Protein 5U0L (pdb70)

Secondary structure (DSSP, 8-state):
-----EEETTEEE--SS-EEEEE-TTT--EEEEEEPP-HHHHHHHHHHHHHHHHHHTTS-HHHHHHHHHHHHHHHHHTHHHHHHHHHHHH---HHHHHHHHHHHHHHHHHHHHHHHHHS--EEEEETTEEEEEEEEE-SEEEEE--SSSTTHHHHHHHHHHHHTT-EEEEE--TTSHHHHHHHHHHHHHTTPPTTSEEE---SHHHHHHHHT-TT-SEEEEES-HHHHHHHHHHTTT-TTSEEEEE----EEEEE-S-S-HHHHHHHHHHHHHGGGGTSTT-EEEEEEESSHHHHHHHHHHHHHHTT--B--TT-SSPPSB---S-HHHHHHHHHHHHHHHHTT-EEEE---BSSTTS--B--EEEE-TT---------SSEEEEEEESSHHHHHHHHT-SS--SEEEEE-S-HHHHHHHHHH---SEEEESS-TT---TTSEE---GGGBSS--EETTHHHHHEEEEEEEE-SS----SSPPTT---/----EEETTEEE--SS-EEEEE-TTT--EEEEEE---HHHHHHHHHHHHHHHHHHTTS-HHHHHHHHHHHHHHHHHTHHHHHHHHHHHH---HHHHHHHHHHHHHHHHHHHHHHHHHS--EEEEETTEEEEEEEEE-SEEEEE--SSSTTHHHHHHHHHHHHTT-EEEEE--TT-HHHHHHHHHHHHHTTPPTTSEEE---SHHHHHHHHT-TT-SEEEEES-HHHHHHHHHHTTT-TTSEEEEE----EEEEE-S-S-HHHHHHHHHHHHHGGGTTSTT-EEEEEEESSHHHHHHHHHHHHHHTT--B--TT-SSPPSB---S-HHHHHHHHHHHHHHHHTT-EEEE---BSSTTS--B--EEEE-TT---------SSEEEEEEESSHHHHHHHHT-SS--SEEEEE-S-HHHHHHHHHH---SEEEESS-TT---TTSEE---GGGBSS--EETTHHHHHEEEEEEEE-SS----SSPPTT---

InterPro domains:
  IPR015590 Aldehyde dehydrogenase domain [PF00171] (14-464)
  IPR016160 Aldehyde dehydrogenase, cysteine active site [PS00070] (275-286)
  IPR016161 Aldehyde/histidinol dehydrogenase [SSF53720] (4-459)
  IPR016162 Aldehyde dehydrogenase, N-terminal [G3DSA:3.40.605.10] (12-453)
  IPR016163 Aldehyde dehydrogenase, C-terminal [G3DSA:3.40.309.10] (252-441)
  IPR017649 Succinylglutamate-semialdehyde dehydrogenase [MF_01174] (6-490)
  IPR017649 Succinylglutamate-semialdehyde dehydrogenase [TIGR03240] (9-490)
  IPR017649 Succinylglutamate-semialdehyde dehydrogenase [cd07095] (43-473)
  IPR029510 Aldehyde dehydrogenase, glutamic acid active site [PS00687] (247-254)

B-factor: mean 72.78, std 18.0, range [39.31, 168.72]

Radius of gyration: 30.03 Å; Cα contacts (8 Å, |Δi|>4): 2545; chains: 2; bounding box: 88×69×64 Å

CATH classification: 3.40.605.10 (+1 more: 3.40.309.10)

Structure (mmCIF, N/CA/C/O backbone):
data_5U0L
#
_entry.id   5U0L
#
_cell.length_a   98.710
_cell.length_b   98.710
_cell.length_c   254.725
_cell.angle_alpha   90.00
_cell.angle_beta   90.00
_cell.angle_gamma   90.00
#
_symmetry.space_group_name_H-M   'P 41 21 2'
#
loop_
_entity.id
_entity.type
_entity.pdbx_description
1 polymer 'N-succinylglutamate 5-semialdehyde dehydrogenase'
2 non-polymer 1,2-ETHANEDIOL
3 non-polymer decanal
4 non-polymer (4S)-2-METHYL-2,4-PENTANEDIOL
5 non-polymer 'CHLORIDE ION'
6 non-polymer 'PHOSPHATE ION'
7 water water
#
loop_
_atom_site.group_PDB
_atom_site.id
_atom_site.type_symbol
_atom_site.label_atom_id
_atom_site.label_alt_id
_atom_site.label_comp_id
_atom_site.label_asym_id
_atom_site.label_entity_id
_atom_site.label_seq_id
_atom_site.pdbx_PDB_ins_code
_atom_site.Cartn_x
_atom_site.Cartn_y
_atom_site.Cartn_z
_atom_site.occupancy
_atom_site.B_iso_or_equiv
_atom_site.auth_seq_id
_atom_site.auth_comp_id
_atom_site.auth_asym_id
_atom_site.auth_atom_id
_atom_site.pdbx_PDB_model_num
ATOM 1 N N . ASN A 1 9 ? 25.124 12.495 63.598 1.00 100.52 3 ASN A N 1
ATOM 2 C CA . ASN A 1 9 ? 25.625 11.203 63.139 1.00 96.60 3 ASN A CA 1
ATOM 3 C C . ASN A 1 9 ? 26.890 11.330 62.288 1.00 92.11 3 ASN A C 1
ATOM 4 O O . ASN A 1 9 ? 27.535 10.332 61.985 1.00 93.35 3 ASN A O 1
ATOM 9 N N . LEU A 1 10 ? 27.248 12.551 61.902 1.00 88.72 4 LEU A N 1
ATOM 10 C CA . LEU A 1 10 ? 28.440 12.802 61.099 1.00 84.19 4 LEU A CA 1
ATOM 11 C C . LEU A 1 10 ? 29.272 13.869 61.788 1.00 82.92 4 LEU A C 1
ATOM 12 O O . LEU A 1 10 ? 28.743 14.909 62.184 1.00 88.32 4 LEU A O 1
ATOM 17 N N . THR A 1 11 ? 30.571 13.618 61.928 1.00 77.26 5 THR A N 1
ATOM 18 C CA . THR A 1 11 ? 31.425 14.459 62.758 1.00 76.14 5 THR A CA 1
ATOM 19 C C . THR A 1 11 ? 32.312 15.411 61.965 1.00 73.54 5 THR A C 1
ATOM 20 O O . THR A 1 11 ? 32.605 16.513 62.448 1.00 73.71 5 THR A O 1
ATOM 24 N N . GLY A 1 12 ? 32.725 15.030 60.757 1.00 68.86 6 GLY A N 1
ATOM 25 C CA . GLY A 1 12 ? 33.675 15.809 59.994 1.00 67.32 6 GLY A CA 1
ATOM 26 C C . GLY A 1 12 ? 35.097 15.365 60.195 1.00 67.35 6 GLY A C 1
ATOM 27 O O . GLY A 1 12 ? 36.027 16.025 59.690 1.00 65.48 6 GLY A O 1
ATOM 28 N N . ASN A 1 13 ? 35.287 14.249 60.885 1.00 64.16 7 ASN A N 1
ATOM 29 C CA . ASN A 1 13 ? 36.588 13.825 61.345 1.00 68.24 7 ASN A CA 1
ATOM 30 C C . ASN A 1 13 ? 37.251 12.930 60.321 1.00 66.15 7 ASN A C 1
ATOM 31 O O . ASN A 1 13 ? 36.636 12.004 59.796 1.00 69.47 7 ASN A O 1
ATOM 36 N N . VAL A 1 14 ? 38.517 13.188 60.078 1.00 63.27 8 VAL A N 1
ATOM 37 C CA . VAL A 1 14 ? 39.421 12.215 59.498 1.00 60.06 8 VAL A CA 1
ATOM 38 C C . VAL A 1 14 ? 39.333 10.889 60.264 1.00 63.72 8 VAL A C 1
ATOM 39 O O . VAL A 1 14 ? 39.063 10.869 61.477 1.00 63.07 8 VAL A O 1
ATOM 43 N N . TYR A 1 15 ? 39.575 9.766 59.577 1.00 61.83 9 TYR A N 1
ATOM 44 C CA . TYR A 1 15 ? 39.623 8.446 60.214 1.00 62.57 9 TYR A CA 1
ATOM 45 C C . TYR A 1 15 ? 40.977 7.797 59.946 1.00 63.96 9 TYR A C 1
ATOM 46 O O . TYR A 1 15 ? 41.259 7.388 58.817 1.00 66.04 9 TYR A O 1
ATOM 55 N N . ILE A 1 16 ? 41.805 7.659 60.978 1.00 62.81 10 ILE A N 1
ATOM 56 C CA . ILE A 1 16 ? 43.162 7.154 60.800 1.00 61.97 10 ILE A CA 1
ATOM 57 C C . ILE A 1 16 ? 43.472 6.102 61.864 1.00 63.52 10 ILE A C 1
ATOM 58 O O . ILE A 1 16 ? 43.342 6.367 63.061 1.00 63.66 10 ILE A O 1
ATOM 63 N N . ASP A 1 17 ? 43.935 4.933 61.425 1.00 62.58 11 ASP A N 1
ATOM 64 C CA . ASP A 1 17 ? 44.372 3.864 62.312 1.00 62.79 11 ASP A CA 1
ATOM 65 C C . ASP A 1 17 ? 43.337 3.560 63.392 1.00 65.80 11 ASP A C 1
ATOM 66 O O . ASP A 1 17 ? 43.673 3.287 64.536 1.00 69.49 11 ASP A O 1
ATOM 71 N N . GLY A 1 18 ? 42.062 3.584 63.012 1.00 65.69 12 GLY A N 1
ATOM 72 C CA . GLY A 1 18 ? 40.975 3.187 63.884 1.00 62.64 12 GLY A CA 1
ATOM 73 C C . GLY A 1 18 ? 40.357 4.298 64.707 1.00 64.64 12 GLY A C 1
ATOM 74 O O . GLY A 1 18 ? 39.423 4.030 65.474 1.00 65.91 12 GLY A O 1
ATOM 75 N N . LEU A 1 19 ? 40.825 5.534 64.562 1.00 65.22 13 LEU A N 1
ATOM 76 C CA . LEU A 1 19 ? 40.448 6.639 65.435 1.00 64.72 13 LEU A CA 1
ATOM 77 C C . LEU A 1 19 ? 39.898 7.778 64.596 1.00 64.24 13 LEU A C 1
ATOM 78 O O . LEU A 1 19 ? 40.575 8.253 63.682 1.00 61.68 13 LEU A O 1
ATOM 83 N N . TRP A 1 20 ? 38.706 8.243 64.938 1.00 63.81 14 TRP A N 1
ATOM 84 C CA . TRP A 1 20 ? 38.160 9.452 64.345 1.00 65.25 14 TRP A CA 1
ATOM 85 C C . TRP A 1 20 ? 38.748 10.687 65.028 1.00 66.55 14 TRP A C 1
ATOM 86 O O . TRP A 1 20 ? 38.515 10.904 66.209 1.00 70.48 14 TRP A O 1
ATOM 97 N N . LEU A 1 21 ? 39.450 11.533 64.281 1.00 68.45 15 LEU A N 1
ATOM 98 C CA . LEU A 1 21 ? 40.131 12.703 64.828 1.00 68.05 15 LEU A CA 1
ATOM 99 C C . LEU A 1 21 ? 39.889 13.909 63.935 1.00 69.60 15 LEU A C 1
ATOM 100 O O . LEU A 1 21 ? 39.748 13.761 62.714 1.00 75.99 15 LEU A O 1
ATOM 105 N N . PRO A 1 22 ? 39.840 15.108 64.507 1.00 67.91 16 PRO A N 1
ATOM 106 C CA . PRO A 1 22 ? 39.707 16.315 63.676 1.00 66.29 16 PRO A CA 1
ATOM 107 C C . PRO A 1 22 ? 40.906 16.506 62.754 1.00 66.82 16 PRO A C 1
ATOM 108 O O . PRO A 1 22 ? 42.053 16.272 63.141 1.00 65.13 16 PRO A O 1
ATOM 112 N N . GLY A 1 23 ? 40.625 16.931 61.517 1.00 70.20 17 GLY A N 1
ATOM 113 C CA . GLY A 1 23 ? 41.696 17.218 60.573 1.00 68.77 17 GLY A CA 1
ATOM 114 C C . GLY A 1 23 ? 42.484 18.455 60.969 1.00 72.80 17 GLY A C 1
ATOM 115 O O . GLY A 1 23 ? 41.973 19.366 61.627 1.00 71.10 17 GLY A O 1
ATOM 116 N N . HIS A 1 24 ? 43.764 18.481 60.573 1.00 73.38 18 HIS A N 1
ATOM 117 C CA . HIS A 1 24 ? 44.616 19.629 60.887 1.00 75.05 18 HIS A CA 1
ATOM 118 C C . HIS A 1 24 ? 44.591 20.719 59.826 1.00 77.47 18 HIS A C 1
ATOM 119 O O . HIS A 1 24 ? 45.098 21.817 60.092 1.00 78.98 18 HIS A O 1
ATOM 126 N N . GLY A 1 25 ? 44.031 20.451 58.641 1.00 70.68 19 GLY A N 1
ATOM 127 C CA . GLY A 1 25 ? 43.964 21.443 57.600 1.00 66.55 19 GLY A CA 1
ATOM 128 C C . GLY A 1 25 ? 42.777 22.364 57.787 1.00 70.83 19 GLY A C 1
ATOM 129 O O . GLY A 1 25 ? 42.049 22.299 58.777 1.00 78.62 19 GLY A O 1
ATOM 130 N N . ALA A 1 26 ? 42.562 23.220 56.787 1.00 70.28 20 ALA A N 1
ATOM 131 C CA . ALA A 1 26 ? 41.562 24.266 56.894 1.00 70.98 20 ALA A CA 1
ATOM 132 C C . ALA A 1 26 ? 40.149 23.688 56.867 1.00 68.75 20 ALA A C 1
ATOM 133 O O . ALA A 1 26 ? 39.922 22.597 56.341 1.00 59.79 20 ALA A O 1
ATOM 135 N N . PRO A 1 27 ? 39.190 24.378 57.488 1.00 74.37 21 PRO A N 1
ATOM 136 C CA . PRO A 1 27 ? 37.802 23.901 57.466 1.00 71.38 21 PRO A CA 1
ATOM 137 C C . PRO A 1 27 ? 37.151 24.150 56.116 1.00 68.87 21 PRO A C 1
ATOM 138 O O . PRO A 1 27 ? 37.405 25.160 55.454 1.00 72.63 21 PRO A O 1
ATOM 142 N N . PHE A 1 28 ? 36.291 23.227 55.719 1.00 65.46 22 PHE A N 1
ATOM 143 C CA . PHE A 1 28 ? 35.435 23.432 54.563 1.00 66.23 22 PHE A CA 1
ATOM 144 C C . PHE A 1 28 ? 34.087 22.798 54.854 1.00 68.79 22 PHE A C 1
ATOM 145 O O . PHE A 1 28 ? 33.889 22.139 55.882 1.00 67.26 22 PHE A O 1
ATOM 153 N N . GLU A 1 29 ? 33.149 23.017 53.938 1.00 68.85 23 GLU A N 1
ATOM 154 C CA . GLU A 1 29 ? 31.819 22.464 54.073 1.00 67.25 23 GLU A CA 1
ATOM 155 C C . GLU A 1 29 ? 31.384 21.859 52.753 1.00 67.79 23 GLU A C 1
ATOM 156 O O . GLU A 1 29 ? 31.927 22.155 51.684 1.00 65.94 23 GLU A O 1
ATOM 162 N N . SER A 1 30 ? 30.436 20.950 52.863 1.00 68.86 24 SER A N 1
ATOM 163 C CA . SER A 1 30 ? 29.737 20.381 51.732 1.00 67.48 24 SER A CA 1
ATOM 164 C C . SER A 1 30 ? 28.310 20.892 51.820 1.00 70.10 24 SER A C 1
ATOM 165 O O . SER A 1 30 ? 27.689 20.820 52.886 1.00 65.39 24 SER A O 1
ATOM 168 N N . VAL A 1 31 ? 27.815 21.456 50.719 1.00 72.53 25 VAL A N 1
ATOM 169 C CA . VAL A 1 31 ? 26.540 22.157 50.706 1.00 71.26 25 VAL A CA 1
ATOM 170 C C . VAL A 1 31 ? 25.579 21.462 49.750 1.00 69.58 25 VAL A C 1
ATOM 171 O O . VAL A 1 31 ? 25.981 20.867 48.738 1.00 65.07 25 VAL A O 1
ATOM 175 N N . GLN A 1 32 ? 24.291 21.545 50.090 1.00 69.63 26 GLN A N 1
ATOM 176 C CA . GLN A 1 32 ? 23.254 20.855 49.325 1.00 65.83 26 GLN A CA 1
ATOM 177 C C . GLN A 1 32 ? 23.073 21.579 47.993 1.00 66.21 26 GLN A C 1
ATOM 178 O O . GLN A 1 32 ? 22.816 22.796 47.988 1.00 66.18 26 GLN A O 1
ATOM 184 N N . PRO A 1 33 ? 23.219 20.898 46.852 1.00 62.97 27 PRO A N 1
ATOM 185 C CA . PRO A 1 33 ? 23.289 21.630 45.577 1.00 63.87 27 PRO A CA 1
ATOM 186 C C . PRO A 1 33 ? 22.037 22.419 45.245 1.00 62.76 27 PRO A C 1
ATOM 187 O O . PRO A 1 33 ? 22.150 23.418 44.531 1.00 63.60 27 PRO A O 1
ATOM 191 N N . VAL A 1 34 ? 20.876 22.077 45.798 1.00 62.50 28 VAL A N 1
ATOM 192 C CA . VAL A 1 34 ? 19.651 22.853 45.574 1.00 63.88 28 VAL A CA 1
ATOM 193 C C . VAL A 1 34 ? 19.377 23.814 46.716 1.00 67.11 28 VAL A C 1
ATOM 194 O O . VAL A 1 34 ? 19.231 25.014 46.501 1.00 67.66 28 VAL A O 1
ATOM 198 N N . THR A 1 35 ? 19.344 23.301 47.949 1.00 71.74 29 THR A N 1
ATOM 199 C CA . THR A 1 35 ? 18.955 24.077 49.129 1.00 71.98 29 THR A CA 1
ATOM 200 C C . THR A 1 35 ? 20.023 25.053 49.596 1.00 69.90 29 THR A C 1
ATOM 201 O O . THR A 1 35 ? 19.695 26.073 50.212 1.00 68.55 29 THR A O 1
ATOM 205 N N . GLY A 1 36 ? 21.290 24.780 49.299 1.00 71.19 30 GLY A N 1
ATOM 206 C CA . GLY A 1 36 ? 22.361 25.622 49.776 1.00 75.06 30 GLY A CA 1
ATOM 207 C C . GLY A 1 36 ? 22.700 25.476 51.248 1.00 81.47 30 GLY A C 1
ATOM 208 O O . GLY A 1 36 ? 23.589 26.186 51.730 1.00 84.17 30 GLY A O 1
ATOM 209 N N . GLU A 1 37 ? 22.032 24.593 51.983 1.00 83.05 31 GLU A N 1
ATOM 210 C CA . GLU A 1 37 ? 22.338 24.469 53.400 1.00 85.28 31 GLU A CA 1
ATOM 211 C C . GLU A 1 37 ? 23.564 23.586 53.611 1.00 82.60 31 GLU A C 1
ATOM 212 O O . GLU A 1 37 ? 23.898 22.728 52.792 1.00 84.61 31 GLU A O 1
ATOM 218 N N . THR A 1 38 ? 24.225 23.784 54.743 1.00 80.05 32 THR A N 1
ATOM 219 C CA . THR A 1 38 ? 25.390 22.972 55.050 1.00 77.06 32 THR A CA 1
ATOM 220 C C . THR A 1 38 ? 24.932 21.552 55.354 1.00 73.92 32 THR A C 1
ATOM 221 O O . THR A 1 38 ? 23.992 21.344 56.119 1.00 81.24 32 THR A O 1
ATOM 225 N N . VAL A 1 39 ? 25.529 20.584 54.676 1.00 67.44 33 VAL A N 1
ATOM 226 C CA . VAL A 1 39 ? 25.248 19.173 54.900 1.00 67.18 33 VAL A CA 1
ATOM 227 C C . VAL A 1 39 ? 26.408 18.455 55.559 1.00 68.98 33 VAL A C 1
ATOM 228 O O . VAL A 1 39 ? 26.237 17.308 55.999 1.00 71.77 33 VAL A O 1
ATOM 232 N N . TRP A 1 40 ? 27.590 19.066 55.603 1.00 66.57 34 TRP A N 1
ATOM 233 C CA . TRP A 1 40 ? 28.787 18.446 56.151 1.00 65.38 34 TRP A CA 1
ATOM 234 C C . TRP A 1 40 ? 29.838 19.522 56.345 1.00 68.74 34 TRP A C 1
ATOM 235 O O . TRP A 1 40 ? 30.056 20.333 55.444 1.00 71.53 34 TRP A O 1
ATOM 246 N N . ASP A 1 41 ? 30.481 19.549 57.512 1.00 68.40 35 ASP A N 1
ATOM 247 C CA . ASP A 1 41 ? 31.591 20.447 57.784 1.00 69.55 35 ASP A CA 1
ATOM 248 C C . ASP A 1 41 ? 32.666 19.660 58.522 1.00 68.53 35 ASP A C 1
ATOM 249 O O . ASP A 1 41 ? 32.369 18.678 59.202 1.00 70.81 35 ASP A O 1
ATOM 254 N N . GLY A 1 42 ? 33.919 20.052 58.324 1.00 67.72 36 GLY A N 1
ATOM 255 C CA . GLY A 1 42 ? 35.047 19.338 58.897 1.00 67.90 36 GLY A CA 1
ATOM 256 C C . GLY A 1 42 ? 36.336 19.970 58.429 1.00 71.46 36 GLY A C 1
ATOM 257 O O . GLY A 1 42 ? 36.338 20.899 57.614 1.00 76.21 36 GLY A O 1
ATOM 258 N N . ASN A 1 43 ? 37.452 19.422 58.895 1.00 67.90 37 ASN A N 1
ATOM 259 C CA . ASN A 1 43 ? 38.747 19.947 58.475 1.00 67.39 37 ASN A CA 1
ATOM 260 C C . ASN A 1 43 ? 39.419 19.058 57.437 1.00 64.63 37 ASN A C 1
ATOM 261 O O . ASN A 1 43 ? 39.427 17.827 57.542 1.00 61.06 37 ASN A O 1
ATOM 266 N N . ALA A 1 44 ? 40.002 19.693 56.437 1.00 65.99 38 ALA A N 1
ATOM 267 C CA . ALA A 1 44 ? 40.780 18.929 55.473 1.00 64.68 38 ALA A CA 1
ATOM 268 C C . ALA A 1 44 ? 41.950 18.253 56.178 1.00 62.72 38 ALA A C 1
ATOM 269 O O . ALA A 1 44 ? 42.519 18.781 57.133 1.00 63.51 38 ALA A O 1
ATOM 271 N N . ALA A 1 45 ? 42.293 17.065 55.719 1.00 61.52 39 ALA A N 1
ATOM 272 C CA . ALA A 1 45 ? 43.514 16.450 56.192 1.00 62.66 39 ALA A CA 1
ATOM 273 C C . ALA A 1 45 ? 44.684 17.307 55.741 1.00 63.70 39 ALA A C 1
ATOM 274 O O . ALA A 1 45 ? 44.693 17.834 54.630 1.00 65.66 39 ALA A O 1
ATOM 276 N N . SER A 1 46 ? 45.649 17.488 56.621 1.00 62.65 40 SER A N 1
ATOM 277 C CA . SER A 1 46 ? 46.806 18.298 56.301 1.00 64.55 40 SER A CA 1
ATOM 278 C C . SER A 1 46 ? 47.915 17.399 55.781 1.00 64.13 40 SER A C 1
ATOM 279 O O . SER A 1 46 ? 47.796 16.167 55.778 1.00 65.87 40 SER A O 1
ATOM 282 N N . LEU A 1 47 ? 49.023 18.023 55.370 1.00 60.46 41 LEU A N 1
ATOM 283 C CA . LEU A 1 47 ? 50.186 17.251 54.958 1.00 63.45 41 LEU A CA 1
ATOM 284 C C . LEU A 1 47 ? 50.476 16.142 55.955 1.00 65.59 41 LEU A C 1
ATOM 285 O O . LEU A 1 47 ? 50.530 14.962 55.596 1.00 63.41 41 LEU A O 1
ATOM 290 N N . GLU A 1 48 ? 50.613 16.492 57.237 1.00 69.55 42 GLU A N 1
ATOM 291 C CA . GLU A 1 48 ? 50.990 15.464 58.202 1.00 67.97 42 GLU A CA 1
ATOM 292 C C . GLU A 1 48 ? 49.823 14.539 58.567 1.00 62.92 42 GLU A C 1
ATOM 293 O O . GLU A 1 48 ? 50.055 13.386 58.933 1.00 63.69 42 GLU A O 1
ATOM 299 N N . ASP A 1 49 ? 48.570 14.978 58.446 1.00 59.84 43 ASP A N 1
ATOM 300 C CA . ASP A 1 49 ? 47.473 14.014 58.536 1.00 58.39 43 ASP A CA 1
ATOM 301 C C . ASP A 1 49 ? 47.608 12.950 57.457 1.00 64.56 43 ASP A C 1
ATOM 302 O O . ASP A 1 49 ? 47.525 11.746 57.748 1.00 65.28 43 ASP A O 1
ATOM 307 N N . VAL A 1 50 ? 47.829 13.381 56.193 1.00 62.81 44 VAL A N 1
ATOM 308 C CA . VAL A 1 50 ? 47.978 12.432 55.100 1.00 53.08 44 VAL A CA 1
A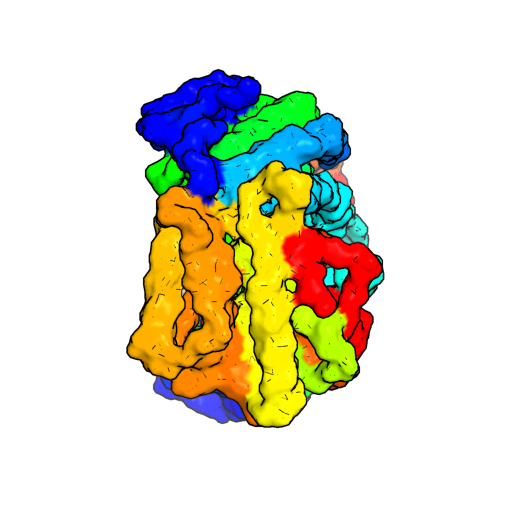TOM 309 C C . VAL A 1 50 ? 49.158 11.498 55.343 1.00 49.96 44 VAL A C 1
ATOM 310 O O . VAL A 1 50 ? 49.061 10.288 55.106 1.00 52.67 44 VAL A O 1
ATOM 314 N N . ASP A 1 51 ? 50.302 12.040 55.782 1.00 50.73 45 ASP A N 1
ATOM 315 C CA . ASP A 1 51 ? 51.485 11.206 56.038 1.00 52.22 45 ASP A CA 1
ATOM 316 C C . ASP A 1 51 ? 51.205 10.133 57.087 1.00 56.41 45 ASP A C 1
ATOM 317 O O . ASP A 1 51 ? 51.733 9.005 57.012 1.00 52.12 45 ASP A O 1
ATOM 322 N N . ALA A 1 52 ? 50.415 10.493 58.105 1.00 54.59 46 ALA A N 1
ATOM 323 C CA . ALA A 1 52 ? 50.075 9.558 59.167 1.00 55.87 46 ALA A CA 1
ATOM 324 C C . ALA A 1 52 ? 49.138 8.475 58.655 1.00 58.82 46 ALA A C 1
ATOM 325 O O . ALA A 1 52 ? 49.299 7.295 58.991 1.00 61.10 46 ALA A O 1
ATOM 327 N N . ALA A 1 53 ? 48.161 8.853 57.828 1.00 58.46 47 ALA A N 1
ATOM 328 C CA . ALA A 1 53 ? 47.300 7.845 57.218 1.00 56.40 47 ALA A CA 1
ATOM 329 C C . ALA A 1 53 ? 48.122 6.858 56.404 1.00 55.24 47 ALA A C 1
ATOM 330 O O . ALA A 1 53 ? 47.892 5.646 56.476 1.00 60.99 47 ALA A O 1
ATOM 332 N N . VAL A 1 54 ? 49.113 7.347 55.654 1.00 51.88 48 VAL A N 1
ATOM 333 C CA . VAL A 1 54 ? 49.896 6.449 54.812 1.00 53.64 48 VAL A CA 1
ATOM 334 C C . VAL A 1 54 ? 50.797 5.568 55.662 1.00 51.57 48 VAL A C 1
ATOM 335 O O . VAL A 1 54 ? 50.874 4.346 55.458 1.00 51.32 48 VAL A O 1
ATOM 339 N N . ARG A 1 55 ? 51.488 6.165 56.634 1.00 53.35 49 ARG A N 1
ATOM 340 C CA . ARG A 1 55 ? 52.383 5.368 57.459 1.00 58.84 49 ARG A CA 1
ATOM 341 C C . ARG A 1 55 ? 51.611 4.282 58.211 1.00 58.17 49 ARG A C 1
ATOM 342 O O . ARG A 1 55 ? 52.088 3.142 58.341 1.00 50.05 49 ARG A O 1
ATOM 350 N N . GLU A 1 56 ? 50.382 4.591 58.646 1.00 54.55 50 GLU A N 1
ATOM 351 C CA . GLU A 1 56 ? 49.607 3.619 59.419 1.00 57.04 50 GLU A CA 1
ATOM 352 C C . GLU A 1 56 ? 49.063 2.529 58.515 1.00 56.35 50 GLU A C 1
ATOM 353 O O . GLU A 1 56 ? 49.140 1.335 58.845 1.00 54.83 50 GLU A O 1
ATOM 359 N N . ALA A 1 57 ? 48.480 2.925 57.376 1.00 47.94 51 ALA A N 1
ATOM 360 C CA . ALA A 1 57 ? 48.070 1.943 56.377 1.00 47.04 51 ALA A CA 1
ATOM 361 C C . ALA A 1 57 ? 49.226 1.026 55.988 1.00 51.41 51 ALA A C 1
ATOM 362 O O . ALA A 1 57 ? 49.055 -0.191 55.850 1.00 54.25 51 ALA A O 1
ATOM 364 N N . ARG A 1 58 ? 50.415 1.593 55.800 1.00 51.75 52 ARG A N 1
ATOM 365 C CA . ARG A 1 58 ? 51.596 0.770 55.558 1.00 55.48 52 ARG A CA 1
ATOM 366 C C . ARG A 1 58 ? 51.823 -0.241 56.688 1.00 60.51 52 ARG A C 1
ATOM 367 O O . ARG A 1 58 ? 52.036 -1.433 56.421 1.00 61.88 52 ARG A O 1
ATOM 375 N N . LYS A 1 59 ? 51.767 0.218 57.964 1.00 56.97 53 LYS A N 1
ATOM 376 C CA . LYS A 1 59 ? 51.918 -0.681 59.127 1.00 58.55 53 LYS A CA 1
ATOM 377 C C . LYS A 1 59 ? 50.849 -1.769 59.140 1.00 57.23 53 LYS A C 1
ATOM 378 O O . LYS A 1 59 ? 51.146 -2.940 59.387 1.00 55.31 53 LYS A O 1
ATOM 384 N N . ALA A 1 60 ? 49.581 -1.389 58.943 1.00 57.35 54 ALA A N 1
ATOM 385 C CA . ALA A 1 60 ? 48.499 -2.375 58.980 1.00 55.52 54 ALA A CA 1
ATOM 386 C C . ALA A 1 60 ? 48.634 -3.415 57.866 1.00 57.65 54 ALA A C 1
ATOM 387 O O . ALA A 1 60 ? 48.322 -4.594 58.082 1.00 59.13 54 ALA A O 1
ATOM 389 N N . PHE A 1 61 ? 49.145 -3.010 56.695 1.00 53.79 55 PHE A N 1
ATOM 390 C CA . PHE A 1 61 ? 49.256 -3.918 55.555 1.00 56.68 55 PHE A CA 1
ATOM 391 C C . PHE A 1 61 ? 49.982 -5.190 55.934 1.00 58.83 55 PHE A C 1
ATOM 392 O O . PHE A 1 61 ? 49.619 -6.282 55.474 1.00 56.24 55 PHE A O 1
ATOM 400 N N . LEU A 1 62 ? 50.999 -5.065 56.794 1.00 60.09 56 LEU A N 1
ATOM 401 C CA . LEU A 1 62 ? 51.841 -6.205 57.147 1.00 63.12 56 LEU A CA 1
ATOM 402 C C . LEU A 1 62 ? 51.024 -7.353 57.723 1.00 63.42 56 LEU A C 1
ATOM 403 O O . LEU A 1 62 ? 51.318 -8.524 57.463 1.00 61.92 56 LEU A O 1
ATOM 408 N N . ALA A 1 63 ? 49.994 -7.041 58.512 1.00 63.69 57 ALA A N 1
ATOM 409 C CA . ALA A 1 63 ? 49.158 -8.086 59.099 1.00 60.83 57 ALA A CA 1
ATOM 410 C C . ALA A 1 63 ? 47.975 -8.424 58.211 1.00 62.80 57 ALA A C 1
ATOM 411 O O . ALA A 1 63 ? 47.596 -9.593 58.107 1.00 66.23 57 ALA A O 1
ATOM 413 N N . TRP A 1 64 ? 47.406 -7.416 57.541 1.00 58.67 58 TRP A N 1
ATOM 414 C CA . TRP A 1 64 ? 46.212 -7.633 56.734 1.00 58.40 58 TRP A CA 1
ATOM 415 C C . TRP A 1 64 ? 46.513 -8.540 55.539 1.00 61.91 58 TRP A C 1
ATOM 416 O O . TRP A 1 64 ? 45.704 -9.418 55.202 1.00 61.40 58 TRP A O 1
ATOM 427 N N . ARG A 1 65 ? 47.697 -8.383 54.925 1.00 58.23 59 ARG A N 1
ATOM 428 C CA . ARG A 1 65 ? 48.108 -9.302 53.871 1.00 59.11 59 ARG A CA 1
ATOM 429 C C . ARG A 1 65 ? 48.275 -10.728 54.372 1.00 65.11 59 ARG A C 1
ATOM 430 O O . ARG A 1 65 ? 48.183 -11.662 53.571 1.00 67.93 59 ARG A O 1
ATOM 438 N N . ARG A 1 66 ? 48.510 -10.919 55.676 1.00 67.71 60 ARG A N 1
ATOM 439 C CA . ARG A 1 66 ? 48.663 -12.251 56.264 1.00 69.01 60 ARG A CA 1
ATOM 440 C C . ARG A 1 66 ? 47.334 -12.941 56.550 1.00 67.20 60 ARG A C 1
ATOM 441 O O . ARG A 1 66 ? 47.308 -14.170 56.646 1.00 67.48 60 ARG A O 1
ATOM 449 N N . LYS A 1 67 ? 46.243 -12.193 56.716 1.00 66.67 61 LYS A N 1
ATOM 450 C CA . LYS A 1 67 ? 44.940 -12.822 56.869 1.00 68.87 61 LYS A CA 1
ATOM 451 C C . LYS A 1 67 ? 44.637 -13.677 55.641 1.00 67.70 61 LYS A C 1
ATOM 452 O O . LYS A 1 67 ? 45.104 -13.412 54.533 1.00 64.69 61 LYS A O 1
ATOM 458 N N . SER A 1 68 ? 43.871 -14.735 55.844 1.00 66.72 62 SER A N 1
ATOM 459 C CA . SER A 1 68 ? 43.497 -15.549 54.706 1.00 62.73 62 SER A CA 1
ATOM 460 C C . SER A 1 68 ? 42.535 -14.779 53.815 1.00 63.21 62 SER A C 1
ATOM 461 O O . SER A 1 68 ? 41.903 -13.805 54.238 1.00 66.22 62 SER A O 1
ATOM 464 N N . LEU A 1 69 ? 42.392 -15.252 52.571 1.00 62.92 63 LEU A N 1
ATOM 465 C CA . LEU A 1 69 ? 41.357 -14.709 51.693 1.00 55.52 63 LEU A CA 1
ATOM 466 C C . LEU A 1 69 ? 39.968 -14.860 52.306 1.00 59.83 63 LEU A C 1
ATOM 467 O O . LEU A 1 69 ? 39.143 -13.939 52.230 1.00 61.72 63 LEU A O 1
ATOM 472 N N . ALA A 1 70 ? 39.693 -16.019 52.922 1.00 59.61 64 ALA A N 1
ATOM 473 C CA . ALA A 1 70 ? 38.387 -16.242 53.536 1.00 60.07 64 ALA A CA 1
ATOM 474 C C . ALA A 1 70 ? 38.146 -15.300 54.712 1.00 62.60 64 ALA A C 1
ATOM 475 O O . ALA A 1 70 ? 37.004 -14.895 54.953 1.00 62.93 64 ALA A O 1
ATOM 477 N N . GLU A 1 71 ? 39.200 -14.939 55.447 1.00 61.88 65 GLU A N 1
ATOM 478 C CA . GLU A 1 71 ? 39.043 -13.957 56.512 1.00 63.44 65 GLU A CA 1
ATOM 479 C C . GLU A 1 71 ? 38.804 -12.562 55.949 1.00 62.85 65 GLU A C 1
ATOM 480 O O . GLU A 1 71 ? 37.921 -11.835 56.430 1.00 59.16 65 GLU A O 1
ATOM 486 N N . ARG A 1 72 ? 39.574 -12.161 54.925 1.00 64.86 66 ARG A N 1
ATOM 487 C CA . ARG A 1 72 ? 39.323 -10.846 54.340 1.00 59.39 66 ARG A CA 1
ATOM 488 C C . ARG A 1 72 ? 37.945 -10.797 53.725 1.00 55.29 66 ARG A C 1
ATOM 489 O O . ARG A 1 72 ? 37.208 -9.828 53.925 1.00 54.01 66 ARG A O 1
ATOM 497 N N . GLN A 1 73 ? 37.562 -11.855 53.010 1.00 59.09 67 GLN A N 1
ATOM 498 C CA . GLN A 1 73 ? 36.246 -11.893 52.379 1.00 59.62 67 GLN A CA 1
ATOM 499 C C . GLN A 1 73 ? 35.132 -11.811 53.418 1.00 60.32 67 GLN A C 1
ATOM 500 O O . GLN A 1 73 ? 34.094 -11.176 53.179 1.00 59.36 67 GLN A O 1
ATOM 506 N N . ALA A 1 74 ? 35.321 -12.463 54.577 1.00 60.16 68 ALA A N 1
ATOM 507 C CA . ALA A 1 74 ? 34.278 -12.455 55.599 1.00 56.70 68 ALA A CA 1
ATOM 508 C C . ALA A 1 74 ? 33.964 -11.034 56.062 1.00 59.81 68 ALA A C 1
ATOM 509 O O . ALA A 1 74 ? 32.788 -10.654 56.167 1.00 59.01 68 ALA A O 1
ATOM 511 N N . VAL A 1 75 ? 34.998 -10.216 56.305 1.00 61.42 69 VAL A N 1
ATOM 512 C CA . VAL A 1 75 ? 34.759 -8.827 56.699 1.00 58.85 69 VAL A CA 1
ATOM 513 C C . VAL A 1 75 ? 34.047 -8.065 55.598 1.00 59.35 69 VAL A C 1
ATOM 514 O O . VAL A 1 75 ? 33.115 -7.288 55.865 1.00 58.67 69 VAL A O 1
ATOM 518 N N . ILE A 1 76 ? 34.491 -8.246 54.345 1.00 59.20 70 ILE A N 1
ATOM 519 C CA . ILE A 1 76 ? 33.890 -7.502 53.235 1.00 54.25 70 ILE A CA 1
ATOM 520 C C . ILE A 1 76 ? 32.427 -7.888 53.093 1.00 55.93 70 ILE A C 1
ATOM 521 O O . ILE A 1 76 ? 31.572 -7.060 52.752 1.00 60.53 70 ILE A O 1
ATOM 526 N N . GLU A 1 77 ? 32.115 -9.155 53.319 1.00 53.53 71 GLU A N 1
ATOM 527 C CA . GLU A 1 77 ? 30.713 -9.523 53.266 1.00 59.91 71 GLU A CA 1
ATOM 528 C C . GLU A 1 77 ? 29.940 -8.930 54.434 1.00 62.66 71 GLU A C 1
ATOM 529 O O . GLU A 1 77 ? 28.790 -8.521 54.253 1.00 66.81 71 GLU A O 1
ATOM 535 N N . ALA A 1 78 ? 30.557 -8.831 55.619 1.00 59.12 72 ALA A N 1
ATOM 536 C CA . ALA A 1 78 ? 29.889 -8.150 56.732 1.00 58.59 72 ALA A CA 1
ATOM 537 C C . ALA A 1 78 ? 29.614 -6.698 56.383 1.00 60.67 72 ALA A C 1
ATOM 538 O O . ALA A 1 78 ? 28.576 -6.137 56.767 1.00 59.54 72 ALA A O 1
ATOM 540 N N . PHE A 1 79 ? 30.547 -6.072 55.661 1.00 58.31 73 PHE A N 1
ATOM 541 C CA . PHE A 1 79 ? 30.296 -4.742 55.125 1.00 60.84 73 PHE A CA 1
ATOM 542 C C . PHE A 1 79 ? 29.071 -4.733 54.217 1.00 63.77 73 PHE A C 1
ATOM 543 O O . PHE A 1 79 ? 28.225 -3.833 54.316 1.00 66.85 73 PHE A O 1
ATOM 551 N N . GLY A 1 80 ? 28.927 -5.756 53.367 1.00 60.30 74 GLY A N 1
ATOM 552 C CA . GLY A 1 80 ? 27.764 -5.818 52.499 1.00 59.83 74 GLY A CA 1
ATOM 553 C C . GLY A 1 80 ? 26.463 -5.946 53.264 1.00 61.49 74 GLY A C 1
ATOM 554 O O . GLY A 1 80 ? 25.493 -5.234 52.990 1.00 63.51 74 GLY A O 1
ATOM 555 N N . GLU A 1 81 ? 26.430 -6.840 54.247 1.00 63.68 75 GLU A N 1
ATOM 556 C CA . GLU A 1 81 ? 25.278 -6.936 55.146 1.00 65.53 75 GLU A CA 1
ATOM 557 C C . GLU A 1 81 ? 24.964 -5.590 55.794 1.00 61.76 75 GLU A C 1
ATOM 558 O O . GLU A 1 81 ? 23.797 -5.242 55.994 1.00 61.65 75 GLU A O 1
ATOM 564 N N . LEU A 1 82 ? 25.988 -4.811 56.120 1.00 59.37 76 LEU A N 1
ATOM 565 C CA . LEU A 1 82 ? 25.728 -3.512 56.723 1.00 60.13 76 LEU A CA 1
ATOM 566 C C . LEU A 1 82 ? 25.218 -2.516 55.675 1.00 63.52 76 LEU A C 1
ATOM 567 O O . LEU A 1 82 ? 24.334 -1.700 55.954 1.00 69.49 76 LEU A O 1
ATOM 572 N N . LEU A 1 83 ? 25.733 -2.572 54.456 1.00 60.04 77 LEU A N 1
ATOM 573 C CA . LEU A 1 83 ? 25.118 -1.779 53.390 1.00 58.71 77 LEU A CA 1
ATOM 574 C C . LEU A 1 83 ? 23.622 -2.055 53.318 1.00 60.69 77 LEU A C 1
ATOM 575 O O . LEU A 1 83 ? 22.805 -1.131 53.349 1.00 61.37 77 LEU A O 1
ATOM 580 N N . GLU A 1 84 ? 23.245 -3.327 53.231 1.00 61.49 78 GLU A N 1
ATOM 581 C CA . GLU A 1 84 ? 21.828 -3.673 53.213 1.00 64.08 78 GLU A CA 1
ATOM 582 C C . GLU A 1 84 ? 21.108 -3.109 54.448 1.00 64.36 78 GLU A C 1
ATOM 583 O O . GLU A 1 84 ? 20.075 -2.443 54.326 1.00 66.26 78 GLU A O 1
ATOM 589 N N . ALA A 1 85 ? 21.652 -3.341 55.653 1.00 61.37 79 ALA A N 1
ATOM 590 C CA . ALA A 1 85 ? 20.950 -2.887 56.859 1.00 60.63 79 ALA A CA 1
ATOM 591 C C . ALA A 1 85 ? 20.713 -1.378 56.860 1.00 61.06 79 ALA A C 1
ATOM 592 O O . ALA A 1 85 ? 19.751 -0.908 57.469 1.00 63.42 79 ALA A O 1
ATOM 594 N N . ASN A 1 86 ? 21.547 -0.610 56.156 1.00 56.59 80 ASN A N 1
ATOM 595 C CA . ASN A 1 86 ? 21.497 0.849 56.172 1.00 55.26 80 ASN A CA 1
ATOM 596 C C . ASN A 1 86 ? 21.201 1.430 54.780 1.00 61.01 80 ASN A C 1
ATOM 597 O O . ASN A 1 86 ? 21.473 2.607 54.526 1.00 62.30 80 ASN A O 1
ATOM 602 N N . LYS A 1 87 ? 20.635 0.622 53.882 1.00 65.22 81 LYS A N 1
ATOM 603 C CA . LYS A 1 87 ? 20.363 1.016 52.505 1.00 67.10 81 LYS A CA 1
ATOM 604 C C . LYS A 1 87 ? 19.814 2.433 52.395 1.00 62.72 81 LYS A C 1
ATOM 605 O O . LYS A 1 87 ? 20.385 3.288 51.708 1.00 65.57 81 LYS A O 1
ATOM 611 N N . GLU A 1 88 ? 18.714 2.695 53.096 1.00 57.80 82 GLU A N 1
ATOM 612 C CA . GLU A 1 88 ? 17.988 3.953 52.957 1.00 58.26 82 GLU A CA 1
ATOM 613 C C . GLU A 1 88 ? 18.779 5.152 53.469 1.00 67.04 82 GLU A C 1
ATOM 614 O O . GLU A 1 88 ? 18.702 6.243 52.887 1.00 72.76 82 GLU A O 1
ATOM 620 N N . GLU A 1 89 ? 19.509 4.998 54.574 1.00 68.40 83 GLU A N 1
ATOM 621 C CA . GLU A 1 89 ? 20.249 6.138 55.110 1.00 69.52 83 GLU A CA 1
ATOM 622 C C . GLU A 1 89 ? 21.430 6.490 54.214 1.00 64.22 83 GLU A C 1
ATOM 623 O O . GLU A 1 89 ? 21.776 7.668 54.057 1.00 60.63 83 GLU A O 1
ATOM 629 N N . LEU A 1 90 ? 22.056 5.482 53.607 1.00 64.48 84 LEU A N 1
ATOM 630 C CA . LEU A 1 90 ? 23.124 5.765 52.650 1.00 64.06 84 LEU A CA 1
ATOM 631 C C . LEU A 1 90 ? 22.563 6.360 51.360 1.00 64.12 84 LEU A C 1
ATOM 632 O O . LEU A 1 90 ? 23.151 7.291 50.795 1.00 61.75 84 LEU A O 1
ATOM 637 N N . ALA A 1 91 ? 21.408 5.866 50.896 1.00 63.04 85 ALA A N 1
ATOM 638 C CA . ALA A 1 91 ? 20.752 6.516 49.766 1.00 61.54 85 ALA A CA 1
ATOM 639 C C . ALA A 1 91 ? 20.425 7.966 50.088 1.00 64.78 85 ALA A C 1
ATOM 640 O O . ALA A 1 91 ? 20.678 8.859 49.272 1.00 68.80 85 ALA A O 1
ATOM 642 N N . HIS A 1 92 ? 19.940 8.232 51.308 1.00 66.26 86 HIS A N 1
ATOM 643 C CA . HIS A 1 92 ? 19.562 9.595 51.660 1.00 63.19 86 HIS A CA 1
ATOM 644 C C . HIS A 1 92 ? 20.767 10.520 51.686 1.00 62.65 86 HIS A C 1
ATOM 645 O O . HIS A 1 92 ? 20.688 11.658 51.218 1.00 64.10 86 HIS A O 1
ATOM 652 N N . GLN A 1 93 ? 21.904 10.037 52.180 1.00 62.21 87 GLN A N 1
ATOM 653 C CA . GLN A 1 93 ? 23.109 10.862 52.194 1.00 59.13 87 GLN A CA 1
ATOM 654 C C . GLN A 1 93 ? 23.636 11.085 50.767 1.00 59.69 87 GLN A C 1
ATOM 655 O O . GLN A 1 93 ? 24.056 12.199 50.422 1.00 61.16 87 GLN A O 1
ATOM 661 N N . ILE A 1 94 ? 23.605 10.057 49.912 1.00 59.38 88 ILE A N 1
ATOM 662 C CA . ILE A 1 94 ? 23.974 10.271 48.500 1.00 58.57 88 ILE A CA 1
ATOM 663 C C . ILE A 1 94 ? 23.084 11.333 47.870 1.00 59.80 88 ILE A C 1
ATOM 664 O O . ILE A 1 94 ? 23.569 12.301 47.277 1.00 60.68 88 ILE A O 1
ATOM 669 N N . GLY A 1 95 ? 21.763 11.157 47.973 1.00 62.94 89 GLY A N 1
ATOM 670 C CA . GLY A 1 95 ? 20.848 12.114 47.369 1.00 62.91 89 GLY A CA 1
ATOM 671 C C . GLY A 1 95 ? 20.967 13.505 47.962 1.00 65.71 89 GLY A C 1
ATOM 672 O O . GLY A 1 95 ? 20.972 14.502 47.238 1.00 69.52 89 GLY A O 1
ATOM 673 N N . LEU A 1 96 ? 21.073 13.595 49.283 1.00 63.00 90 LEU A N 1
ATOM 674 C CA . LEU A 1 96 ? 21.183 14.903 49.915 1.00 66.93 90 LEU A CA 1
ATOM 675 C C . LEU A 1 96 ? 22.394 15.673 49.391 1.00 68.20 90 LEU A C 1
ATOM 676 O O . LEU A 1 96 ? 22.309 16.882 49.139 1.00 71.71 90 LEU A O 1
ATOM 681 N N . GLU A 1 97 ? 23.533 15.004 49.237 1.00 64.45 91 GLU A N 1
ATOM 682 C CA . GLU A 1 97 ? 24.785 15.720 49.025 1.00 63.40 91 GLU A CA 1
ATOM 683 C C . GLU A 1 97 ? 25.138 15.901 47.547 1.00 64.54 91 GLU A C 1
ATOM 684 O O . GLU A 1 97 ? 25.917 16.811 47.229 1.00 66.08 91 GLU A O 1
ATOM 690 N N . THR A 1 98 ? 24.569 15.087 46.641 1.00 61.64 92 THR A N 1
ATOM 691 C CA . THR A 1 98 ? 24.771 15.223 45.193 1.00 63.08 92 THR A CA 1
ATOM 692 C C . THR A 1 98 ? 23.586 15.839 44.465 1.00 68.18 92 THR A C 1
ATOM 693 O O . THR A 1 98 ? 23.772 16.411 43.390 1.00 78.18 92 THR A O 1
ATOM 697 N N . GLY A 1 99 ? 22.374 15.675 44.978 1.00 64.49 93 GLY A N 1
ATOM 698 C CA . GLY A 1 99 ? 21.165 16.062 44.293 1.00 60.95 93 GLY A CA 1
ATOM 699 C C . GLY A 1 99 ? 20.468 14.923 43.581 1.00 65.22 93 GLY A C 1
ATOM 700 O O . GLY A 1 99 ? 19.314 15.087 43.172 1.00 72.52 93 GLY A O 1
ATOM 701 N N . LYS A 1 100 ? 21.120 13.773 43.441 1.00 61.17 94 LYS A N 1
ATOM 702 C CA . LYS A 1 100 ? 20.520 12.654 42.727 1.00 61.37 94 LYS A CA 1
ATOM 703 C C . LYS A 1 100 ? 19.229 12.220 43.413 1.00 61.44 94 LYS A C 1
ATOM 704 O O . LYS A 1 100 ? 19.208 12.073 44.635 1.00 63.52 94 LYS A O 1
ATOM 710 N N . PRO A 1 101 ? 18.149 11.988 42.674 1.00 61.80 95 PRO A N 1
ATOM 711 C CA . PRO A 1 101 ? 16.910 11.569 43.328 1.00 58.90 95 PRO A CA 1
ATOM 712 C C . PRO A 1 101 ? 17.108 10.294 44.124 1.00 62.59 95 PRO A C 1
ATOM 713 O O . PRO A 1 101 ? 17.913 9.429 43.772 1.00 64.21 95 PRO A O 1
ATOM 717 N N . LEU A 1 102 ? 16.346 10.195 45.218 1.00 61.76 96 LEU A N 1
ATOM 718 C CA . LEU A 1 102 ? 16.375 8.996 46.040 1.00 58.07 96 LEU A CA 1
ATOM 719 C C . LEU A 1 102 ? 16.213 7.735 45.192 1.00 59.18 96 LEU A C 1
ATOM 720 O O . LEU A 1 102 ? 16.970 6.769 45.343 1.00 60.31 96 LEU A O 1
ATOM 725 N N . TRP A 1 103 ? 15.243 7.725 44.277 1.00 58.31 97 TRP A N 1
ATOM 726 C CA . TRP A 1 103 ? 14.994 6.486 43.555 1.00 62.14 97 TRP A CA 1
ATOM 727 C C . TRP A 1 103 ? 16.249 5.961 42.880 1.00 63.93 97 TRP A C 1
ATOM 728 O O . TRP A 1 103 ? 16.405 4.742 42.746 1.00 66.99 97 TRP A O 1
ATOM 739 N N . GLU A 1 104 ? 17.155 6.846 42.441 1.00 63.21 98 GLU A N 1
ATOM 740 C CA . GLU A 1 104 ? 18.371 6.359 41.795 1.00 64.68 98 GLU A CA 1
ATOM 741 C C . GLU A 1 104 ? 19.537 6.227 42.763 1.00 65.18 98 GLU A C 1
ATOM 742 O O . GLU A 1 104 ? 20.380 5.337 42.582 1.00 66.60 98 GLU A O 1
ATOM 748 N N . SER A 1 105 ? 19.584 7.055 43.808 1.00 66.67 99 SER A N 1
ATOM 749 C CA . SER A 1 105 ? 20.558 6.839 44.879 1.00 69.52 99 SER A CA 1
ATOM 750 C C . SER A 1 105 ? 20.418 5.440 45.479 1.00 68.31 99 SER A C 1
ATOM 751 O O . SER A 1 105 ? 21.418 4.769 45.762 1.00 67.46 99 SER A O 1
ATOM 754 N N . ARG A 1 106 ? 19.187 4.982 45.701 1.00 66.55 100 ARG A N 1
ATOM 755 C CA . ARG A 1 106 ? 19.017 3.602 46.135 1.00 61.89 100 ARG A CA 1
ATOM 756 C C . ARG A 1 106 ? 19.701 2.648 45.165 1.00 63.47 100 ARG A C 1
ATOM 757 O O . ARG A 1 106 ? 20.320 1.663 45.587 1.00 63.09 100 ARG A O 1
ATOM 765 N N . THR A 1 107 ? 19.645 2.961 43.857 1.00 60.01 101 THR A N 1
ATOM 766 C CA . THR A 1 107 ? 20.301 2.134 42.848 1.00 59.34 101 THR A CA 1
ATOM 767 C C . THR A 1 107 ? 21.814 2.120 43.014 1.00 59.16 101 THR A C 1
ATOM 768 O O . THR A 1 107 ? 22.456 1.094 42.766 1.00 63.62 101 THR A O 1
ATOM 772 N N . GLU A 1 108 ? 22.418 3.251 43.378 1.00 55.64 102 GLU A N 1
ATOM 773 C CA . GLU A 1 108 ? 23.857 3.226 43.626 1.00 55.86 102 GLU A CA 1
ATOM 774 C C . GLU A 1 108 ? 24.209 2.299 44.785 1.00 57.52 102 GLU A C 1
ATOM 775 O O . GLU A 1 108 ? 25.218 1.574 44.735 1.00 54.88 102 GLU A O 1
ATOM 781 N N . VAL A 1 109 ? 23.402 2.312 45.852 1.00 60.53 103 VAL A N 1
ATOM 782 C CA . VAL A 1 109 ? 23.727 1.454 46.986 1.00 57.31 103 VAL A CA 1
ATOM 783 C C . VAL A 1 109 ? 23.614 -0.007 46.583 1.00 61.58 103 VAL A C 1
ATOM 784 O O . VAL A 1 109 ? 24.467 -0.829 46.944 1.00 64.94 103 VAL A O 1
ATOM 788 N N . ALA A 1 110 ? 22.586 -0.350 45.796 1.00 62.20 104 ALA A N 1
ATOM 789 C CA . ALA A 1 110 ? 22.475 -1.718 45.294 1.00 61.65 104 ALA A CA 1
ATOM 790 C C . ALA A 1 110 ? 23.714 -2.111 44.516 1.00 58.92 104 ALA A C 1
ATOM 791 O O . ALA A 1 110 ? 24.129 -3.267 44.549 1.00 61.93 104 ALA A O 1
ATOM 793 N N . ALA A 1 111 ? 24.338 -1.155 43.846 1.00 57.92 105 ALA A N 1
ATOM 794 C CA . ALA A 1 111 ? 25.543 -1.451 43.078 1.00 56.90 105 ALA A CA 1
ATOM 795 C C . ALA A 1 111 ? 26.734 -1.675 44.001 1.00 58.40 105 ALA A C 1
ATOM 796 O O . ALA A 1 111 ? 27.569 -2.550 43.737 1.00 62.59 105 ALA A O 1
ATOM 798 N N . MET A 1 112 ? 26.844 -0.884 45.077 1.00 55.00 106 MET A N 1
ATOM 799 C CA . MET A 1 112 ? 27.852 -1.177 46.101 1.00 49.64 106 MET A CA 1
ATOM 800 C C . MET A 1 112 ? 27.736 -2.614 46.589 1.00 47.70 106 MET A C 1
ATOM 801 O O . MET A 1 112 ? 28.742 -3.313 46.754 1.00 46.62 106 MET A O 1
ATOM 806 N N . MET A 1 113 ? 26.512 -3.097 46.771 1.00 49.70 107 MET A N 1
ATOM 807 C CA . MET A 1 113 ? 26.340 -4.455 47.281 1.00 53.50 107 MET A CA 1
ATOM 808 C C . MET A 1 113 ? 26.680 -5.488 46.223 1.00 54.98 107 MET A C 1
ATOM 809 O O . MET A 1 113 ? 27.478 -6.405 46.467 1.00 54.26 107 MET A O 1
ATOM 814 N N . GLY A 1 114 ? 26.133 -5.322 45.015 1.00 58.70 108 GLY A N 1
ATOM 815 C CA . GLY A 1 114 ? 26.504 -6.215 43.937 1.00 57.72 108 GLY A CA 1
ATOM 816 C C . GLY A 1 114 ? 28.000 -6.246 43.691 1.00 57.53 108 GLY A C 1
ATOM 817 O O . GLY A 1 114 ? 28.529 -7.250 43.212 1.00 60.06 108 GLY A O 1
ATOM 818 N N . LYS A 1 115 ? 28.713 -5.172 44.055 1.00 54.32 109 LYS A N 1
ATOM 819 C CA . LYS A 1 115 ? 30.153 -5.147 43.827 1.00 54.25 109 LYS A CA 1
ATOM 820 C C . LYS A 1 115 ? 30.885 -6.275 44.518 1.00 58.38 109 LYS A C 1
ATOM 821 O O . LYS A 1 115 ? 31.975 -6.658 44.070 1.00 59.15 109 LYS A O 1
ATOM 827 N N . ILE A 1 116 ? 30.305 -6.827 45.578 1.00 59.72 110 ILE A N 1
ATOM 828 C CA . ILE A 1 116 ? 31.034 -7.694 46.488 1.00 60.68 110 ILE A CA 1
ATOM 829 C C . ILE A 1 116 ? 31.078 -9.104 45.907 1.00 56.40 110 ILE A C 1
ATOM 830 O O . ILE A 1 116 ? 32.177 -9.636 45.699 1.00 56.49 110 ILE A O 1
ATOM 835 N N . PRO A 1 117 ? 29.939 -9.769 45.669 1.00 53.15 111 PRO A N 1
ATOM 836 C CA . PRO A 1 117 ? 30.024 -11.130 45.103 1.00 52.95 111 PRO A CA 1
ATOM 837 C C . PRO A 1 117 ? 30.770 -11.148 43.778 1.00 54.54 111 PRO A C 1
ATOM 838 O O . PRO A 1 117 ? 31.566 -12.061 43.541 1.00 56.17 111 PRO A O 1
ATOM 842 N N . ILE A 1 118 ? 30.590 -10.121 42.943 1.00 51.40 112 ILE A N 1
ATOM 843 C CA . ILE A 1 118 ? 31.282 -10.108 41.665 1.00 57.04 112 ILE A CA 1
ATOM 844 C C . ILE A 1 118 ? 32.782 -9.876 41.860 1.00 59.96 112 ILE A C 1
ATOM 845 O O . ILE A 1 118 ? 33.603 -10.468 41.145 1.00 64.32 112 ILE A O 1
ATOM 850 N N . SER A 1 119 ? 33.180 -9.057 42.844 1.00 55.17 113 SER A N 1
ATOM 851 C CA . SER A 1 119 ? 34.615 -8.929 43.099 1.00 50.36 113 SER A CA 1
ATOM 852 C C . SER A 1 119 ? 35.224 -10.246 43.567 1.00 54.81 113 SER A C 1
ATOM 853 O O . SER A 1 119 ? 36.374 -10.558 43.226 1.00 59.62 113 SER A O 1
ATOM 856 N N . VAL A 1 120 ? 34.482 -11.037 44.349 1.00 52.39 114 VAL A N 1
ATOM 857 C CA . VAL A 1 120 ? 35.038 -12.305 44.810 1.00 53.76 114 VAL A CA 1
ATOM 858 C C . VAL A 1 120 ? 35.240 -13.244 43.630 1.00 60.23 114 VAL A C 1
ATOM 859 O O . VAL A 1 120 ? 36.299 -13.868 43.491 1.00 62.49 114 VAL A O 1
ATOM 863 N N . LYS A 1 121 ? 34.265 -13.306 42.721 1.00 64.79 115 LYS A N 1
ATOM 864 C CA . LYS A 1 121 ? 34.419 -14.132 41.522 1.00 60.04 115 LYS A CA 1
ATOM 865 C C . LYS A 1 121 ? 35.615 -13.675 40.697 1.00 52.10 115 LYS A C 1
ATOM 866 O O . LYS A 1 121 ? 36.463 -14.482 40.300 1.00 50.22 115 LYS A O 1
ATOM 872 N N . ALA A 1 122 ? 35.697 -12.371 40.445 1.00 48.35 116 ALA A N 1
ATOM 873 C CA . ALA A 1 122 ? 36.801 -11.793 39.684 1.00 45.43 116 ALA A CA 1
ATOM 874 C C . ALA A 1 122 ? 38.140 -12.166 40.288 1.00 50.01 116 ALA A C 1
ATOM 875 O O . ALA A 1 122 ? 39.080 -12.516 39.567 1.00 50.92 116 ALA A O 1
ATOM 877 N N . TYR A 1 123 ? 38.253 -12.067 41.626 1.00 53.41 117 TYR A N 1
ATOM 878 C CA . TYR A 1 123 ? 39.526 -12.321 42.281 1.00 47.75 117 TYR A CA 1
ATOM 879 C C . TYR A 1 123 ? 39.981 -13.758 42.051 1.00 48.25 117 TYR A C 1
ATOM 880 O O . TYR A 1 123 ? 41.168 -14.014 41.781 1.00 51.90 117 TYR A O 1
ATOM 889 N N . ASN A 1 124 ? 39.064 -14.719 42.200 1.00 44.95 118 ASN A N 1
ATOM 890 C CA . ASN A 1 124 ? 39.449 -16.111 42.016 1.00 50.19 118 ASN A CA 1
ATOM 891 C C . ASN A 1 124 ? 39.707 -16.443 40.532 1.00 57.14 118 ASN A C 1
ATOM 892 O O . ASN A 1 124 ? 40.421 -17.411 40.226 1.00 55.78 118 ASN A O 1
ATOM 897 N N . GLU A 1 125 ? 39.137 -15.686 39.596 1.00 60.03 119 GLU A N 1
ATOM 898 C CA . GLU A 1 125 ? 39.410 -16.063 38.216 1.00 65.04 119 GLU A CA 1
ATOM 899 C C . GLU A 1 125 ? 40.648 -15.366 37.680 1.00 59.81 119 GLU A C 1
ATOM 900 O O . GLU A 1 125 ? 41.455 -16.000 36.992 1.00 62.15 119 GLU A O 1
ATOM 906 N N . ARG A 1 126 ? 40.836 -14.092 38.023 1.00 49.97 120 ARG A N 1
ATOM 907 C CA . ARG A 1 126 ? 41.881 -13.287 37.416 1.00 49.35 120 ARG A CA 1
ATOM 908 C C . ARG A 1 126 ? 43.159 -13.231 38.224 1.00 54.68 120 ARG A C 1
ATOM 909 O O . ARG A 1 126 ? 44.228 -13.028 37.642 1.00 60.43 120 ARG A O 1
ATOM 917 N N . THR A 1 127 ? 43.074 -13.365 39.547 1.00 54.18 121 THR A N 1
ATOM 918 C CA . THR A 1 127 ? 44.217 -13.270 40.452 1.00 50.02 121 THR A CA 1
ATOM 919 C C . THR A 1 127 ? 44.121 -14.305 41.587 1.00 54.78 121 THR A C 1
ATOM 920 O O . THR A 1 127 ? 44.308 -13.987 42.759 1.00 59.64 121 THR A O 1
ATOM 924 N N . GLY A 1 128 ? 43.788 -15.539 41.258 1.00 51.89 122 GLY A N 1
ATOM 925 C CA . GLY A 1 128 ? 43.631 -16.629 42.172 1.00 50.12 122 GLY A CA 1
ATOM 926 C C . GLY A 1 128 ? 44.877 -17.475 42.277 1.00 50.19 122 GLY A C 1
ATOM 927 O O . GLY A 1 128 ? 45.996 -16.991 42.067 1.00 51.72 122 GLY A O 1
ATOM 928 N N . HIS A 1 129 ? 44.672 -18.750 42.611 1.00 50.96 123 HIS A N 1
ATOM 929 C CA . HIS A 1 129 ? 45.724 -19.712 42.928 1.00 58.88 123 HIS A CA 1
ATOM 930 C C . HIS A 1 129 ? 45.508 -20.993 42.136 1.00 65.26 123 HIS A C 1
ATOM 931 O O . HIS A 1 129 ? 44.453 -21.623 42.266 1.00 68.08 123 HIS A O 1
ATOM 938 N N . THR A 1 130 ? 46.508 -21.412 41.357 1.00 66.31 124 THR A N 1
ATOM 939 C CA . THR A 1 130 ? 46.366 -22.601 40.516 1.00 63.26 124 THR A CA 1
ATOM 940 C C . THR A 1 130 ? 47.689 -23.349 40.475 1.00 65.19 124 THR A C 1
ATOM 941 O O . THR A 1 130 ? 48.748 -22.789 40.791 1.00 66.77 124 THR A O 1
ATOM 945 N N . GLU A 1 131 ? 47.623 -24.616 40.041 1.00 64.90 125 GLU A N 1
ATOM 946 C CA . GLU A 1 131 ? 48.767 -25.522 40.124 1.00 66.17 125 GLU A CA 1
ATOM 947 C C . GLU A 1 131 ? 48.792 -26.502 38.947 1.00 71.80 125 GLU A C 1
ATOM 948 O O . GLU A 1 131 ? 47.750 -26.900 38.420 1.00 72.48 125 GLU A O 1
ATOM 954 N N . SER A 1 132 ? 49.994 -26.846 38.504 1.00 74.88 126 SER A N 1
ATOM 955 C CA . SER A 1 132 ? 50.148 -27.698 37.336 1.00 80.74 126 SER A CA 1
ATOM 956 C C . SER A 1 132 ? 51.442 -28.479 37.444 1.00 84.41 126 SER A C 1
ATOM 957 O O . SER A 1 132 ? 52.384 -28.071 38.125 1.00 84.22 126 SER A O 1
ATOM 960 N N . ASP A 1 133 ? 51.483 -29.607 36.755 1.00 86.33 127 ASP A N 1
ATOM 961 C CA . ASP A 1 133 ? 52.732 -30.294 36.493 1.00 88.72 127 ASP A CA 1
ATOM 962 C C . ASP A 1 133 ? 53.162 -29.971 35.069 1.00 89.43 127 ASP A C 1
ATOM 963 O O . ASP A 1 133 ? 52.410 -30.215 34.122 1.00 90.29 127 ASP A O 1
ATOM 968 N N . VAL A 1 134 ? 54.342 -29.376 34.927 1.00 89.76 128 VAL A N 1
ATOM 969 C CA . VAL A 1 134 ? 54.872 -28.930 33.651 1.00 89.98 128 VAL A CA 1
ATOM 970 C C . VAL A 1 134 ? 56.313 -29.420 33.535 1.00 94.34 128 VAL A C 1
ATOM 971 O O . VAL A 1 134 ? 56.844 -30.069 34.438 1.00 97.67 128 VAL A O 1
ATOM 975 N N . ALA A 1 135 ? 56.947 -29.091 32.408 1.00 94.66 129 ALA A N 1
ATOM 976 C CA . ALA A 1 135 ? 58.281 -29.611 32.133 1.00 93.53 129 ALA A CA 1
ATOM 977 C C . ALA A 1 135 ? 59.246 -29.281 33.269 1.00 94.07 129 ALA A C 1
ATOM 978 O O . ALA A 1 135 ? 59.977 -30.155 33.754 1.00 95.87 129 ALA A O 1
ATOM 980 N N . GLY A 1 136 ? 59.243 -28.029 33.727 1.00 91.99 130 GLY A N 1
ATOM 981 C CA . GLY A 1 136 ? 60.206 -27.596 34.718 1.00 91.38 130 GLY A CA 1
ATOM 982 C C . GLY A 1 136 ? 59.911 -27.966 36.156 1.00 91.27 130 GLY A C 1
ATOM 983 O O . GLY A 1 136 ? 60.650 -27.547 37.052 1.00 90.87 130 GLY A O 1
ATOM 984 N N . GLY A 1 137 ? 58.846 -28.732 36.414 1.00 89.83 131 GLY A N 1
ATOM 985 C CA . GLY A 1 137 ? 58.519 -29.163 37.752 1.00 87.93 131 GLY A CA 1
ATOM 986 C C . GLY A 1 137 ? 57.064 -28.904 38.062 1.00 85.05 131 GLY A C 1
ATOM 987 O O . GLY A 1 137 ? 56.231 -28.770 37.159 1.00 85.05 131 GLY A O 1
ATOM 988 N N . HIS A 1 138 ? 56.759 -28.857 39.361 1.00 83.58 132 HIS A N 1
ATOM 989 C CA . HIS A 1 138 ? 55.411 -28.549 39.811 1.00 79.31 132 HIS A CA 1
ATOM 990 C C . HIS A 1 138 ? 55.221 -27.038 39.871 1.00 76.61 132 HIS A C 1
ATOM 991 O O . HIS A 1 138 ? 55.992 -26.326 40.527 1.00 74.06 132 HIS A O 1
ATOM 998 N N . ALA A 1 139 ? 54.178 -26.559 39.202 1.00 74.69 133 ALA A N 1
ATOM 999 C CA . ALA A 1 139 ? 53.974 -25.139 38.972 1.00 67.66 133 ALA A CA 1
ATOM 1000 C C . ALA A 1 139 ? 52.831 -24.639 39.845 1.00 65.28 133 ALA A C 1
ATOM 1001 O O . ALA A 1 139 ? 51.765 -25.265 39.909 1.00 65.80 133 ALA A O 1
ATOM 1003 N N . VAL A 1 140 ? 53.065 -23.510 40.510 1.00 61.01 134 VAL A N 1
ATOM 1004 C CA . VAL A 1 140 ? 52.098 -22.886 41.400 1.00 58.74 134 VAL A CA 1
ATOM 1005 C C . VAL A 1 140 ? 52.058 -21.397 41.077 1.00 59.24 134 VAL A C 1
ATOM 1006 O O . VAL A 1 140 ? 53.111 -20.752 40.988 1.00 63.29 134 VAL A O 1
ATOM 1010 N N . LEU A 1 141 ? 50.851 -20.844 40.941 1.00 53.80 135 LEU A N 1
ATOM 1011 C CA . LEU A 1 141 ? 50.672 -19.421 40.692 1.00 55.63 135 LEU A CA 1
ATOM 1012 C C . LEU A 1 141 ? 49.828 -18.824 41.810 1.00 61.33 135 LEU A C 1
ATOM 1013 O O . LEU A 1 141 ? 48.718 -19.313 42.073 1.00 62.18 135 LEU A O 1
ATOM 1018 N N . ARG A 1 142 ? 50.341 -17.740 42.427 1.00 63.43 136 ARG A N 1
ATOM 1019 C CA . ARG A 1 142 ? 49.645 -16.936 43.429 1.00 64.46 136 ARG A CA 1
ATOM 1020 C C . ARG A 1 142 ? 49.723 -15.467 43.053 1.00 61.73 136 ARG A C 1
ATOM 1021 O O . ARG A 1 142 ? 50.566 -15.052 42.252 1.00 66.91 136 ARG A O 1
ATOM 1029 N N . HIS A 1 143 ? 48.855 -14.675 43.691 1.00 54.52 137 HIS A N 1
ATOM 1030 C CA . HIS A 1 143 ? 48.810 -13.230 43.533 1.00 50.29 137 HIS A CA 1
ATOM 1031 C C . HIS A 1 143 ? 48.935 -12.544 44.895 1.00 58.89 137 HIS A C 1
ATOM 1032 O O . HIS A 1 143 ? 48.457 -13.043 45.915 1.00 59.78 137 HIS A O 1
ATOM 1039 N N . ARG A 1 144 ? 49.560 -11.378 44.892 1.00 60.39 138 ARG A N 1
ATOM 1040 C CA . ARG A 1 144 ? 49.937 -10.656 46.088 1.00 60.24 138 ARG A CA 1
ATOM 1041 C C . ARG A 1 144 ? 49.455 -9.218 45.983 1.00 59.58 138 ARG A C 1
ATOM 1042 O O . ARG A 1 144 ? 49.435 -8.651 44.892 1.00 59.26 138 ARG A O 1
ATOM 1050 N N . PRO A 1 145 ? 49.065 -8.604 47.096 1.00 59.09 139 PRO A N 1
ATOM 1051 C CA . PRO A 1 145 ? 48.655 -7.194 47.063 1.00 54.19 139 PRO A CA 1
ATOM 1052 C C . PRO A 1 145 ? 49.853 -6.279 46.851 1.00 52.78 139 PRO A C 1
ATOM 1053 O O . PRO A 1 145 ? 51.012 -6.665 46.945 1.00 52.05 139 PRO A O 1
ATOM 1057 N N . HIS A 1 146 ? 49.569 -5.035 46.533 1.00 56.68 140 HIS A N 1
ATOM 1058 C CA . HIS A 1 146 ? 50.681 -4.132 46.314 1.00 57.78 140 HIS A CA 1
ATOM 1059 C C . HIS A 1 146 ? 51.198 -3.503 47.592 1.00 57.08 140 HIS A C 1
ATOM 1060 O O . HIS A 1 146 ? 52.405 -3.311 47.727 1.00 62.56 140 HIS A O 1
ATOM 1067 N N . GLY A 1 147 ? 50.330 -3.223 48.550 1.00 54.99 141 GLY A N 1
ATOM 1068 C CA . GLY A 1 147 ? 50.704 -2.414 49.695 1.00 47.52 141 GLY A CA 1
ATOM 1069 C C . GLY A 1 147 ? 49.658 -1.350 49.978 1.00 46.10 141 GLY A C 1
ATOM 1070 O O . GLY A 1 147 ? 48.464 -1.652 50.137 1.00 47.53 141 GLY A O 1
ATOM 1071 N N . VAL A 1 148 ? 50.071 -0.104 50.077 1.00 43.55 142 VAL A N 1
ATOM 1072 C CA . VAL A 1 148 ? 49.130 0.966 50.378 1.00 47.42 142 VAL A CA 1
ATOM 1073 C C . VAL A 1 148 ? 48.689 1.602 49.066 1.00 52.51 142 VAL A C 1
ATOM 1074 O O . VAL A 1 148 ? 49.524 2.087 48.295 1.00 56.37 142 VAL A O 1
ATOM 1078 N N . VAL A 1 149 ? 47.386 1.634 48.822 1.00 49.94 143 VAL A N 1
ATOM 1079 C CA . VAL A 1 149 ? 46.855 2.230 47.609 1.00 54.72 143 VAL A CA 1
ATOM 1080 C C . VAL A 1 149 ? 46.027 3.446 47.981 1.00 55.08 143 VAL A C 1
ATOM 1081 O O . VAL A 1 149 ? 45.164 3.375 48.858 1.00 55.25 143 VAL A O 1
ATOM 1085 N N . ALA A 1 150 ? 46.319 4.569 47.337 1.00 51.92 144 ALA A N 1
ATOM 1086 C CA . ALA A 1 150 ? 45.493 5.754 47.460 1.00 48.91 144 ALA A CA 1
ATOM 1087 C C . ALA A 1 150 ? 44.331 5.649 46.475 1.00 53.35 144 ALA A C 1
ATOM 1088 O O . ALA A 1 150 ? 44.542 5.423 45.271 1.00 54.27 144 ALA A O 1
ATOM 1090 N N . VAL A 1 151 ? 43.114 5.827 46.987 1.00 48.75 145 VAL A N 1
ATOM 1091 C CA . VAL A 1 151 ? 41.888 5.818 46.204 1.00 46.04 145 VAL A CA 1
ATOM 1092 C C . VAL A 1 151 ? 41.349 7.236 46.181 1.00 54.21 145 VAL A C 1
ATOM 1093 O O . VAL A 1 151 ? 41.089 7.813 47.242 1.00 53.20 145 VAL A O 1
ATOM 1097 N N . PHE A 1 152 ? 41.190 7.810 44.979 1.00 56.74 146 PHE A N 1
ATOM 1098 C CA . PHE A 1 152 ? 40.570 9.120 44.816 1.00 56.57 146 PHE A CA 1
ATOM 1099 C C . PHE A 1 152 ? 39.167 8.961 44.248 1.00 60.31 146 PHE A C 1
ATOM 1100 O O . PHE A 1 152 ? 38.997 8.456 43.134 1.00 63.33 146 PHE A O 1
ATOM 1108 N N . GLY A 1 153 ? 38.175 9.452 44.988 1.00 57.80 147 GLY A N 1
ATOM 1109 C CA . GLY A 1 153 ? 36.787 9.288 44.637 1.00 53.10 147 GLY A CA 1
ATOM 1110 C C . GLY A 1 153 ? 36.211 10.452 43.856 1.00 51.68 147 GLY A C 1
ATOM 1111 O O . GLY A 1 153 ? 36.652 11.607 43.966 1.00 47.20 147 GLY A O 1
ATOM 1112 N N . PRO A 1 154 ? 35.221 10.151 43.015 1.00 52.25 148 PRO A N 1
ATOM 1113 C CA . PRO A 1 154 ? 34.548 11.209 42.257 1.00 53.32 148 PRO A CA 1
ATOM 1114 C C . PRO A 1 154 ? 33.321 11.699 42.996 1.00 59.53 148 PRO A C 1
ATOM 1115 O O . PRO A 1 154 ? 32.959 11.140 44.032 1.00 66.58 148 PRO A O 1
ATOM 1119 N N . TYR A 1 155 ? 32.644 12.710 42.471 1.00 58.81 149 TYR A N 1
ATOM 1120 C CA . TYR A 1 155 ? 31.447 13.193 43.134 1.00 58.60 149 TYR A CA 1
ATOM 1121 C C . TYR A 1 155 ? 30.162 12.633 42.542 1.00 61.26 149 TYR A C 1
ATOM 1122 O O . TYR A 1 155 ? 29.122 12.705 43.195 1.00 62.74 149 TYR A O 1
ATOM 1131 N N . ASN A 1 156 ? 30.199 12.071 41.332 1.00 64.61 150 ASN A N 1
ATOM 1132 C CA . ASN A 1 156 ? 28.951 11.683 40.683 1.00 65.43 150 ASN A CA 1
ATOM 1133 C C . ASN A 1 156 ? 28.372 10.416 41.292 1.00 64.31 150 ASN A C 1
ATOM 1134 O O . ASN A 1 156 ? 27.164 10.347 41.557 1.00 63.55 150 ASN A O 1
ATOM 1139 N N . PHE A 1 157 ? 29.210 9.414 41.544 1.00 64.20 151 PHE A N 1
ATOM 1140 C CA . PHE A 1 157 ? 28.827 8.222 42.300 1.00 63.63 151 PHE A CA 1
ATOM 1141 C C . PHE A 1 157 ? 29.761 8.099 43.498 1.00 62.53 151 PHE A C 1
ATOM 1142 O O . PHE A 1 157 ? 30.742 7.341 43.469 1.00 59.61 151 PHE A O 1
ATOM 1150 N N . PRO A 1 158 ? 29.488 8.839 44.575 1.00 61.85 152 PRO A N 1
ATOM 1151 C CA . PRO A 1 158 ? 30.448 8.894 45.690 1.00 61.98 152 PRO A CA 1
ATOM 1152 C C . PRO A 1 158 ? 30.496 7.633 46.548 1.00 64.68 152 PRO A C 1
ATOM 1153 O O . PRO A 1 158 ? 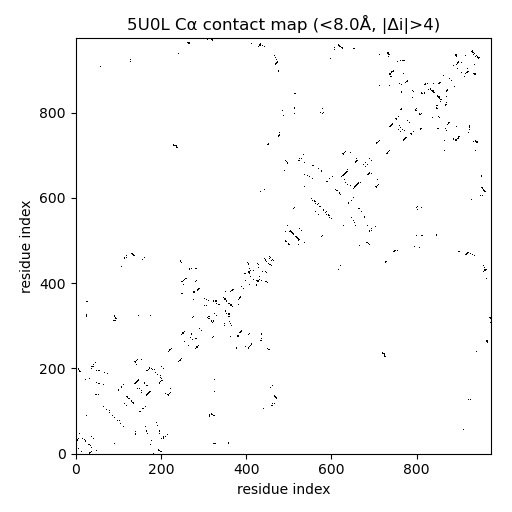31.396 7.518 47.386 1.00 67.19 152 PRO A O 1
ATOM 1157 N N . GLY A 1 159 ? 29.596 6.678 46.355 1.00 60.26 153 GLY A N 1
ATOM 1158 C CA . GLY A 1 159 ? 29.755 5.393 46.991 1.00 56.49 153 GLY A CA 1
ATOM 1159 C C . GLY A 1 159 ? 30.161 4.329 45.986 1.00 62.80 153 GLY A C 1
ATOM 1160 O O . GLY A 1 159 ? 31.162 3.626 46.183 1.00 67.20 153 GLY A O 1
ATOM 1161 N N . HIS A 1 160 ? 29.424 4.225 44.869 1.00 60.65 154 HIS A N 1
ATOM 1162 C CA . HIS A 1 160 ? 29.620 3.089 43.969 1.00 55.95 154 HIS A CA 1
ATOM 1163 C C . HIS A 1 160 ? 31.002 3.097 43.324 1.00 55.82 154 HIS A C 1
ATOM 1164 O O . HIS A 1 160 ? 31.678 2.059 43.272 1.00 57.76 154 HIS A O 1
ATOM 1171 N N . LEU A 1 161 ? 31.442 4.256 42.813 1.00 52.23 155 LEU A N 1
ATOM 1172 C CA . LEU A 1 161 ? 32.738 4.289 42.131 1.00 49.87 155 LEU A CA 1
ATOM 1173 C C . LEU A 1 161 ? 33.889 4.081 43.100 1.00 54.31 155 LEU A C 1
ATOM 1174 O O . LEU A 1 161 ? 34.660 3.128 42.903 1.00 58.12 155 LEU A O 1
ATOM 1179 N N . PRO A 1 162 ? 34.030 4.856 44.187 1.00 54.90 156 PRO A N 1
ATOM 1180 C CA . PRO A 1 162 ? 35.070 4.517 45.177 1.00 53.70 156 PRO A CA 1
ATOM 1181 C C . PRO A 1 162 ? 35.009 3.064 45.619 1.00 51.11 156 PRO A C 1
ATOM 1182 O O . PRO A 1 162 ? 36.056 2.410 45.749 1.00 52.26 156 PRO A O 1
ATOM 1186 N N . ASN A 1 163 ? 33.797 2.541 45.861 1.00 48.53 157 ASN A N 1
ATOM 1187 C CA . ASN A 1 163 ? 33.640 1.148 46.268 1.00 47.69 157 ASN A CA 1
ATOM 1188 C C . ASN A 1 163 ? 34.189 0.205 45.207 1.00 54.06 157 ASN A C 1
ATOM 1189 O O . ASN A 1 163 ? 34.587 -0.916 45.528 1.00 57.87 157 ASN A O 1
ATOM 1194 N N . GLY A 1 164 ? 34.165 0.613 43.926 1.00 53.32 158 GLY A N 1
ATOM 1195 C CA . GLY A 1 164 ? 34.677 -0.265 42.889 1.00 48.72 158 GLY A CA 1
ATOM 1196 C C . GLY A 1 164 ? 36.176 -0.453 42.932 1.00 47.72 158 GLY A C 1
ATOM 1197 O O . GLY A 1 164 ? 36.691 -1.433 42.367 1.00 46.05 158 GLY A O 1
ATOM 1198 N N . HIS A 1 165 ? 36.891 0.474 43.568 1.00 45.81 159 HIS A N 1
ATOM 1199 C CA . HIS A 1 165 ? 38.312 0.272 43.826 1.00 52.52 159 HIS A CA 1
ATOM 1200 C C . HIS A 1 165 ? 38.561 -0.411 45.167 1.00 54.40 159 HIS A C 1
ATOM 1201 O O . HIS A 1 165 ? 39.425 -1.293 45.268 1.00 53.88 159 HIS A O 1
ATOM 1208 N N . ILE A 1 166 ? 37.806 -0.006 46.199 1.00 55.61 160 ILE A N 1
ATOM 1209 C CA . ILE A 1 166 ? 38.126 -0.365 47.578 1.00 48.84 160 ILE A CA 1
ATOM 1210 C C . ILE A 1 166 ? 37.815 -1.838 47.851 1.00 49.64 160 ILE A C 1
ATOM 1211 O O . ILE A 1 166 ? 38.628 -2.565 48.444 1.00 52.82 160 ILE A O 1
ATOM 1216 N N . VAL A 1 167 ? 36.653 -2.322 47.420 1.00 46.07 161 VAL A N 1
ATOM 1217 C CA . VAL A 1 167 ? 36.352 -3.743 47.626 1.00 48.28 161 VAL A CA 1
ATOM 1218 C C . VAL A 1 167 ? 37.398 -4.631 46.971 1.00 55.88 161 VAL A C 1
ATOM 1219 O O . VAL A 1 167 ? 37.944 -5.518 47.658 1.00 61.04 161 VAL A O 1
ATOM 1223 N N . PRO A 1 168 ? 37.732 -4.488 45.672 1.00 55.08 162 PRO A N 1
ATOM 1224 C CA . PRO A 1 168 ? 38.764 -5.364 45.091 1.00 52.43 162 PRO A CA 1
ATOM 1225 C C . PRO A 1 168 ? 40.133 -5.178 45.722 1.00 47.34 162 PRO A C 1
ATOM 1226 O O . PRO A 1 168 ? 40.885 -6.146 45.863 1.00 50.05 162 PRO A O 1
ATOM 1230 N N . ALA A 1 169 ? 40.504 -3.954 46.071 1.00 43.89 163 ALA A N 1
ATOM 1231 C CA . ALA A 1 169 ? 41.808 -3.761 46.685 1.00 46.20 163 ALA A CA 1
ATOM 1232 C C . ALA A 1 169 ? 41.853 -4.382 48.088 1.00 48.98 163 ALA A C 1
ATOM 1233 O O . ALA A 1 169 ? 42.821 -5.079 48.430 1.00 49.52 163 ALA A O 1
ATOM 1235 N N . LEU A 1 170 ? 40.812 -4.151 48.914 1.00 47.09 164 LEU A N 1
ATOM 1236 C CA . LEU A 1 170 ? 40.827 -4.742 50.262 1.00 51.12 164 LEU A CA 1
ATOM 1237 C C . LEU A 1 170 ? 40.817 -6.250 50.192 1.00 55.70 164 LEU A C 1
ATOM 1238 O O . LEU A 1 170 ? 41.590 -6.916 50.889 1.00 52.48 164 LEU A O 1
ATOM 1243 N N . LEU A 1 171 ? 39.968 -6.803 49.321 1.00 59.76 165 LEU A N 1
ATOM 1244 C CA . LEU A 1 171 ? 39.872 -8.250 49.176 1.00 58.45 165 LEU A CA 1
ATOM 1245 C C . LEU A 1 171 ? 41.221 -8.861 48.822 1.00 57.92 165 LEU A C 1
ATOM 1246 O O . LEU A 1 171 ? 41.557 -9.951 49.295 1.00 58.84 165 LEU A O 1
ATOM 1251 N N . ALA A 1 172 ? 42.039 -8.147 48.055 1.00 56.97 166 ALA A N 1
ATOM 1252 C CA . ALA A 1 172 ? 43.288 -8.743 47.609 1.00 58.04 166 ALA A CA 1
ATOM 1253 C C . ALA A 1 172 ? 44.401 -8.628 48.642 1.00 58.82 166 ALA A C 1
ATOM 1254 O O . ALA A 1 172 ? 45.491 -9.172 48.408 1.00 62.14 166 ALA A O 1
ATOM 1256 N N . GLY A 1 173 ? 44.179 -7.920 49.750 1.00 54.32 167 GLY A N 1
ATOM 1257 C CA . GLY A 1 173 ? 45.182 -7.767 50.781 1.00 51.92 167 GLY A CA 1
ATOM 1258 C C . GLY A 1 173 ? 45.852 -6.418 50.871 1.00 54.94 167 GLY A C 1
ATOM 1259 O O . GLY A 1 173 ? 46.731 -6.234 51.731 1.00 56.38 167 GLY A O 1
ATOM 1260 N N . ASN A 1 174 ? 45.416 -5.449 50.078 1.00 54.53 168 ASN A N 1
ATOM 1261 C CA . ASN A 1 174 ? 45.904 -4.081 50.167 1.00 53.18 168 ASN A CA 1
ATOM 1262 C C . ASN A 1 174 ? 45.238 -3.356 51.341 1.00 52.12 168 ASN A C 1
ATOM 1263 O O . ASN A 1 174 ? 44.196 -3.786 51.871 1.00 45.61 168 ASN A O 1
ATOM 1268 N N . THR A 1 175 ? 45.847 -2.236 51.732 1.00 49.89 169 THR A N 1
ATOM 1269 C CA . THR A 1 175 ? 45.185 -1.254 52.576 1.00 51.90 169 THR A CA 1
ATOM 1270 C C . THR A 1 175 ? 45.011 0.041 51.792 1.00 58.28 169 THR A C 1
ATOM 1271 O O . THR A 1 175 ? 45.718 0.300 50.815 1.00 61.77 169 THR A O 1
ATOM 1275 N N . VAL A 1 176 ? 44.073 0.868 52.253 1.00 59.32 170 VAL A N 1
ATOM 1276 C CA . VAL A 1 176 ? 43.552 1.997 51.495 1.00 52.71 170 VAL A CA 1
ATOM 1277 C C . VAL A 1 176 ? 43.651 3.283 52.312 1.00 57.00 170 VAL A C 1
ATOM 1278 O O . VAL A 1 176 ? 43.323 3.305 53.507 1.00 54.67 170 VAL A O 1
ATOM 1282 N N . VAL A 1 177 ? 44.093 4.354 51.659 1.00 54.75 171 VAL A N 1
ATOM 1283 C CA . VAL A 1 177 ? 43.921 5.725 52.123 1.00 51.70 171 VAL A CA 1
ATOM 1284 C C . VAL A 1 177 ? 42.952 6.394 51.156 1.00 55.55 171 VAL A C 1
ATOM 1285 O O . VAL A 1 177 ? 43.311 6.701 50.011 1.00 57.06 171 VAL A O 1
ATOM 1289 N N . PHE A 1 178 ? 41.741 6.649 51.611 1.00 55.82 172 PHE A N 1
ATOM 1290 C CA . PHE A 1 178 ? 40.648 7.087 50.758 1.00 56.87 172 PHE A CA 1
ATOM 1291 C C . PHE A 1 178 ? 40.549 8.604 50.808 1.00 58.05 172 PHE A C 1
ATOM 1292 O O . PHE A 1 178 ? 40.337 9.185 51.873 1.00 60.43 172 PHE A O 1
ATOM 1300 N N . LYS A 1 179 ? 40.756 9.251 49.671 1.00 58.91 173 LYS A N 1
ATOM 1301 C CA . LYS A 1 179 ? 40.622 10.700 49.608 1.00 57.32 173 LYS A CA 1
ATOM 1302 C C . LYS A 1 179 ? 39.385 11.008 48.771 1.00 57.98 173 LYS A C 1
ATOM 1303 O O . LYS A 1 179 ? 39.436 10.946 47.535 1.00 64.48 173 LYS A O 1
ATOM 1309 N N . PRO A 1 180 ? 38.239 11.263 49.381 1.00 58.66 174 PRO A N 1
ATOM 1310 C CA . PRO A 1 180 ? 37.021 11.512 48.605 1.00 56.06 174 PRO A CA 1
ATOM 1311 C C . PRO A 1 180 ? 36.978 12.896 47.970 1.00 58.20 174 PRO A C 1
ATOM 1312 O O . PRO A 1 180 ? 37.824 13.766 48.179 1.00 58.99 174 PRO A O 1
ATOM 1316 N N . SER A 1 181 ? 36.010 13.053 47.091 1.00 59.98 175 SER A N 1
ATOM 1317 C CA . SER A 1 181 ? 35.799 14.355 46.499 1.00 62.55 175 SER A CA 1
ATOM 1318 C C . SER A 1 181 ? 35.348 15.331 47.569 1.00 58.23 175 SER A C 1
ATOM 1319 O O . SER A 1 181 ? 34.454 15.030 48.359 1.00 53.42 175 SER A O 1
ATOM 1322 N N . GLU A 1 182 ? 35.922 16.532 47.549 1.00 61.60 176 GLU A N 1
ATOM 1323 C CA . GLU A 1 182 ? 35.508 17.545 48.504 1.00 64.53 176 GLU A CA 1
ATOM 1324 C C . GLU A 1 182 ? 34.051 17.944 48.349 1.00 65.09 176 GLU A C 1
ATOM 1325 O O . GLU A 1 182 ? 33.521 18.663 49.210 1.00 66.56 176 GLU A O 1
ATOM 1331 N N . LEU A 1 183 ? 33.389 17.488 47.299 1.00 60.84 177 LEU A N 1
ATOM 1332 C CA . LEU A 1 183 ? 31.973 17.752 47.136 1.00 59.21 177 LEU A CA 1
ATOM 1333 C C . LEU A 1 183 ? 31.111 16.654 47.735 1.00 59.73 177 LEU A C 1
ATOM 1334 O O . LEU A 1 183 ? 29.913 16.878 47.948 1.00 62.88 177 LEU A O 1
ATOM 1339 N N . THR A 1 184 ? 31.690 15.486 48.040 1.00 56.33 178 THR A N 1
ATOM 1340 C CA . THR A 1 184 ? 30.896 14.411 48.625 1.00 57.41 178 THR A CA 1
ATOM 1341 C C . THR A 1 184 ? 31.585 13.810 49.854 1.00 53.79 178 THR A C 1
ATOM 1342 O O . THR A 1 184 ? 31.664 12.580 49.972 1.00 53.82 178 THR A O 1
ATOM 1346 N N . PRO A 1 185 ? 32.106 14.638 50.779 1.00 51.88 179 PRO A N 1
ATOM 1347 C CA . PRO A 1 185 ? 32.743 14.081 52.009 1.00 53.67 179 PRO A CA 1
ATOM 1348 C C . PRO A 1 185 ? 31.799 13.305 52.916 1.00 54.05 179 PRO A C 1
ATOM 1349 O O . PRO A 1 185 ? 32.192 12.277 53.480 1.00 58.24 179 PRO A O 1
ATOM 1353 N N . GLY A 1 186 ? 30.566 13.773 53.098 1.00 53.36 180 GLY A N 1
ATOM 1354 C CA . GLY A 1 186 ? 29.634 13.051 53.962 1.00 56.33 180 GLY A CA 1
ATOM 1355 C C . GLY A 1 186 ? 29.454 11.597 53.572 1.00 59.22 180 GLY A C 1
ATOM 1356 O O . GLY A 1 186 ? 29.545 10.695 54.407 1.00 62.27 180 GLY A O 1
ATOM 1357 N N . VAL A 1 187 ? 29.158 11.348 52.295 1.00 60.30 181 VAL A N 1
ATOM 1358 C CA . VAL A 1 187 ? 28.956 9.983 51.818 1.00 54.43 181 VAL A CA 1
ATOM 1359 C C . VAL A 1 187 ? 30.140 9.110 52.195 1.00 54.29 181 VAL A C 1
ATOM 1360 O O . VAL A 1 187 ? 29.972 7.969 52.659 1.00 57.08 181 VAL A O 1
ATOM 1364 N N . ALA A 1 188 ? 31.358 9.639 52.033 1.00 52.51 182 ALA A N 1
ATOM 1365 C CA . ALA A 1 188 ? 32.543 8.849 52.352 1.00 50.69 182 ALA A CA 1
ATOM 1366 C C . ALA A 1 188 ? 32.632 8.566 53.854 1.00 55.54 182 ALA A C 1
ATOM 1367 O O . ALA A 1 188 ? 32.911 7.434 54.267 1.00 58.72 182 ALA A O 1
ATOM 1369 N N . GLU A 1 189 ? 32.411 9.579 54.689 1.00 58.90 183 GLU A N 1
ATOM 1370 C CA . GLU A 1 189 ? 32.444 9.354 56.137 1.00 59.40 183 GLU A CA 1
ATOM 1371 C C . GLU A 1 189 ? 31.455 8.272 56.552 1.00 59.21 183 GLU A C 1
ATOM 1372 O O . GLU A 1 189 ? 31.800 7.345 57.299 1.00 63.34 183 GLU A O 1
ATOM 1378 N N . LEU A 1 190 ? 30.226 8.348 56.042 1.00 57.71 184 LEU A N 1
ATOM 1379 C CA . LEU A 1 190 ? 29.226 7.333 56.378 1.00 56.92 184 LEU A CA 1
ATOM 1380 C C . LEU A 1 190 ? 29.641 5.955 55.877 1.00 62.19 184 LEU A C 1
ATOM 1381 O O . LEU A 1 190 ? 29.408 4.948 56.554 1.00 66.24 184 LEU A O 1
ATOM 1386 N N . THR A 1 191 ? 30.251 5.886 54.677 1.00 62.75 185 THR A N 1
ATOM 1387 C CA . THR A 1 191 ? 30.711 4.606 54.141 1.00 58.99 185 THR A CA 1
ATOM 1388 C C . THR A 1 191 ? 31.826 4.031 55.001 1.00 52.41 185 THR A C 1
ATOM 1389 O O . THR A 1 191 ? 31.817 2.843 55.349 1.00 52.76 185 THR A O 1
ATOM 1393 N N . VAL A 1 192 ? 32.813 4.861 55.331 1.00 49.98 186 VAL A N 1
ATOM 1394 C CA . VAL A 1 192 ? 33.917 4.411 56.169 1.00 54.21 186 VAL A CA 1
ATOM 1395 C C . VAL A 1 192 ? 33.420 3.960 57.543 1.00 55.76 186 VAL A C 1
ATOM 1396 O O . VAL A 1 192 ? 33.978 3.021 58.133 1.00 52.41 186 VAL A O 1
ATOM 1400 N N . ARG A 1 193 ? 32.372 4.609 58.079 1.00 57.48 187 ARG A N 1
ATOM 1401 C CA . ARG A 1 193 ? 31.792 4.139 59.349 1.00 58.29 187 ARG A CA 1
ATOM 1402 C C . ARG A 1 193 ? 31.235 2.732 59.212 1.00 61.38 187 ARG A C 1
ATOM 1403 O O . ARG A 1 193 ? 31.361 1.907 60.131 1.00 63.37 187 ARG A O 1
ATOM 1411 N N . LEU A 1 194 ? 30.635 2.428 58.056 1.00 61.98 188 LEU A N 1
ATOM 1412 C CA . LEU A 1 194 ? 30.122 1.083 57.853 1.00 59.75 188 LEU A CA 1
ATOM 1413 C C . LEU A 1 194 ? 31.269 0.088 57.770 1.00 58.16 188 LEU A C 1
ATOM 1414 O O . LEU A 1 194 ? 31.155 -1.035 58.276 1.00 58.90 188 LEU A O 1
ATOM 1419 N N . TRP A 1 195 ? 32.390 0.482 57.147 1.00 59.40 189 TRP A N 1
ATOM 1420 C CA . TRP A 1 195 ? 33.573 -0.383 57.135 1.00 60.09 189 TRP A CA 1
ATOM 1421 C C . TRP A 1 195 ? 34.046 -0.676 58.554 1.00 59.38 189 TRP A C 1
ATOM 1422 O O . TRP A 1 195 ? 34.446 -1.803 58.871 1.00 59.72 189 TRP A O 1
ATOM 1433 N N . GLU A 1 196 ? 34.000 0.328 59.424 1.00 62.95 190 GLU A N 1
ATOM 1434 C CA . GLU A 1 196 ? 34.377 0.129 60.822 1.00 63.00 190 GLU A CA 1
ATOM 1435 C C . GLU A 1 196 ? 33.428 -0.840 61.521 1.00 61.78 190 GLU A C 1
ATOM 1436 O O . GLU A 1 196 ? 33.857 -1.855 62.080 1.00 62.01 190 GLU A O 1
ATOM 1442 N N . LYS A 1 197 ? 32.124 -0.546 61.505 1.00 61.12 191 LYS A N 1
ATOM 1443 C CA . LYS A 1 197 ? 31.199 -1.485 62.129 1.00 64.25 191 LYS A CA 1
ATOM 1444 C C . LYS A 1 197 ? 31.370 -2.870 61.551 1.00 63.49 191 LYS A C 1
ATOM 1445 O O . LYS A 1 197 ? 31.014 -3.854 62.193 1.00 65.16 191 LYS A O 1
ATOM 1451 N N . ALA A 1 198 ? 31.895 -2.970 60.337 1.00 66.62 192 ALA A N 1
ATOM 1452 C CA . ALA A 1 198 ? 32.112 -4.269 59.722 1.00 66.98 192 ALA A CA 1
ATOM 1453 C C . ALA A 1 198 ? 33.276 -5.022 60.351 1.00 65.50 192 ALA A C 1
ATOM 1454 O O . ALA A 1 198 ? 33.403 -6.230 60.126 1.00 62.08 192 ALA A O 1
ATOM 1456 N N . GLY A 1 199 ? 34.113 -4.344 61.134 1.00 66.14 193 GLY A N 1
ATOM 1457 C CA . GLY A 1 199 ? 35.254 -4.975 61.753 1.00 62.39 193 GLY A CA 1
ATOM 1458 C C . GLY A 1 199 ? 36.561 -4.894 60.997 1.00 60.76 193 GLY A C 1
ATOM 1459 O O . GLY A 1 199 ? 37.442 -5.728 61.225 1.00 62.56 193 GLY A O 1
ATOM 1460 N N . LEU A 1 200 ? 36.734 -3.925 60.122 1.00 59.45 194 LEU A N 1
ATOM 1461 C CA . LEU A 1 200 ? 38.003 -3.809 59.411 1.00 58.89 194 LEU A CA 1
ATOM 1462 C C . LEU A 1 200 ? 39.079 -3.400 60.419 1.00 63.48 194 LEU A C 1
ATOM 1463 O O . LEU A 1 200 ? 38.805 -2.567 61.286 1.00 63.89 194 LEU A O 1
ATOM 1468 N N . PRO A 1 201 ? 40.244 -4.058 60.449 1.00 61.99 195 PRO A N 1
ATOM 1469 C CA . PRO A 1 201 ? 41.254 -3.694 61.457 1.00 58.06 195 PRO A CA 1
ATOM 1470 C C . PRO A 1 201 ? 41.749 -2.263 61.297 1.00 60.14 195 PRO A C 1
ATOM 1471 O O . PRO A 1 201 ? 41.725 -1.680 60.208 1.00 64.72 195 PRO A O 1
ATOM 1475 N N . ASP A 1 202 ? 42.237 -1.717 62.411 1.00 59.98 196 ASP A N 1
ATOM 1476 C CA . ASP A 1 202 ? 42.763 -0.363 62.455 1.00 59.05 196 ASP A CA 1
ATOM 1477 C C . ASP A 1 202 ? 43.785 -0.161 61.346 1.00 58.85 196 ASP A C 1
ATOM 1478 O O . ASP A 1 202 ? 44.719 -0.954 61.199 1.00 60.15 196 ASP A O 1
ATOM 1483 N N . GLY A 1 203 ? 43.620 0.922 60.584 1.00 59.02 197 GLY A N 1
ATOM 1484 C CA . GLY A 1 203 ? 44.572 1.289 59.563 1.00 60.26 197 GLY A CA 1
ATOM 1485 C C . GLY A 1 203 ? 44.366 0.619 58.216 1.00 59.17 197 GLY A C 1
ATOM 1486 O O . GLY A 1 203 ? 44.971 1.054 57.230 1.00 57.87 197 GLY A O 1
ATOM 1487 N N . VAL A 1 204 ? 43.570 -0.454 58.152 1.00 57.99 198 VAL A N 1
ATOM 1488 C CA . VAL A 1 204 ? 43.337 -1.113 56.870 1.00 58.29 198 VAL A CA 1
ATOM 1489 C C . VAL A 1 204 ? 42.601 -0.190 55.925 1.00 60.05 198 VAL A C 1
ATOM 1490 O O . VAL A 1 204 ? 42.794 -0.269 54.709 1.00 63.95 198 VAL A O 1
ATOM 1494 N N . ILE A 1 205 ? 41.779 0.718 56.450 1.00 58.66 199 ILE A N 1
ATOM 1495 C CA . ILE A 1 205 ? 41.202 1.780 55.638 1.00 60.37 199 ILE A CA 1
ATOM 1496 C C . ILE A 1 205 ? 41.334 3.083 56.407 1.00 62.12 199 ILE A C 1
ATOM 1497 O O . ILE A 1 205 ? 41.244 3.102 57.631 1.00 64.07 199 ILE A O 1
ATOM 1502 N N . ASN A 1 206 ? 41.559 4.171 55.693 1.00 62.33 200 ASN A N 1
ATOM 1503 C CA . ASN A 1 206 ? 41.857 5.458 56.297 1.00 54.30 200 ASN A CA 1
ATOM 1504 C C . ASN A 1 206 ? 41.142 6.494 55.448 1.00 53.41 200 ASN A C 1
ATOM 1505 O O . ASN A 1 206 ? 41.185 6.411 54.223 1.00 47.95 200 ASN A O 1
ATOM 1510 N N . LEU A 1 207 ? 40.399 7.385 56.089 1.00 55.88 201 LEU A N 1
ATOM 1511 C CA . LEU A 1 207 ? 39.656 8.444 55.420 1.00 54.53 201 LEU A CA 1
ATOM 1512 C C . LEU A 1 207 ? 40.403 9.754 55.597 1.00 58.62 201 LEU A C 1
ATOM 1513 O O . LEU A 1 207 ? 40.711 10.156 56.719 1.00 61.89 201 LEU A O 1
ATOM 1518 N N . VAL A 1 208 ? 40.691 10.424 54.500 1.00 59.93 202 VAL A N 1
ATOM 1519 C CA . VAL A 1 208 ? 41.403 11.690 54.536 1.00 61.34 202 VAL A CA 1
ATOM 1520 C C . VAL A 1 208 ? 40.614 12.652 53.649 1.00 61.57 202 VAL A C 1
ATOM 1521 O O . VAL A 1 208 ? 40.710 12.595 52.422 1.00 65.75 202 VAL A O 1
ATOM 1525 N N . GLN A 1 209 ? 39.755 13.459 54.263 1.00 59.57 203 GLN A N 1
ATOM 1526 C CA . GLN A 1 209 ? 38.958 14.445 53.561 1.00 55.63 203 GLN A CA 1
ATOM 1527 C C . GLN A 1 209 ? 39.840 15.611 53.172 1.00 62.19 203 GLN A C 1
ATOM 1528 O O . GLN A 1 209 ? 40.842 15.898 53.833 1.00 63.95 203 GLN A O 1
ATOM 1534 N N . GLY A 1 210 ? 39.409 16.328 52.139 1.00 61.49 204 GLY A N 1
ATOM 1535 C CA . GLY A 1 210 ? 40.075 17.537 51.705 1.00 60.12 204 GLY A CA 1
ATOM 1536 C C . GLY A 1 210 ? 39.824 17.791 50.232 1.00 64.96 204 GLY A C 1
ATOM 1537 O O . GLY A 1 210 ? 39.136 17.042 49.545 1.00 65.85 204 GLY A O 1
ATOM 1538 N N . GLY A 1 211 ? 40.380 18.901 49.771 1.00 65.36 205 GLY A N 1
ATOM 1539 C CA . GLY A 1 211 ? 40.307 19.229 48.371 1.00 65.94 205 GLY A CA 1
ATOM 1540 C C . GLY A 1 211 ? 41.623 18.928 47.696 1.00 64.75 205 GLY A C 1
ATOM 1541 O O . GLY A 1 211 ? 42.183 17.842 47.868 1.00 66.77 205 GLY A O 1
ATOM 1542 N N . SER A 1 212 ? 42.154 19.902 46.983 1.00 66.06 206 SER A N 1
ATOM 1543 C CA . SER A 1 212 ? 43.272 19.647 46.082 1.00 69.61 206 SER A CA 1
ATOM 1544 C C . SER A 1 212 ? 44.595 19.580 46.834 1.00 68.66 206 SER A C 1
ATOM 1545 O O . SER A 1 212 ? 45.495 18.818 46.454 1.00 67.98 206 SER A O 1
ATOM 1548 N N . ASP A 1 213 ? 44.734 20.394 47.879 1.00 72.26 207 ASP A N 1
ATOM 1549 C CA . ASP A 1 213 ? 45.915 20.335 48.733 1.00 76.37 207 ASP A CA 1
ATOM 1550 C C . ASP A 1 213 ? 46.071 18.952 49.346 1.00 69.87 207 ASP A C 1
ATOM 1551 O O . ASP A 1 213 ? 47.166 18.375 49.352 1.00 70.62 207 ASP A O 1
ATOM 1556 N N . THR A 1 214 ? 44.985 18.419 49.900 1.00 66.03 208 THR A N 1
ATOM 1557 C CA . THR A 1 214 ? 45.020 17.082 50.493 1.00 63.67 208 THR A CA 1
ATOM 1558 C C . THR A 1 214 ? 45.362 16.037 49.443 1.00 65.01 208 THR A C 1
ATOM 1559 O O . THR A 1 214 ? 46.188 15.140 49.676 1.00 66.32 208 THR A O 1
ATOM 1563 N N . GLY A 1 215 ? 44.703 16.126 48.280 1.00 62.93 209 GLY A N 1
ATOM 1564 C CA . GLY A 1 215 ? 44.934 15.160 47.224 1.00 58.52 209 GLY A CA 1
ATOM 1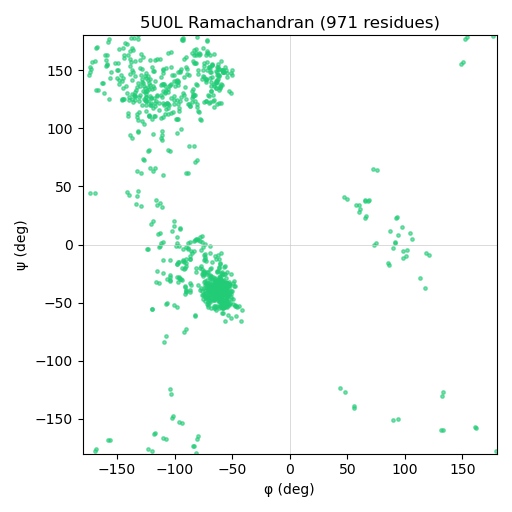565 C C . GLY A 1 215 ? 46.362 15.159 46.725 1.00 58.77 209 GLY A C 1
ATOM 1566 O O . GLY A 1 215 ? 46.914 14.105 46.394 1.00 61.85 209 GLY A O 1
ATOM 1567 N N . LYS A 1 216 ? 46.953 16.343 46.580 1.00 58.04 210 LYS A N 1
ATOM 1568 C CA . LYS A 1 216 ? 48.344 16.403 46.140 1.00 60.43 210 LYS A CA 1
ATOM 1569 C C . LYS A 1 216 ? 49.274 15.729 47.148 1.00 61.81 210 LYS A C 1
ATOM 1570 O O . LYS A 1 216 ? 50.183 14.985 46.763 1.00 64.14 210 LYS A O 1
ATOM 1576 N N . CYS A 1 217 ? 49.070 15.981 48.447 1.00 59.24 211 CYS A N 1
ATOM 1577 C CA . CYS A 1 217 ? 49.932 15.364 49.450 1.00 59.00 211 CYS A CA 1
ATOM 1578 C C . CYS A 1 217 ? 49.866 13.858 49.379 1.00 54.99 211 CYS A C 1
ATOM 1579 O O . CYS A 1 217 ? 50.878 13.177 49.582 1.00 58.05 211 CYS A O 1
ATOM 1582 N N . LEU A 1 218 ? 48.669 13.318 49.175 1.00 50.22 212 LEU A N 1
ATOM 1583 C CA . LEU A 1 218 ? 48.529 11.872 49.084 1.00 50.10 212 LEU A CA 1
ATOM 1584 C C . LEU A 1 218 ? 49.122 11.339 47.773 1.00 53.23 212 LEU A C 1
ATOM 1585 O O . LEU A 1 218 ? 49.967 10.427 47.790 1.00 49.97 212 LEU A O 1
ATOM 1590 N N . ALA A 1 219 ? 48.720 11.933 46.628 1.00 52.96 213 ALA A N 1
ATOM 1591 C CA . ALA A 1 219 ? 49.196 11.479 45.320 1.00 52.44 213 ALA A CA 1
ATOM 1592 C C . ALA A 1 219 ? 50.711 11.494 45.249 1.00 56.85 213 ALA A C 1
ATOM 1593 O O . ALA A 1 219 ? 51.314 10.584 44.670 1.00 56.24 213 ALA A O 1
ATOM 1595 N N . ARG A 1 220 ? 51.341 12.519 45.851 1.00 59.15 214 ARG A N 1
ATOM 1596 C CA . ARG A 1 220 ? 52.786 12.728 45.825 1.00 61.35 214 ARG A CA 1
ATOM 1597 C C . ARG A 1 220 ? 53.525 12.030 46.956 1.00 62.47 214 ARG A C 1
ATOM 1598 O O . ARG A 1 220 ? 54.757 12.069 46.988 1.00 64.03 214 ARG A O 1
ATOM 1606 N N . HIS A 1 221 ? 52.827 11.381 47.866 1.00 59.73 215 HIS A N 1
ATOM 1607 C CA . HIS A 1 221 ? 53.513 10.773 48.997 1.00 64.62 215 HIS A CA 1
ATOM 1608 C C . HIS A 1 221 ? 54.369 9.603 48.522 1.00 63.86 215 HIS A C 1
ATOM 1609 O O . HIS A 1 221 ? 53.899 8.751 47.765 1.00 61.64 215 HIS A O 1
ATOM 1616 N N . SER A 1 222 ? 55.625 9.549 48.965 1.00 63.42 216 SER A N 1
ATOM 1617 C CA . SER A 1 222 ? 56.517 8.524 48.430 1.00 61.74 216 SER A CA 1
ATOM 1618 C C . SER A 1 222 ? 56.263 7.128 48.995 1.00 63.34 216 SER A C 1
ATOM 1619 O O . SER A 1 222 ? 57.032 6.221 48.689 1.00 64.01 216 SER A O 1
ATOM 1622 N N . LEU A 1 223 ? 55.270 6.922 49.855 1.00 62.78 217 LEU A N 1
ATOM 1623 C CA . LEU A 1 223 ? 55.095 5.614 50.471 1.00 63.45 217 LEU A CA 1
ATOM 1624 C C . LEU A 1 223 ? 53.829 4.891 50.039 1.00 63.08 217 LEU A C 1
ATOM 1625 O O . LEU A 1 223 ? 53.581 3.768 50.515 1.00 68.96 217 LEU A O 1
ATOM 1630 N N . ILE A 1 224 ? 53.005 5.491 49.188 1.00 55.68 218 ILE A N 1
ATOM 1631 C CA . ILE A 1 224 ? 51.919 4.721 48.606 1.00 56.29 218 ILE A CA 1
ATOM 1632 C C . ILE A 1 224 ? 52.491 3.751 47.580 1.00 57.33 218 ILE A C 1
ATOM 1633 O O . ILE A 1 224 ? 53.476 4.054 46.889 1.00 56.81 218 ILE A O 1
ATOM 1638 N N . ASP A 1 225 ? 51.916 2.551 47.515 1.00 56.59 219 ASP A N 1
ATOM 1639 C CA . ASP A 1 225 ? 52.333 1.552 46.542 1.00 55.28 219 ASP A CA 1
ATOM 1640 C C . ASP A 1 225 ? 51.462 1.566 45.295 1.00 56.37 219 ASP A C 1
ATOM 1641 O O . ASP A 1 225 ? 51.851 0.978 44.278 1.00 54.28 219 ASP A O 1
ATOM 1646 N N . GLY A 1 226 ? 50.305 2.216 45.359 1.00 55.77 220 GLY A N 1
ATOM 1647 C CA . GLY A 1 226 ? 49.419 2.303 44.221 1.00 57.53 220 GLY A CA 1
ATOM 1648 C C . GLY A 1 226 ? 48.479 3.473 44.370 1.00 59.41 220 GLY A C 1
ATOM 1649 O O . GLY A 1 226 ? 48.182 3.911 45.485 1.00 62.24 220 GLY A O 1
ATOM 1650 N N . LEU A 1 227 ? 47.987 3.961 43.224 1.00 58.37 221 LEU A N 1
ATOM 1651 C CA . LEU A 1 227 ? 47.023 5.054 43.193 1.00 56.00 221 LEU A CA 1
ATOM 1652 C C . LEU A 1 227 ? 45.923 4.679 42.215 1.00 56.19 221 LEU A C 1
ATOM 1653 O O . LEU A 1 227 ? 46.208 4.338 41.073 1.00 57.97 221 LEU A O 1
ATOM 1658 N N . PHE A 1 228 ? 44.681 4.695 42.681 1.00 58.34 222 PHE A N 1
ATOM 1659 C CA . PHE A 1 228 ? 43.518 4.346 41.882 1.00 55.96 222 PHE A CA 1
ATOM 1660 C C . PHE A 1 228 ? 42.644 5.582 41.784 1.00 58.69 222 PHE A C 1
ATOM 1661 O O . PHE A 1 228 ? 42.142 6.059 42.812 1.00 51.92 222 PHE A O 1
ATOM 1669 N N . PHE A 1 229 ? 42.426 6.064 40.539 1.00 57.09 223 PHE A N 1
ATOM 1670 C CA . PHE A 1 229 ? 41.808 7.359 40.320 1.00 52.82 223 PHE A CA 1
ATOM 1671 C C . PHE A 1 229 ? 40.592 7.245 39.410 1.00 57.70 223 PHE A C 1
ATOM 1672 O O . PHE A 1 229 ? 40.672 6.654 38.334 1.00 62.42 223 PHE A O 1
ATOM 1680 N N . THR A 1 230 ? 39.482 7.849 39.824 1.00 57.55 224 THR A N 1
ATOM 1681 C CA . THR A 1 230 ? 38.314 8.062 38.978 1.00 56.36 224 THR A CA 1
ATOM 1682 C C . THR A 1 230 ? 37.999 9.547 38.988 1.00 60.78 224 THR A C 1
ATOM 1683 O O . THR A 1 230 ? 37.809 10.132 40.062 1.00 65.84 224 THR A O 1
ATOM 1687 N N . GLY A 1 231 ? 37.959 10.154 37.806 1.00 56.37 225 GLY A N 1
ATOM 1688 C CA . GLY A 1 231 ? 37.742 11.585 37.706 1.00 55.43 225 GLY A CA 1
ATOM 1689 C C . GLY A 1 231 ? 38.177 12.118 36.343 1.00 57.35 225 GLY A C 1
ATOM 1690 O O . GLY A 1 231 ? 38.290 11.372 35.371 1.00 57.95 225 GLY A O 1
ATOM 1691 N N . SER A 1 232 ? 38.445 13.420 36.318 1.00 58.55 226 SER A N 1
ATOM 1692 C CA . SER A 1 232 ? 38.601 14.118 35.057 1.00 62.56 226 SER A CA 1
ATOM 1693 C C . SER A 1 232 ? 39.854 13.653 34.347 1.00 61.46 226 SER A C 1
ATOM 1694 O O . SER A 1 232 ? 40.880 13.368 34.973 1.00 60.49 226 SER A O 1
ATOM 1697 N N . SER A 1 233 ? 39.760 13.598 33.020 1.00 56.45 227 SER A N 1
ATOM 1698 C CA . SER A 1 233 ? 40.884 13.186 32.192 1.00 54.93 227 SER A CA 1
ATOM 1699 C C . SER A 1 233 ? 42.064 14.145 32.349 1.00 53.54 227 SER A C 1
ATOM 1700 O O . SER A 1 233 ? 43.227 13.727 32.267 1.00 54.57 227 SER A O 1
ATOM 1703 N N . THR A 1 234 ? 41.792 15.433 32.547 1.00 51.75 228 THR A N 1
ATOM 1704 C CA . THR A 1 234 ? 42.867 16.390 32.783 1.00 56.84 228 THR A CA 1
ATOM 1705 C C . THR A 1 234 ? 43.677 15.994 34.032 1.00 62.27 228 THR A C 1
ATOM 1706 O O . THR A 1 234 ? 44.904 15.865 33.990 1.00 65.26 228 THR A O 1
ATOM 1710 N N . VAL A 1 235 ? 43.009 15.823 35.170 1.00 57.11 229 VAL A N 1
ATOM 1711 C CA . VAL A 1 235 ? 43.764 15.466 36.366 1.00 62.18 229 VAL A CA 1
ATOM 1712 C C . VAL A 1 235 ? 44.382 14.072 36.224 1.00 55.91 229 VAL A C 1
ATOM 1713 O O . VAL A 1 235 ? 45.539 13.849 36.609 1.00 56.17 229 VAL A O 1
ATOM 1717 N N . GLY A 1 236 ? 43.668 13.134 35.605 1.00 51.92 230 GLY A N 1
ATOM 1718 C CA . GLY A 1 236 ? 44.241 11.803 35.410 1.00 52.79 230 GLY A CA 1
ATOM 1719 C C . GLY A 1 236 ? 45.526 11.826 34.594 1.00 58.24 230 GLY A C 1
ATOM 1720 O O . GLY A 1 236 ? 46.442 11.032 34.837 1.00 60.86 230 GLY A O 1
ATOM 1721 N N . HIS A 1 237 ? 45.606 12.728 33.601 1.00 53.36 231 HIS A N 1
ATOM 1722 C CA . HIS A 1 237 ? 46.839 12.881 32.837 1.00 56.15 231 HIS A CA 1
ATOM 1723 C C . HIS A 1 237 ? 47.944 13.535 33.657 1.00 59.91 231 HIS A C 1
ATOM 1724 O O . HIS A 1 237 ? 49.122 13.182 33.502 1.00 58.23 231 HIS A O 1
ATOM 1731 N N . LEU A 1 238 ? 47.600 14.522 34.505 1.00 63.53 232 LEU A N 1
ATOM 1732 C CA . LEU A 1 238 ? 48.613 15.090 35.395 1.00 57.33 232 LEU A CA 1
ATOM 1733 C C . LEU A 1 238 ? 49.200 14.017 36.286 1.00 53.36 232 LEU A C 1
ATOM 1734 O O . LEU A 1 238 ? 50.417 13.978 36.512 1.00 49.96 232 LEU A O 1
ATOM 1739 N N . LEU A 1 239 ? 48.339 13.149 36.822 1.00 54.26 233 LEU A N 1
ATOM 1740 C CA . LEU A 1 239 ? 48.803 12.041 37.658 1.00 49.84 233 LEU A CA 1
ATOM 1741 C C . LEU A 1 239 ? 49.738 11.134 36.882 1.00 55.16 233 LEU A C 1
ATOM 1742 O O . LEU A 1 239 ? 50.761 10.682 37.407 1.00 53.40 233 LEU A O 1
ATOM 1747 N N . HIS A 1 240 ? 49.359 10.798 35.637 1.00 54.72 234 HIS A N 1
ATOM 1748 C CA . HIS A 1 240 ? 50.183 9.887 34.864 1.00 53.39 234 HIS A CA 1
ATOM 1749 C C . HIS A 1 240 ? 51.569 10.474 34.639 1.00 56.33 234 HIS A C 1
ATOM 1750 O O . HIS A 1 240 ? 52.580 9.759 34.710 1.00 57.26 234 HIS A O 1
ATOM 1757 N N . GLU A 1 241 ? 51.627 11.780 34.372 1.00 57.91 235 GLU A N 1
ATOM 1758 C CA . GLU A 1 241 ? 52.897 12.468 34.196 1.00 61.31 235 GLU A CA 1
ATOM 1759 C C . GLU A 1 241 ? 53.661 12.524 35.515 1.00 61.59 235 GLU A C 1
ATOM 1760 O O . GLU A 1 241 ? 54.895 12.427 35.547 1.00 58.61 235 GLU A O 1
ATOM 1766 N N . GLN A 1 242 ? 52.930 12.664 36.622 1.00 63.96 236 GLN A N 1
ATOM 1767 C CA . GLN A 1 242 ? 53.554 12.637 37.940 1.00 62.79 236 GLN A CA 1
ATOM 1768 C C . GLN A 1 242 ? 54.270 11.319 38.159 1.00 56.67 236 GLN A C 1
ATOM 1769 O O . GLN A 1 242 ? 55.407 11.294 38.651 1.00 57.12 236 GLN A O 1
ATOM 1775 N N . PHE A 1 243 ? 53.611 10.212 37.796 1.00 51.90 237 PHE A N 1
ATOM 1776 C CA . PHE A 1 243 ? 54.182 8.892 37.965 1.00 50.58 237 PHE A CA 1
ATOM 1777 C C . PHE A 1 243 ? 55.222 8.548 36.924 1.00 57.34 237 PHE A C 1
ATOM 1778 O O . PHE A 1 243 ? 55.852 7.495 37.055 1.00 58.94 237 PHE A O 1
ATOM 1786 N N . GLY A 1 244 ? 55.453 9.413 35.924 1.00 60.21 238 GLY A N 1
ATOM 1787 C CA . GLY A 1 244 ? 56.405 9.099 34.877 1.00 58.61 238 GLY A CA 1
ATOM 1788 C C . GLY A 1 244 ? 57.774 8.886 35.479 1.00 61.29 238 GLY A C 1
ATOM 1789 O O . GLY A 1 244 ? 58.286 9.771 36.173 1.00 59.87 238 GLY A O 1
ATOM 1790 N N . GLY A 1 245 ? 58.353 7.704 35.261 1.00 62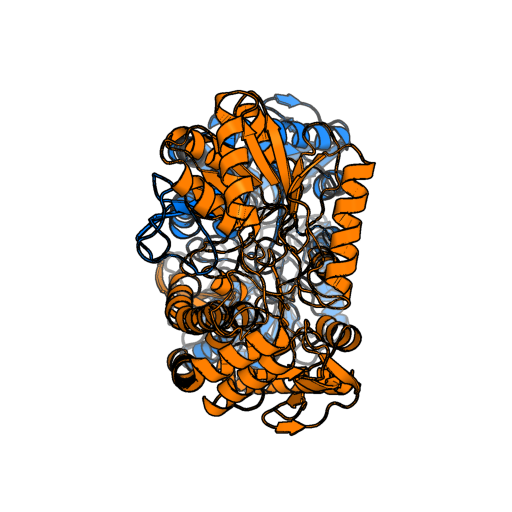.33 239 GLY A N 1
ATOM 1791 C CA . GLY A 1 245 ? 59.621 7.342 35.845 1.00 59.76 239 GLY A CA 1
ATOM 1792 C C . GLY A 1 245 ? 59.506 6.492 37.100 1.00 62.16 239 GLY A C 1
ATOM 1793 O O . GLY A 1 245 ? 60.533 6.039 37.615 1.00 60.91 239 GLY A O 1
ATOM 1794 N N . GLN A 1 246 ? 58.289 6.261 37.592 1.00 62.43 240 GLN A N 1
ATOM 1795 C CA . GLN A 1 246 ? 58.034 5.474 38.793 1.00 61.32 240 GLN A CA 1
ATOM 1796 C C . GLN A 1 246 ? 57.183 4.270 38.435 1.00 60.32 240 GLN A C 1
ATOM 1797 O O . GLN A 1 246 ? 56.044 4.146 38.889 1.00 59.02 240 GLN A O 1
ATOM 1803 N N . PRO A 1 247 ? 57.693 3.363 37.597 1.00 60.41 241 PRO A N 1
ATOM 1804 C CA . PRO A 1 247 ? 56.900 2.177 37.241 1.00 55.10 241 PRO A CA 1
ATOM 1805 C C . PRO A 1 247 ? 56.606 1.268 38.420 1.00 58.79 241 PRO A C 1
ATOM 1806 O O . PRO A 1 247 ? 55.766 0.363 38.256 1.00 61.52 241 PRO A O 1
ATOM 1810 N N . GLU A 1 248 ? 57.283 1.473 39.576 1.00 53.65 242 GLU A N 1
ATOM 1811 C CA . GLU A 1 248 ? 57.120 0.601 40.748 1.00 58.27 242 GLU A CA 1
ATOM 1812 C C . GLU A 1 248 ? 55.733 0.723 41.358 1.00 59.03 242 GLU A C 1
ATOM 1813 O O . GLU A 1 248 ? 55.251 -0.231 41.974 1.00 58.01 242 GLU A O 1
ATOM 1819 N N . LYS A 1 249 ? 55.110 1.892 41.231 1.00 59.68 243 LYS A N 1
ATOM 1820 C CA . LYS A 1 249 ? 53.774 2.155 41.736 1.00 61.16 243 LYS A CA 1
ATOM 1821 C C . LYS A 1 249 ? 52.759 1.883 40.637 1.00 62.09 243 LYS A C 1
ATOM 1822 O O . LYS A 1 249 ? 52.923 2.359 39.520 1.00 64.25 243 LYS A O 1
ATOM 1828 N N . ILE A 1 250 ? 51.722 1.117 40.945 1.00 60.04 244 ILE A N 1
ATOM 1829 C CA . ILE A 1 250 ? 50.684 0.859 39.964 1.00 58.14 244 ILE A CA 1
ATOM 1830 C C . ILE A 1 250 ? 49.670 1.987 39.994 1.00 59.93 244 ILE A C 1
ATOM 1831 O O . ILE A 1 250 ? 49.141 2.343 41.056 1.00 62.78 244 ILE A O 1
ATOM 1836 N N . LEU A 1 251 ? 49.341 2.492 38.810 1.00 55.60 245 LEU A N 1
ATOM 1837 C CA . LEU A 1 251 ? 48.456 3.621 38.622 1.00 49.64 245 LEU A CA 1
ATOM 1838 C C . LEU A 1 251 ? 47.296 3.116 37.775 1.00 53.28 245 LEU A C 1
ATOM 1839 O O . LEU A 1 251 ? 47.503 2.430 36.759 1.00 55.37 245 LEU A O 1
ATOM 1844 N N . ALA A 1 252 ? 46.086 3.319 38.275 1.00 53.19 246 ALA A N 1
ATOM 1845 C CA . ALA A 1 252 ? 44.868 2.939 37.582 1.00 51.27 246 ALA A CA 1
ATOM 1846 C C . ALA A 1 252 ? 44.016 4.188 37.445 1.00 57.43 246 ALA A C 1
ATOM 1847 O O . ALA A 1 252 ? 43.709 4.834 38.453 1.00 57.97 246 ALA A O 1
ATOM 1849 N N . LEU A 1 253 ? 43.658 4.523 36.199 1.00 56.09 247 LEU A N 1
ATOM 1850 C CA . LEU A 1 253 ? 42.935 5.730 35.830 1.00 58.22 247 LEU A CA 1
ATOM 1851 C C . LEU A 1 253 ? 41.619 5.375 35.140 1.00 60.36 247 LEU A C 1
ATOM 1852 O O . LEU A 1 253 ? 41.610 4.712 34.095 1.00 58.49 247 LEU A O 1
ATOM 1857 N N . GLU A 1 254 ? 40.514 5.840 35.701 1.00 60.35 248 GLU A N 1
ATOM 1858 C CA . GLU A 1 254 ? 39.197 5.706 35.086 1.00 57.83 248 GLU A CA 1
ATOM 1859 C C . GLU A 1 254 ? 38.700 7.127 34.844 1.00 59.50 248 GLU A C 1
ATOM 1860 O O . GLU A 1 254 ? 38.443 7.878 35.794 1.00 60.19 248 GLU A O 1
ATOM 1866 N N . MET A 1 255 ? 38.631 7.527 33.586 1.00 57.15 249 MET A N 1
ATOM 1867 C CA . MET A 1 255 ? 38.433 8.927 33.247 1.00 51.11 249 MET A CA 1
ATOM 1868 C C . MET A 1 255 ? 37.186 9.075 32.383 1.00 47.75 249 MET A C 1
ATOM 1869 O O . MET A 1 255 ? 36.436 8.119 32.158 1.00 48.07 249 MET A O 1
ATOM 1874 N N . GLY A 1 256 ? 36.933 10.296 31.938 1.00 46.93 250 GLY A N 1
ATOM 1875 C CA . GLY A 1 256 ? 35.716 10.590 31.217 1.00 53.40 250 GLY A CA 1
ATOM 1876 C C . GLY A 1 256 ? 35.784 10.191 29.750 1.00 55.78 250 GLY A C 1
ATOM 1877 O O . GLY A 1 256 ? 36.684 9.483 29.300 1.00 58.58 250 GLY A O 1
ATOM 1878 N N . GLY A 1 257 ? 34.802 10.668 28.997 1.00 56.52 251 GLY A N 1
ATOM 1879 C CA . GLY A 1 257 ? 34.721 10.371 27.575 1.00 57.82 251 GLY A CA 1
ATOM 1880 C C . GLY A 1 257 ? 33.885 11.390 26.824 1.00 58.58 251 GLY A C 1
ATOM 1881 O O . GLY A 1 257 ? 33.265 12.277 27.409 1.00 57.88 251 GLY A O 1
ATOM 1882 N N . ASN A 1 258 ? 33.863 11.240 25.492 1.00 63.25 252 ASN A N 1
ATOM 1883 C CA . ASN A 1 258 ? 33.042 12.071 24.604 1.00 62.63 252 ASN A CA 1
ATOM 1884 C C . ASN A 1 258 ? 32.193 11.135 23.733 1.00 62.54 252 ASN A C 1
ATOM 1885 O O . ASN A 1 258 ? 32.408 11.006 22.524 1.00 63.32 252 ASN A O 1
ATOM 1890 N N . ASN A 1 259 ? 31.188 10.521 24.363 1.00 58.03 253 ASN A N 1
ATOM 1891 C CA . ASN A 1 259 ? 30.586 9.276 23.899 1.00 59.61 253 ASN A CA 1
ATOM 1892 C C . ASN A 1 259 ? 29.509 9.522 22.846 1.00 61.79 253 ASN A C 1
ATOM 1893 O O . ASN A 1 259 ? 28.591 10.320 23.080 1.00 64.12 253 ASN A O 1
ATOM 1898 N N . PRO A 1 260 ? 29.561 8.822 21.703 1.00 57.61 254 PRO A N 1
ATOM 1899 C CA . PRO A 1 260 ? 28.530 8.996 20.672 1.00 57.92 254 PRO A CA 1
ATOM 1900 C C . PRO A 1 260 ? 27.471 7.920 20.749 1.00 56.59 254 PRO A C 1
ATOM 1901 O O . PRO A 1 260 ? 27.767 6.753 21.008 1.00 58.33 254 PRO A O 1
ATOM 1905 N N . LEU A 1 261 ? 26.230 8.309 20.524 1.00 56.41 255 LEU A N 1
ATOM 1906 C CA . LEU A 1 261 ? 25.118 7.383 20.349 1.00 57.09 255 LEU A CA 1
ATOM 1907 C C . LEU A 1 261 ? 24.587 7.547 18.932 1.00 56.61 255 LEU A C 1
ATOM 1908 O O . LEU A 1 261 ? 24.264 8.667 18.510 1.00 55.14 255 LEU A O 1
ATOM 1913 N N . ILE A 1 262 ? 24.553 6.454 18.185 1.00 59.18 256 ILE A N 1
ATOM 1914 C CA . ILE A 1 262 ? 23.988 6.452 16.832 1.00 61.68 256 ILE A CA 1
ATOM 1915 C C . ILE A 1 262 ? 22.581 5.881 16.899 1.00 63.28 256 ILE A C 1
ATOM 1916 O O . ILE A 1 262 ? 22.341 4.854 17.552 1.00 65.46 256 ILE A O 1
ATOM 1921 N N . VAL A 1 263 ? 21.656 6.515 16.195 1.00 61.60 257 VAL A N 1
ATOM 1922 C CA . VAL A 1 263 ? 20.304 5.998 16.069 1.00 62.81 257 VAL A CA 1
ATOM 1923 C C . VAL A 1 263 ? 19.913 6.049 14.591 1.00 69.73 257 VAL A C 1
ATOM 1924 O O . VAL A 1 263 ? 19.768 7.131 14.011 1.00 71.24 257 VAL A O 1
ATOM 1928 N N . GLN A 1 264 ? 19.820 4.878 13.967 1.00 69.91 258 GLN A N 1
ATOM 1929 C CA . GLN A 1 264 ? 19.454 4.756 12.565 1.00 68.03 258 GLN A CA 1
ATOM 1930 C C . GLN A 1 264 ? 18.644 3.493 12.348 1.00 67.56 258 GLN A C 1
ATOM 1931 O O . GLN A 1 264 ? 19.125 2.394 12.632 1.00 64.81 258 GLN A O 1
ATOM 1937 N N . ASN A 1 265 ? 17.449 3.652 11.779 1.00 70.25 259 ASN A N 1
ATOM 1938 C CA . ASN A 1 265 ? 16.650 2.505 11.374 1.00 72.61 259 ASN A CA 1
ATOM 1939 C C . ASN A 1 265 ? 15.997 1.842 12.580 1.00 73.04 259 ASN A C 1
ATOM 1940 O O . ASN A 1 265 ? 16.292 0.689 12.898 1.00 76.03 259 ASN A O 1
ATOM 1945 N N . VAL A 1 266 ? 15.107 2.545 13.263 1.00 73.43 260 VAL A N 1
ATOM 1946 C CA . VAL A 1 266 ? 14.377 1.963 14.377 1.00 73.33 260 VAL A CA 1
ATOM 1947 C C . VAL A 1 266 ? 12.895 2.005 14.050 1.00 75.51 260 VAL A C 1
ATOM 1948 O O . VAL A 1 266 ? 12.374 3.038 13.612 1.00 79.10 260 VAL A O 1
ATOM 1952 N N . SER A 1 267 ? 12.223 0.885 14.277 1.00 72.56 261 SER A N 1
ATOM 1953 C CA . SER A 1 267 ? 10.802 0.776 14.025 1.00 74.71 261 SER A CA 1
ATOM 1954 C C . SER A 1 267 ? 9.959 1.148 15.229 1.00 81.64 261 SER A C 1
ATOM 1955 O O . SER A 1 267 ? 8.761 1.394 15.067 1.00 85.32 261 SER A O 1
ATOM 1958 N N . ASP A 1 268 ? 10.554 1.204 16.425 1.00 82.00 262 ASP A N 1
ATOM 1959 C CA . ASP A 1 268 ? 9.856 1.555 17.660 1.00 79.81 262 ASP A CA 1
ATOM 1960 C C . ASP A 1 268 ? 10.375 2.915 18.108 1.00 79.50 262 ASP A C 1
ATOM 1961 O O . ASP A 1 268 ? 11.339 3.011 18.870 1.00 75.35 262 ASP A O 1
ATOM 1966 N N . LEU A 1 269 ? 9.708 3.967 17.634 1.00 84.99 263 LEU A N 1
ATOM 1967 C CA . LEU A 1 269 ? 10.162 5.330 17.871 1.00 86.16 263 LEU A CA 1
ATOM 1968 C C . LEU A 1 269 ? 10.363 5.601 19.357 1.00 87.65 263 LEU A C 1
ATOM 1969 O O . LEU A 1 269 ? 11.461 5.961 19.794 1.00 88.22 263 LEU A O 1
ATOM 1974 N N . ASP A 1 270 ? 9.297 5.472 20.147 1.00 84.58 264 ASP A N 1
ATOM 1975 C CA . ASP A 1 270 ? 9.406 5.799 21.562 1.00 83.20 264 ASP A CA 1
ATOM 1976 C C . ASP A 1 270 ? 10.448 4.930 22.261 1.00 85.82 264 ASP A C 1
ATOM 1977 O O . ASP A 1 270 ? 11.223 5.421 23.093 1.00 84.64 264 ASP A O 1
ATOM 1982 N N . GLY A 1 271 ? 10.455 3.629 21.976 1.00 87.45 265 GLY A N 1
ATOM 1983 C CA . GLY A 1 271 ? 11.488 2.778 22.536 1.00 83.99 265 GLY A CA 1
ATOM 1984 C C . GLY A 1 271 ? 12.881 3.320 22.277 1.00 80.95 265 GLY A C 1
ATOM 1985 O O . GLY A 1 271 ? 13.748 3.280 23.156 1.00 81.05 265 GLY A O 1
ATOM 1986 N N . ALA A 1 272 ? 13.110 3.842 21.065 1.00 73.50 266 ALA A N 1
ATOM 1987 C CA . ALA A 1 272 ? 14.401 4.429 20.728 1.00 70.45 266 ALA A CA 1
ATOM 1988 C C . ALA A 1 272 ? 14.592 5.791 21.375 1.00 71.17 266 ALA A C 1
ATOM 1989 O O . ALA A 1 272 ? 15.727 6.188 21.654 1.00 72.29 266 ALA A O 1
ATOM 1991 N N . VAL A 1 273 ? 13.512 6.550 21.552 1.00 70.02 267 VAL A N 1
ATOM 1992 C CA . VAL A 1 273 ? 13.632 7.836 22.226 1.00 68.67 267 VAL A CA 1
ATOM 1993 C C . VAL A 1 273 ? 13.875 7.645 23.712 1.00 69.34 267 VAL A C 1
ATOM 1994 O O . VAL A 1 273 ? 14.538 8.467 24.348 1.00 71.21 267 VAL A O 1
ATOM 1998 N N . HIS A 1 274 ? 13.359 6.558 24.283 1.00 68.06 268 HIS A N 1
ATOM 1999 C CA . HIS A 1 274 ? 13.592 6.263 25.688 1.00 67.58 268 HIS A CA 1
ATOM 2000 C C . HIS A 1 274 ? 15.062 5.972 25.947 1.00 66.34 268 HIS A C 1
ATOM 2001 O O . HIS A 1 274 ? 15.689 6.607 26.811 1.00 61.66 268 HIS A O 1
ATOM 2008 N N . HIS A 1 275 ? 15.641 5.034 25.187 1.00 65.05 269 HIS A N 1
ATOM 2009 C CA . HIS A 1 275 ? 17.047 4.710 25.391 1.00 60.60 269 HIS A CA 1
ATOM 2010 C C . HIS A 1 275 ? 17.933 5.919 25.129 1.00 62.60 269 HIS A C 1
ATOM 2011 O O . HIS A 1 275 ? 18.975 6.080 25.779 1.00 65.42 269 HIS A O 1
ATOM 2018 N N . ALA A 1 276 ? 17.530 6.785 24.191 1.00 59.31 270 ALA A N 1
ATOM 2019 C CA . ALA A 1 276 ? 18.317 7.980 23.900 1.00 60.92 270 ALA A CA 1
ATOM 2020 C C . ALA A 1 276 ? 18.248 8.982 25.051 1.00 64.02 270 ALA A C 1
ATOM 2021 O O . ALA A 1 276 ? 19.236 9.670 25.338 1.00 64.96 270 ALA A O 1
ATOM 2023 N N . LEU A 1 277 ? 17.094 9.077 25.729 1.00 67.04 271 LEU A N 1
ATOM 2024 C CA . LEU A 1 277 ? 16.974 9.986 26.871 1.00 65.46 271 LEU A CA 1
ATOM 2025 C C . LEU A 1 277 ? 17.784 9.488 28.058 1.00 65.85 271 LEU A C 1
ATOM 2026 O O . LEU A 1 277 ? 18.579 10.236 28.646 1.00 67.08 271 LEU A O 1
ATOM 2031 N N . GLN A 1 278 ? 17.600 8.218 28.421 1.00 69.31 272 GLN A N 1
ATOM 2032 C CA . GLN A 1 278 ? 18.448 7.595 29.433 1.00 67.16 272 GLN A CA 1
ATOM 2033 C C . GLN A 1 278 ? 19.917 7.903 29.150 1.00 66.74 272 GLN A C 1
ATOM 2034 O O . GLN A 1 278 ? 20.627 8.445 29.998 1.00 65.64 272 GLN A O 1
ATOM 2040 N N . SER A 1 279 ? 20.369 7.623 27.920 1.00 66.17 273 SER A N 1
ATOM 2041 C CA . SER A 1 279 ? 21.787 7.742 27.583 1.00 61.43 273 SER A CA 1
ATOM 2042 C C . SER A 1 279 ? 22.332 9.130 27.891 1.00 59.45 273 SER A C 1
ATOM 2043 O O . SER A 1 279 ? 23.481 9.270 28.319 1.00 58.12 273 SER A O 1
ATOM 2046 N N . ALA A 1 280 ? 21.553 10.169 27.625 1.00 61.58 274 ALA A N 1
ATOM 2047 C CA . ALA A 1 280 ? 22.065 11.531 27.702 1.00 60.87 274 ALA A CA 1
ATOM 2048 C C . ALA A 1 280 ? 21.743 12.255 29.007 1.00 62.31 274 ALA A C 1
ATOM 2049 O O . ALA A 1 280 ? 22.471 13.181 29.372 1.00 63.09 274 ALA A O 1
ATOM 2051 N N . PHE A 1 281 ? 20.648 11.931 29.687 1.00 60.99 275 PHE A N 1
ATOM 2052 C CA . PHE A 1 281 ? 20.206 12.793 30.779 1.00 64.12 275 PHE A CA 1
ATOM 2053 C C . PHE A 1 281 ? 20.037 12.095 32.130 1.00 64.12 275 PHE A C 1
ATOM 2054 O O . PHE A 1 281 ? 19.756 12.761 33.136 1.00 63.18 275 PHE A O 1
ATOM 2062 N N . LEU A 1 282 ? 20.222 10.791 32.189 1.00 62.68 276 LEU A N 1
ATOM 2063 C CA . LEU A 1 282 ? 20.143 10.101 33.455 1.00 64.90 276 LEU A CA 1
ATOM 2064 C C . LEU A 1 282 ? 21.199 10.676 34.402 1.00 62.09 276 LEU A C 1
ATOM 2065 O O . LEU A 1 282 ? 22.307 11.023 33.989 1.00 60.37 276 LEU A O 1
ATOM 2070 N N . SER A 1 283 ? 20.829 10.867 35.665 1.00 62.26 277 SER A N 1
ATOM 2071 C CA . SER A 1 283 ? 21.720 11.524 36.624 1.00 58.65 277 SER A CA 1
ATOM 2072 C C . SER A 1 283 ? 22.077 12.940 36.183 1.00 58.60 277 SER A C 1
ATOM 2073 O O . SER A 1 283 ? 23.151 13.436 36.511 1.00 59.66 277 SER A O 1
ATOM 2076 N N . ALA A 1 284 ? 21.196 13.598 35.427 1.00 61.19 278 ALA A N 1
ATOM 2077 C CA . ALA A 1 284 ? 21.463 14.927 34.862 1.00 59.64 278 ALA A CA 1
ATOM 2078 C C . ALA A 1 284 ? 22.717 14.919 33.983 1.00 58.58 278 ALA A C 1
ATOM 2079 O O . ALA A 1 284 ? 23.465 15.906 33.925 1.00 56.43 278 ALA A O 1
ATOM 2081 N N . GLY A 1 285 ? 22.954 13.801 33.305 1.00 59.33 279 GLY A N 1
ATOM 2082 C CA . GLY A 1 285 ? 24.119 13.655 32.445 1.00 58.01 279 GLY A CA 1
ATOM 2083 C C . GLY A 1 285 ? 25.436 13.681 33.188 1.00 63.00 279 GLY A C 1
ATOM 2084 O O . GLY A 1 285 ? 26.412 14.243 32.677 1.00 68.56 279 GLY A O 1
ATOM 2085 N N . GLN A 1 286 ? 25.495 13.082 34.386 1.00 63.80 280 GLN A N 1
ATOM 2086 C CA . GLN A 1 286 ? 26.738 13.024 35.144 1.00 62.02 280 GLN A CA 1
ATOM 2087 C C . GLN A 1 286 ? 27.266 11.596 35.259 1.00 59.75 280 GLN A C 1
ATOM 2088 O O . GLN A 1 286 ? 28.162 11.337 36.065 1.00 58.64 280 GLN A O 1
ATOM 2094 N N . ARG A 1 287 ? 26.700 10.647 34.523 1.00 58.87 281 ARG A N 1
ATOM 2095 C CA . ARG A 1 287 ? 27.312 9.321 34.443 1.00 60.16 281 ARG A CA 1
ATOM 2096 C C . ARG A 1 287 ? 28.446 9.311 33.421 1.00 57.93 281 ARG A C 1
ATOM 2097 O O . ARG A 1 287 ? 28.334 9.888 32.325 1.00 55.10 281 ARG A O 1
ATOM 2105 N N . CYS A 1 288 ? 29.541 8.649 33.798 1.00 59.46 282 CYS A N 1
ATOM 2106 C CA . CYS A 1 288 ? 30.742 8.637 32.979 1.00 63.96 282 CYS A CA 1
ATOM 2107 C C . CYS A 1 288 ? 30.437 8.216 31.539 1.00 68.48 282 CYS A C 1
ATOM 2108 O O . CYS A 1 288 ? 31.054 8.719 30.591 1.00 71.40 282 CYS A O 1
ATOM 2111 N N . THR A 1 289 ? 29.478 7.311 31.358 1.00 66.55 283 THR A N 1
ATOM 2112 C CA . THR A 1 289 ? 29.174 6.747 30.061 1.00 68.75 283 THR A CA 1
ATOM 2113 C C . THR A 1 289 ? 28.030 7.469 29.347 1.00 65.80 283 THR A C 1
ATOM 2114 O O . THR A 1 289 ? 27.539 6.968 28.343 1.00 62.05 283 THR A O 1
ATOM 2118 N N . CYS A 1 290 ? 27.623 8.644 29.813 1.00 64.95 284 CYS A N 1
ATOM 2119 C CA . CYS A 1 290 ? 26.504 9.338 29.191 1.00 65.10 284 CYS A CA 1
ATOM 2120 C C . CYS A 1 290 ? 26.816 9.701 27.738 1.00 66.10 284 CYS A C 1
ATOM 2121 O O . CYS A 1 290 ? 27.951 10.040 27.387 1.00 66.71 284 CYS A O 1
ATOM 2124 N N . ALA A 1 291 ? 25.797 9.599 26.888 1.00 64.05 285 ALA A N 1
ATOM 2125 C CA . ALA A 1 291 ? 25.900 10.067 25.513 1.00 63.26 285 ALA A CA 1
ATOM 2126 C C . ALA A 1 291 ? 26.074 11.578 25.498 1.00 62.62 285 ALA A C 1
ATOM 2127 O O . ALA A 1 291 ? 25.246 12.312 26.046 1.00 59.39 285 ALA A O 1
ATOM 2129 N N . ARG A 1 292 ? 27.138 12.047 24.847 1.00 61.98 286 ARG A N 1
ATOM 2130 C CA . ARG A 1 292 ? 27.373 13.479 24.693 1.00 61.24 286 ARG A CA 1
ATOM 2131 C C . ARG A 1 292 ? 27.055 13.975 23.297 1.00 57.24 286 ARG A C 1
ATOM 2132 O O . ARG A 1 292 ? 26.662 15.136 23.126 1.00 52.81 286 ARG A O 1
ATOM 2140 N N . ARG A 1 293 ? 27.148 13.079 22.324 1.00 56.27 287 ARG A N 1
ATOM 2141 C CA . ARG A 1 293 ? 26.954 13.363 20.915 1.00 56.69 287 ARG A CA 1
ATOM 2142 C C . ARG A 1 293 ? 25.951 12.370 20.369 1.00 57.23 287 ARG A C 1
ATOM 2143 O O . ARG A 1 293 ? 26.168 11.158 20.468 1.00 62.25 287 ARG A O 1
ATOM 2151 N N . LEU A 1 294 ? 24.842 12.876 19.846 1.00 55.05 288 LEU A N 1
ATOM 2152 C CA . LEU A 1 294 ? 23.815 12.054 19.219 1.00 57.54 288 LEU A CA 1
ATOM 2153 C C . LEU A 1 294 ? 23.912 12.212 17.697 1.00 59.67 288 LEU A C 1
ATOM 2154 O O . LEU A 1 294 ? 23.778 13.326 17.176 1.00 59.48 288 LEU A O 1
ATOM 2159 N N . LEU A 1 295 ? 24.149 11.101 16.994 1.00 58.07 289 LEU A N 1
ATOM 2160 C CA . LEU A 1 295 ? 24.415 11.085 15.558 1.00 56.25 289 LEU A CA 1
ATOM 2161 C C . LEU A 1 295 ? 23.210 10.495 14.851 1.00 59.27 289 LEU A C 1
ATOM 2162 O O . LEU A 1 295 ? 22.969 9.290 14.962 1.00 62.16 289 LEU A O 1
ATOM 2167 N N . VAL A 1 296 ? 22.498 11.316 14.079 1.00 59.49 290 VAL A N 1
ATOM 2168 C CA . VAL A 1 296 ? 21.232 10.906 13.467 1.00 61.20 290 VAL A CA 1
ATOM 2169 C C . VAL A 1 296 ? 21.283 11.011 11.944 1.00 66.96 290 VAL A C 1
ATOM 2170 O O . VAL A 1 296 ? 21.786 12.015 11.413 1.00 66.12 290 VAL A O 1
ATOM 2174 N N . PRO A 1 297 ? 20.748 10.026 11.204 1.00 69.38 291 PRO A N 1
ATOM 2175 C CA . PRO A 1 297 ? 20.732 10.133 9.737 1.00 72.39 291 PRO A CA 1
ATOM 2176 C C . PRO A 1 297 ? 19.946 11.352 9.289 1.00 74.82 291 PRO A C 1
ATOM 2177 O O . PRO A 1 297 ? 18.869 11.660 9.816 1.00 75.10 291 PRO A O 1
ATOM 2181 N N . LYS A 1 298 ? 20.514 12.057 8.314 1.00 74.84 292 LYS A N 1
ATOM 2182 C CA . LYS A 1 298 ? 19.861 13.237 7.771 1.00 79.07 292 LYS A CA 1
ATOM 2183 C C . LYS A 1 298 ? 18.525 12.859 7.126 1.00 76.41 292 LYS A C 1
ATOM 2184 O O . LYS A 1 298 ? 18.310 11.717 6.701 1.00 71.78 292 LYS A O 1
ATOM 2190 N N . GLY A 1 299 ? 17.589 13.809 7.147 1.00 76.57 293 GLY A N 1
ATOM 2191 C CA . GLY A 1 299 ? 16.347 13.659 6.418 1.00 80.35 293 GLY A CA 1
ATOM 2192 C C . GLY A 1 299 ? 15.151 13.088 7.151 1.00 82.69 293 GLY A C 1
ATOM 2193 O O . GLY A 1 299 ? 15.023 13.208 8.370 1.00 83.74 293 GLY A O 1
ATOM 2194 N N . LYS A 1 300 ? 14.291 12.408 6.403 1.00 84.88 294 LYS A N 1
ATOM 2195 C CA . LYS A 1 300 ? 12.936 12.067 6.814 1.00 87.96 294 LYS A CA 1
ATOM 2196 C C . LYS A 1 300 ? 12.820 11.288 8.124 1.00 82.87 294 LYS A C 1
ATOM 2197 O O . LYS A 1 300 ? 12.249 11.796 9.095 1.00 69.27 294 LYS A O 1
ATOM 2203 N N . LYS A 1 301 ? 13.326 10.050 8.163 1.00 91.02 295 LYS A N 1
ATOM 2204 C CA . LYS A 1 301 ? 13.111 9.199 9.331 1.00 94.03 295 LYS A CA 1
ATOM 2205 C C . LYS A 1 301 ? 13.834 9.698 10.581 1.00 93.44 295 LYS A C 1
ATOM 2206 O O . LYS A 1 301 ? 13.474 9.289 11.691 1.00 92.20 295 LYS A O 1
ATOM 2212 N N . GLY A 1 302 ? 14.781 10.616 10.443 1.00 91.35 296 GLY A N 1
ATOM 2213 C CA . GLY A 1 302 ? 15.542 11.054 11.587 1.00 89.02 296 GLY A CA 1
ATOM 2214 C C . GLY A 1 302 ? 14.946 12.333 12.108 1.00 89.23 296 GLY A C 1
ATOM 2215 O O . GLY A 1 302 ? 14.976 12.601 13.312 1.00 91.17 296 GLY A O 1
ATOM 2216 N N . ASP A 1 303 ? 14.393 13.131 11.206 1.00 88.92 297 ASP A N 1
ATOM 2217 C CA . ASP A 1 303 ? 13.736 14.353 11.634 1.00 89.05 297 ASP A CA 1
ATOM 2218 C C . ASP A 1 303 ? 12.573 14.030 12.559 1.00 88.26 297 ASP A C 1
ATOM 2219 O O . ASP A 1 303 ? 12.292 14.780 13.500 1.00 88.54 297 ASP A O 1
ATOM 2224 N N . GLU A 1 304 ? 11.856 12.937 12.282 1.00 88.17 298 GLU A N 1
ATOM 2225 C CA . GLU A 1 304 ? 10.780 12.527 13.175 1.00 87.82 298 GLU A CA 1
ATOM 2226 C C . GLU A 1 304 ? 11.341 12.132 14.531 1.00 83.93 298 GLU A C 1
ATOM 2227 O O . GLU A 1 304 ? 10.805 12.523 15.572 1.00 83.18 298 GLU A O 1
ATOM 2233 N N . PHE A 1 305 ? 12.441 11.377 14.529 1.00 81.32 299 PHE A N 1
ATOM 2234 C CA . PHE A 1 305 ? 13.085 10.959 15.765 1.00 77.59 299 PHE A CA 1
ATOM 2235 C C . PHE A 1 305 ? 13.518 12.160 16.596 1.00 76.24 299 PHE A C 1
ATOM 2236 O O . PHE A 1 305 ? 13.185 12.260 17.777 1.00 72.01 299 PHE A O 1
ATOM 2244 N N . LEU A 1 306 ? 14.276 13.082 15.999 1.00 77.80 300 LEU A N 1
ATOM 2245 C CA . LEU A 1 306 ? 14.687 14.274 16.734 1.00 74.87 300 LEU A CA 1
ATOM 2246 C C . LEU A 1 306 ? 13.492 15.074 17.221 1.00 74.67 300 LEU A C 1
ATOM 2247 O O . LEU A 1 306 ? 13.565 15.718 18.264 1.00 75.14 300 LEU A O 1
ATOM 2252 N N . ALA A 1 307 ? 12.391 15.053 16.483 1.00 75.17 301 ALA A N 1
ATOM 2253 C CA . ALA A 1 307 ? 11.198 15.787 16.890 1.00 73.82 301 ALA A CA 1
ATOM 2254 C C . ALA A 1 307 ? 10.552 15.130 18.100 1.00 76.54 301 ALA A C 1
ATOM 2255 O O . ALA A 1 307 ? 10.214 15.796 19.082 1.00 80.28 301 ALA A O 1
ATOM 2257 N N . ARG A 1 308 ? 10.350 13.818 18.036 1.00 77.17 302 ARG A N 1
ATOM 2258 C CA . ARG A 1 308 ? 9.816 13.099 19.180 1.00 77.50 302 ARG A CA 1
ATOM 2259 C C . ARG A 1 308 ? 10.778 13.175 20.364 1.00 80.63 302 ARG A C 1
ATOM 2260 O O . ARG A 1 308 ? 10.356 13.370 21.507 1.00 82.39 302 ARG A O 1
ATOM 2268 N N . LEU A 1 309 ? 12.081 13.089 20.092 1.00 79.32 303 LEU A N 1
ATOM 2269 C CA . LEU A 1 309 ? 13.095 13.149 21.142 1.00 76.09 303 LEU A CA 1
ATOM 2270 C C . LEU A 1 309 ? 13.078 14.497 21.851 1.00 76.48 303 LEU A C 1
ATOM 2271 O O . LEU A 1 309 ? 13.279 14.566 23.070 1.00 78.07 303 LEU A O 1
ATOM 2276 N N . VAL A 1 310 ? 12.901 15.589 21.099 1.00 74.80 304 VAL A N 1
ATOM 2277 C CA . VAL A 1 310 ? 12.814 16.904 21.728 1.00 72.21 304 VAL A CA 1
ATOM 2278 C C . VAL A 1 310 ? 11.530 17.035 22.536 1.00 78.10 304 VAL A C 1
ATOM 2279 O O . VAL A 1 310 ? 11.528 17.607 23.629 1.00 79.49 304 VAL A O 1
ATOM 2283 N N . GLU A 1 311 ? 10.417 16.515 22.017 1.00 80.31 305 GLU A N 1
ATOM 2284 C CA . GLU A 1 311 ? 9.147 16.615 22.731 1.00 79.50 305 GLU A CA 1
ATOM 2285 C C . GLU A 1 311 ? 9.235 15.974 24.108 1.00 76.83 305 GLU A C 1
ATOM 2286 O O . GLU A 1 311 ? 8.930 16.606 25.132 1.00 75.11 305 GLU A O 1
ATOM 2292 N N . VAL A 1 312 ? 9.656 14.710 24.149 1.00 74.47 306 VAL A N 1
ATOM 2293 C CA . VAL A 1 312 ? 9.653 13.979 25.400 1.00 74.31 306 VAL A CA 1
ATOM 2294 C C . VAL A 1 312 ? 10.722 14.523 26.340 1.00 76.24 306 VAL A C 1
ATOM 2295 O O . VAL A 1 312 ? 10.526 14.551 27.561 1.00 72.38 306 VAL A O 1
ATOM 2299 N N . ALA A 1 313 ? 11.847 14.999 25.796 1.00 77.30 307 ALA A N 1
ATOM 2300 C CA . ALA A 1 313 ? 12.884 15.567 26.654 1.00 75.52 307 ALA A CA 1
ATOM 2301 C C . ALA A 1 313 ? 12.386 16.810 27.372 1.00 74.59 307 ALA A C 1
ATOM 2302 O O . ALA A 1 313 ? 12.836 17.108 28.485 1.00 70.79 307 ALA A O 1
ATOM 2304 N N . ALA A 1 314 ? 11.478 17.559 26.745 1.00 75.27 308 ALA A N 1
ATOM 2305 C CA . ALA A 1 314 ? 10.933 18.754 27.368 1.00 75.26 308 ALA A CA 1
ATOM 2306 C C . ALA A 1 314 ? 9.924 18.456 28.474 1.00 78.30 308 ALA A C 1
ATOM 2307 O O . ALA A 1 314 ? 9.561 19.376 29.212 1.00 80.53 308 ALA A O 1
ATOM 2309 N N . ARG A 1 315 ? 9.436 17.222 28.602 1.00 78.88 309 ARG A N 1
ATOM 2310 C CA . ARG A 1 315 ? 8.582 16.885 29.733 1.00 81.50 309 ARG A CA 1
ATOM 2311 C C . ARG A 1 315 ? 9.331 16.103 30.809 1.00 79.85 309 ARG A C 1
ATOM 2312 O O . ARG A 1 315 ? 8.709 15.571 31.734 1.00 79.81 309 ARG A O 1
ATOM 2320 N N . ILE A 1 316 ? 10.658 16.032 30.710 1.00 76.81 310 ILE A N 1
ATOM 2321 C CA . ILE A 1 316 ? 11.449 15.464 31.789 1.00 75.69 310 ILE A CA 1
ATOM 2322 C C . ILE A 1 316 ? 11.303 16.330 33.034 1.00 71.63 310 ILE A C 1
ATOM 2323 O O . ILE A 1 316 ? 11.363 17.560 32.973 1.00 69.42 310 ILE A O 1
ATOM 2328 N N . THR A 1 317 ? 11.098 15.694 34.176 1.00 73.35 311 THR A N 1
ATOM 2329 C CA . THR A 1 317 ? 10.986 16.414 35.442 1.00 69.74 311 THR A CA 1
ATOM 2330 C C . THR A 1 317 ? 12.320 16.422 36.176 1.00 67.03 311 THR A C 1
ATOM 2331 O O . THR A 1 317 ? 13.026 15.405 36.225 1.00 62.40 311 THR A O 1
ATOM 2335 N N . VAL A 1 318 ? 12.629 17.574 36.777 1.00 69.91 312 VAL A N 1
ATOM 2336 C CA . VAL A 1 318 ? 13.890 17.861 37.456 1.00 69.00 312 VAL A CA 1
ATOM 2337 C C . VAL A 1 318 ? 13.530 18.567 38.753 1.00 71.08 312 VAL A C 1
ATOM 2338 O O . VAL A 1 318 ? 12.875 19.614 38.714 1.00 70.99 312 VAL A O 1
ATOM 2342 N N . ALA A 1 319 ? 13.954 18.017 39.898 1.00 72.45 313 ALA A N 1
ATOM 2343 C CA . ALA A 1 319 ? 13.545 18.572 41.189 1.00 70.09 313 ALA A CA 1
ATOM 2344 C C . ALA A 1 319 ? 14.542 18.156 42.272 1.00 70.94 313 ALA A C 1
ATOM 2345 O O . ALA A 1 319 ? 15.629 17.648 41.983 1.00 71.39 313 ALA A O 1
ATOM 2347 N N . GLU A 1 320 ? 14.168 18.383 43.534 1.00 71.39 314 GLU A N 1
ATOM 2348 C CA . GLU A 1 320 ? 15.001 18.020 44.678 1.00 70.27 314 GLU A CA 1
ATOM 2349 C C . GLU A 1 320 ? 15.120 16.500 44.806 1.00 65.55 314 GLU A C 1
ATOM 2350 O O . GLU A 1 320 ? 14.263 15.736 44.360 1.00 63.75 314 GLU A O 1
ATOM 2356 N N . PHE A 1 321 ? 16.210 16.056 45.423 1.00 63.09 315 PHE A N 1
ATOM 2357 C CA . PHE A 1 321 ? 16.438 14.620 45.508 1.00 69.74 315 PHE A CA 1
ATOM 2358 C C . PHE A 1 321 ? 15.280 13.895 46.191 1.00 74.78 315 PHE A C 1
ATOM 2359 O O . PHE A 1 321 ? 15.073 12.697 45.948 1.00 76.62 315 PHE A O 1
ATOM 2367 N N . ASP A 1 322 ? 14.524 14.591 47.050 1.00 74.27 316 ASP A N 1
ATOM 2368 C CA . ASP A 1 322 ? 13.457 14.005 47.863 1.00 72.12 316 ASP A CA 1
ATOM 2369 C C . ASP A 1 322 ? 12.069 14.549 47.507 1.00 73.04 316 ASP A C 1
ATOM 2370 O O . ASP A 1 322 ? 11.193 14.642 48.375 1.00 71.74 316 ASP A O 1
ATOM 2375 N N . ALA A 1 323 ? 11.830 14.866 46.229 1.00 72.20 317 ALA A N 1
ATOM 2376 C CA . ALA A 1 323 ? 10.566 15.478 45.820 1.00 76.18 317 ALA A CA 1
ATOM 2377 C C . ALA A 1 323 ? 9.382 14.538 46.053 1.00 78.41 317 ALA A C 1
ATOM 2378 O O . ALA A 1 323 ? 9.499 13.320 45.921 1.00 75.71 317 ALA A O 1
ATOM 2380 N N . ASP A 1 324 ? 8.208 15.130 46.331 1.00 85.95 318 ASP A N 1
ATOM 2381 C CA . ASP A 1 324 ? 7.044 14.348 46.759 1.00 93.56 318 ASP A CA 1
ATOM 2382 C C . ASP A 1 324 ? 6.688 13.255 45.781 1.00 90.41 318 ASP A C 1
ATOM 2383 O O . ASP A 1 324 ? 6.412 12.125 46.232 1.00 89.97 318 ASP A O 1
ATOM 2388 N N . PRO A 1 325 ? 6.547 13.545 44.450 1.00 87.48 319 PRO A N 1
ATOM 2389 C CA . PRO A 1 325 ? 6.767 12.520 43.423 1.00 82.27 319 PRO A CA 1
ATOM 2390 C C . PRO A 1 325 ? 8.187 12.682 42.910 1.00 79.99 319 PRO A C 1
ATOM 2391 O O . PRO A 1 325 ? 8.643 13.811 42.714 1.00 80.51 319 PRO A O 1
ATOM 2395 N N . GLN A 1 326 ? 8.905 11.589 42.713 1.00 78.53 320 GLN A N 1
ATOM 2396 C CA . GLN A 1 326 ? 10.314 11.694 42.368 1.00 76.25 320 GLN A CA 1
ATOM 2397 C C . GLN A 1 326 ? 10.471 12.279 40.969 1.00 78.01 320 GLN A C 1
ATOM 2398 O O . GLN A 1 326 ? 9.751 11.885 40.044 1.00 80.63 320 GLN A O 1
ATOM 2404 N N . PRO A 1 327 ? 11.404 13.204 40.773 1.00 76.67 321 PRO A N 1
ATOM 2405 C CA . PRO A 1 327 ? 11.712 13.658 39.412 1.00 74.81 321 PRO A CA 1
ATOM 2406 C C . PRO A 1 327 ? 12.583 12.636 38.702 1.00 72.94 321 PRO A C 1
ATOM 2407 O O . PRO A 1 327 ? 13.191 11.754 39.321 1.00 71.26 321 PRO A O 1
ATOM 2411 N N . PHE A 1 328 ? 12.648 12.773 37.379 1.00 71.27 322 PHE A N 1
ATOM 2412 C CA . PHE A 1 328 ? 13.523 11.892 36.617 1.00 67.35 322 PHE A CA 1
ATOM 2413 C C . PHE A 1 328 ? 14.983 12.115 36.991 1.00 64.84 322 PHE A C 1
ATOM 2414 O O . PHE A 1 328 ? 15.752 11.162 37.144 1.00 59.82 322 PHE A O 1
ATOM 2422 N N . MET A 1 329 ? 15.398 13.374 37.099 1.00 69.82 323 MET A N 1
ATOM 2423 C CA . MET A 1 329 ? 16.781 13.702 37.414 1.00 71.12 323 MET A CA 1
ATOM 2424 C C . MET A 1 329 ? 16.802 14.865 38.397 1.00 71.27 323 MET A C 1
ATOM 2425 O O . MET A 1 329 ? 15.805 15.557 38.603 1.00 70.94 323 MET A O 1
ATOM 2430 N N . GLY A 1 330 ? 17.959 15.095 38.994 1.00 73.08 324 GLY A N 1
ATOM 2431 C CA . GLY A 1 330 ? 18.066 16.175 39.941 1.00 70.24 324 GLY A CA 1
ATOM 2432 C C . GLY A 1 330 ? 19.038 17.238 39.495 1.00 71.24 324 GLY A C 1
ATOM 2433 O O . GLY A 1 330 ? 19.426 17.310 38.331 1.00 74.92 324 GLY A O 1
ATOM 2434 N N . SER A 1 331 ? 19.456 18.047 40.450 1.00 72.84 325 SER A N 1
ATOM 2435 C CA . SER A 1 331 ? 20.428 19.099 40.236 1.00 72.15 325 SER A CA 1
ATOM 2436 C C . SER A 1 331 ? 21.765 18.510 39.809 1.00 71.51 325 SER A C 1
ATOM 2437 O O . SER A 1 331 ? 22.095 17.367 40.129 1.00 75.40 325 SER A O 1
ATOM 2440 N N . VAL A 1 332 ? 22.538 19.302 39.065 1.00 68.62 326 VAL A N 1
ATOM 2441 C CA . VAL A 1 332 ? 23.946 18.984 38.869 1.00 64.69 326 VAL A CA 1
ATOM 2442 C C . VAL A 1 332 ? 24.608 19.269 40.206 1.00 65.13 326 VAL A C 1
ATOM 2443 O O . VAL A 1 332 ? 23.957 19.737 41.138 1.00 66.10 326 VAL A O 1
ATOM 2447 N N . ILE A 1 333 ? 25.901 18.977 40.316 1.00 66.59 327 ILE A N 1
ATOM 2448 C CA . ILE A 1 333 ? 26.527 18.888 41.615 1.00 65.93 327 ILE A CA 1
ATOM 2449 C C . ILE A 1 333 ? 26.609 20.255 42.295 1.00 74.08 327 ILE A C 1
ATOM 2450 O O . ILE A 1 333 ? 26.648 20.330 43.524 1.00 79.95 327 ILE A O 1
ATOM 2455 N N . SER A 1 334 ? 26.652 21.350 41.541 1.00 74.77 328 SER A N 1
ATOM 2456 C CA . SER A 1 334 ? 26.804 22.643 42.199 1.00 72.52 328 SER A CA 1
ATOM 2457 C C . SER A 1 334 ? 26.354 23.758 41.265 1.00 69.20 328 SER A C 1
ATOM 2458 O O . SER A 1 334 ? 26.224 23.564 40.057 1.00 68.18 328 SER A O 1
ATOM 2461 N N . ALA A 1 335 ? 26.109 24.934 41.848 1.00 69.64 329 ALA A N 1
ATOM 2462 C CA . ALA A 1 335 ? 25.761 26.095 41.036 1.00 67.55 329 ALA A CA 1
ATOM 2463 C C . ALA A 1 335 ? 26.913 26.510 40.132 1.00 70.52 329 ALA A C 1
ATOM 2464 O O . ALA A 1 335 ? 26.682 27.037 39.038 1.00 71.59 329 ALA A O 1
ATOM 2466 N N . GLU A 1 336 ? 28.154 26.292 40.568 1.00 70.70 330 GLU A N 1
ATOM 2467 C CA . GLU A 1 336 ? 29.287 26.610 39.714 1.00 73.67 330 GLU A CA 1
ATOM 2468 C C . GLU A 1 336 ? 29.259 25.747 38.455 1.00 70.54 330 GLU A C 1
ATOM 2469 O O . GLU A 1 336 ? 29.348 26.258 37.338 1.00 71.02 330 GLU A O 1
ATOM 2475 N N . ALA A 1 337 ? 29.160 24.429 38.629 1.00 66.14 331 ALA A N 1
ATOM 2476 C CA . ALA A 1 337 ? 29.024 23.527 37.506 1.00 64.40 331 ALA A CA 1
ATOM 2477 C C . ALA A 1 337 ? 27.886 23.969 36.588 1.00 70.37 331 ALA A C 1
ATOM 2478 O O . ALA A 1 337 ? 28.066 24.085 35.370 1.00 68.45 331 ALA A O 1
ATOM 2480 N N . ALA A 1 338 ? 26.698 24.228 37.151 1.00 72.40 332 ALA A N 1
ATOM 2481 C CA . ALA A 1 338 ? 25.603 24.717 36.313 1.00 71.03 332 ALA A CA 1
ATOM 2482 C C . ALA A 1 338 ? 26.012 25.979 35.564 1.00 73.29 332 ALA A C 1
ATOM 2483 O O . ALA A 1 338 ? 25.627 26.180 34.412 1.00 69.97 332 ALA A O 1
ATOM 2485 N N . ASN A 1 339 ? 26.809 26.832 36.205 1.00 77.95 333 ASN A N 1
ATOM 2486 C CA . ASN A 1 339 ? 27.257 28.058 35.562 1.00 78.80 333 ASN A CA 1
ATOM 2487 C C . ASN A 1 339 ? 28.100 27.730 34.342 1.00 77.88 333 ASN A C 1
ATOM 2488 O O . ASN A 1 339 ? 27.956 28.350 33.279 1.00 78.36 333 ASN A O 1
ATOM 2493 N N . GLN A 1 340 ? 29.007 26.771 34.489 1.00 76.96 334 GLN A N 1
ATOM 2494 C CA . GLN A 1 340 ? 29.896 26.430 33.392 1.00 82.95 334 GLN A CA 1
ATOM 2495 C C . GLN A 1 340 ? 29.160 25.665 32.299 1.00 81.96 334 GLN A C 1
ATOM 2496 O O . GLN A 1 340 ? 29.495 25.804 31.119 1.00 86.86 334 GLN A O 1
ATOM 2502 N N . LEU A 1 341 ? 28.138 24.882 32.660 1.00 75.63 335 LEU A N 1
ATOM 2503 C CA . LEU A 1 341 ? 27.315 24.247 31.640 1.00 71.63 335 LEU A CA 1
ATOM 2504 C C . LEU A 1 341 ? 26.543 25.273 30.808 1.00 73.22 335 LEU A C 1
ATOM 2505 O O . LEU A 1 341 ? 26.492 25.155 29.574 1.00 73.55 335 LEU A O 1
ATOM 2510 N N . LEU A 1 342 ? 25.964 26.299 31.451 1.00 70.98 336 LEU A N 1
ATOM 2511 C CA . LEU A 1 342 ? 25.279 27.341 30.692 1.00 70.16 336 LEU A CA 1
ATOM 2512 C C . LEU A 1 342 ? 26.241 28.092 29.781 1.00 70.20 336 LEU A C 1
ATOM 2513 O O . LEU A 1 342 ? 25.866 28.506 28.679 1.00 68.83 336 LEU A O 1
ATOM 2518 N N . LYS A 1 343 ? 27.466 28.329 30.247 1.00 70.19 337 LYS A N 1
ATOM 2519 C CA . LYS A 1 343 ? 28.444 28.978 29.390 1.00 70.01 337 LYS A CA 1
ATOM 2520 C C . LYS A 1 343 ? 28.830 28.084 28.219 1.00 70.76 337 LYS A C 1
ATOM 2521 O O . LYS A 1 343 ? 29.108 28.587 27.127 1.00 71.62 337 LYS A O 1
ATOM 2527 N N . ALA A 1 344 ? 28.868 26.769 28.427 1.00 71.26 338 ALA A N 1
ATOM 2528 C CA . ALA A 1 344 ? 29.177 25.854 27.336 1.00 72.46 338 ALA A CA 1
ATOM 2529 C C . ALA A 1 344 ? 28.147 25.959 26.210 1.00 73.55 338 ALA A C 1
ATOM 2530 O O . ALA A 1 344 ? 28.508 26.156 25.043 1.00 72.13 338 ALA A O 1
ATOM 2532 N N . GLN A 1 345 ? 26.849 25.836 26.529 1.00 73.76 339 GLN A N 1
ATOM 2533 C CA . GLN A 1 345 ? 25.881 25.891 25.434 1.00 74.08 339 GLN A CA 1
ATOM 2534 C C . GLN A 1 345 ? 25.812 27.285 24.813 1.00 73.38 339 GLN A C 1
ATOM 2535 O O . GLN A 1 345 ? 25.516 27.408 23.619 1.00 75.42 339 GLN A O 1
ATOM 2541 N N . ALA A 1 346 ? 26.091 28.344 25.583 1.00 69.51 340 ALA A N 1
ATOM 2542 C CA . ALA A 1 346 ? 26.186 29.662 24.966 1.00 67.40 340 ALA A CA 1
ATOM 2543 C C . ALA A 1 346 ? 27.276 29.675 23.901 1.00 70.27 340 ALA A C 1
ATOM 2544 O O . ALA A 1 346 ? 27.045 30.096 22.758 1.00 69.21 340 ALA A O 1
ATOM 2546 N N . ALA A 1 347 ? 28.471 29.191 24.255 1.00 71.49 341 ALA A N 1
ATOM 2547 C CA . ALA A 1 347 ? 29.553 29.131 23.279 1.00 72.60 341 ALA A CA 1
ATOM 2548 C C . ALA A 1 347 ? 29.125 28.356 22.039 1.00 74.62 341 ALA A C 1
ATOM 2549 O O . ALA A 1 347 ? 29.379 28.787 20.911 1.00 77.03 341 ALA A O 1
ATOM 2551 N N . MET A 1 348 ? 28.434 27.232 22.225 1.00 74.32 342 MET A N 1
ATOM 2552 C CA . MET A 1 348 ? 27.997 26.447 21.079 1.00 72.68 342 MET A CA 1
ATOM 2553 C C . MET A 1 348 ? 27.159 27.305 20.150 1.00 75.91 342 MET A C 1
ATOM 2554 O O . MET A 1 348 ? 27.406 27.357 18.939 1.00 77.57 342 MET A O 1
ATOM 2559 N N . LEU A 1 349 ? 26.149 27.982 20.699 1.00 76.23 343 LEU A N 1
ATOM 2560 C CA . LEU A 1 349 ? 25.281 28.789 19.852 1.00 77.62 343 LEU A CA 1
ATOM 2561 C C . LEU A 1 349 ? 26.070 29.921 19.200 1.00 78.56 343 LEU A C 1
ATOM 2562 O O . LEU A 1 349 ? 25.976 30.145 17.989 1.00 83.15 343 LEU A O 1
ATOM 2567 N N . GLU A 1 350 ? 26.889 30.618 19.988 1.00 78.12 344 GLU A N 1
ATOM 2568 C CA . GLU A 1 350 ? 27.778 31.645 19.458 1.00 82.81 344 GLU A CA 1
ATOM 2569 C C . GLU A 1 350 ? 28.723 31.105 18.383 1.00 80.90 344 GLU A C 1
ATOM 2570 O O . GLU A 1 350 ? 29.253 31.883 17.580 1.00 80.43 344 GLU A O 1
ATOM 2576 N N . LYS A 1 351 ? 28.919 29.796 18.326 1.00 77.10 345 LYS A N 1
ATOM 2577 C CA . LYS A 1 351 ? 29.791 29.171 17.348 1.00 74.28 345 LYS A CA 1
ATOM 2578 C C . LYS A 1 351 ? 29.079 28.876 16.041 1.00 75.24 345 LYS A C 1
ATOM 2579 O O . LYS A 1 351 ? 29.738 28.530 15.051 1.00 77.52 345 LYS A O 1
ATOM 2585 N N . GLY A 1 352 ? 27.757 28.960 16.019 1.00 71.77 346 GLY A N 1
ATOM 2586 C CA . GLY A 1 352 ? 27.000 28.638 14.833 1.00 71.00 346 GLY A CA 1
ATOM 2587 C C . GLY A 1 352 ? 26.033 27.492 14.998 1.00 69.70 346 GLY A C 1
ATOM 2588 O O . GLY A 1 352 ? 25.260 27.211 14.066 1.00 69.99 346 GLY A O 1
ATOM 2589 N N . ALA A 1 353 ? 26.059 26.788 16.123 1.00 67.51 347 ALA A N 1
ATOM 2590 C CA . ALA A 1 353 ? 25.093 25.728 16.315 1.00 67.90 347 ALA A CA 1
ATOM 2591 C C . ALA A 1 353 ? 23.716 26.334 16.538 1.00 70.75 347 ALA A C 1
ATOM 2592 O O . ALA A 1 353 ? 23.568 27.534 16.779 1.00 75.37 347 ALA A O 1
ATOM 2594 N N . THR A 1 354 ? 22.695 25.498 16.415 1.00 69.68 348 THR A N 1
ATOM 2595 C CA . THR A 1 354 ? 21.327 25.936 16.626 1.00 71.65 348 THR A CA 1
ATOM 2596 C C . THR A 1 354 ? 20.725 25.100 17.745 1.00 73.35 348 THR A C 1
ATOM 2597 O O . THR A 1 354 ? 21.011 23.903 17.881 1.00 70.83 348 THR A O 1
ATOM 2601 N N . SER A 1 355 ? 19.914 25.763 18.557 1.00 75.36 349 SER A N 1
ATOM 2602 C CA . SER A 1 355 ? 19.347 25.212 19.778 1.00 69.29 349 SER A CA 1
ATOM 2603 C C . SER A 1 355 ? 18.062 24.458 19.465 1.00 67.87 349 SER A C 1
ATOM 2604 O O . SER A 1 355 ? 17.103 25.045 18.960 1.00 69.44 349 SER A O 1
ATOM 2607 N N . LEU A 1 356 ? 18.034 23.164 19.761 1.00 67.60 350 LEU A N 1
ATOM 2608 C CA . LEU A 1 356 ? 16.785 22.418 19.656 1.00 71.33 350 LEU A CA 1
ATOM 2609 C C . LEU A 1 356 ? 15.960 22.509 20.940 1.00 74.23 350 LEU A C 1
ATOM 2610 O O . LEU A 1 356 ? 14.731 22.630 20.887 1.00 76.89 350 LEU A O 1
ATOM 2615 N N . LEU A 1 357 ? 16.613 22.457 22.096 1.00 73.14 351 LEU A N 1
ATOM 2616 C CA . LEU A 1 357 ? 15.953 22.572 23.390 1.00 74.09 351 LEU A CA 1
ATOM 2617 C C . LEU A 1 357 ? 16.897 23.331 24.304 1.00 70.29 351 LEU A C 1
ATOM 2618 O O . LEU A 1 357 ? 18.048 22.923 24.469 1.00 70.71 351 LEU A O 1
ATOM 2623 N N . GLU A 1 358 ? 16.424 24.415 24.906 1.00 67.60 352 GLU A N 1
ATOM 2624 C CA . GLU A 1 358 ? 17.302 25.246 25.713 1.00 67.98 352 GLU A CA 1
ATOM 2625 C C . GLU A 1 358 ? 17.435 24.640 27.119 1.00 70.64 352 GLU A C 1
ATOM 2626 O O . GLU A 1 358 ? 16.432 24.377 27.798 1.00 69.85 352 GLU A O 1
ATOM 2632 N N . MET A 1 359 ? 18.673 24.367 27.530 1.00 69.12 353 MET A N 1
ATOM 2633 C CA . MET A 1 359 ? 18.973 24.071 28.925 1.00 67.84 353 MET A CA 1
ATOM 2634 C C . MET A 1 359 ? 18.801 25.332 29.769 1.00 69.76 353 MET A C 1
ATOM 2635 O O . MET A 1 359 ? 19.456 26.352 29.525 1.00 70.88 353 MET A O 1
ATOM 2640 N N . LYS A 1 360 ? 17.942 25.257 30.778 1.00 66.97 354 LYS A N 1
ATOM 2641 C CA . LYS A 1 360 ? 17.607 26.408 31.600 1.00 67.44 354 LYS A CA 1
ATOM 2642 C C . LYS A 1 360 ? 17.898 26.129 33.073 1.00 65.85 354 LYS A C 1
ATOM 2643 O O . LYS A 1 360 ? 17.796 24.980 33.545 1.00 60.85 354 LYS A O 1
ATOM 2649 N N . GLN A 1 361 ? 18.335 27.180 33.771 1.00 65.13 355 GLN A N 1
ATOM 2650 C CA . GLN A 1 361 ? 18.551 27.101 35.200 1.00 64.48 355 GLN A CA 1
ATOM 2651 C C . GLN A 1 361 ? 17.200 27.236 35.887 1.00 64.89 355 GLN A C 1
ATOM 2652 O O . GLN A 1 361 ? 16.552 28.276 35.775 1.00 65.92 355 GLN A O 1
ATOM 2658 N N . LEU A 1 362 ? 16.756 26.182 36.573 1.00 64.13 356 LEU A N 1
ATOM 2659 C CA . LEU A 1 362 ? 15.398 26.202 37.103 1.00 63.50 356 LEU A CA 1
ATOM 2660 C C . LEU A 1 362 ? 15.266 27.085 38.335 1.00 64.56 356 LEU A C 1
ATOM 2661 O O . LEU A 1 362 ? 14.151 27.522 38.647 1.00 67.19 356 LEU A O 1
ATOM 2666 N N . LYS A 1 363 ? 16.361 27.328 39.069 1.00 64.36 357 LYS A N 1
ATOM 2667 C CA . LYS A 1 363 ? 16.311 28.197 40.237 1.00 65.42 357 LYS A CA 1
ATOM 2668 C C . LYS A 1 363 ? 17.655 28.901 40.384 1.00 61.60 357 LYS A C 1
ATOM 2669 O O . LYS A 1 363 ? 18.706 28.273 40.192 1.00 57.55 357 LYS A O 1
ATOM 2675 N N . PRO A 1 364 ? 17.648 30.182 40.702 1.00 59.25 358 PRO A N 1
ATOM 2676 C CA . PRO A 1 364 ? 18.834 31.030 40.503 1.00 62.95 358 PRO A CA 1
ATOM 2677 C C . PRO A 1 364 ? 20.180 30.490 40.974 1.00 70.85 358 PRO A C 1
ATOM 2678 O O . PRO A 1 364 ? 21.075 30.349 40.126 1.00 77.63 358 PRO A O 1
ATOM 2682 N N . ASP A 1 365 ? 20.384 30.210 42.269 1.00 65.24 359 ASP A N 1
ATOM 2683 C CA . ASP A 1 365 ? 21.730 29.804 42.680 1.00 69.57 359 ASP A CA 1
ATOM 2684 C C . ASP A 1 365 ? 21.770 28.333 43.063 1.00 71.14 359 ASP A C 1
ATOM 2685 O O . ASP A 1 365 ? 22.142 27.986 44.187 1.00 72.11 359 ASP A O 1
ATOM 2690 N N . THR A 1 366 ? 21.430 27.470 42.117 1.00 69.54 360 THR A N 1
ATOM 2691 C CA . THR A 1 366 ? 21.385 26.034 42.314 1.00 68.96 360 THR A CA 1
ATOM 2692 C C . THR A 1 366 ? 21.985 25.355 41.090 1.00 71.97 360 THR A C 1
ATOM 2693 O O . THR A 1 366 ? 22.325 26.004 40.092 1.00 74.38 360 THR A O 1
ATOM 2697 N N . GLY A 1 367 ? 22.060 24.029 41.135 1.00 70.79 361 GLY A N 1
ATOM 2698 C CA . GLY A 1 367 ? 22.505 23.272 39.971 1.00 67.56 361 GLY A CA 1
ATOM 2699 C C . GLY A 1 367 ? 21.361 22.664 39.186 1.00 62.97 361 GLY A C 1
ATOM 2700 O O . GLY A 1 367 ? 21.554 21.690 38.460 1.00 63.09 361 GLY A O 1
ATOM 2701 N N . LEU A 1 368 ? 20.156 23.190 39.364 1.00 61.59 362 LEU A N 1
ATOM 2702 C CA . LEU A 1 368 ? 18.972 22.653 38.702 1.00 63.28 362 LEU A CA 1
ATOM 2703 C C . LEU A 1 368 ? 18.951 23.099 37.248 1.00 67.75 362 LEU A C 1
ATOM 2704 O O . LEU A 1 368 ? 18.647 24.264 36.948 1.00 68.79 362 LEU A O 1
ATOM 2709 N N . LEU A 1 369 ? 19.225 22.170 36.340 1.00 66.56 363 LEU A N 1
ATOM 2710 C CA . LEU A 1 369 ? 19.257 22.453 34.917 1.00 60.98 363 LEU A CA 1
ATOM 2711 C C . LEU A 1 369 ? 18.199 21.622 34.209 1.00 60.44 363 LEU A C 1
ATOM 2712 O O . LEU A 1 369 ? 18.042 20.420 34.482 1.00 59.42 363 LEU A O 1
ATOM 2717 N N . SER A 1 370 ? 17.480 22.261 33.293 1.00 60.91 364 SER A N 1
ATOM 2718 C CA . SER A 1 370 ? 16.613 21.499 32.417 1.00 66.07 364 SER A CA 1
ATOM 2719 C C . SER A 1 370 ? 17.437 20.932 31.263 1.00 66.11 364 SER A C 1
ATOM 2720 O O . SER A 1 370 ? 18.495 21.469 30.921 1.00 66.27 364 SER A O 1
ATOM 2723 N N . PRO A 1 371 ? 16.971 19.848 30.642 1.00 65.36 365 PRO A N 1
ATOM 2724 C CA . PRO A 1 371 ? 17.753 19.221 29.572 1.00 65.14 365 PRO A CA 1
ATOM 2725 C C . PRO A 1 371 ? 17.963 20.159 28.387 1.00 66.88 365 PRO A C 1
ATOM 2726 O O . PRO A 1 371 ? 17.090 20.951 28.021 1.00 69.06 365 PRO A O 1
ATOM 2730 N N . GLY A 1 372 ? 19.122 20.030 27.766 1.00 67.24 366 GLY A N 1
ATOM 2731 C CA . GLY A 1 372 ? 19.475 20.864 26.628 1.00 68.01 366 GLY A CA 1
ATOM 2732 C C . GLY A 1 372 ? 19.971 20.029 25.470 1.00 66.42 366 GLY A C 1
ATOM 2733 O O . GLY A 1 372 ? 20.751 19.097 25.649 1.00 64.49 366 GLY A O 1
ATOM 2734 N N . ILE A 1 373 ? 19.495 20.368 24.277 1.00 65.85 367 ILE A N 1
ATOM 2735 C CA . ILE A 1 373 ? 19.871 19.689 23.042 1.00 66.28 367 ILE A CA 1
ATOM 2736 C C . ILE A 1 373 ? 20.267 20.745 22.016 1.00 69.84 367 ILE A C 1
ATOM 2737 O O . ILE A 1 373 ? 19.497 21.672 21.736 1.00 65.95 367 ILE A O 1
ATOM 2742 N N . VAL A 1 374 ? 21.444 20.567 21.422 1.00 72.36 368 VAL A N 1
ATOM 2743 C CA . VAL A 1 374 ? 22.018 21.482 20.449 1.00 67.45 368 VAL A CA 1
ATOM 2744 C C . VAL A 1 374 ? 22.392 20.692 19.209 1.00 67.82 368 VAL A C 1
ATOM 2745 O O . VAL A 1 374 ? 22.931 19.586 19.315 1.00 68.99 368 VAL A O 1
ATOM 2749 N N . ASP A 1 375 ? 22.123 21.266 18.028 1.00 68.81 369 ASP A N 1
ATOM 2750 C CA . ASP A 1 375 ? 22.517 20.676 16.744 1.00 64.73 369 ASP A CA 1
ATOM 2751 C C . ASP A 1 375 ? 23.739 21.434 16.234 1.00 63.96 369 ASP A C 1
ATOM 2752 O O . ASP A 1 375 ? 23.653 22.622 15.909 1.00 64.08 369 ASP A O 1
ATOM 2757 N N . ALA A 1 376 ? 24.879 20.753 16.174 1.00 66.08 370 ALA A N 1
ATOM 2758 C CA . ALA A 1 376 ? 26.107 21.326 15.634 1.00 69.05 370 ALA A CA 1
ATOM 2759 C C . ALA A 1 376 ? 26.502 20.675 14.311 1.00 71.20 370 ALA A C 1
ATOM 2760 O O . ALA A 1 376 ? 27.690 20.573 13.987 1.00 69.35 370 ALA A O 1
ATOM 2762 N N . THR A 1 377 ? 25.508 20.262 13.522 1.00 77.35 371 THR A N 1
ATOM 2763 C CA . THR A 1 377 ? 25.766 19.393 12.372 1.00 80.34 371 THR A CA 1
ATOM 2764 C C . THR A 1 377 ? 26.851 19.931 11.435 1.00 79.98 371 THR A C 1
ATOM 2765 O O . THR A 1 377 ? 27.626 19.144 10.875 1.00 83.97 371 THR A O 1
ATOM 2769 N N . GLY A 1 378 ? 26.959 21.241 11.277 1.00 68.95 372 GLY A N 1
ATOM 2770 C CA . GLY A 1 378 ? 28.034 21.734 10.435 1.00 69.66 372 GLY A CA 1
ATOM 2771 C C . GLY A 1 378 ? 29.138 22.459 11.182 1.00 74.25 372 GLY A C 1
ATOM 2772 O O . GLY A 1 378 ? 30.080 22.973 10.567 1.00 70.15 372 GLY A O 1
ATOM 2773 N N . ILE A 1 379 ? 29.028 22.517 12.528 1.00 76.01 373 ILE A N 1
ATOM 2774 C CA . ILE A 1 379 ? 29.887 23.356 13.352 1.00 76.21 373 ILE A CA 1
ATOM 2775 C C . ILE A 1 379 ? 30.966 22.508 14.015 1.00 76.37 373 ILE A C 1
ATOM 2776 O O . ILE A 1 379 ? 30.760 21.333 14.340 1.00 76.86 373 ILE A O 1
ATOM 2781 N N . GLU A 1 380 ? 32.145 23.097 14.186 1.00 75.81 374 GLU A N 1
ATOM 2782 C CA . GLU A 1 380 ? 33.270 22.415 14.812 1.00 76.77 374 GLU A CA 1
ATOM 2783 C C . GLU A 1 380 ? 33.358 22.842 16.280 1.00 75.77 374 GLU A C 1
ATOM 2784 O O . GLU A 1 380 ? 33.744 23.978 16.587 1.00 74.28 374 GLU A O 1
ATOM 2790 N N . LEU A 1 381 ? 33.004 21.933 17.182 1.00 73.86 375 LEU A N 1
ATOM 2791 C CA . LEU A 1 381 ? 33.100 22.178 18.615 1.00 71.20 375 LEU A CA 1
ATOM 2792 C C . LEU A 1 381 ? 34.314 21.452 19.159 1.00 70.11 375 LEU A C 1
ATOM 2793 O O . LEU A 1 381 ? 34.909 20.599 18.497 1.00 73.94 375 LEU A O 1
ATOM 2798 N N . GLU A 1 382 ? 34.689 21.810 20.371 1.00 68.94 376 GLU A N 1
ATOM 2799 C CA . GLU A 1 382 ? 35.880 21.239 20.983 1.00 72.12 376 GLU A CA 1
ATOM 2800 C C . GLU A 1 382 ? 35.633 19.804 21.427 1.00 63.23 376 GLU A C 1
ATOM 2801 O O . GLU A 1 382 ? 34.500 19.398 21.709 1.00 59.72 376 GLU A O 1
ATOM 2807 N N . ASP A 1 383 ? 36.714 19.034 21.473 1.00 61.15 377 ASP A N 1
ATOM 2808 C CA . ASP A 1 383 ? 36.676 17.638 21.914 1.00 63.28 377 ASP A CA 1
ATOM 2809 C C . ASP A 1 383 ? 36.746 17.618 23.444 1.00 61.42 377 ASP A C 1
ATOM 2810 O O . ASP A 1 383 ? 37.818 17.443 24.022 1.00 61.26 377 ASP A O 1
ATOM 2815 N N . GLN A 1 384 ? 35.607 17.768 24.125 1.00 61.40 378 GLN A N 1
ATOM 2816 C CA . GLN A 1 384 ? 35.690 17.964 25.577 1.00 70.71 378 GLN A CA 1
ATOM 2817 C C . GLN A 1 384 ? 34.694 17.112 26.367 1.00 69.07 378 GLN A C 1
ATOM 2818 O O . GLN A 1 384 ? 33.491 17.140 26.103 1.00 66.82 378 GLN A O 1
ATOM 2824 N N . GLU A 1 385 ? 35.211 16.376 27.351 1.00 73.38 379 GLU A N 1
ATOM 2825 C CA . GLU A 1 385 ? 34.383 15.694 28.350 1.00 77.24 379 GLU A CA 1
ATOM 2826 C C . GLU A 1 385 ? 33.695 16.687 29.277 1.00 79.28 379 GLU A C 1
ATOM 2827 O O . GLU A 1 385 ? 34.238 17.740 29.616 1.00 77.28 379 GLU A O 1
ATOM 2833 N N . PHE A 1 386 ? 32.514 16.316 29.747 1.00 84.86 380 PHE A N 1
ATOM 2834 C CA . PHE A 1 386 ? 31.869 17.144 30.762 1.00 90.16 380 PHE A CA 1
ATOM 2835 C C . PHE A 1 386 ? 30.669 16.405 31.337 1.00 89.93 380 PHE A C 1
ATOM 2836 O O . PHE A 1 386 ? 30.139 15.474 30.715 1.00 95.67 380 PHE A O 1
ATOM 2844 N N . PHE A 1 387 ? 30.277 16.805 32.552 1.00 79.48 381 PHE A N 1
ATOM 2845 C CA . PHE A 1 387 ? 29.102 16.270 33.231 1.00 70.23 381 PHE A CA 1
ATOM 2846 C C . PHE A 1 387 ? 28.026 17.334 33.230 1.00 64.63 381 PHE A C 1
ATOM 2847 O O . PHE A 1 387 ? 28.296 18.475 33.598 1.00 71.28 381 PHE A O 1
ATOM 2855 N N . GLY A 1 388 ? 26.815 16.966 32.821 1.00 60.58 382 GLY A N 1
ATOM 2856 C CA . GLY A 1 388 ? 25.724 17.908 32.665 1.00 61.93 382 GLY A CA 1
ATOM 2857 C C . GLY A 1 388 ? 24.760 17.493 31.550 1.00 66.13 382 GLY A C 1
ATOM 2858 O O . GLY A 1 388 ? 25.131 16.793 30.598 1.00 61.44 382 GLY A O 1
ATOM 2859 N N . PRO A 1 389 ? 23.499 17.955 31.633 1.00 64.77 383 PRO A N 1
ATOM 2860 C CA . PRO A 1 389 ? 22.457 17.468 30.722 1.00 61.70 383 PRO A CA 1
ATOM 2861 C C . PRO A 1 389 ? 22.376 18.285 29.430 1.00 64.77 383 PRO A C 1
ATOM 2862 O O . PRO A 1 389 ? 21.347 18.884 29.099 1.00 62.77 383 PRO A O 1
ATOM 2866 N N . LEU A 1 390 ? 23.471 18.287 28.673 1.00 67.31 384 LEU A N 1
ATOM 2867 C CA . LEU A 1 390 ? 23.605 19.071 27.450 1.00 65.52 384 LEU A CA 1
ATOM 2868 C C . LEU A 1 390 ? 24.060 18.146 26.324 1.00 69.39 384 LEU A C 1
ATOM 2869 O O . LEU A 1 390 ? 25.223 17.723 26.299 1.00 72.37 384 LEU A O 1
ATOM 2874 N N . LEU A 1 391 ? 23.149 17.821 25.403 1.00 66.15 385 LEU A N 1
ATOM 2875 C CA . LEU A 1 391 ? 23.416 16.875 24.334 1.00 62.78 385 LEU A CA 1
ATOM 2876 C C . LEU A 1 391 ? 23.540 17.603 23.001 1.00 65.59 385 LEU A C 1
ATOM 2877 O O . LEU A 1 391 ? 22.665 18.397 22.637 1.00 66.77 385 LEU A O 1
ATOM 2882 N N . THR A 1 392 ? 24.598 17.296 22.257 1.00 66.44 386 THR A N 1
ATOM 2883 C CA . THR A 1 392 ? 24.824 17.854 20.931 1.00 67.50 386 THR A CA 1
ATOM 2884 C C . THR A 1 392 ? 24.498 16.793 19.892 1.00 69.31 386 THR A C 1
ATOM 2885 O O . THR A 1 392 ? 24.855 15.614 20.056 1.00 64.76 386 THR A O 1
ATOM 2889 N N . VAL A 1 393 ? 23.809 17.230 18.827 1.00 70.42 387 VAL A N 1
ATOM 2890 C CA . VAL A 1 393 ? 23.324 16.367 17.755 1.00 69.07 387 VAL A CA 1
ATOM 2891 C C . VAL A 1 393 ? 24.081 16.678 16.475 1.00 71.54 387 VAL A C 1
ATOM 2892 O O . VAL A 1 393 ? 24.294 17.845 16.127 1.00 73.34 387 VAL A O 1
ATOM 2896 N N . TYR A 1 394 ? 24.455 15.633 15.757 1.00 69.08 388 TYR A N 1
ATOM 2897 C CA . TYR A 1 394 ? 25.078 15.775 14.457 1.00 67.04 388 TYR A CA 1
ATOM 2898 C C . TYR A 1 394 ? 24.248 14.964 13.479 1.00 69.28 388 TYR A C 1
ATOM 2899 O O . TYR A 1 394 ? 23.878 13.825 13.783 1.00 71.44 388 TYR A O 1
ATOM 2908 N N . ARG A 1 395 ? 23.910 15.563 12.340 1.00 68.63 389 ARG A N 1
ATOM 2909 C CA . ARG A 1 395 ? 23.217 14.857 11.268 1.00 69.15 389 ARG A CA 1
ATOM 2910 C C . ARG A 1 395 ? 24.254 14.355 10.269 1.00 72.08 389 ARG A C 1
ATOM 2911 O O . ARG A 1 395 ? 25.297 14.987 10.065 1.00 70.89 389 ARG A O 1
ATOM 2919 N N . TYR A 1 396 ? 23.955 13.222 9.634 1.00 75.27 390 TYR A N 1
ATOM 2920 C CA . TYR A 1 396 ? 24.933 12.531 8.803 1.00 75.14 390 TYR A CA 1
ATOM 2921 C C . TYR A 1 396 ? 24.229 11.889 7.608 1.00 72.83 390 TYR A C 1
ATOM 2922 O O . TYR A 1 396 ? 22.999 11.780 7.569 1.00 71.37 390 TYR A O 1
ATOM 2931 N N . LYS A 1 397 ? 25.038 11.417 6.652 1.00 72.28 391 LYS A N 1
ATOM 2932 C CA . LYS A 1 397 ? 24.545 10.839 5.409 1.00 75.08 391 LYS A CA 1
ATOM 2933 C C . LYS A 1 397 ? 24.744 9.322 5.335 1.00 74.25 391 LYS A C 1
ATOM 2934 O O . LYS A 1 397 ? 23.825 8.552 5.664 1.00 75.02 391 LYS A O 1
ATOM 2940 N N . GLY A 1 398 ? 25.934 8.875 4.927 1.00 71.24 392 GLY A N 1
ATOM 2941 C CA . GLY A 1 398 ? 26.223 7.446 4.929 1.00 71.17 392 GLY A CA 1
ATOM 2942 C C . GLY A 1 398 ? 26.590 6.927 6.318 1.00 71.74 392 GLY A C 1
ATOM 2943 O O . GLY A 1 398 ? 27.143 7.639 7.158 1.00 64.52 392 GLY A O 1
ATOM 2944 N N . PHE A 1 399 ? 26.280 5.653 6.575 1.00 75.74 393 PHE A N 1
ATOM 2945 C CA . PHE A 1 399 ? 26.652 5.097 7.874 1.00 73.26 393 PHE A CA 1
ATOM 2946 C C . PHE A 1 399 ? 28.157 5.135 8.086 1.00 72.41 393 PHE A C 1
ATOM 2947 O O . PHE A 1 399 ? 28.610 5.229 9.230 1.00 73.06 393 PHE A O 1
ATOM 2955 N N . ASP A 1 400 ? 28.947 5.065 7.010 1.00 68.84 394 ASP A N 1
ATOM 2956 C CA . ASP A 1 400 ? 30.380 5.302 7.148 1.00 71.54 394 ASP A CA 1
ATOM 2957 C C . ASP A 1 400 ? 30.662 6.699 7.686 1.00 71.34 394 ASP A C 1
ATOM 2958 O O . ASP A 1 400 ? 31.650 6.905 8.402 1.00 68.12 394 ASP A O 1
ATOM 2963 N N . GLU A 1 401 ? 29.790 7.659 7.380 1.00 71.59 395 GLU A N 1
ATOM 2964 C CA . GLU A 1 401 ? 29.945 9.005 7.914 1.00 73.07 395 GLU A CA 1
ATOM 2965 C C . GLU A 1 401 ? 29.625 9.054 9.407 1.00 71.23 395 GLU A C 1
ATOM 2966 O O . GLU A 1 401 ? 30.235 9.834 10.142 1.00 73.43 395 GLU A O 1
ATOM 2972 N N . ALA A 1 402 ? 28.664 8.243 9.863 1.00 67.75 396 ALA A N 1
ATOM 2973 C CA . ALA A 1 402 ? 28.451 8.061 11.294 1.00 58.82 396 ALA A CA 1
ATOM 2974 C C . ALA A 1 402 ? 29.706 7.520 11.953 1.00 65.74 396 ALA A C 1
ATOM 2975 O O . ALA A 1 402 ? 30.191 8.080 12.936 1.00 70.96 396 ALA A O 1
ATOM 2977 N N . LEU A 1 403 ? 30.261 6.436 11.413 1.00 64.65 397 LEU A N 1
ATOM 2978 C CA . LEU A 1 403 ? 31.472 5.860 11.987 1.00 68.07 397 LEU A CA 1
ATOM 2979 C C . LEU A 1 403 ? 32.574 6.901 12.129 1.00 71.30 397 LEU A C 1
ATOM 2980 O O . LEU A 1 403 ? 33.176 7.024 13.198 1.00 72.74 397 LEU A O 1
ATOM 2985 N N . GLU A 1 404 ? 32.839 7.676 11.074 1.00 71.11 398 GLU A N 1
ATOM 2986 C CA . GLU A 1 404 ? 33.893 8.689 11.154 1.00 67.98 398 GLU A CA 1
ATOM 2987 C C . GLU A 1 404 ? 33.596 9.738 12.217 1.00 62.10 398 GLU A C 1
ATOM 2988 O O . GLU A 1 404 ? 34.526 10.300 12.802 1.00 61.30 398 GLU A O 1
ATOM 2994 N N . LEU A 1 405 ? 32.323 10.067 12.432 1.00 59.32 399 LEU A N 1
ATOM 2995 C CA . LEU A 1 405 ? 31.987 11.051 13.450 1.00 61.45 399 LEU A CA 1
ATOM 2996 C C . LEU A 1 405 ? 32.157 10.463 14.855 1.00 64.98 399 LEU A C 1
ATOM 2997 O O . LEU A 1 405 ? 32.762 11.088 15.739 1.00 67.94 399 LEU A O 1
ATOM 3002 N N . ALA A 1 406 ? 31.659 9.241 15.063 1.00 63.73 400 ALA A N 1
ATOM 3003 C CA . ALA A 1 406 ? 31.793 8.574 16.351 1.00 65.16 400 ALA A CA 1
ATOM 3004 C C . ALA A 1 406 ? 33.247 8.491 16.803 1.00 69.25 400 ALA A C 1
ATOM 3005 O O . ALA A 1 406 ? 33.552 8.728 17.972 1.00 70.51 400 ALA A O 1
ATOM 3007 N N . ASN A 1 407 ? 34.151 8.128 15.904 1.00 63.32 401 ASN A N 1
ATOM 3008 C CA . ASN A 1 407 ? 35.566 8.033 16.238 1.00 62.96 401 ASN A CA 1
ATOM 3009 C C . ASN A 1 407 ? 36.275 9.374 16.191 1.00 61.10 401 ASN A C 1
ATOM 3010 O O . ASN A 1 407 ? 37.502 9.408 16.356 1.00 56.95 401 ASN A O 1
ATOM 3015 N N . ASN A 1 408 ? 35.550 10.465 15.940 1.00 62.25 402 ASN A N 1
ATOM 3016 C CA . ASN A 1 408 ? 36.157 11.792 15.865 1.00 63.91 402 ASN A CA 1
ATOM 3017 C C . ASN A 1 408 ? 36.323 12.371 17.271 1.00 63.87 402 ASN A C 1
ATOM 3018 O O . ASN A 1 408 ? 35.657 13.329 17.678 1.00 69.23 402 ASN A O 1
ATOM 3023 N N . THR A 1 409 ? 37.264 11.789 18.007 1.00 61.80 403 THR A N 1
ATOM 3024 C CA . THR A 1 409 ? 37.484 12.177 19.405 1.00 62.27 403 THR A CA 1
ATOM 3025 C C . THR A 1 409 ? 38.701 11.450 19.938 1.00 57.54 403 THR A C 1
ATOM 3026 O O . THR A 1 409 ? 38.966 10.299 19.563 1.00 53.88 403 THR A O 1
ATOM 3030 N N . ARG A 1 410 ? 39.430 12.121 20.821 1.00 60.47 404 ARG A N 1
ATOM 3031 C CA . ARG A 1 410 ? 40.566 11.460 21.452 1.00 66.38 404 ARG A CA 1
ATOM 3032 C C . ARG A 1 410 ? 40.169 10.645 22.684 1.00 63.04 404 ARG A C 1
ATOM 3033 O O . ARG A 1 410 ? 41.015 9.922 23.225 1.00 61.60 404 ARG A O 1
ATOM 3041 N N . TYR A 1 411 ? 38.906 10.715 23.114 1.00 59.84 405 TYR A N 1
ATOM 3042 C CA . TYR A 1 411 ? 38.386 9.853 24.165 1.00 56.90 405 TYR A CA 1
ATOM 3043 C C . TYR A 1 411 ? 38.008 8.488 23.587 1.00 54.86 405 TYR A C 1
ATOM 3044 O O . TYR A 1 411 ? 38.165 8.224 22.393 1.00 63.33 405 TYR A O 1
ATOM 3053 N N . GLY A 1 412 ? 37.505 7.602 24.439 1.00 53.37 406 GLY A N 1
ATOM 3054 C CA . GLY A 1 412 ? 37.165 6.252 24.037 1.00 49.90 406 GLY A CA 1
ATOM 3055 C C . GLY A 1 412 ? 36.465 5.423 25.102 1.00 51.27 406 GLY A C 1
ATOM 3056 O O . GLY A 1 412 ? 36.812 4.253 25.296 1.00 53.51 406 GLY A O 1
ATOM 3057 N N . LEU A 1 413 ? 35.486 5.993 25.803 1.00 47.51 407 LEU A N 1
ATOM 3058 C CA . LEU A 1 413 ? 34.841 5.266 26.901 1.00 51.56 407 LEU A CA 1
ATOM 3059 C C . LEU A 1 413 ? 33.654 4.497 26.344 1.00 53.19 407 LEU A C 1
ATOM 3060 O O . LEU A 1 413 ? 33.693 3.266 26.258 1.00 56.40 407 LEU A O 1
ATOM 3065 N N . SER A 1 414 ? 32.578 5.200 26.002 1.00 51.19 408 SER A N 1
ATOM 3066 C CA . SER A 1 414 ? 31.403 4.498 25.516 1.00 55.89 408 SER A CA 1
ATOM 3067 C C . SER A 1 414 ? 30.991 4.936 24.105 1.00 60.09 408 SER A C 1
ATOM 3068 O O . SER A 1 414 ? 31.342 6.017 23.614 1.00 62.94 408 SER A O 1
ATOM 3071 N N . ALA A 1 415 ? 30.236 4.051 23.464 1.00 54.84 409 ALA A N 1
ATOM 3072 C CA . ALA A 1 415 ? 29.657 4.247 22.143 1.00 58.98 409 ALA A CA 1
ATOM 3073 C C . ALA A 1 415 ? 28.498 3.276 22.021 1.00 62.11 409 ALA A C 1
ATOM 3074 O O . ALA A 1 415 ? 28.472 2.233 22.690 1.00 63.36 409 ALA A O 1
ATOM 3076 N N . GLY A 1 416 ? 27.534 3.620 21.184 1.00 61.82 410 GLY A N 1
ATOM 3077 C CA . GLY A 1 416 ? 26.396 2.726 21.071 1.00 61.71 410 GLY A CA 1
ATOM 3078 C C . GLY A 1 416 ? 25.547 3.070 19.878 1.00 60.02 410 GLY A C 1
ATOM 3079 O O . GLY A 1 416 ? 25.735 4.096 19.218 1.00 61.69 410 GLY A O 1
ATOM 3080 N N . ILE A 1 417 ? 24.613 2.177 19.597 1.00 58.83 411 ILE A N 1
ATOM 3081 C CA . ILE A 1 417 ? 23.716 2.357 18.467 1.00 62.92 411 ILE A CA 1
ATOM 3082 C C . ILE A 1 417 ? 22.349 1.810 18.835 1.00 64.23 411 ILE A C 1
ATOM 3083 O O . ILE A 1 417 ? 22.241 0.712 19.392 1.00 62.32 411 ILE A O 1
ATOM 3088 N N . LEU A 1 418 ? 21.309 2.573 18.519 1.00 64.87 412 LEU A N 1
ATOM 3089 C CA . LEU A 1 418 ? 19.946 2.075 18.528 1.00 62.75 412 LEU A CA 1
ATOM 3090 C C . LEU A 1 418 ? 19.609 1.718 17.086 1.00 66.30 412 LEU A C 1
ATOM 3091 O O . LEU A 1 418 ? 19.773 2.544 16.183 1.00 67.68 412 LEU A O 1
ATOM 3096 N N . SER A 1 419 ? 19.192 0.481 16.860 1.00 69.17 413 SER A N 1
ATOM 3097 C CA . SER A 1 419 ? 18.856 0.128 15.498 1.00 73.88 413 SER A CA 1
ATOM 3098 C C . SER A 1 419 ? 18.251 -1.260 15.466 1.00 74.53 413 SER A C 1
ATOM 3099 O O . SER A 1 419 ? 18.533 -2.099 16.326 1.00 70.97 413 SER A O 1
ATOM 3102 N N . ASP A 1 420 ? 17.411 -1.481 14.453 1.00 74.60 414 ASP A N 1
ATOM 3103 C CA . ASP A 1 420 ? 16.875 -2.802 14.174 1.00 76.39 414 ASP A CA 1
ATOM 3104 C C . ASP A 1 420 ? 17.891 -3.681 13.465 1.00 78.01 414 ASP A C 1
ATOM 3105 O O . ASP A 1 420 ? 17.803 -4.910 13.543 1.00 81.63 414 ASP A O 1
ATOM 3110 N N . ASP A 1 421 ? 18.892 -3.076 12.850 1.00 77.13 415 ASP A N 1
ATOM 3111 C CA . ASP A 1 421 ? 19.770 -3.744 11.900 1.00 77.31 415 ASP A CA 1
ATOM 3112 C C . ASP A 1 421 ? 21.053 -4.183 12.591 1.00 73.59 415 ASP A C 1
ATOM 3113 O O . ASP A 1 421 ? 22.022 -3.424 12.656 1.00 71.12 415 ASP A O 1
ATOM 3118 N N . ARG A 1 422 ? 21.086 -5.448 13.021 1.00 73.60 416 ARG A N 1
ATOM 3119 C CA . ARG A 1 422 ? 22.264 -5.980 13.705 1.00 70.77 416 ARG A CA 1
ATOM 3120 C C . ARG A 1 422 ? 23.559 -5.667 12.972 1.00 70.52 416 ARG A C 1
ATOM 3121 O O . ARG A 1 422 ? 24.617 -5.543 13.607 1.00 68.60 416 ARG A O 1
ATOM 3129 N N . LYS A 1 423 ? 23.518 -5.580 11.641 1.00 70.53 417 LYS A N 1
ATOM 3130 C CA . LYS A 1 423 ? 24.775 -5.405 10.928 1.00 73.08 417 LYS A CA 1
ATOM 3131 C C . LYS A 1 423 ? 25.301 -3.990 11.079 1.00 72.57 417 LYS A C 1
ATOM 3132 O O . LYS A 1 423 ? 26.500 -3.753 10.876 1.00 74.60 417 LYS A O 1
ATOM 3138 N N . LEU A 1 424 ? 24.423 -3.037 11.386 1.00 67.03 418 LEU A N 1
ATOM 3139 C CA . LEU A 1 424 ? 24.921 -1.726 11.763 1.00 65.51 418 LEU A CA 1
ATOM 3140 C C . LEU A 1 424 ? 25.666 -1.807 13.096 1.00 64.89 418 LEU A C 1
ATOM 3141 O O . LEU A 1 424 ? 26.717 -1.181 13.268 1.00 64.84 418 LEU A O 1
ATOM 3146 N N . TYR A 1 425 ? 25.177 -2.627 14.029 1.00 62.83 419 TYR A N 1
ATOM 3147 C CA . TYR A 1 425 ? 25.919 -2.813 15.268 1.00 63.84 419 TYR A CA 1
ATOM 3148 C C . TYR A 1 425 ? 27.239 -3.523 15.007 1.00 65.35 419 TYR A C 1
ATOM 3149 O O . TYR A 1 425 ? 28.273 -3.137 15.565 1.00 64.88 419 TYR A O 1
ATOM 3158 N N . ASN A 1 426 ? 27.243 -4.517 14.111 1.00 65.81 420 ASN A N 1
ATOM 3159 C CA . ASN A 1 426 ? 28.486 -5.243 13.856 1.00 66.51 420 ASN A CA 1
ATOM 3160 C C . ASN A 1 426 ? 29.550 -4.335 13.260 1.00 68.79 420 ASN A C 1
ATOM 3161 O O . ASN A 1 426 ? 30.731 -4.439 13.614 1.00 70.42 420 ASN A O 1
ATOM 3166 N N . ARG A 1 427 ? 29.157 -3.418 12.376 1.00 68.85 421 ARG A N 1
ATOM 3167 C CA . ARG A 1 427 ? 30.151 -2.501 11.838 1.00 65.49 421 ARG A CA 1
ATOM 3168 C C . ARG A 1 427 ? 30.685 -1.573 12.912 1.00 62.06 421 ARG A C 1
ATOM 3169 O O . ARG A 1 427 ? 31.896 -1.340 12.987 1.00 63.89 421 ARG A O 1
ATOM 3177 N N . LEU A 1 428 ? 29.806 -1.045 13.761 1.00 60.43 422 LEU A N 1
ATOM 3178 C CA . LEU A 1 428 ? 30.282 -0.246 14.888 1.00 60.99 422 LEU A CA 1
ATOM 3179 C C . LEU A 1 428 ? 31.294 -1.027 15.724 1.00 58.98 422 LEU A C 1
ATOM 3180 O O . LEU A 1 428 ? 32.383 -0.529 16.022 1.00 61.23 422 LEU A O 1
ATOM 3185 N N . VAL A 1 429 ? 30.969 -2.268 16.085 1.00 58.55 423 VAL A N 1
ATOM 3186 C CA . VAL A 1 429 ? 31.873 -3.022 16.961 1.00 63.23 423 VAL A CA 1
ATOM 3187 C C . VAL A 1 429 ? 33.231 -3.221 16.309 1.00 63.28 423 VAL A C 1
ATOM 3188 O O . VAL A 1 429 ? 34.271 -3.204 16.999 1.00 56.69 423 VAL A O 1
ATOM 3192 N N . GLU A 1 430 ? 33.238 -3.447 14.969 1.00 62.11 424 GLU A N 1
ATOM 3193 C CA . GLU A 1 430 ? 34.475 -3.692 14.238 1.00 62.96 424 GLU A CA 1
ATOM 3194 C C . GLU A 1 430 ? 35.346 -2.447 14.169 1.00 61.94 424 GLU A C 1
ATOM 3195 O O . GLU A 1 430 ? 36.574 -2.556 14.096 1.00 61.22 424 GLU A O 1
ATOM 3201 N N . GLU A 1 431 ? 34.750 -1.267 14.243 1.00 64.01 425 GLU A N 1
ATOM 3202 C CA . GLU A 1 431 ? 35.468 -0.039 13.947 1.00 68.64 425 GLU A CA 1
ATOM 3203 C C . GLU A 1 431 ? 35.663 0.897 15.129 1.00 64.45 425 GLU A C 1
ATOM 3204 O O . GLU A 1 431 ? 36.694 1.564 15.184 1.00 65.70 425 GLU A O 1
ATOM 3210 N N . VAL A 1 432 ? 34.720 0.959 16.070 1.00 60.43 426 VAL A N 1
ATOM 3211 C CA . VAL A 1 432 ? 34.740 1.987 17.112 1.00 58.08 426 VAL A CA 1
ATOM 3212 C C . VAL A 1 432 ? 35.853 1.688 18.122 1.00 58.94 426 VAL A C 1
ATOM 3213 O O . VAL A 1 432 ? 36.130 0.528 18.470 1.00 56.50 426 VAL A O 1
ATOM 3217 N N . ARG A 1 433 ? 36.521 2.736 18.591 1.00 59.56 427 ARG A N 1
ATOM 3218 C CA . ARG A 1 433 ? 37.600 2.584 19.563 1.00 60.60 427 ARG A CA 1
ATOM 3219 C C . ARG A 1 433 ? 37.047 3.019 20.937 1.00 60.61 427 ARG A C 1
ATOM 3220 O O . ARG A 1 433 ? 37.263 4.135 21.416 1.00 61.38 427 ARG A O 1
ATOM 3228 N N . ALA A 1 434 ? 36.312 2.107 21.570 1.00 57.07 428 ALA A N 1
ATOM 3229 C CA . ALA A 1 434 ? 35.628 2.416 22.813 1.00 57.83 428 ALA A CA 1
ATOM 3230 C C . ALA A 1 434 ? 35.509 1.168 23.687 1.00 57.76 428 ALA A C 1
ATOM 3231 O O . ALA A 1 434 ? 35.414 0.032 23.201 1.00 58.07 428 ALA A O 1
ATOM 3233 N N . GLY A 1 435 ? 35.500 1.411 24.996 1.00 56.03 429 GLY A N 1
ATOM 3234 C CA . GLY A 1 435 ? 35.520 0.371 25.997 1.00 53.97 429 GLY A CA 1
ATOM 3235 C C . GLY A 1 435 ? 34.194 -0.316 26.221 1.00 54.63 429 GLY A C 1
ATOM 3236 O O . GLY A 1 435 ? 34.165 -1.529 26.484 1.00 54.01 429 GLY A O 1
ATOM 3237 N N . ILE A 1 436 ? 33.093 0.435 26.196 1.00 51.45 430 ILE A N 1
ATOM 3238 C CA . ILE A 1 436 ? 31.778 -0.186 26.264 1.00 53.53 430 ILE A CA 1
ATOM 3239 C C . ILE A 1 436 ? 30.976 0.248 25.035 1.00 58.31 430 ILE A C 1
ATOM 3240 O O . ILE A 1 436 ? 30.972 1.427 24.652 1.00 57.63 430 ILE A O 1
ATOM 3245 N N . VAL A 1 437 ? 30.304 -0.716 24.411 1.00 57.22 431 VAL A N 1
ATOM 3246 C CA . VAL A 1 437 ? 29.618 -0.490 23.136 1.00 59.55 431 VAL A CA 1
ATOM 3247 C C . VAL A 1 437 ? 28.303 -1.252 23.190 1.00 61.49 431 VAL A C 1
ATOM 3248 O O . VAL A 1 437 ? 28.305 -2.493 23.204 1.00 60.90 431 VAL A O 1
ATOM 3252 N N . ASN A 1 438 ? 27.186 -0.521 23.247 1.00 59.45 432 ASN A N 1
ATOM 3253 C CA . ASN A 1 438 ? 25.879 -1.130 23.460 1.00 58.35 432 ASN A CA 1
ATOM 3254 C C . ASN A 1 438 ? 25.017 -1.064 22.199 1.00 61.77 432 ASN A C 1
ATOM 3255 O O . ASN A 1 438 ? 25.100 -0.120 21.405 1.00 58.67 432 ASN A O 1
ATOM 3260 N N . TRP A 1 439 ? 24.146 -2.058 22.066 1.00 61.62 433 TRP A N 1
ATOM 3261 C CA . TRP A 1 439 ? 23.200 -2.149 20.967 1.00 62.94 433 TRP A CA 1
ATOM 3262 C C . TRP A 1 439 ? 21.803 -2.198 21.560 1.00 65.27 433 TRP A C 1
ATOM 3263 O O . TRP A 1 439 ? 21.437 -3.181 22.211 1.00 69.61 433 TRP A O 1
ATOM 3274 N N . ASN A 1 440 ? 21.028 -1.139 21.350 1.00 62.86 434 ASN A N 1
ATOM 3275 C CA . ASN A 1 440 ? 19.634 -1.093 21.769 1.00 61.77 434 ASN A CA 1
ATOM 3276 C C . ASN A 1 440 ? 19.473 -1.135 23.280 1.00 63.88 434 ASN A C 1
ATOM 3277 O O . ASN A 1 440 ? 18.417 -1.532 23.788 1.00 64.60 434 ASN A O 1
ATOM 3282 N N . ARG A 1 441 ? 20.502 -0.738 24.007 1.00 65.01 435 ARG A N 1
ATOM 3283 C CA . ARG A 1 441 ? 20.420 -0.481 25.434 1.00 64.58 435 ARG A CA 1
ATOM 3284 C C . ARG A 1 441 ? 21.004 0.903 25.669 1.00 63.37 435 ARG A C 1
ATOM 3285 O O . ARG A 1 441 ? 21.865 1.341 24.908 1.00 63.30 435 ARG A O 1
ATOM 3293 N N . PRO A 1 442 ? 20.568 1.616 26.698 1.00 66.34 436 PRO A N 1
ATOM 3294 C CA . PRO A 1 442 ? 21.133 2.949 26.940 1.00 62.95 436 PRO A CA 1
ATOM 3295 C C . PRO A 1 442 ? 22.643 2.874 27.105 1.00 64.61 436 PRO A C 1
ATOM 3296 O O . PRO A 1 442 ? 23.189 1.875 27.582 1.00 66.47 436 PRO A O 1
ATOM 3300 N N . LEU A 1 443 ? 23.329 3.944 26.691 1.00 65.31 437 LEU A N 1
ATOM 3301 C CA . LEU A 1 443 ? 24.769 4.005 26.936 1.00 64.65 437 LEU A CA 1
ATOM 3302 C C . LEU A 1 443 ? 25.114 3.908 28.421 1.00 65.33 437 LEU A C 1
ATOM 3303 O O . LEU A 1 443 ? 26.196 3.427 28.773 1.00 69.16 437 LEU A O 1
ATOM 3308 N N . THR A 1 444 ? 24.246 4.404 29.292 1.00 62.47 438 THR A N 1
ATOM 3309 C CA . THR A 1 444 ? 24.495 4.362 30.727 1.00 65.72 438 THR A CA 1
ATOM 3310 C C . THR A 1 444 ? 24.432 2.957 31.305 1.00 70.94 438 THR A C 1
ATOM 3311 O O . THR A 1 444 ? 24.614 2.795 32.524 1.00 77.06 438 THR A O 1
ATOM 3315 N N . GLY A 1 445 ? 24.149 1.952 30.476 1.00 69.28 439 GLY A N 1
ATOM 3316 C CA . GLY A 1 445 ? 24.098 0.572 30.921 1.00 69.07 439 GLY A CA 1
ATOM 3317 C C . GLY A 1 445 ? 25.443 -0.132 30.865 1.00 70.66 439 GLY A C 1
ATOM 3318 O O . GLY A 1 445 ? 26.077 -0.232 29.794 1.00 66.12 439 GLY A O 1
ATOM 3319 N N . ALA A 1 446 ? 25.889 -0.618 32.031 1.00 68.46 440 ALA A N 1
ATOM 3320 C CA . ALA A 1 446 ? 27.140 -1.348 32.148 1.00 69.29 440 ALA A CA 1
ATOM 3321 C C . ALA A 1 446 ? 26.934 -2.526 33.075 1.00 73.19 440 ALA A C 1
ATOM 3322 O O . ALA A 1 446 ? 25.980 -2.565 33.856 1.00 80.72 440 ALA A O 1
ATOM 3324 N N . SER A 1 447 ? 27.825 -3.507 32.966 1.00 69.92 441 SER A N 1
ATOM 3325 C CA . SER A 1 447 ? 27.762 -4.715 33.787 1.00 65.29 441 SER A CA 1
ATOM 3326 C C . SER A 1 447 ? 29.025 -4.835 34.631 1.00 65.65 441 SER A C 1
ATOM 3327 O O . SER A 1 447 ? 30.135 -4.972 34.093 1.00 66.44 441 SER A O 1
ATOM 3330 N N . SER A 1 448 ? 28.856 -4.803 35.952 1.00 61.70 442 SER A N 1
ATOM 3331 C CA . SER A 1 448 ? 29.987 -5.061 36.832 1.00 59.53 442 SER A CA 1
ATOM 3332 C C . SER A 1 448 ? 30.565 -6.450 36.613 1.00 54.49 442 SER A C 1
ATOM 3333 O O . SER A 1 448 ? 31.668 -6.730 37.092 1.00 51.62 442 SER A O 1
ATOM 3336 N N . ALA A 1 449 ? 29.831 -7.347 35.945 1.00 51.68 443 ALA A N 1
ATOM 3337 C CA . ALA A 1 449 ? 30.397 -8.655 35.647 1.00 51.40 443 ALA A CA 1
ATOM 3338 C C . ALA A 1 449 ? 31.317 -8.635 34.430 1.00 51.66 443 ALA A C 1
ATOM 3339 O O . ALA A 1 449 ? 31.781 -9.694 34.004 1.00 50.44 443 ALA A O 1
ATOM 3341 N N . ALA A 1 450 ? 31.574 -7.472 33.852 1.00 49.50 444 ALA A N 1
ATOM 3342 C CA . ALA A 1 450 ? 32.507 -7.323 32.752 1.00 50.74 444 ALA A CA 1
ATOM 3343 C C . ALA A 1 450 ? 33.466 -6.192 33.054 1.00 53.55 444 ALA A C 1
ATOM 3344 O O . ALA A 1 450 ? 33.138 -5.273 33.816 1.00 53.52 444 ALA A O 1
ATOM 3346 N N . PRO A 1 451 ? 34.624 -6.183 32.393 1.00 57.52 445 PRO A N 1
ATOM 3347 C CA . PRO A 1 451 ? 35.556 -5.059 32.522 1.00 57.59 445 PRO A CA 1
ATOM 3348 C C . PRO A 1 451 ? 34.866 -3.756 32.175 1.00 55.22 445 PRO A C 1
ATOM 3349 O O . PRO A 1 451 ? 33.927 -3.721 31.382 1.00 53.83 445 PRO A O 1
ATOM 3353 N N . PHE A 1 452 ? 35.335 -2.683 32.807 1.00 55.95 446 PHE A N 1
ATOM 3354 C CA . PHE A 1 452 ? 34.769 -1.347 32.665 1.00 55.57 446 PHE A CA 1
ATOM 3355 C C . PHE A 1 452 ? 35.932 -0.360 32.572 1.00 58.13 446 PHE A C 1
ATOM 3356 O O . PHE A 1 452 ? 36.463 0.080 33.597 1.00 59.57 446 PHE A O 1
ATOM 3364 N N . GLY A 1 453 ? 36.335 -0.043 31.335 1.00 54.52 447 GLY A N 1
ATOM 3365 C CA . GLY A 1 453 ? 37.405 0.897 31.058 1.00 52.85 447 GLY A CA 1
ATOM 3366 C C . GLY A 1 453 ? 37.406 1.424 29.626 1.00 54.41 447 GLY A C 1
ATOM 3367 O O . GLY A 1 453 ? 37.153 0.695 28.661 1.00 54.87 447 GLY A O 1
ATOM 3368 N N . GLY A 1 454 ? 37.667 2.698 29.500 1.00 52.27 448 GLY A N 1
ATOM 3369 C CA . GLY A 1 454 ? 37.806 3.329 28.225 1.00 50.87 448 GLY A CA 1
ATOM 3370 C C . GLY A 1 454 ? 39.226 3.293 27.742 1.00 51.34 448 GLY A C 1
ATOM 3371 O O . GLY A 1 454 ? 40.151 3.039 28.506 1.00 50.84 448 GLY A O 1
ATOM 3372 N N . VAL A 1 455 ? 39.377 3.489 26.431 1.00 48.46 449 VAL A N 1
ATOM 3373 C CA . VAL A 1 455 ? 40.691 3.617 25.827 1.00 47.67 449 VAL A CA 1
ATOM 3374 C C . VAL A 1 455 ? 40.888 5.057 25.378 1.00 51.14 449 VAL A C 1
ATOM 3375 O O . VAL A 1 455 ? 40.115 5.939 25.755 1.00 56.63 449 VAL A O 1
ATOM 3379 N N . GLY A 1 456 ? 41.910 5.316 24.569 1.00 54.82 450 GLY A N 1
ATOM 3380 C CA . GLY A 1 456 ? 42.240 6.703 24.288 1.00 53.42 450 GLY A CA 1
ATOM 3381 C C . GLY A 1 456 ? 42.482 7.464 25.576 1.00 58.56 450 GLY A C 1
ATOM 3382 O O . GLY A 1 456 ? 43.027 6.929 26.549 1.00 59.78 450 GLY A O 1
ATOM 3383 N N . ALA A 1 457 ? 42.009 8.709 25.615 1.00 58.89 451 ALA A N 1
ATOM 3384 C CA . ALA A 1 457 ? 42.205 9.578 26.771 1.00 58.43 451 ALA A CA 1
ATOM 3385 C C . ALA A 1 457 ? 41.293 9.230 27.960 1.00 56.93 451 ALA A C 1
ATOM 3386 O O . ALA A 1 457 ? 41.294 9.975 28.961 1.00 54.56 451 ALA A O 1
ATOM 3388 N N . SER A 1 458 ? 40.557 8.115 27.888 1.00 55.55 452 SER A N 1
ATOM 3389 C CA . SER A 1 458 ? 39.623 7.711 28.932 1.00 56.33 452 SER A CA 1
ATOM 3390 C C . SER A 1 458 ? 40.189 6.672 29.922 1.00 52.92 452 SER A C 1
ATOM 3391 O O . SER A 1 458 ? 39.462 6.249 30.818 1.00 53.62 452 SER A O 1
ATOM 3394 N N . GLY A 1 459 ? 41.446 6.254 29.784 1.00 48.20 453 GLY A N 1
ATOM 3395 C CA . GLY A 1 459 ? 42.004 5.232 30.644 1.00 45.92 453 GLY A CA 1
ATOM 3396 C C . GLY A 1 459 ? 43.503 5.144 30.446 1.00 47.49 453 GLY A C 1
ATOM 3397 O O . GLY A 1 459 ? 44.107 5.952 29.732 1.00 45.33 453 GLY A O 1
ATOM 3398 N N . ASN A 1 460 ? 44.115 4.190 31.168 1.00 48.46 454 ASN A N 1
ATOM 3399 C CA . ASN A 1 460 ? 45.493 3.795 30.938 1.00 45.59 454 ASN A CA 1
ATOM 3400 C C . ASN A 1 460 ? 45.592 2.289 30.916 1.00 52.35 454 ASN A C 1
ATOM 3401 O O . ASN A 1 460 ? 46.562 1.725 31.406 1.00 55.64 454 ASN A O 1
ATOM 3406 N N . HIS A 1 461 ? 44.573 1.620 30.398 1.00 55.35 455 HIS A N 1
ATOM 3407 C CA . HIS A 1 461 ? 44.620 0.179 30.154 1.00 54.32 455 HIS A CA 1
ATOM 3408 C C . HIS A 1 461 ? 44.654 -0.582 31.473 1.00 52.77 455 HIS A C 1
ATOM 3409 O O . HIS A 1 461 ? 45.343 -1.599 31.633 1.00 47.38 455 HIS A O 1
ATOM 3416 N N . ARG A 1 462 ? 43.916 -0.048 32.433 1.00 55.01 456 ARG A N 1
ATOM 3417 C CA . ARG A 1 462 ? 43.663 -0.714 33.700 1.00 50.65 456 ARG A CA 1
ATOM 3418 C C . ARG A 1 462 ? 42.169 -0.598 33.961 1.00 52.08 456 ARG A C 1
ATOM 3419 O O . ARG A 1 462 ? 41.716 0.099 34.876 1.00 61.61 456 ARG A O 1
ATOM 3427 N N . PRO A 1 463 ? 41.368 -1.204 33.097 1.00 50.48 457 PRO A N 1
ATOM 3428 C CA . PRO A 1 463 ? 39.924 -1.169 33.290 1.00 53.48 457 PRO A CA 1
ATOM 3429 C C . PRO A 1 463 ? 39.547 -1.762 34.643 1.00 56.14 457 PRO A C 1
ATOM 3430 O O . PRO A 1 463 ? 40.214 -2.666 35.174 1.00 54.01 457 PRO A O 1
ATOM 3434 N N . SER A 1 464 ? 38.460 -1.222 35.195 1.00 57.78 458 SER A N 1
ATOM 3435 C CA . SER A 1 464 ? 37.970 -1.597 36.502 1.00 54.79 458 SER A CA 1
ATOM 3436 C C . SER A 1 464 ? 36.790 -2.549 36.333 1.00 57.00 458 SER A C 1
ATOM 3437 O O . SER A 1 464 ? 36.746 -3.330 35.369 1.00 57.20 458 SER A O 1
ATOM 3440 N N . ALA A 1 465 ? 35.832 -2.492 37.259 1.00 56.10 459 ALA A N 1
ATOM 3441 C CA . ALA A 1 465 ? 34.758 -3.485 37.403 1.00 52.08 459 ALA A CA 1
ATOM 3442 C C . ALA A 1 465 ? 35.405 -4.868 37.369 1.00 50.59 459 ALA A C 1
ATOM 3443 O O . ALA A 1 465 ? 36.388 -5.097 38.080 1.00 46.71 459 ALA A O 1
ATOM 3445 N N . TYR A 1 466 ? 34.961 -5.789 36.513 1.00 51.48 460 TYR A N 1
ATOM 3446 C CA . TYR A 1 466 ? 35.410 -7.168 36.647 1.00 52.24 460 TYR A CA 1
ATOM 3447 C C . TYR A 1 466 ? 36.928 -7.275 36.653 1.00 54.82 460 TYR A C 1
ATOM 3448 O O . TYR A 1 466 ? 37.479 -8.112 37.366 1.00 56.56 460 TYR A O 1
ATOM 3457 N N . TYR A 1 467 ? 37.624 -6.454 35.870 1.00 55.28 461 TYR A N 1
ATOM 3458 C CA . TYR A 1 467 ? 39.084 -6.520 35.757 1.00 56.32 461 TYR A CA 1
ATOM 3459 C C . TYR A 1 467 ? 39.834 -5.697 36.823 1.00 56.27 461 TYR A C 1
ATOM 3460 O O . TYR A 1 467 ? 41.074 -5.623 36.767 1.00 58.36 461 TYR A O 1
ATOM 3469 N N . ALA A 1 468 ? 39.131 -5.053 37.763 1.00 50.79 462 ALA A N 1
ATOM 3470 C CA . ALA A 1 468 ? 39.820 -4.329 38.837 1.00 54.76 462 ALA A CA 1
ATOM 3471 C C . ALA A 1 468 ? 40.800 -5.226 39.579 1.00 53.90 462 ALA A C 1
ATOM 3472 O O . ALA A 1 468 ? 41.859 -4.772 40.020 1.00 55.21 462 ALA A O 1
ATOM 3474 N N . ALA A 1 469 ? 40.455 -6.507 39.728 1.00 53.50 463 ALA A N 1
ATOM 3475 C CA . ALA A 1 469 ? 41.375 -7.455 40.339 1.00 55.27 463 ALA A CA 1
ATOM 3476 C C . ALA A 1 469 ? 42.769 -7.358 39.733 1.00 57.49 463 ALA A C 1
ATOM 3477 O O . ALA A 1 469 ? 43.776 -7.452 40.455 1.00 56.71 463 ALA A O 1
ATOM 3479 N N . ASP A 1 470 ? 42.843 -7.098 38.416 1.00 52.26 464 ASP A N 1
ATOM 3480 C CA . ASP A 1 470 ? 44.115 -7.157 37.703 1.00 49.95 464 ASP A CA 1
ATOM 3481 C C . ASP A 1 470 ? 45.108 -6.153 38.248 1.00 50.27 464 ASP A C 1
ATOM 3482 O O . ASP A 1 470 ? 46.308 -6.431 38.280 1.00 54.81 464 ASP A O 1
ATOM 3487 N N . TYR A 1 471 ? 44.643 -4.966 38.648 1.00 50.99 465 TYR A N 1
ATOM 3488 C CA . TYR A 1 471 ? 45.535 -3.977 39.230 1.00 54.60 465 TYR A CA 1
ATOM 3489 C C . TYR A 1 471 ? 45.537 -4.012 40.756 1.00 58.12 465 TYR A C 1
ATOM 3490 O O . TYR A 1 471 ? 46.284 -3.246 41.390 1.00 56.10 465 TYR A O 1
ATOM 3499 N N . CYS A 1 472 ? 44.734 -4.884 41.365 1.00 58.29 466 CYS A N 1
ATOM 3500 C CA . CYS A 1 472 ? 44.716 -4.965 42.824 1.00 55.37 466 CYS A CA 1
ATOM 3501 C C . CYS A 1 472 ? 45.704 -5.985 43.386 1.00 55.78 466 CYS A C 1
ATOM 3502 O O . CYS A 1 472 ? 46.141 -5.829 44.521 1.00 54.52 466 CYS A O 1
ATOM 3505 N N . ALA A 1 473 ? 46.162 -6.946 42.587 1.00 56.64 467 ALA A N 1
ATOM 3506 C CA . ALA A 1 473 ? 47.089 -7.987 43.018 1.00 50.89 467 ALA A CA 1
ATOM 3507 C C . ALA A 1 473 ? 48.033 -8.309 41.859 1.00 51.27 467 ALA A C 1
ATOM 3508 O O . ALA A 1 473 ? 47.624 -8.210 40.705 1.00 52.55 467 ALA A O 1
ATOM 3510 N N . TRP A 1 474 ? 49.333 -8.603 42.163 1.00 51.38 468 TRP A N 1
ATOM 3511 C CA . TRP A 1 474 ? 50.359 -8.964 41.176 1.00 52.66 468 TRP A CA 1
ATOM 3512 C C . TRP A 1 474 ? 50.707 -10.449 41.268 1.00 55.81 468 TRP A C 1
ATOM 3513 O O . TRP A 1 474 ? 50.617 -11.052 42.345 1.00 57.32 468 TRP A O 1
ATOM 3524 N N . PRO A 1 475 ? 51.141 -11.057 40.161 1.00 51.91 469 PRO A N 1
ATOM 3525 C CA . PRO A 1 475 ? 51.366 -12.504 40.144 1.00 50.04 469 PRO A CA 1
ATOM 3526 C C . PRO A 1 475 ? 52.749 -12.929 40.603 1.00 54.13 469 PRO A C 1
ATOM 3527 O O . PRO A 1 475 ? 53.762 -12.268 40.371 1.00 58.17 469 PRO A O 1
ATOM 3531 N N . MET A 1 476 ? 52.776 -14.082 41.262 1.00 54.64 470 MET A N 1
ATOM 3532 C CA . MET A 1 476 ? 54.016 -14.676 41.738 1.00 55.24 470 MET A CA 1
ATOM 3533 C C . MET A 1 476 ? 53.936 -16.130 41.307 1.00 58.04 470 MET A C 1
ATOM 3534 O O . MET A 1 476 ? 53.056 -16.867 41.769 1.00 57.87 470 MET A O 1
ATOM 3539 N N . ALA A 1 477 ? 54.802 -16.518 40.366 1.00 57.48 471 ALA A N 1
ATOM 3540 C CA . ALA A 1 477 ? 54.756 -17.835 39.753 1.00 60.68 471 ALA A CA 1
ATOM 3541 C C . ALA A 1 477 ? 55.946 -18.614 40.247 1.00 64.96 471 ALA A C 1
ATOM 3542 O O . ALA A 1 477 ? 57.042 -18.064 40.346 1.00 66.87 471 ALA A O 1
ATOM 3544 N N . SER A 1 478 ? 55.707 -19.890 40.554 1.00 67.90 472 SER A N 1
ATOM 3545 C CA . SER A 1 478 ? 56.675 -20.766 41.192 1.00 65.01 472 SER A CA 1
ATOM 3546 C C . SER A 1 478 ? 56.773 -22.090 40.464 1.00 64.82 472 SER A C 1
ATOM 3547 O O . SER A 1 478 ? 55.753 -22.687 40.108 1.00 61.26 472 SER A O 1
ATOM 3550 N N . LEU A 1 479 ? 57.999 -22.578 40.321 1.00 68.79 473 LEU A N 1
ATOM 3551 C CA . LEU A 1 479 ? 58.267 -23.967 39.967 1.00 72.14 473 LEU A CA 1
ATOM 3552 C C . LEU A 1 479 ? 58.845 -24.691 41.183 1.00 77.19 473 LEU A C 1
ATOM 3553 O O . LEU A 1 479 ? 59.900 -24.307 41.703 1.00 78.21 473 LEU A O 1
ATOM 3558 N N . GLU A 1 480 ? 58.151 -25.732 41.636 1.00 80.12 474 GLU A N 1
ATOM 3559 C CA . GLU A 1 480 ? 58.499 -26.451 42.855 1.00 79.63 474 GLU A CA 1
ATOM 3560 C C . GLU A 1 480 ? 58.984 -27.859 42.537 1.00 82.99 474 GLU A C 1
ATOM 3561 O O . GLU A 1 480 ? 58.455 -28.529 41.651 1.00 85.36 474 GLU A O 1
ATOM 3567 N N . ALA A 1 481 ? 59.949 -28.333 43.313 1.00 86.94 475 ALA A N 1
ATOM 3568 C CA . ALA A 1 481 ? 60.396 -29.716 43.192 1.00 87.81 475 ALA A CA 1
ATOM 3569 C C . ALA A 1 481 ? 60.191 -30.491 44.492 1.00 93.44 475 ALA A C 1
ATOM 3570 O O . ALA A 1 481 ? 59.530 -31.536 44.484 1.00 95.96 475 ALA A O 1
ATOM 3572 N N . GLY A 1 482 ? 60.718 -30.030 45.625 1.00 94.39 476 GLY A N 1
ATOM 3573 C CA . GLY A 1 482 ? 60.629 -30.781 46.857 1.00 98.26 476 GLY A CA 1
ATOM 3574 C C . GLY A 1 482 ? 61.970 -31.280 47.340 1.00 98.50 476 GLY A C 1
ATOM 3575 O O . GLY A 1 482 ? 62.166 -31.454 48.550 1.00 101.10 476 GLY A O 1
ATOM 3576 N N . LYS A 1 483 ? 62.889 -31.526 46.418 1.00 96.50 477 LYS A N 1
ATOM 3577 C CA . LYS A 1 483 ? 64.262 -31.783 46.802 1.00 97.04 477 LYS A CA 1
ATOM 3578 C C . LYS A 1 483 ? 65.166 -31.471 45.619 1.00 97.15 477 LYS A C 1
ATOM 3579 O O . LYS A 1 483 ? 64.952 -31.980 44.510 1.00 97.77 477 LYS A O 1
ATOM 3585 N N . SER A 1 484 ? 66.151 -30.609 45.855 1.00 94.11 478 SER A N 1
ATOM 3586 C CA . SER A 1 484 ? 67.160 -30.320 44.854 1.00 95.74 478 SER A CA 1
ATOM 3587 C C . SER A 1 484 ? 67.995 -31.568 44.609 1.00 101.51 478 SER A C 1
ATOM 3588 O O . SER A 1 484 ? 68.666 -32.058 45.522 1.00 104.51 478 SER A O 1
ATOM 3591 N N . GLU A 1 485 ? 67.965 -32.077 43.384 1.00 101.84 479 GLU A N 1
ATOM 3592 C CA . GLU A 1 485 ? 68.737 -33.266 43.063 1.00 103.62 479 GLU A CA 1
ATOM 3593 C C . GLU A 1 485 ? 69.010 -33.296 41.565 1.00 105.61 479 GLU A C 1
ATOM 3594 O O . GLU A 1 485 ? 68.160 -32.900 40.764 1.00 106.02 479 GLU A O 1
ATOM 3600 N N . LEU A 1 486 ? 70.201 -33.769 41.201 1.00 107.02 480 LEU A N 1
ATOM 3601 C CA . LEU A 1 486 ? 70.653 -33.787 39.818 1.00 105.85 480 LEU A CA 1
ATOM 3602 C C . LEU A 1 486 ? 69.630 -34.430 38.888 1.00 108.37 480 LEU A C 1
ATOM 3603 O O . LEU A 1 486 ? 68.900 -35.347 39.289 1.00 107.94 480 LEU A O 1
ATOM 3608 N N . PRO A 1 487 ? 69.550 -33.965 37.645 1.00 109.58 481 PRO A N 1
ATOM 3609 C CA . PRO A 1 487 ? 68.638 -34.568 36.672 1.00 112.78 481 PRO A CA 1
ATOM 3610 C C . PRO A 1 487 ? 69.230 -35.829 36.053 1.00 115.38 481 PRO A C 1
ATOM 3611 O O . PRO A 1 487 ? 70.409 -36.149 36.208 1.00 115.29 481 PRO A O 1
ATOM 3615 N N . ASP A 1 488 ? 68.364 -36.558 35.346 1.00 115.38 482 ASP A N 1
ATOM 3616 C CA . ASP A 1 488 ? 68.797 -37.776 34.668 1.00 113.64 482 ASP A CA 1
ATOM 3617 C C . ASP A 1 488 ? 69.793 -37.470 33.555 1.00 114.05 482 ASP A C 1
ATOM 3618 O O . ASP A 1 488 ? 70.825 -38.141 33.436 1.00 115.39 482 ASP A O 1
ATOM 3623 N N . SER A 1 489 ? 69.510 -36.455 32.738 1.00 112.81 483 SER A N 1
ATOM 3624 C CA . SER A 1 489 ? 70.418 -35.990 31.692 1.00 110.66 483 SER A CA 1
ATOM 3625 C C . SER A 1 489 ? 71.039 -34.680 32.153 1.00 108.52 483 SER A C 1
ATOM 3626 O O . SER A 1 489 ? 70.326 -33.693 32.373 1.00 107.08 483 SER A O 1
ATOM 3629 N N . LEU A 1 490 ? 72.357 -34.682 32.320 1.00 108.09 484 LEU A N 1
ATOM 3630 C CA . LEU A 1 490 ? 73.079 -33.501 32.764 1.00 106.73 484 LEU A CA 1
ATOM 3631 C C . LEU A 1 490 ? 73.409 -32.584 31.597 1.00 106.04 484 LEU A C 1
ATOM 3632 O O . LEU A 1 490 ? 73.311 -32.956 30.430 1.00 106.60 484 LEU A O 1
ATOM 3637 N N . ALA A 1 491 ? 73.768 -31.404 31.922 1.00 105.66 485 ALA A N 1
ATOM 3638 C CA . ALA A 1 491 ? 74.306 -30.484 30.939 1.00 104.80 485 ALA A CA 1
ATOM 3639 C C . ALA A 1 491 ? 75.824 -30.631 30.865 1.00 104.61 485 ALA A C 1
ATOM 3640 O O . ALA A 1 491 ? 76.466 -31.029 31.849 1.00 102.65 485 ALA A O 1
ATOM 3642 N N . PRO A 1 492 ? 76.420 -30.320 29.710 1.00 105.55 486 PRO A N 1
ATOM 3643 C CA . PRO A 1 492 ? 77.871 -30.499 29.561 1.00 107.02 486 PRO A CA 1
ATOM 3644 C C . PRO A 1 492 ? 78.654 -29.451 30.339 1.00 111.05 486 PRO A C 1
ATOM 3645 O O . PRO A 1 492 ? 78.282 -28.277 30.378 1.00 113.89 486 PRO A O 1
ATOM 3649 N N . GLY A 1 493 ? 79.747 -29.886 30.958 1.00 112.04 487 GLY A N 1
ATOM 3650 C CA . GLY A 1 493 ? 80.654 -28.987 31.640 1.00 109.08 487 GLY A CA 1
ATOM 3651 C C . GLY A 1 493 ? 80.478 -28.863 33.138 1.00 110.33 487 GLY A C 1
ATOM 3652 O O . GLY A 1 493 ? 81.013 -27.916 33.725 1.00 112.60 487 GLY A O 1
ATOM 3653 N N . LEU A 1 494 ? 79.748 -29.774 33.774 1.00 107.51 488 LEU A N 1
ATOM 3654 C CA . LEU A 1 494 ? 79.525 -29.747 35.221 1.00 109.21 488 LEU A CA 1
ATOM 3655 C C . LEU A 1 494 ? 80.110 -31.031 35.795 1.00 110.40 488 LEU A C 1
ATOM 3656 O O . LEU A 1 494 ? 79.443 -32.068 35.807 1.00 111.28 488 LEU A O 1
ATOM 3661 N N . ASN A 1 495 ? 81.352 -30.972 36.261 1.00 111.09 489 ASN A N 1
ATOM 3662 C CA . ASN A 1 495 ? 82.080 -32.179 36.633 1.00 113.47 489 ASN A CA 1
ATOM 3663 C C . ASN A 1 495 ? 81.930 -32.464 38.124 1.00 113.12 489 ASN A C 1
ATOM 3664 O O . ASN A 1 495 ? 82.196 -31.589 38.951 1.00 108.62 489 ASN A O 1
ATOM 3669 N N . PHE A 1 496 ? 81.509 -33.688 38.455 1.00 119.10 490 PHE A N 1
ATOM 3670 C CA . PHE A 1 496 ? 81.269 -34.106 39.843 1.00 121.20 490 PHE A CA 1
ATOM 3671 C C . PHE A 1 496 ? 82.240 -35.208 40.291 1.00 118.96 490 PHE A C 1
ATOM 3672 O O . PHE A 1 496 ? 82.789 -35.164 41.396 1.00 114.59 490 PHE A O 1
ATOM 3680 N N . LEU B 1 10 ? 70.308 -12.955 5.126 1.00 97.62 4 LEU B N 1
ATOM 3681 C CA . LEU B 1 10 ? 71.641 -12.509 5.505 1.00 92.91 4 LEU B CA 1
ATOM 3682 C C . LEU B 1 10 ? 72.121 -11.372 4.605 1.00 87.98 4 LEU B C 1
ATOM 3683 O O . LEU B 1 10 ? 73.171 -11.480 3.996 1.00 91.82 4 LEU B O 1
ATOM 3688 N N . THR B 1 11 ? 71.346 -10.279 4.537 1.00 77.19 5 THR B N 1
ATOM 3689 C CA . THR B 1 11 ? 71.651 -9.136 3.682 1.00 74.91 5 THR B CA 1
ATOM 3690 C C . THR B 1 11 ? 71.945 -7.828 4.412 1.00 74.33 5 THR B C 1
ATOM 3691 O O . THR B 1 11 ? 72.547 -6.938 3.804 1.00 74.12 5 THR B O 1
ATOM 3695 N N . GLY B 1 12 ? 71.487 -7.650 5.654 1.00 72.83 6 GLY B N 1
ATOM 3696 C CA . GLY B 1 12 ? 71.693 -6.385 6.339 1.00 70.26 6 GLY B CA 1
ATOM 3697 C C . GLY B 1 12 ? 70.632 -5.344 6.073 1.00 69.37 6 GLY B C 1
ATOM 3698 O O . GLY B 1 12 ? 70.809 -4.178 6.454 1.00 68.29 6 GLY B O 1
ATOM 3699 N N . ASN B 1 13 ? 69.519 -5.741 5.459 1.00 69.24 7 ASN B N 1
ATOM 3700 C CA . ASN B 1 13 ? 68.486 -4.819 5.022 1.00 70.43 7 ASN B CA 1
ATOM 3701 C C . ASN B 1 13 ? 67.400 -4.611 6.074 1.00 71.34 7 ASN B C 1
ATOM 3702 O O . ASN B 1 13 ? 67.026 -5.519 6.818 1.00 75.76 7 ASN B O 1
ATOM 3707 N N . VAL B 1 14 ? 66.910 -3.379 6.132 1.00 68.75 8 VAL B N 1
ATOM 3708 C CA . VAL B 1 14 ? 65.639 -3.094 6.767 1.00 65.35 8 VAL B CA 1
ATOM 3709 C C . VAL B 1 14 ? 64.513 -3.829 6.037 1.00 64.44 8 VAL B C 1
ATOM 3710 O O . VAL B 1 14 ? 64.600 -4.102 4.835 1.00 64.66 8 VAL B O 1
ATOM 3714 N N . TYR B 1 15 ? 63.434 -4.135 6.756 1.00 61.51 9 TYR B N 1
ATOM 3715 C CA . TYR B 1 15 ? 62.279 -4.784 6.143 1.00 60.31 9 TYR B CA 1
ATOM 3716 C C . TYR B 1 15 ? 61.036 -3.946 6.410 1.00 59.92 9 TYR B C 1
ATOM 3717 O O . TYR B 1 15 ? 60.606 -3.802 7.552 1.00 57.14 9 TYR B O 1
ATOM 3726 N N . ILE B 1 16 ? 60.444 -3.395 5.359 1.00 60.65 10 ILE B N 1
ATOM 3727 C CA . ILE B 1 16 ? 59.301 -2.507 5.520 1.00 56.75 10 ILE B CA 1
ATOM 3728 C C . ILE B 1 16 ? 58.249 -2.839 4.478 1.00 62.13 10 ILE B C 1
ATOM 3729 O O . ILE B 1 16 ? 58.560 -2.987 3.287 1.00 67.14 10 ILE B O 1
ATOM 3734 N N . ASP B 1 17 ? 57.019 -3.016 4.940 1.00 58.49 11 ASP B N 1
ATOM 3735 C CA . ASP B 1 17 ? 55.866 -3.245 4.082 1.00 59.67 11 ASP B CA 1
ATOM 3736 C C . ASP B 1 17 ? 56.168 -4.305 3.025 1.00 61.10 11 ASP B C 1
ATOM 3737 O O . ASP B 1 17 ? 55.794 -4.174 1.859 1.00 58.99 11 ASP B O 1
ATOM 3742 N N . GLY B 1 18 ? 56.870 -5.368 3.439 1.00 61.21 12 GLY B N 1
ATOM 3743 C CA . GLY B 1 18 ? 57.086 -6.534 2.599 1.00 64.23 12 GLY B CA 1
ATOM 3744 C C . GLY B 1 18 ? 58.337 -6.514 1.747 1.00 65.46 12 GLY B C 1
ATOM 3745 O O . GLY B 1 18 ? 58.581 -7.480 1.015 1.00 61.22 12 GLY B O 1
ATOM 3746 N N . LEU B 1 19 ? 59.154 -5.472 1.860 1.00 67.96 13 LEU B N 1
ATOM 3747 C CA . LEU B 1 19 ? 60.265 -5.201 0.965 1.00 67.53 13 LEU B CA 1
ATOM 3748 C C . LEU B 1 19 ? 61.546 -5.067 1.768 1.00 64.70 13 LEU B C 1
ATOM 3749 O O . LEU B 1 19 ? 61.619 -4.246 2.676 1.00 68.47 13 LEU B O 1
ATOM 3754 N N . TRP B 1 20 ? 62.560 -5.824 1.391 1.00 63.41 14 TRP B N 1
ATOM 3755 C CA . TRP B 1 20 ? 63.905 -5.661 1.916 1.00 62.23 14 TRP B CA 1
ATOM 3756 C C . TRP B 1 20 ? 64.602 -4.510 1.198 1.00 65.70 14 TRP B C 1
ATOM 3757 O O . TRP B 1 20 ? 64.723 -4.516 -0.029 1.00 71.59 14 TRP B O 1
ATOM 3768 N N . LEU B 1 21 ? 65.017 -3.503 1.951 1.00 65.80 15 LEU B N 1
ATOM 3769 C CA . LEU B 1 21 ? 65.673 -2.313 1.440 1.00 68.21 15 LEU B CA 1
ATOM 3770 C C . LEU B 1 21 ? 66.821 -1.920 2.362 1.00 70.47 15 LEU B C 1
ATOM 3771 O O . LEU B 1 21 ? 66.726 -2.085 3.587 1.00 71.47 15 LEU B O 1
ATOM 3776 N N . PRO B 1 22 ? 67.895 -1.355 1.813 1.00 70.76 16 PRO B N 1
ATOM 3777 C CA . PRO B 1 22 ? 68.957 -0.829 2.685 1.00 67.35 16 PRO B CA 1
ATOM 3778 C C . PRO B 1 22 ? 68.431 0.305 3.556 1.00 64.84 16 PRO B C 1
ATOM 3779 O O . PRO B 1 22 ? 67.596 1.107 3.136 1.00 65.50 16 PRO B O 1
ATOM 3783 N N . GLY B 1 23 ? 68.887 0.339 4.796 1.00 69.10 17 GLY B N 1
ATOM 3784 C CA . GLY B 1 23 ? 68.549 1.451 5.656 1.00 69.85 17 GLY B CA 1
ATOM 3785 C C . GLY B 1 23 ? 69.243 2.720 5.203 1.00 72.80 17 GLY B C 1
ATOM 3786 O O . GLY B 1 23 ? 70.301 2.690 4.574 1.00 76.50 17 GLY B O 1
ATOM 3787 N N . HIS B 1 24 ? 68.630 3.857 5.514 1.00 71.73 18 HIS B N 1
ATOM 3788 C CA . HIS B 1 24 ? 69.223 5.132 5.151 1.00 73.62 18 HIS B CA 1
ATOM 3789 C C . HIS B 1 24 ? 70.208 5.638 6.196 1.00 75.37 18 HIS B C 1
ATOM 3790 O O . HIS B 1 24 ? 70.914 6.614 5.935 1.00 74.15 18 HIS B O 1
ATOM 3797 N N . GLY B 1 25 ? 70.274 5.004 7.368 1.00 77.70 19 GLY B N 1
ATOM 3798 C CA . GLY B 1 25 ? 71.165 5.429 8.424 1.00 76.77 19 GLY B CA 1
ATOM 3799 C C . GLY B 1 25 ? 72.571 4.881 8.256 1.00 78.55 19 GLY B C 1
ATOM 3800 O O . GLY B 1 25 ? 72.909 4.228 7.269 1.00 77.14 19 GLY B O 1
ATOM 3801 N N . ALA B 1 26 ? 73.395 5.130 9.281 1.00 82.54 20 ALA B N 1
ATOM 3802 C CA . ALA B 1 26 ? 74.813 4.809 9.220 1.00 81.37 20 ALA B CA 1
ATOM 3803 C C . ALA B 1 26 ? 75.041 3.302 9.288 1.00 78.98 20 ALA B C 1
ATOM 3804 O O . ALA B 1 26 ? 74.254 2.572 9.898 1.00 75.21 20 ALA B O 1
ATOM 3806 N N . PRO B 1 27 ? 76.117 2.813 8.665 1.00 79.24 21 PRO B N 1
ATOM 3807 C CA . PRO B 1 27 ? 76.411 1.377 8.725 1.00 79.56 21 PRO B CA 1
ATOM 3808 C C . PRO B 1 27 ? 76.960 0.985 10.089 1.00 80.57 21 PRO B C 1
ATOM 3809 O O . PRO B 1 27 ? 77.710 1.736 10.718 1.00 81.14 21 PRO B O 1
ATOM 3813 N N . PHE B 1 28 ? 76.592 -0.211 10.533 1.00 80.82 22 PHE B N 1
ATOM 3814 C CA . PHE B 1 28 ? 77.186 -0.802 11.720 1.00 80.63 22 PHE B CA 1
ATOM 3815 C C . PHE B 1 28 ? 77.376 -2.290 11.475 1.00 82.07 22 PHE B C 1
ATOM 3816 O O . PHE B 1 28 ? 76.962 -2.831 10.444 1.00 83.73 22 PHE B O 1
ATOM 3824 N N . GLU B 1 29 ? 78.047 -2.946 12.413 1.00 80.71 23 GLU B N 1
ATOM 3825 C CA . GLU B 1 29 ? 78.324 -4.361 12.270 1.00 83.65 23 GLU B CA 1
ATOM 3826 C C . GLU B 1 29 ? 78.098 -5.083 13.597 1.00 85.19 23 GLU B C 1
ATOM 3827 O O . GLU B 1 29 ? 78.129 -4.495 14.683 1.00 83.02 23 GLU B O 1
ATOM 3833 N N . SER B 1 30 ? 77.854 -6.381 13.476 1.00 84.64 24 SER B N 1
ATOM 3834 C CA . SER B 1 30 ? 77.767 -7.312 14.586 1.00 79.07 24 SER B CA 1
ATOM 3835 C C . SER B 1 30 ? 78.971 -8.238 14.531 1.00 84.48 24 SER B C 1
ATOM 3836 O O . SER B 1 30 ? 79.244 -8.843 13.487 1.00 85.88 24 SER B O 1
ATOM 3839 N N . VAL B 1 31 ? 79.698 -8.344 15.642 1.00 87.10 25 VAL B N 1
ATOM 3840 C CA . VAL B 1 31 ? 80.957 -9.077 15.658 1.00 88.70 25 VAL B CA 1
ATOM 3841 C C . VAL B 1 31 ? 80.835 -10.241 16.623 1.00 90.77 25 VAL B C 1
ATOM 3842 O O . VAL B 1 31 ? 80.090 -10.187 17.606 1.00 93.78 25 VAL B O 1
ATOM 3846 N N . GLN B 1 32 ? 81.550 -11.309 16.314 1.00 92.19 26 GLN B N 1
ATOM 3847 C CA . GLN B 1 32 ? 81.487 -12.522 17.112 1.00 93.68 26 GLN B CA 1
ATOM 3848 C C . GLN B 1 32 ? 82.245 -12.312 18.426 1.00 98.67 26 GLN B C 1
ATOM 3849 O O . GLN B 1 32 ? 83.444 -11.998 18.391 1.00 101.32 26 GLN B O 1
ATOM 3855 N N . PRO B 1 33 ? 81.612 -12.485 19.596 1.00 98.84 27 PRO B N 1
ATOM 3856 C CA . PRO B 1 33 ? 82.241 -12.015 20.849 1.00 101.24 27 PRO B CA 1
ATOM 3857 C C . PRO B 1 33 ? 83.581 -12.660 21.192 1.00 102.92 27 PRO B C 1
ATOM 3858 O O . PRO B 1 33 ? 84.320 -12.087 22.004 1.00 102.16 27 PRO B O 1
ATOM 3862 N N . VAL B 1 34 ? 83.921 -13.817 20.635 1.00 104.37 28 VAL B N 1
ATOM 3863 C CA . VAL B 1 34 ? 85.239 -14.416 20.848 1.00 105.18 28 VAL B CA 1
ATOM 3864 C C . VAL B 1 34 ? 86.175 -14.163 19.660 1.00 106.71 28 VAL B C 1
ATOM 3865 O O . VAL B 1 34 ? 87.284 -13.662 19.837 1.00 109.79 28 VAL B O 1
ATOM 3869 N N . THR B 1 35 ? 85.758 -14.478 18.429 1.00 105.61 29 THR B N 1
ATOM 3870 C CA . THR B 1 35 ? 86.680 -14.280 17.309 1.00 105.93 29 THR B CA 1
ATOM 3871 C C . THR B 1 35 ? 86.813 -12.817 16.906 1.00 107.04 29 THR B C 1
ATOM 3872 O O . THR B 1 35 ? 87.776 -12.473 16.219 1.00 108.73 29 THR B O 1
ATOM 3876 N N . GLY B 1 36 ? 85.851 -11.966 17.254 1.00 105.48 30 GLY B N 1
ATOM 3877 C CA . GLY B 1 36 ? 85.917 -10.566 16.883 1.00 106.60 30 GLY B CA 1
ATOM 3878 C C . GLY B 1 36 ? 85.651 -10.254 15.423 1.00 108.25 30 GLY B C 1
ATOM 3879 O O . GLY B 1 36 ? 85.676 -9.077 15.049 1.00 109.82 30 GLY B O 1
ATOM 3880 N N . GLU B 1 37 ? 85.393 -11.259 14.590 1.00 106.45 31 GLU B N 1
ATOM 3881 C CA . GLU B 1 37 ? 85.121 -11.062 13.176 1.00 107.56 31 GLU B CA 1
ATOM 3882 C C . GLU B 1 37 ? 83.657 -10.695 12.929 1.00 99.77 31 GLU B C 1
ATOM 3883 O O . GLU B 1 37 ? 82.768 -10.995 13.727 1.00 99.15 31 GLU B O 1
ATOM 3889 N N . THR B 1 38 ? 83.423 -10.031 11.798 1.00 94.88 32 THR B N 1
ATOM 3890 C CA . THR B 1 38 ? 82.094 -9.539 11.448 1.00 89.79 32 THR B CA 1
ATOM 3891 C C . THR B 1 38 ? 81.131 -10.644 11.033 1.00 84.72 32 THR B C 1
ATOM 3892 O O . THR B 1 38 ? 81.324 -11.304 10.011 1.00 81.23 32 THR B O 1
ATOM 3896 N N . VAL B 1 39 ? 80.008 -10.713 11.744 1.00 85.02 33 VAL B N 1
ATOM 3897 C CA . VAL B 1 39 ? 78.953 -11.689 11.493 1.00 81.98 33 VAL B CA 1
ATOM 3898 C C . VAL B 1 39 ? 77.758 -11.067 10.783 1.00 80.61 33 VAL B C 1
ATOM 3899 O O . VAL B 1 39 ? 76.895 -11.808 10.276 1.00 78.44 33 VAL B O 1
ATOM 3903 N N . TRP B 1 40 ? 77.679 -9.737 10.731 1.00 79.19 34 TRP B N 1
ATOM 3904 C CA . TRP B 1 40 ? 76.545 -9.034 10.155 1.00 77.42 34 TRP B CA 1
ATOM 3905 C C . TRP B 1 40 ? 76.894 -7.563 9.995 1.00 79.06 34 TRP B C 1
ATOM 3906 O O . TRP B 1 40 ? 77.440 -6.942 10.915 1.00 80.91 34 TRP B O 1
ATOM 3917 N N . ASP B 1 41 ? 76.598 -6.997 8.830 1.00 78.25 35 ASP B N 1
ATOM 3918 C CA . ASP B 1 41 ? 76.770 -5.572 8.635 1.00 78.28 35 ASP B CA 1
ATOM 3919 C C . ASP B 1 41 ? 75.580 -5.051 7.848 1.00 73.55 35 ASP B C 1
ATOM 3920 O O . ASP B 1 41 ? 74.910 -5.799 7.135 1.00 74.67 35 ASP B O 1
ATOM 3925 N N . GLY B 1 42 ? 75.279 -3.778 8.042 1.00 70.88 36 GLY B N 1
ATOM 3926 C CA . GLY B 1 42 ? 74.089 -3.195 7.456 1.00 69.77 36 GLY B CA 1
ATOM 3927 C C . GLY B 1 42 ? 74.020 -1.745 7.866 1.00 73.37 36 GLY B C 1
ATOM 3928 O O . GLY B 1 42 ? 74.932 -1.210 8.509 1.00 73.43 36 GLY B O 1
ATOM 3929 N N . ASN B 1 43 ? 72.948 -1.098 7.436 1.00 74.92 37 ASN B N 1
ATOM 3930 C CA . ASN B 1 43 ? 72.710 0.301 7.754 1.00 75.49 37 ASN B CA 1
ATOM 3931 C C . ASN B 1 43 ? 71.620 0.390 8.807 1.00 75.14 37 ASN B C 1
ATOM 3932 O O . ASN B 1 43 ? 70.602 -0.306 8.719 1.00 75.55 37 ASN B O 1
ATOM 3937 N N . ALA B 1 44 ? 71.831 1.249 9.800 1.00 75.22 38 ALA B N 1
ATOM 3938 C CA . ALA B 1 44 ? 70.758 1.529 10.748 1.00 74.35 38 ALA B CA 1
ATOM 3939 C C . ALA B 1 44 ? 69.586 2.186 10.024 1.00 75.43 38 ALA B C 1
ATOM 3940 O O . ALA B 1 44 ? 69.759 2.937 9.057 1.00 76.81 38 ALA B O 1
ATOM 3942 N N . ALA B 1 45 ? 68.378 1.876 10.472 1.00 75.20 39 ALA B N 1
ATOM 3943 C CA . ALA B 1 45 ? 67.228 2.616 9.978 1.00 72.64 39 ALA B CA 1
ATOM 3944 C C . ALA B 1 45 ? 67.336 4.065 10.455 1.00 71.43 39 ALA B C 1
ATOM 3945 O O . ALA B 1 45 ? 67.765 4.339 11.584 1.00 68.55 39 ALA B O 1
ATOM 3947 N N . SER B 1 46 ? 67.011 4.997 9.564 1.00 70.04 40 SER B N 1
ATOM 3948 C CA . SER B 1 46 ? 67.072 6.412 9.880 1.00 67.61 40 SER B CA 1
ATOM 3949 C C . SER B 1 46 ? 65.713 6.887 10.365 1.00 64.60 40 SER B C 1
ATOM 3950 O O . SER B 1 46 ? 64.725 6.144 10.362 1.00 66.58 40 SER B O 1
ATOM 3953 N N . LEU B 1 47 ? 65.648 8.157 10.754 1.00 61.20 41 LEU B N 1
ATOM 3954 C CA . LEU B 1 47 ? 64.372 8.730 11.168 1.00 63.09 41 LEU B CA 1
ATOM 3955 C C . LEU B 1 47 ? 63.259 8.397 10.167 1.00 66.91 41 LEU B C 1
ATOM 3956 O O . LEU B 1 47 ? 62.202 7.879 10.546 1.00 67.48 41 LEU B O 1
ATOM 3961 N N . GLU B 1 48 ? 63.477 8.667 8.873 1.00 69.91 42 GLU B N 1
ATOM 3962 C CA . GLU B 1 48 ? 62.367 8.469 7.935 1.00 69.47 42 GLU B CA 1
ATOM 3963 C C . GLU B 1 48 ? 62.107 6.999 7.622 1.00 61.83 42 GLU B C 1
ATOM 3964 O O . GLU B 1 48 ? 60.954 6.640 7.355 1.00 61.38 42 GLU B O 1
ATOM 3970 N N . ASP B 1 49 ? 63.115 6.123 7.716 1.00 56.69 43 ASP B N 1
ATOM 3971 C CA . ASP B 1 49 ? 62.830 4.688 7.652 1.00 58.31 43 ASP B CA 1
ATOM 3972 C C . ASP B 1 49 ? 61.885 4.281 8.781 1.00 59.95 43 ASP B C 1
ATOM 3973 O O . ASP B 1 49 ? 60.873 3.583 8.566 1.00 53.37 43 ASP B O 1
ATOM 3978 N N . VAL B 1 50 ? 62.206 4.711 10.010 1.00 60.31 44 VAL B N 1
ATOM 3979 C CA . VAL B 1 50 ? 61.357 4.380 11.149 1.00 53.54 44 VAL B CA 1
ATOM 3980 C C . VAL B 1 50 ? 59.951 4.906 10.917 1.00 52.00 44 VAL B C 1
ATOM 3981 O O . VAL B 1 50 ? 58.958 4.194 11.130 1.00 52.52 44 VAL B O 1
ATOM 3985 N N . ASP B 1 51 ? 59.845 6.162 10.474 1.00 52.58 45 ASP B N 1
ATOM 3986 C CA . ASP B 1 51 ? 58.534 6.744 10.192 1.00 55.59 45 ASP B CA 1
ATOM 3987 C C . ASP B 1 51 ? 57.792 5.922 9.143 1.00 59.29 45 ASP B C 1
ATOM 3988 O O . ASP B 1 51 ? 56.567 5.739 9.222 1.00 56.86 45 ASP B O 1
ATOM 3993 N N . ALA B 1 52 ? 58.531 5.403 8.162 1.00 59.72 46 ALA B N 1
ATOM 3994 C CA . ALA B 1 52 ? 57.921 4.592 7.118 1.00 55.83 46 ALA B CA 1
ATOM 3995 C C . ALA B 1 52 ? 57.438 3.262 7.670 1.00 56.17 46 ALA B C 1
ATOM 3996 O O . ALA B 1 52 ? 56.341 2.810 7.323 1.00 57.31 46 ALA B O 1
ATOM 3998 N N . ALA B 1 53 ? 58.238 2.617 8.535 1.00 53.91 47 ALA B N 1
ATOM 3999 C CA . ALA B 1 53 ? 57.774 1.368 9.151 1.00 54.88 47 ALA B CA 1
ATOM 4000 C C . ALA B 1 53 ? 56.511 1.588 9.972 1.00 53.79 47 ALA B C 1
ATOM 4001 O O . ALA B 1 53 ? 55.592 0.758 9.947 1.00 55.40 47 ALA B O 1
ATOM 4003 N N . VAL B 1 54 ? 56.444 2.687 10.724 1.00 53.94 48 VAL B N 1
ATOM 4004 C CA . VAL B 1 54 ? 55.266 2.901 11.560 1.00 55.15 48 VAL B CA 1
ATOM 4005 C C . VAL B 1 54 ? 54.063 3.227 10.694 1.00 53.31 48 VAL B C 1
ATOM 4006 O O . VAL B 1 54 ? 52.973 2.654 10.869 1.00 49.55 48 VAL B O 1
ATOM 4010 N N . ARG B 1 55 ? 54.251 4.137 9.726 1.00 57.72 49 ARG B N 1
ATOM 4011 C CA . ARG B 1 55 ? 53.153 4.525 8.842 1.00 56.94 49 ARG B CA 1
ATOM 4012 C C . ARG B 1 55 ? 52.609 3.331 8.054 1.00 56.15 49 ARG B C 1
ATOM 4013 O O . ARG B 1 55 ? 51.396 3.226 7.836 1.00 60.23 49 ARG B O 1
ATOM 4021 N N . GLU B 1 56 ? 53.484 2.415 7.632 1.00 52.65 50 GLU B N 1
ATOM 4022 C CA . GLU B 1 56 ? 53.044 1.238 6.892 1.00 52.69 50 GLU B CA 1
ATOM 4023 C C . GLU B 1 56 ? 52.408 0.206 7.814 1.00 55.27 50 GLU B C 1
ATOM 4024 O O . GLU B 1 56 ? 51.397 -0.422 7.455 1.00 56.74 50 GLU B O 1
ATOM 4030 N N . ALA B 1 57 ? 53.022 -0.026 8.977 1.00 49.87 51 ALA B N 1
ATOM 4031 C CA . ALA B 1 57 ? 52.395 -0.861 10.001 1.00 46.97 51 ALA B CA 1
ATOM 4032 C C . ALA B 1 57 ? 50.989 -0.370 10.340 1.00 47.09 51 ALA B C 1
ATOM 4033 O O . ALA B 1 57 ? 50.038 -1.160 10.436 1.00 47.29 51 ALA B O 1
ATOM 4035 N N . ARG B 1 58 ? 50.833 0.942 10.504 1.00 48.81 52 ARG B N 1
ATOM 4036 C CA . ARG B 1 58 ? 49.512 1.514 10.727 1.00 52.51 52 ARG B CA 1
ATOM 4037 C C . ARG B 1 58 ? 48.542 1.142 9.606 1.00 58.95 52 ARG B C 1
ATOM 4038 O O . ARG B 1 58 ? 47.398 0.744 9.865 1.00 60.96 52 ARG B O 1
ATOM 4046 N N . LYS B 1 59 ? 48.970 1.310 8.343 1.00 56.37 53 LYS B N 1
ATOM 4047 C CA . LYS B 1 59 ? 48.125 0.943 7.196 1.00 57.65 53 LYS B CA 1
ATOM 4048 C C . LYS B 1 59 ? 47.770 -0.534 7.230 1.00 52.51 53 LYS B C 1
ATOM 4049 O O . LYS B 1 59 ? 46.596 -0.903 7.101 1.00 52.83 53 LYS B O 1
ATOM 4055 N N . ALA B 1 60 ? 48.773 -1.401 7.418 1.00 47.38 54 ALA B N 1
ATOM 4056 C CA . ALA B 1 60 ? 48.481 -2.833 7.442 1.00 51.27 54 ALA B CA 1
ATOM 4057 C C . ALA B 1 60 ? 47.532 -3.189 8.579 1.00 56.07 54 ALA B C 1
ATOM 4058 O O . ALA B 1 60 ? 46.781 -4.167 8.483 1.00 57.38 54 ALA B O 1
ATOM 4060 N N . PHE B 1 61 ? 47.580 -2.435 9.678 1.00 56.36 55 PHE B N 1
ATOM 4061 C CA . PHE B 1 61 ? 46.745 -2.761 10.819 1.00 55.14 55 PHE B CA 1
ATOM 4062 C C . PHE B 1 61 ? 45.265 -2.815 10.445 1.00 54.93 55 PHE B C 1
ATOM 4063 O O . PHE B 1 61 ? 44.556 -3.749 10.835 1.00 54.72 55 PHE B O 1
ATOM 4071 N N . LEU B 1 62 ? 44.794 -1.878 9.626 1.00 57.67 56 LEU B N 1
ATOM 4072 C CA . LEU B 1 62 ? 43.363 -1.833 9.281 1.00 60.29 56 LEU B CA 1
ATOM 4073 C C . LEU B 1 62 ? 42.869 -3.152 8.706 1.00 65.12 56 LEU B C 1
ATOM 4074 O O . LEU B 1 62 ? 41.740 -3.562 8.980 1.00 70.80 56 LEU B O 1
ATOM 4079 N N . ALA B 1 63 ? 43.690 -3.831 7.908 1.00 62.86 57 ALA B N 1
ATOM 4080 C CA . ALA B 1 63 ? 43.275 -5.109 7.344 1.00 59.66 57 ALA B CA 1
ATOM 4081 C C . ALA B 1 63 ? 43.663 -6.292 8.223 1.00 58.34 57 ALA B C 1
ATOM 4082 O O . ALA B 1 63 ? 42.921 -7.273 8.302 1.00 59.32 57 ALA B O 1
ATOM 4084 N N . TRP B 1 64 ? 44.819 -6.228 8.882 1.00 57.45 58 TRP B N 1
ATOM 4085 C CA . TRP B 1 64 ? 45.290 -7.368 9.670 1.00 55.39 58 TRP B CA 1
ATOM 4086 C C . TRP B 1 64 ? 44.394 -7.626 10.886 1.00 56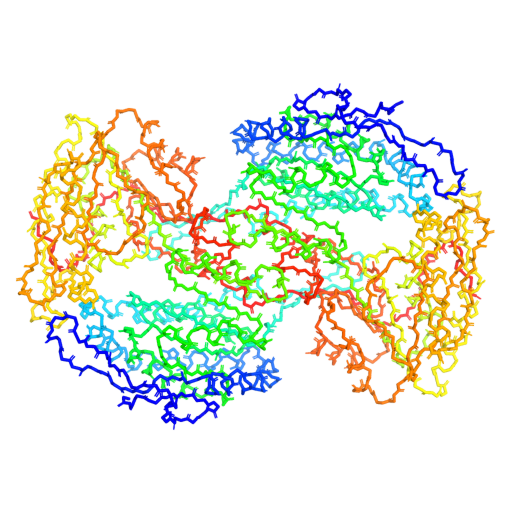.88 58 TRP B C 1
ATOM 4087 O O . TRP B 1 64 ? 44.122 -8.785 11.230 1.00 54.03 58 TRP B O 1
ATOM 4098 N N . ARG B 1 65 ? 43.894 -6.566 11.523 1.00 58.01 59 ARG B N 1
ATOM 4099 C CA . ARG B 1 65 ? 42.905 -6.723 12.589 1.00 57.73 59 ARG B CA 1
ATOM 4100 C C . ARG B 1 65 ? 41.606 -7.337 12.089 1.00 57.07 59 ARG B C 1
ATOM 4101 O O . ARG B 1 65 ? 40.861 -7.918 12.878 1.00 58.04 59 ARG B O 1
ATOM 4109 N N . ARG B 1 66 ? 41.320 -7.231 10.797 1.00 58.12 60 ARG B N 1
ATOM 4110 C CA . ARG B 1 66 ? 40.058 -7.740 10.267 1.00 59.30 60 ARG B CA 1
ATOM 4111 C C . ARG B 1 66 ? 40.110 -9.234 10.022 1.00 57.26 60 ARG B C 1
ATOM 4112 O O . ARG B 1 66 ? 39.053 -9.854 9.869 1.00 56.45 60 ARG B O 1
ATOM 4120 N N . LYS B 1 67 ? 41.307 -9.809 9.896 1.00 54.36 61 LYS B N 1
ATOM 4121 C CA . LYS B 1 67 ? 41.394 -11.250 9.784 1.00 57.75 61 LYS B CA 1
ATOM 4122 C C . LYS B 1 67 ? 40.771 -11.884 11.014 1.00 61.46 61 LYS B C 1
ATOM 4123 O O . LYS B 1 67 ? 40.777 -11.317 12.112 1.00 59.45 61 LYS B O 1
ATOM 4129 N N . SER B 1 68 ? 40.224 -13.069 10.822 1.00 62.43 62 SER B N 1
ATOM 4130 C CA . SER B 1 68 ? 39.717 -13.807 11.954 1.00 60.13 62 SER B CA 1
ATOM 4131 C C . SER B 1 68 ? 40.886 -14.186 12.858 1.00 60.15 62 SER B C 1
ATOM 4132 O O . SER B 1 68 ? 42.058 -14.096 12.470 1.00 59.62 62 SER B O 1
ATOM 4135 N N . LEU B 1 69 ? 40.567 -14.566 14.096 1.00 60.41 63 LEU B N 1
ATOM 4136 C CA . LEU B 1 69 ? 41.601 -15.125 14.950 1.00 57.71 63 LEU B CA 1
ATOM 4137 C C . LEU B 1 69 ? 42.213 -16.372 14.310 1.00 61.24 63 LEU B C 1
ATOM 4138 O O . LEU B 1 69 ? 43.437 -16.560 14.334 1.00 65.14 63 LEU B O 1
ATOM 4143 N N . ALA B 1 70 ? 41.379 -17.213 13.686 1.00 61.47 64 ALA B N 1
ATOM 4144 C CA . ALA B 1 70 ? 41.866 -18.432 13.031 1.00 60.77 64 ALA B CA 1
ATOM 4145 C C . ALA B 1 70 ? 42.785 -18.132 11.845 1.00 65.14 64 ALA B C 1
ATOM 4146 O O . ALA B 1 70 ? 43.677 -18.933 11.538 1.00 69.02 64 ALA B O 1
ATOM 4148 N N . GLU B 1 71 ? 42.581 -17.019 11.141 1.00 63.20 65 GLU B N 1
ATOM 4149 C CA . GLU B 1 71 ? 43.496 -16.709 10.043 1.00 65.44 65 GLU B CA 1
ATOM 4150 C C . GLU B 1 71 ? 44.848 -16.268 10.575 1.00 65.51 65 GLU B C 1
ATOM 4151 O O . GLU B 1 71 ? 45.893 -16.782 10.152 1.00 64.31 65 GLU B O 1
ATOM 4157 N N . ARG B 1 72 ? 44.844 -15.374 11.571 1.00 62.87 66 ARG B N 1
ATOM 4158 C CA . ARG B 1 72 ? 46.105 -14.897 12.121 1.00 52.60 66 ARG B CA 1
ATOM 4159 C C . ARG B 1 72 ? 46.868 -16.041 12.775 1.00 55.56 66 ARG B C 1
ATOM 4160 O O . ARG B 1 72 ? 48.086 -16.158 12.602 1.00 58.62 66 ARG B O 1
ATOM 4168 N N . GLN B 1 73 ? 46.166 -16.903 13.529 1.00 56.74 67 GLN B N 1
ATOM 4169 C CA . GLN B 1 73 ? 46.813 -18.060 14.141 1.00 55.13 67 GLN B CA 1
ATOM 4170 C C . GLN B 1 73 ? 47.406 -18.997 13.093 1.00 59.43 67 GLN B C 1
ATOM 4171 O O . GLN B 1 73 ? 48.492 -19.561 13.299 1.00 62.11 67 GLN B O 1
ATOM 4177 N N . ALA B 1 74 ? 46.702 -19.193 11.965 1.00 62.31 68 ALA B N 1
ATOM 4178 C CA . ALA B 1 74 ? 47.213 -20.090 10.933 1.00 59.78 68 ALA B CA 1
ATOM 4179 C C . ALA B 1 74 ? 48.573 -19.622 10.437 1.00 60.58 68 ALA B C 1
ATOM 4180 O O . ALA B 1 74 ? 49.492 -20.434 10.268 1.00 62.15 68 ALA B O 1
ATOM 4182 N N . VAL B 1 75 ? 48.733 -18.317 10.214 1.00 57.66 69 VAL B N 1
ATOM 4183 C CA . VAL B 1 75 ? 50.054 -17.827 9.838 1.00 63.92 69 VAL B CA 1
ATOM 4184 C C . VAL B 1 75 ? 51.054 -18.064 10.967 1.00 65.75 69 VAL B C 1
ATOM 4185 O O . VAL B 1 75 ? 52.202 -18.450 10.721 1.00 68.38 69 VAL B O 1
ATOM 4189 N N . ILE B 1 76 ? 50.650 -17.821 12.222 1.00 63.81 70 ILE B N 1
ATOM 4190 C CA . ILE B 1 76 ? 51.606 -17.950 13.319 1.00 60.34 70 ILE B CA 1
ATOM 4191 C C . ILE B 1 76 ? 52.094 -19.391 13.454 1.00 58.84 70 ILE B C 1
ATOM 4192 O O . ILE B 1 76 ? 53.303 -19.637 13.580 1.00 56.39 70 ILE B O 1
ATOM 4197 N N . GLU B 1 77 ? 51.197 -20.376 13.353 1.00 58.42 71 GLU B N 1
ATOM 4198 C CA . GLU B 1 77 ? 51.717 -21.744 13.436 1.00 64.02 71 GLU B CA 1
ATOM 4199 C C . GLU B 1 77 ? 52.552 -22.117 12.213 1.00 67.24 71 GLU B C 1
ATOM 4200 O O . GLU B 1 77 ? 53.525 -22.863 12.341 1.00 73.64 71 GLU B O 1
ATOM 4206 N N . ALA B 1 78 ? 52.229 -21.592 11.031 1.00 64.57 72 ALA B N 1
ATOM 4207 C CA . ALA B 1 78 ? 53.093 -21.822 9.866 1.00 64.96 72 ALA B CA 1
ATOM 4208 C C . ALA B 1 78 ? 54.497 -21.282 10.117 1.00 68.92 72 ALA B C 1
ATOM 4209 O O . ALA B 1 78 ? 55.494 -21.864 9.663 1.00 70.40 72 ALA B O 1
ATOM 4211 N N . PHE B 1 79 ? 54.580 -20.137 10.803 1.00 67.36 73 PHE B N 1
ATOM 4212 C CA . PHE B 1 79 ? 55.848 -19.631 11.320 1.00 68.25 73 PHE B CA 1
ATOM 4213 C C . PHE B 1 79 ? 56.481 -20.638 12.273 1.00 74.04 73 PHE B C 1
ATOM 4214 O O . PHE B 1 79 ? 57.700 -20.848 12.255 1.00 77.97 73 PHE B O 1
ATOM 4222 N N . GLY B 1 80 ? 55.669 -21.266 13.123 1.00 72.65 74 GLY B N 1
ATOM 4223 C CA . GLY B 1 80 ? 56.212 -22.264 14.025 1.00 74.10 74 GLY B CA 1
ATOM 4224 C C . GLY B 1 80 ? 56.778 -23.453 13.282 1.00 76.28 74 GLY B C 1
ATOM 4225 O O . GLY B 1 80 ? 57.880 -23.919 13.579 1.00 80.35 74 GLY B O 1
ATOM 4226 N N . GLU B 1 81 ? 56.033 -23.959 12.300 1.00 74.81 75 GLU B N 1
ATOM 4227 C CA . GLU B 1 81 ? 56.565 -25.018 11.445 1.00 74.79 75 GLU B CA 1
ATOM 4228 C C . GLU B 1 81 ? 57.867 -24.594 10.781 1.00 70.39 75 GLU B C 1
ATOM 4229 O O . GLU B 1 81 ? 58.767 -25.415 10.589 1.00 69.19 75 GLU B O 1
ATOM 4235 N N . LEU B 1 82 ? 57.998 -23.317 10.425 1.00 71.07 76 LEU B N 1
ATOM 4236 C CA . LEU B 1 82 ? 59.242 -22.879 9.792 1.00 72.46 76 LEU B CA 1
ATOM 4237 C C . LEU B 1 82 ? 60.381 -22.823 10.803 1.00 75.59 76 LEU B C 1
ATOM 4238 O O . LEU B 1 82 ? 61.521 -23.182 10.478 1.00 76.77 76 LEU B O 1
ATOM 4243 N N . LEU B 1 83 ? 60.091 -22.396 12.040 1.00 74.99 77 LEU B N 1
ATOM 4244 C CA . LEU B 1 83 ? 61.069 -22.522 13.120 1.00 71.79 77 LEU B CA 1
ATOM 4245 C C . LEU B 1 83 ? 61.571 -23.957 13.239 1.00 71.31 77 LEU B C 1
ATOM 4246 O O . LEU B 1 83 ? 62.778 -24.210 13.274 1.00 71.53 77 LEU B O 1
ATOM 4251 N N . GLU B 1 84 ? 60.649 -24.913 13.308 1.00 72.26 78 GLU B N 1
ATOM 4252 C CA . GLU B 1 84 ? 61.035 -26.317 13.350 1.00 74.72 78 GLU B CA 1
ATOM 4253 C C . GLU B 1 84 ? 61.932 -26.684 12.169 1.00 79.56 78 GLU B C 1
ATOM 4254 O O . GLU B 1 84 ? 63.037 -27.205 12.356 1.00 81.69 78 GLU B O 1
ATOM 4260 N N . ALA B 1 85 ? 61.486 -26.381 10.939 1.00 78.26 79 ALA B N 1
ATOM 4261 C CA . ALA B 1 85 ? 62.243 -26.757 9.742 1.00 80.21 79 ALA B CA 1
ATOM 4262 C C . ALA B 1 85 ? 63.641 -26.150 9.732 1.00 83.85 79 ALA B C 1
ATOM 4263 O O . ALA B 1 85 ? 64.541 -26.669 9.058 1.00 82.86 79 ALA B O 1
ATOM 4265 N N . ASN B 1 86 ? 63.840 -25.033 10.437 1.00 85.15 80 ASN B N 1
ATOM 4266 C CA . ASN B 1 86 ? 65.104 -24.309 10.398 1.00 82.57 80 ASN B CA 1
ATOM 4267 C C . ASN B 1 86 ? 65.735 -24.211 11.773 1.00 84.27 80 ASN B C 1
ATOM 4268 O O . ASN B 1 86 ? 66.610 -23.364 11.987 1.00 86.00 80 ASN B O 1
ATOM 4273 N N . LYS B 1 87 ? 65.290 -25.056 12.708 1.00 84.85 81 LYS B N 1
ATOM 4274 C CA . LYS B 1 87 ? 65.759 -25.004 14.091 1.00 82.80 81 LYS B CA 1
ATOM 4275 C C . LYS B 1 87 ? 67.271 -24.822 14.184 1.00 81.79 81 LYS B C 1
ATOM 4276 O O . LYS B 1 87 ? 67.764 -23.909 14.861 1.00 76.28 81 LYS B O 1
ATOM 4282 N N . GLU B 1 88 ? 68.021 -25.695 13.502 1.00 85.16 82 GLU B N 1
ATOM 4283 C CA . GLU B 1 88 ? 69.471 -25.708 13.657 1.00 87.06 82 GLU B CA 1
ATOM 4284 C C . GLU B 1 88 ? 70.111 -24.448 13.085 1.00 88.00 82 GLU B C 1
ATOM 4285 O O . GLU B 1 88 ? 71.080 -23.928 13.656 1.00 91.99 82 GLU B O 1
ATOM 4291 N N . GLU B 1 89 ? 69.588 -23.940 11.963 1.00 81.37 83 GLU B N 1
ATOM 4292 C CA . GLU B 1 89 ? 70.194 -22.769 11.339 1.00 80.39 83 GLU B CA 1
ATOM 4293 C C . GLU B 1 89 ? 69.980 -21.517 12.177 1.00 76.21 83 GLU B C 1
ATOM 4294 O O . GLU B 1 89 ? 70.898 -20.696 12.322 1.00 71.81 83 GLU B O 1
ATOM 4300 N N . LEU B 1 90 ? 68.795 -21.374 12.782 1.00 75.73 84 LEU B N 1
ATOM 4301 C CA . LEU B 1 90 ? 68.571 -20.252 13.689 1.00 75.19 84 LEU B CA 1
ATOM 4302 C C . LEU B 1 90 ? 69.374 -20.424 14.980 1.00 73.97 84 LEU B C 1
ATOM 4303 O O . LEU B 1 90 ? 69.950 -19.455 15.496 1.00 65.70 84 LEU B O 1
ATOM 4308 N N . ALA B 1 91 ? 69.449 -21.657 15.496 1.00 78.28 85 ALA B N 1
ATOM 4309 C CA . ALA B 1 91 ? 70.305 -21.899 16.650 1.00 84.92 85 ALA B CA 1
ATOM 4310 C C . ALA B 1 91 ? 71.747 -21.540 16.325 1.00 87.74 85 ALA B C 1
ATOM 4311 O O . ALA B 1 91 ? 72.480 -21.027 17.181 1.00 87.90 85 ALA B O 1
ATOM 4313 N N . HIS B 1 92 ? 72.179 -21.816 15.094 1.00 83.54 86 HIS B N 1
ATOM 4314 C CA . HIS B 1 92 ? 73.556 -21.508 14.731 1.00 83.53 86 HIS B CA 1
ATOM 4315 C C . HIS B 1 92 ? 73.785 -19.999 14.671 1.00 81.65 86 HIS B C 1
ATOM 4316 O O . HIS B 1 92 ? 74.885 -19.525 14.969 1.00 83.85 86 HIS B O 1
ATOM 4323 N N . GLN B 1 93 ? 72.774 -19.233 14.262 1.00 78.99 87 GLN B N 1
ATOM 4324 C CA . GLN B 1 93 ? 72.916 -17.781 14.207 1.00 76.67 87 GLN B CA 1
ATOM 4325 C C . GLN B 1 93 ? 72.954 -17.171 15.605 1.00 74.84 87 GLN B C 1
ATOM 4326 O O . GLN B 1 93 ? 73.767 -16.280 15.886 1.00 74.69 87 GLN B O 1
ATOM 4332 N N . ILE B 1 94 ? 72.090 -17.656 16.495 1.00 72.87 88 ILE B N 1
ATOM 4333 C CA . ILE B 1 94 ? 72.120 -17.237 17.894 1.00 67.48 88 ILE B CA 1
ATOM 4334 C C . ILE B 1 94 ? 73.503 -17.482 18.482 1.00 75.70 88 ILE B C 1
ATOM 4335 O O . ILE B 1 94 ? 74.107 -16.595 19.103 1.00 78.08 88 ILE B O 1
ATOM 4340 N N . GLY B 1 95 ? 74.023 -18.698 18.297 1.00 78.64 89 GLY B N 1
ATOM 4341 C CA . GLY B 1 95 ? 75.322 -19.027 18.853 1.00 80.11 89 GLY B CA 1
ATOM 4342 C C . GLY B 1 95 ? 76.416 -18.135 18.312 1.00 84.85 89 GLY B C 1
ATOM 4343 O O . GLY B 1 95 ? 77.293 -17.692 19.057 1.00 89.59 89 GLY B O 1
ATOM 4344 N N . LEU B 1 96 ? 76.385 -17.867 17.004 1.00 87.26 90 LEU B N 1
ATOM 4345 C CA . LEU B 1 96 ? 77.400 -17.021 16.391 1.00 86.80 90 LEU B CA 1
ATOM 4346 C C . LEU B 1 96 ? 77.404 -15.632 17.007 1.00 85.47 90 LEU B C 1
ATOM 4347 O O . LEU B 1 96 ? 78.457 -15.104 17.377 1.00 88.67 90 LEU B O 1
ATOM 4352 N N . GLU B 1 97 ? 76.230 -15.044 17.168 1.00 82.11 91 GLU B N 1
ATOM 4353 C CA . GLU B 1 97 ? 76.168 -13.612 17.385 1.00 81.73 91 GLU B CA 1
ATOM 4354 C C . GLU B 1 97 ? 76.177 -13.220 18.857 1.00 84.64 91 GLU B C 1
ATOM 4355 O O . GLU B 1 97 ? 76.573 -12.091 19.176 1.00 86.42 91 GLU B O 1
ATOM 4361 N N . THR B 1 98 ? 75.805 -14.134 19.758 1.00 82.62 92 THR B N 1
ATOM 4362 C CA . THR B 1 98 ? 75.865 -13.880 21.190 1.00 80.07 92 THR B CA 1
ATOM 4363 C C . THR B 1 98 ? 77.035 -14.568 21.885 1.00 81.57 92 THR B C 1
ATOM 4364 O O . THR B 1 98 ? 77.595 -14.001 22.818 1.00 76.24 92 THR B O 1
ATOM 4368 N N . GLY B 1 99 ? 77.473 -15.730 21.404 1.00 85.08 93 GLY B N 1
ATOM 4369 C CA . GLY B 1 99 ? 78.413 -16.561 22.126 1.00 83.62 93 GLY B CA 1
ATOM 4370 C C . GLY B 1 99 ? 77.783 -17.738 22.840 1.00 79.71 93 GLY B C 1
ATOM 4371 O O . GLY B 1 99 ? 78.513 -18.616 23.312 1.00 78.52 93 GLY B O 1
ATOM 4372 N N . LYS B 1 100 ? 76.457 -17.786 22.920 1.00 80.74 94 LYS B N 1
ATOM 4373 C CA . LYS B 1 100 ? 75.791 -18.899 23.582 1.00 82.54 94 LYS B CA 1
ATOM 4374 C C . LYS B 1 100 ? 76.121 -20.207 22.870 1.00 83.44 94 LYS B C 1
ATOM 4375 O O . LYS B 1 100 ? 76.009 -20.280 21.640 1.00 83.49 94 LYS B O 1
ATOM 4381 N N . PRO B 1 101 ? 76.493 -21.260 23.595 1.00 82.67 95 PRO B N 1
ATOM 4382 C CA . PRO B 1 101 ? 76.790 -22.547 22.945 1.00 82.72 95 PRO B CA 1
ATOM 4383 C C . PRO B 1 101 ? 75.610 -23.082 22.141 1.00 81.74 95 PRO B C 1
ATOM 4384 O O . PRO B 1 101 ? 74.447 -22.830 22.465 1.00 79.77 95 PRO B O 1
ATOM 4388 N N . LEU B 1 102 ? 75.926 -23.835 21.076 1.00 84.44 96 LEU B N 1
ATOM 4389 C CA . LEU B 1 102 ? 74.874 -24.470 20.279 1.00 85.52 96 LEU B CA 1
ATOM 4390 C C . LEU B 1 102 ? 73.886 -25.259 21.144 1.00 86.91 96 LEU B C 1
ATOM 4391 O O . LEU B 1 102 ? 72.667 -25.140 20.967 1.00 87.95 96 LEU B O 1
ATOM 4396 N N . TRP B 1 103 ? 74.382 -26.076 22.081 1.00 87.68 97 TRP B N 1
ATOM 4397 C CA . TRP B 1 103 ? 73.459 -26.908 22.850 1.00 87.75 97 TRP B CA 1
ATOM 4398 C C . TRP B 1 103 ? 72.380 -26.066 23.504 1.00 86.91 97 TRP B C 1
ATOM 4399 O O . TRP B 1 103 ? 71.233 -26.510 23.645 1.00 86.94 97 TRP B O 1
ATOM 4410 N N . GLU B 1 104 ? 72.726 -24.843 23.888 1.00 86.66 98 GLU B N 1
ATOM 4411 C CA . GLU B 1 104 ? 71.793 -23.955 24.555 1.00 84.50 98 GLU B CA 1
ATOM 4412 C C . GLU B 1 104 ? 71.067 -23.034 23.586 1.00 81.67 98 GLU B C 1
ATOM 4413 O O . GLU B 1 104 ? 69.923 -22.652 23.848 1.00 80.30 98 GLU B O 1
ATOM 4419 N N . SER B 1 105 ? 71.702 -22.655 22.479 1.00 78.38 99 SER B N 1
ATOM 4420 C CA . SER B 1 105 ? 70.982 -21.887 21.466 1.00 80.23 99 SER B CA 1
ATOM 4421 C C . SER B 1 105 ? 69.769 -22.655 20.953 1.00 81.29 99 SER B C 1
ATOM 4422 O O . SER B 1 105 ? 68.678 -22.083 20.811 1.00 82.39 99 SER B O 1
ATOM 4425 N N . ARG B 1 106 ? 69.940 -23.960 20.685 1.00 80.44 100 ARG B N 1
ATOM 4426 C CA . ARG B 1 106 ? 68.822 -24.811 20.282 1.00 79.15 100 ARG B CA 1
ATOM 4427 C C . ARG B 1 106 ? 67.682 -24.743 21.281 1.00 78.29 100 ARG B C 1
ATOM 4428 O O . ARG B 1 106 ? 66.507 -24.877 20.906 1.00 78.06 100 ARG B O 1
ATOM 4436 N N . THR B 1 107 ? 68.022 -24.562 22.559 1.00 73.60 101 THR B N 1
ATOM 4437 C CA . THR B 1 107 ? 67.022 -24.422 23.603 1.00 70.72 101 THR B CA 1
ATOM 4438 C C . THR B 1 107 ? 66.178 -23.181 23.389 1.00 71.96 101 THR B C 1
ATOM 4439 O O . THR B 1 107 ? 64.965 -23.193 23.634 1.00 76.39 101 THR B O 1
ATOM 4443 N N . GLU B 1 108 ? 66.805 -22.081 22.975 1.00 70.80 102 GLU B N 1
ATOM 4444 C CA . GLU B 1 108 ? 66.022 -20.876 22.728 1.00 73.51 102 GLU B CA 1
ATOM 4445 C C . GLU B 1 108 ? 65.021 -21.103 21.604 1.00 71.12 102 GLU B C 1
ATOM 4446 O O . GLU B 1 108 ? 63.859 -20.695 21.698 1.00 72.85 102 GLU B O 1
ATOM 4452 N N . VAL B 1 109 ? 65.436 -21.807 20.559 1.00 71.64 103 VAL B N 1
ATOM 4453 C CA . VAL B 1 109 ? 64.550 -22.008 19.415 1.00 69.21 103 VAL B CA 1
ATOM 4454 C C . VAL B 1 109 ? 63.365 -22.888 19.795 1.00 70.41 103 VAL B C 1
ATOM 4455 O O . VAL B 1 109 ? 62.227 -22.646 19.357 1.00 70.97 103 VAL B O 1
ATOM 4459 N N . ALA B 1 110 ? 63.615 -23.934 20.599 1.00 67.87 104 ALA B N 1
ATOM 4460 C CA . ALA B 1 110 ? 62.527 -24.773 21.087 1.00 66.02 104 ALA B CA 1
ATOM 4461 C C . ALA B 1 110 ? 61.530 -23.965 21.904 1.00 72.31 104 ALA B C 1
ATOM 4462 O O . ALA B 1 110 ? 60.322 -24.232 21.859 1.00 74.73 104 ALA B O 1
ATOM 4464 N N . ALA B 1 111 ? 62.014 -22.963 22.639 1.00 71.92 105 ALA B N 1
ATOM 4465 C CA . ALA B 1 111 ? 61.114 -22.117 23.405 1.00 69.91 105 ALA B CA 1
ATOM 4466 C C . ALA B 1 111 ? 60.334 -21.176 22.488 1.00 67.64 105 ALA B C 1
ATOM 4467 O O . ALA B 1 111 ? 59.127 -20.988 22.670 1.00 71.48 105 ALA B O 1
ATOM 4469 N N . MET B 1 112 ? 60.990 -20.593 21.483 1.00 65.18 106 MET B N 1
ATOM 4470 C CA . MET B 1 112 ? 60.239 -19.819 20.480 1.00 65.88 106 MET B CA 1
ATOM 4471 C C . MET B 1 112 ? 59.072 -20.611 19.909 1.00 58.62 106 MET B C 1
ATOM 4472 O O . MET B 1 112 ? 57.987 -20.066 19.699 1.00 56.35 106 MET B O 1
ATOM 4477 N N . MET B 1 113 ? 59.272 -21.901 19.669 1.00 60.40 107 MET B N 1
ATOM 4478 C CA . MET B 1 113 ? 58.190 -22.729 19.150 1.00 65.45 107 MET B CA 1
ATOM 4479 C C . MET B 1 113 ? 57.127 -22.966 20.211 1.00 64.91 107 MET B C 1
ATOM 4480 O O . MET B 1 113 ? 55.927 -22.852 19.932 1.00 67.31 107 MET B O 1
ATOM 4485 N N . GLY B 1 114 ? 57.555 -23.312 21.434 1.00 65.12 108 GLY B N 1
ATOM 4486 C CA . GLY B 1 114 ? 56.623 -23.474 22.545 1.00 60.92 108 GLY B CA 1
ATOM 4487 C C . GLY B 1 114 ? 55.809 -22.233 22.860 1.00 59.62 108 GLY B C 1
ATOM 4488 O O . GLY B 1 114 ? 54.718 -22.329 23.426 1.00 62.01 108 GLY B O 1
ATOM 4489 N N . LYS B 1 115 ? 56.324 -21.054 22.513 1.00 59.34 109 LYS B N 1
ATOM 4490 C CA . LYS B 1 115 ? 55.597 -19.820 22.781 1.00 60.32 109 LYS B CA 1
ATOM 4491 C C . LYS B 1 115 ? 54.260 -19.766 22.065 1.00 63.02 109 LYS B C 1
ATOM 4492 O O . LYS B 1 115 ? 53.381 -18.984 22.453 1.00 65.77 109 LYS B O 1
ATOM 4498 N N . ILE B 1 116 ? 54.088 -20.564 21.021 1.00 62.28 110 ILE B N 1
ATOM 4499 C CA . ILE B 1 116 ? 52.989 -20.365 20.083 1.00 59.78 110 ILE B CA 1
ATOM 4500 C C . ILE B 1 116 ? 51.719 -20.998 20.628 1.00 59.51 110 ILE B C 1
ATOM 4501 O O . ILE B 1 116 ? 50.725 -20.294 20.844 1.00 65.21 110 ILE B O 1
ATOM 4506 N N . PRO B 1 117 ? 51.688 -22.306 20.847 1.00 56.11 111 PRO B N 1
ATOM 4507 C CA . PRO B 1 117 ? 50.463 -22.902 21.404 1.00 60.85 111 PRO B CA 1
ATOM 4508 C C . PRO B 1 117 ? 50.054 -22.285 22.744 1.00 65.27 111 PRO B C 1
ATOM 4509 O O . PRO B 1 117 ? 48.855 -22.084 22.994 1.00 65.18 111 PRO B O 1
ATOM 4513 N N . ILE B 1 118 ? 51.019 -21.932 23.597 1.00 65.79 112 ILE B N 1
ATOM 4514 C CA . ILE B 1 118 ? 50.660 -21.378 24.903 1.00 65.51 112 ILE B CA 1
ATOM 4515 C C . ILE B 1 118 ? 50.089 -19.969 24.763 1.00 64.76 112 ILE B C 1
ATOM 4516 O O . ILE B 1 118 ? 49.161 -19.607 25.501 1.00 61.75 112 ILE B O 1
ATOM 4521 N N . SER B 1 119 ? 50.613 -19.155 23.809 1.00 62.70 113 SER B N 1
ATOM 4522 C CA . SER B 1 119 ? 50.016 -17.836 23.559 1.00 56.19 113 SER B CA 1
ATOM 4523 C C . SER B 1 119 ? 48.593 -17.981 23.052 1.00 59.80 113 SER B C 1
ATOM 4524 O O . SER B 1 119 ? 47.726 -17.147 23.342 1.00 64.38 113 SER B O 1
ATOM 4527 N N . VAL B 1 120 ? 48.341 -19.015 22.258 1.00 57.21 114 VAL B N 1
ATOM 4528 C CA . VAL B 1 120 ? 46.994 -19.202 21.760 1.00 58.04 114 VAL B CA 1
ATOM 4529 C C . VAL B 1 120 ? 46.072 -19.493 22.922 1.00 59.11 114 VAL B C 1
ATOM 4530 O O . VAL B 1 120 ? 44.997 -18.889 23.052 1.00 57.36 114 VAL B O 1
ATOM 4534 N N . LYS B 1 121 ? 46.520 -20.358 23.835 1.00 62.68 115 LYS B N 1
ATOM 4535 C CA . LYS B 1 121 ? 45.744 -20.647 25.035 1.00 59.90 115 LYS B CA 1
ATOM 4536 C C . LYS B 1 121 ? 45.532 -19.392 25.859 1.00 55.50 115 LYS B C 1
ATOM 4537 O O . LYS B 1 121 ? 44.398 -19.053 26.217 1.00 55.04 115 LYS B O 1
ATOM 4543 N N . ALA B 1 122 ? 46.613 -18.654 26.125 1.00 54.86 116 ALA B N 1
ATOM 4544 C CA . ALA B 1 122 ? 46.498 -17.427 26.906 1.00 51.67 116 ALA B CA 1
ATOM 4545 C C . ALA B 1 122 ? 45.473 -16.482 26.308 1.00 57.00 116 ALA B C 1
ATOM 4546 O O . ALA B 1 122 ? 44.672 -15.889 27.038 1.00 58.50 116 ALA B O 1
ATOM 4548 N N . TYR B 1 123 ? 45.496 -16.315 24.971 1.00 57.70 117 TYR B N 1
ATOM 4549 C CA . TYR B 1 123 ? 44.605 -15.355 24.326 1.00 52.30 117 TYR B CA 1
ATOM 4550 C C . TYR B 1 123 ? 43.147 -15.694 24.597 1.00 51.83 117 TYR B C 1
ATOM 4551 O O . TYR B 1 123 ? 42.341 -14.811 24.909 1.00 53.66 117 TYR B O 1
ATOM 4560 N N . ASN B 1 124 ? 42.782 -16.968 24.458 1.00 54.97 118 ASN B N 1
ATOM 4561 C CA . ASN B 1 124 ? 41.388 -17.340 24.623 1.00 56.42 118 ASN B CA 1
ATOM 4562 C C . ASN B 1 124 ? 40.973 -17.278 26.077 1.00 57.68 118 ASN B C 1
ATOM 4563 O O . ASN B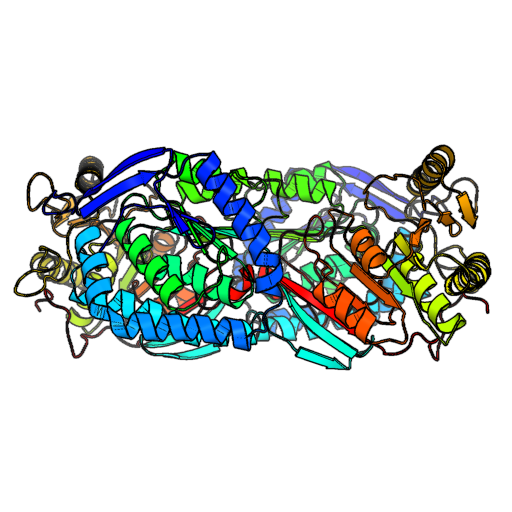 1 124 ? 39.794 -17.063 26.373 1.00 56.43 118 ASN B O 1
ATOM 4568 N N . GLU B 1 125 ? 41.916 -17.417 26.995 1.00 59.85 119 GLU B N 1
ATOM 4569 C CA . GLU B 1 125 ? 41.501 -17.429 28.393 1.00 59.09 119 GLU B CA 1
ATOM 4570 C C . GLU B 1 125 ? 41.498 -16.035 29.016 1.00 55.80 119 GLU B C 1
ATOM 4571 O O . GLU B 1 125 ? 40.548 -15.697 29.723 1.00 58.45 119 GLU B O 1
ATOM 4577 N N . ARG B 1 126 ? 42.494 -15.199 28.702 1.00 49.62 120 ARG B N 1
ATOM 4578 C CA . ARG B 1 126 ? 42.678 -13.880 29.301 1.00 46.75 120 ARG B CA 1
ATOM 4579 C C . ARG B 1 126 ? 42.107 -12.733 28.489 1.00 56.36 120 ARG B C 1
ATOM 4580 O O . ARG B 1 126 ? 41.806 -11.677 29.068 1.00 60.32 120 ARG B O 1
ATOM 4588 N N . THR B 1 127 ? 42.031 -12.882 27.153 1.00 58.06 121 THR B N 1
ATOM 4589 C CA . THR B 1 127 ? 41.526 -11.840 26.279 1.00 58.54 121 THR B CA 1
ATOM 4590 C C . THR B 1 127 ? 40.653 -12.436 25.184 1.00 60.52 121 THR B C 1
ATOM 4591 O O . THR B 1 127 ? 40.713 -12.012 24.035 1.00 59.28 121 THR B O 1
ATOM 4595 N N . GLY B 1 128 ? 39.797 -13.374 25.532 1.00 60.97 122 GLY B N 1
ATOM 4596 C CA . GLY B 1 128 ? 38.979 -14.084 24.589 1.00 48.60 122 GLY B CA 1
ATOM 4597 C C . GLY B 1 128 ? 37.629 -13.460 24.413 1.00 49.02 122 GLY B C 1
ATOM 4598 O O . GLY B 1 128 ? 37.448 -12.272 24.663 1.00 52.60 122 GLY B O 1
ATOM 4599 N N . HIS B 1 129 ? 36.665 -14.295 24.021 1.00 51.12 123 HIS B N 1
ATOM 4600 C CA . HIS B 1 129 ? 35.305 -13.917 23.644 1.00 53.56 123 HIS B CA 1
ATOM 4601 C C . HIS B 1 129 ? 34.356 -14.736 24.508 1.00 56.48 123 HIS B C 1
ATOM 4602 O O . HIS B 1 129 ? 34.462 -15.968 24.547 1.00 62.41 123 HIS B O 1
ATOM 4609 N N . THR B 1 130 ? 33.462 -14.058 25.224 1.00 52.34 124 THR B N 1
ATOM 4610 C CA . THR B 1 130 ? 32.543 -14.711 26.155 1.00 53.88 124 THR B CA 1
ATOM 4611 C C . THR B 1 130 ? 31.215 -13.994 26.108 1.00 56.23 124 THR B C 1
ATOM 4612 O O . THR B 1 130 ? 31.135 -12.832 25.711 1.00 57.72 124 THR B O 1
ATOM 4616 N N . GLU B 1 131 ? 30.178 -14.675 26.575 1.00 62.01 125 GLU B N 1
ATOM 4617 C CA . GLU B 1 131 ? 28.831 -14.154 26.412 1.00 64.38 125 GLU B CA 1
ATOM 4618 C C . GLU B 1 131 ? 27.961 -14.631 27.567 1.00 67.30 125 GLU B C 1
ATOM 4619 O O . GLU B 1 131 ? 28.105 -15.769 28.017 1.00 69.80 125 GLU B O 1
ATOM 4625 N N . SER B 1 132 ? 27.053 -13.766 28.029 1.00 65.17 126 SER B N 1
ATOM 4626 C CA . SER B 1 132 ? 26.195 -14.050 29.183 1.00 66.14 126 SER B CA 1
ATOM 4627 C C . SER B 1 132 ? 24.867 -13.334 29.021 1.00 69.55 126 SER B C 1
ATOM 4628 O O . SER B 1 132 ? 24.769 -12.319 28.326 1.00 72.76 126 SER B O 1
ATOM 4631 N N . ASP B 1 133 ? 23.851 -13.876 29.696 1.00 66.87 127 ASP B N 1
ATOM 4632 C CA . ASP B 1 133 ? 22.604 -13.173 29.946 1.00 69.65 127 ASP B CA 1
ATOM 4633 C C . ASP B 1 133 ? 22.710 -12.591 31.347 1.00 73.04 127 ASP B C 1
ATOM 4634 O O . ASP B 1 133 ? 22.910 -13.322 32.323 1.00 69.37 127 ASP B O 1
ATOM 4639 N N . VAL B 1 134 ? 22.593 -11.282 31.431 1.00 74.00 128 VAL B N 1
ATOM 4640 C CA . VAL B 1 134 ? 22.873 -10.533 32.626 1.00 65.25 128 VAL B CA 1
ATOM 4641 C C . VAL B 1 134 ? 21.705 -9.576 32.865 1.00 70.57 128 VAL B C 1
ATOM 4642 O O . VAL B 1 134 ? 20.771 -9.488 32.069 1.00 70.74 128 VAL B O 1
ATOM 4646 N N . ALA B 1 135 ? 21.769 -8.849 33.977 1.00 78.29 129 ALA B N 1
ATOM 4647 C CA . ALA B 1 135 ? 20.638 -8.021 34.396 1.00 78.60 129 ALA B CA 1
ATOM 4648 C C . ALA B 1 135 ? 20.273 -6.984 33.340 1.00 75.77 129 ALA B C 1
ATOM 4649 O O . ALA B 1 135 ? 19.094 -6.803 33.012 1.00 73.36 129 ALA B O 1
ATOM 4651 N N . GLY B 1 136 ? 21.268 -6.270 32.819 1.00 73.20 130 GLY B N 1
ATOM 4652 C CA . GLY B 1 136 ? 21.002 -5.200 31.875 1.00 74.04 130 GLY B CA 1
ATOM 4653 C C . GLY B 1 136 ? 20.767 -5.601 30.432 1.00 76.32 130 GLY B C 1
ATOM 4654 O O . GLY B 1 136 ? 20.618 -4.718 29.581 1.00 80.07 130 GLY B O 1
ATOM 4655 N N . GLY B 1 137 ? 20.726 -6.901 30.124 1.00 74.44 131 GLY B N 1
ATOM 4656 C CA . GLY B 1 137 ? 20.506 -7.430 28.793 1.00 71.08 131 GLY B CA 1
ATOM 4657 C C . GLY B 1 137 ? 21.500 -8.529 28.464 1.00 68.99 131 GLY B C 1
ATOM 4658 O O . GLY B 1 137 ? 22.105 -9.146 29.350 1.00 70.36 131 GLY B O 1
ATOM 4659 N N . HIS B 1 138 ? 21.664 -8.789 27.176 1.00 69.91 132 HIS B N 1
ATOM 4660 C CA . HIS B 1 138 ? 22.630 -9.786 26.743 1.00 64.49 132 HIS B CA 1
ATOM 4661 C C . HIS B 1 138 ? 24.012 -9.148 26.669 1.00 61.93 132 HIS B C 1
ATOM 4662 O O . HIS B 1 138 ? 24.187 -8.092 26.053 1.00 63.16 132 HIS B O 1
ATOM 4669 N N . ALA B 1 139 ? 24.981 -9.781 27.324 1.00 52.62 133 ALA B N 1
ATOM 4670 C CA . ALA B 1 139 ? 26.302 -9.220 27.587 1.00 51.26 133 ALA B CA 1
ATOM 4671 C C . ALA B 1 139 ? 27.343 -9.941 26.758 1.00 54.82 133 ALA B C 1
ATOM 4672 O O . ALA B 1 139 ? 27.408 -11.180 26.780 1.00 57.90 133 ALA B O 1
ATOM 4674 N N . VAL B 1 140 ? 28.204 -9.173 26.091 1.00 53.06 134 VAL B N 1
ATOM 4675 C CA . VAL B 1 140 ? 29.183 -9.740 25.174 1.00 55.16 134 VAL B CA 1
ATOM 4676 C C . VAL B 1 140 ? 30.526 -9.094 25.443 1.00 55.79 134 VAL B C 1
ATOM 4677 O O . VAL B 1 140 ? 30.626 -7.864 25.500 1.00 58.33 134 VAL B O 1
ATOM 4681 N N . LEU B 1 141 ? 31.554 -9.917 25.580 1.00 53.79 135 LEU B N 1
ATOM 4682 C CA . LEU B 1 141 ? 32.908 -9.435 25.795 1.00 52.68 135 LEU B CA 1
ATOM 4683 C C . LEU B 1 141 ? 33.835 -10.037 24.755 1.00 54.86 135 LEU B C 1
ATOM 4684 O O . LEU B 1 141 ? 33.897 -11.269 24.602 1.00 55.80 135 LEU B O 1
ATOM 4689 N N . ARG B 1 142 ? 34.543 -9.166 24.048 1.00 48.54 136 ARG B N 1
ATOM 4690 C CA . ARG B 1 142 ? 35.659 -9.557 23.208 1.00 52.06 136 ARG B CA 1
ATOM 4691 C C . ARG B 1 142 ? 36.765 -8.539 23.454 1.00 56.16 136 ARG B C 1
ATOM 4692 O O . ARG B 1 142 ? 36.540 -7.494 24.064 1.00 58.24 136 ARG B O 1
ATOM 4700 N N . HIS B 1 143 ? 37.960 -8.836 22.956 1.00 57.94 137 HIS B N 1
ATOM 4701 C CA . HIS B 1 143 ? 39.122 -7.978 23.122 1.00 53.78 137 HIS B CA 1
ATOM 4702 C C . HIS B 1 143 ? 39.638 -7.546 21.750 1.00 56.57 137 HIS B C 1
ATOM 4703 O O . HIS B 1 143 ? 39.430 -8.229 20.745 1.00 57.98 137 HIS B O 1
ATOM 4710 N N . ARG B 1 144 ? 40.290 -6.381 21.724 1.00 54.52 138 ARG B N 1
ATOM 4711 C CA . ARG B 1 144 ? 40.714 -5.653 20.555 1.00 53.82 138 ARG B CA 1
ATOM 4712 C C . ARG B 1 144 ? 42.211 -5.363 20.587 1.00 55.88 138 ARG B C 1
ATOM 4713 O O . ARG B 1 144 ? 42.767 -5.065 21.653 1.00 56.03 138 ARG B O 1
ATOM 4721 N N . PRO B 1 145 ? 42.883 -5.418 19.435 1.00 52.84 139 PRO B N 1
ATOM 4722 C CA . PRO B 1 145 ? 44.307 -5.059 19.385 1.00 52.99 139 PRO B CA 1
ATOM 4723 C C . PRO B 1 145 ? 44.508 -3.559 19.551 1.00 52.50 139 PRO B C 1
ATOM 4724 O O . PRO B 1 145 ? 43.578 -2.762 19.436 1.00 45.21 139 PRO B O 1
ATOM 4728 N N . HIS B 1 146 ? 45.748 -3.161 19.829 1.00 51.96 140 HIS B N 1
ATOM 4729 C CA . HIS B 1 146 ? 45.970 -1.733 20.059 1.00 51.67 140 HIS B CA 1
ATOM 4730 C C . HIS B 1 146 ? 46.225 -0.941 18.783 1.00 50.23 140 HIS B C 1
ATOM 4731 O O . HIS B 1 146 ? 45.853 0.242 18.717 1.00 48.91 140 HIS B O 1
ATOM 4738 N N . GLY B 1 147 ? 46.873 -1.560 17.792 1.00 48.24 141 GLY B N 1
ATOM 4739 C CA . GLY B 1 147 ? 47.377 -0.881 16.620 1.00 45.97 141 GLY B CA 1
ATOM 4740 C C . GLY B 1 147 ? 48.812 -1.297 16.367 1.00 48.48 141 GLY B C 1
ATOM 4741 O O . GLY B 1 147 ? 49.125 -2.492 16.378 1.00 52.94 141 GLY B O 1
ATOM 4742 N N . VAL B 1 148 ? 49.697 -0.330 16.168 1.00 46.40 142 VAL B N 1
ATOM 4743 C CA . VAL B 1 148 ? 51.108 -0.593 15.918 1.00 46.92 142 VAL B CA 1
ATOM 4744 C C . VAL B 1 148 ? 51.838 -0.615 17.258 1.00 57.07 142 VAL B C 1
ATOM 4745 O O . VAL B 1 148 ? 51.736 0.339 18.043 1.00 60.89 142 VAL B O 1
ATOM 4749 N N . VAL B 1 149 ? 52.554 -1.704 17.537 1.00 54.40 143 VAL B N 1
ATOM 4750 C CA . VAL B 1 149 ? 53.331 -1.816 18.757 1.00 54.15 143 VAL B CA 1
ATOM 4751 C C . VAL B 1 149 ? 54.804 -1.898 18.376 1.00 54.13 143 VAL B C 1
ATOM 4752 O O . VAL B 1 149 ? 55.193 -2.704 17.528 1.00 53.22 143 VAL B O 1
ATOM 4756 N N . ALA B 1 150 ? 55.614 -1.042 18.982 1.00 54.37 144 ALA B N 1
ATOM 4757 C CA . ALA B 1 150 ? 57.056 -1.146 18.848 1.00 54.92 144 ALA B CA 1
ATOM 4758 C C . ALA B 1 150 ? 57.587 -2.182 19.838 1.00 55.10 144 ALA B C 1
ATOM 4759 O O . ALA B 1 150 ? 57.261 -2.151 21.032 1.00 56.55 144 ALA B O 1
ATOM 4761 N N . VAL B 1 151 ? 58.378 -3.112 19.325 1.00 52.05 145 VAL B N 1
ATOM 4762 C CA . VAL B 1 151 ? 58.986 -4.178 20.090 1.00 52.23 145 VAL B CA 1
ATOM 4763 C C . VAL B 1 151 ? 60.489 -3.956 20.080 1.00 58.00 145 VAL B C 1
ATOM 4764 O O . VAL B 1 151 ? 61.100 -3.893 19.004 1.00 62.83 145 VAL B O 1
ATOM 4768 N N . PHE B 1 152 ? 61.087 -3.816 21.273 1.00 56.33 146 PHE B N 1
ATOM 4769 C CA . PHE B 1 152 ? 62.532 -3.685 21.433 1.00 57.55 146 PHE B CA 1
ATOM 4770 C C . PHE B 1 152 ? 63.096 -4.981 22.004 1.00 62.03 146 PHE B C 1
ATOM 4771 O O . PHE B 1 152 ? 62.713 -5.400 23.108 1.00 69.37 146 PHE B O 1
ATOM 4779 N N . GLY B 1 153 ? 64.031 -5.586 21.282 1.00 58.39 147 GLY B N 1
ATOM 4780 C CA . GLY B 1 153 ? 64.607 -6.842 21.675 1.00 60.11 147 GLY B CA 1
ATOM 4781 C C . GLY B 1 153 ? 65.908 -6.664 22.436 1.00 63.21 147 GLY B C 1
ATOM 4782 O O . GLY B 1 153 ? 66.667 -5.709 22.216 1.00 64.98 147 GLY B O 1
ATOM 4783 N N . PRO B 1 154 ? 66.187 -7.596 23.357 1.00 60.76 148 PRO B N 1
ATOM 4784 C CA . PRO B 1 154 ? 67.456 -7.574 24.095 1.00 60.77 148 PRO B CA 1
ATOM 4785 C C . PRO B 1 154 ? 68.486 -8.435 23.390 1.00 65.78 148 PRO B C 1
ATOM 4786 O O . PRO B 1 154 ? 68.152 -9.112 22.414 1.00 64.03 148 PRO B O 1
ATOM 4790 N N . TYR B 1 155 ? 69.712 -8.494 23.904 1.00 69.88 149 TYR B N 1
ATOM 4791 C CA . TYR B 1 155 ? 70.720 -9.297 23.232 1.00 72.16 149 TYR B CA 1
ATOM 4792 C C . TYR B 1 155 ? 70.899 -10.681 23.835 1.00 77.41 149 TYR B C 1
ATOM 4793 O O . TYR B 1 155 ? 71.436 -11.560 23.153 1.00 83.71 149 TYR B O 1
ATOM 4802 N N . ASN B 1 156 ? 70.425 -10.919 25.061 1.00 76.52 150 ASN B N 1
ATOM 4803 C CA . ASN B 1 156 ? 70.708 -12.188 25.724 1.00 77.41 150 ASN B CA 1
ATOM 4804 C C . ASN B 1 156 ? 69.884 -13.337 25.141 1.00 79.60 150 ASN B C 1
ATOM 4805 O O . ASN B 1 156 ? 70.406 -14.445 24.962 1.00 79.94 150 ASN B O 1
ATOM 4810 N N . PHE B 1 157 ? 68.594 -13.110 24.869 1.00 81.70 151 PHE B N 1
ATOM 4811 C CA . PHE B 1 157 ? 67.739 -14.080 24.191 1.00 82.05 151 PHE B CA 1
ATOM 4812 C C . PHE B 1 157 ? 67.162 -13.397 22.953 1.00 81.66 151 PHE B C 1
ATOM 4813 O O . PHE B 1 157 ? 66.000 -12.962 22.956 1.00 82.96 151 PHE B O 1
ATOM 4821 N N . PRO B 1 158 ? 67.940 -13.312 21.863 1.00 76.76 152 PRO B N 1
ATOM 4822 C CA . PRO B 1 158 ? 67.526 -12.488 20.717 1.00 73.43 152 PRO B CA 1
ATOM 4823 C C . PRO B 1 158 ? 66.418 -13.094 19.885 1.00 69.31 152 PRO B C 1
ATOM 4824 O O . PRO B 1 158 ? 65.885 -12.398 19.014 1.00 68.63 152 PRO B O 1
ATOM 4828 N N . GLY B 1 159 ? 66.048 -14.345 20.126 1.00 65.98 153 GLY B N 1
ATOM 4829 C CA . GLY B 1 159 ? 64.887 -14.927 19.489 1.00 63.05 153 GLY B CA 1
ATOM 4830 C C . GLY B 1 159 ? 63.708 -15.093 20.427 1.00 65.40 153 GLY B C 1
ATOM 4831 O O . GLY B 1 159 ? 62.595 -14.667 20.100 1.00 65.51 153 GLY B O 1
ATOM 4832 N N . HIS B 1 160 ? 63.939 -15.705 21.604 1.00 61.68 154 HIS B N 1
ATOM 4833 C CA . HIS B 1 160 ? 62.835 -16.089 22.467 1.00 60.60 154 HIS B CA 1
ATOM 4834 C C . HIS B 1 160 ? 62.122 -14.869 23.027 1.00 62.94 154 HIS B C 1
ATOM 4835 O O . HIS B 1 160 ? 60.883 -14.796 23.004 1.00 63.27 154 HIS B O 1
ATOM 4842 N N . LEU B 1 161 ? 62.899 -13.893 23.529 1.00 62.56 155 LEU B N 1
ATOM 4843 C CA . LEU B 1 161 ? 62.304 -12.745 24.212 1.00 60.68 155 LEU B CA 1
ATOM 4844 C C . LEU B 1 161 ? 61.585 -11.826 23.244 1.00 63.69 155 LEU B C 1
ATOM 4845 O O . LEU B 1 161 ? 60.403 -11.533 23.476 1.00 66.49 155 LEU B O 1
ATOM 4850 N N . PRO B 1 162 ? 62.202 -11.336 22.158 1.00 66.37 156 PRO B N 1
ATOM 4851 C CA . PRO B 1 162 ? 61.402 -10.610 21.163 1.00 62.93 156 PRO B CA 1
ATOM 4852 C C . PRO B 1 162 ? 60.201 -11.417 20.716 1.00 62.21 156 PRO B C 1
ATOM 4853 O O . PRO B 1 162 ? 59.100 -10.873 20.603 1.00 64.10 156 PRO B O 1
ATOM 4857 N N . ASN B 1 163 ? 60.382 -12.719 20.476 1.00 62.36 157 ASN B N 1
ATOM 4858 C CA . ASN B 1 163 ? 59.256 -13.566 20.093 1.00 60.94 157 ASN B CA 1
ATOM 4859 C C . ASN B 1 163 ? 58.170 -13.558 21.164 1.00 62.20 157 ASN B C 1
ATOM 4860 O O . ASN B 1 163 ? 56.981 -13.693 20.848 1.00 67.36 157 ASN B O 1
ATOM 4865 N N . GLY B 1 164 ? 58.554 -13.402 22.433 1.00 58.02 158 GLY B N 1
ATOM 4866 C CA . GLY B 1 164 ? 57.581 -13.427 23.518 1.00 53.89 158 GLY B CA 1
ATOM 4867 C C . GLY B 1 164 ? 56.653 -12.239 23.516 1.00 55.18 158 GLY B C 1
ATOM 4868 O O . GLY B 1 164 ? 55.589 -12.295 24.149 1.00 51.47 158 GLY B O 1
ATOM 4869 N N . HIS B 1 165 ? 57.050 -11.148 22.843 1.00 56.20 159 HIS B N 1
ATOM 4870 C CA . HIS B 1 165 ? 56.139 -10.041 22.579 1.00 56.67 159 HIS B CA 1
ATOM 4871 C C . HIS B 1 165 ? 55.413 -10.202 21.248 1.00 56.61 159 HIS B C 1
ATOM 4872 O O . HIS B 1 165 ? 54.199 -9.969 21.151 1.00 55.32 159 HIS B O 1
ATOM 4879 N N . ILE B 1 166 ? 56.144 -10.629 20.223 1.00 57.18 160 ILE B N 1
ATOM 4880 C CA . ILE B 1 166 ? 55.638 -10.532 18.865 1.00 57.02 160 ILE B CA 1
ATOM 4881 C C . ILE B 1 166 ? 54.489 -11.500 18.650 1.00 58.89 160 ILE B C 1
ATOM 4882 O O . ILE B 1 166 ? 53.484 -11.151 18.022 1.00 62.08 160 ILE B O 1
ATOM 4887 N N . VAL B 1 167 ? 54.623 -12.738 19.133 1.00 57.63 161 VAL B N 1
ATOM 4888 C CA . VAL B 1 167 ? 53.559 -13.725 18.932 1.00 57.99 161 VAL B CA 1
ATOM 4889 C C . VAL B 1 167 ? 52.255 -13.281 19.577 1.00 61.78 161 VAL B C 1
ATOM 4890 O O . VAL B 1 167 ? 51.233 -13.215 18.873 1.00 64.13 161 VAL B O 1
ATOM 4894 N N . PRO B 1 168 ? 52.203 -12.953 20.868 1.00 65.12 162 PRO B N 1
ATOM 4895 C CA . PRO B 1 168 ? 50.926 -12.494 21.435 1.00 61.07 162 PRO B CA 1
ATOM 4896 C C . PRO B 1 168 ? 50.418 -11.214 20.784 1.00 57.22 162 PRO B C 1
ATOM 4897 O O . PRO B 1 168 ? 49.200 -10.981 20.721 1.00 58.24 162 PRO B O 1
ATOM 4901 N N . ALA B 1 169 ? 51.324 -10.328 20.373 1.00 50.84 163 ALA B N 1
ATOM 4902 C CA . ALA B 1 169 ? 50.879 -9.072 19.796 1.00 53.06 163 ALA B CA 1
ATOM 4903 C C . ALA B 1 169 ? 50.233 -9.307 18.425 1.00 58.27 163 ALA B C 1
ATOM 4904 O O . ALA B 1 169 ? 49.124 -8.821 18.157 1.00 55.41 163 ALA B O 1
ATOM 4906 N N . LEU B 1 170 ? 50.904 -10.088 17.559 1.00 61.19 164 LEU B N 1
ATOM 4907 C CA . LEU B 1 170 ? 50.364 -10.411 16.231 1.00 59.51 164 LEU B CA 1
ATOM 4908 C C . LEU B 1 170 ? 49.103 -11.247 16.344 1.00 59.77 164 LEU B C 1
ATOM 4909 O O . LEU B 1 170 ? 48.126 -11.009 15.629 1.00 56.69 164 LEU B O 1
ATOM 4914 N N . LEU B 1 171 ? 49.110 -12.228 17.245 1.00 58.64 165 LEU B N 1
ATOM 4915 C CA . LEU B 1 171 ? 47.935 -13.066 17.412 1.00 57.51 165 LEU B CA 1
ATOM 4916 C C . LEU B 1 171 ? 46.710 -12.223 17.712 1.00 55.03 165 LEU B C 1
ATOM 4917 O O . LEU B 1 171 ? 45.608 -12.553 17.267 1.00 54.40 165 LEU B O 1
ATOM 4922 N N . ALA B 1 172 ? 46.880 -11.110 18.425 1.00 57.23 166 ALA B N 1
ATOM 4923 C CA . ALA B 1 172 ? 45.716 -10.321 18.803 1.00 56.81 166 ALA B CA 1
ATOM 4924 C C . ALA B 1 172 ? 45.279 -9.351 17.726 1.00 57.66 166 ALA B C 1
ATOM 4925 O O . ALA B 1 172 ? 44.256 -8.682 17.902 1.00 58.40 166 ALA B O 1
ATOM 4927 N N . GLY B 1 173 ? 46.038 -9.204 16.644 1.00 58.35 167 GLY B N 1
ATOM 4928 C CA . GLY B 1 173 ? 45.650 -8.248 15.635 1.00 57.74 167 GLY B CA 1
ATOM 4929 C C . GLY B 1 173 ? 46.443 -6.970 15.611 1.00 57.69 167 GLY B C 1
ATOM 4930 O O . GLY B 1 173 ? 45.989 -5.995 14.999 1.00 59.43 167 GLY B O 1
ATOM 4931 N N . ASN B 1 174 ? 47.539 -6.895 16.350 1.00 56.55 168 ASN B N 1
ATOM 4932 C CA . ASN B 1 174 ? 48.433 -5.750 16.243 1.00 53.98 168 ASN B CA 1
ATOM 4933 C C . ASN B 1 174 ? 49.394 -5.923 15.061 1.00 49.94 168 ASN B C 1
ATOM 4934 O O . ASN B 1 174 ? 49.643 -7.032 14.572 1.00 44.74 168 ASN B O 1
ATOM 4939 N N . THR B 1 175 ? 49.994 -4.817 14.653 1.00 45.87 169 THR B N 1
ATOM 4940 C CA . THR B 1 175 ? 51.167 -4.931 13.811 1.00 51.69 169 THR B CA 1
ATOM 4941 C C . THR B 1 175 ? 52.382 -4.441 14.580 1.00 58.89 169 THR B C 1
ATOM 4942 O O . THR B 1 175 ? 52.266 -3.713 15.575 1.00 62.68 169 THR B O 1
ATOM 4946 N N . VAL B 1 176 ? 53.555 -4.864 14.118 1.00 56.36 170 VAL B N 1
ATOM 4947 C CA . VAL B 1 176 ? 54.774 -4.777 14.914 1.00 56.69 170 VAL B CA 1
ATOM 4948 C C . VAL B 1 176 ? 55.844 -4.037 14.125 1.00 58.46 170 VAL B C 1
ATOM 4949 O O . VAL B 1 176 ? 56.079 -4.343 12.951 1.00 57.81 170 VAL B O 1
ATOM 4953 N N . VAL B 1 177 ? 56.521 -3.107 14.780 1.00 56.11 171 VAL B N 1
ATOM 4954 C CA . VAL B 1 177 ? 57.787 -2.563 14.299 1.00 53.21 171 VAL B CA 1
ATOM 4955 C C . VAL B 1 177 ? 58.863 -3.091 15.241 1.00 61.35 171 VAL B C 1
ATOM 4956 O O . VAL B 1 177 ? 58.923 -2.714 16.432 1.00 63.90 171 VAL B O 1
ATOM 4960 N N . PHE B 1 178 ? 59.685 -3.995 14.728 1.00 57.47 172 PHE B N 1
ATOM 4961 C CA . PHE B 1 178 ? 60.631 -4.731 15.549 1.00 55.23 172 PHE B CA 1
ATOM 4962 C C . PHE B 1 178 ? 61.990 -4.043 15.476 1.00 59.62 172 PHE B C 1
ATOM 4963 O O . PHE B 1 178 ? 62.603 -3.973 14.406 1.00 60.43 172 PHE B O 1
ATOM 4971 N N . LYS B 1 179 ? 62.446 -3.510 16.613 1.00 59.73 173 LYS B N 1
ATOM 4972 C CA . LYS B 1 179 ? 63.761 -2.886 16.731 1.00 57.83 173 LYS B CA 1
ATOM 4973 C C . LYS B 1 179 ? 64.682 -3.738 17.601 1.00 64.22 173 LYS B C 1
ATOM 4974 O O . LYS B 1 179 ? 64.639 -3.645 18.834 1.00 64.33 173 LYS B O 1
ATOM 4980 N N . PRO B 1 180 ? 65.498 -4.617 17.019 1.00 67.43 174 PRO B N 1
ATOM 4981 C CA . PRO B 1 180 ? 66.356 -5.486 17.835 1.00 68.11 174 PRO B CA 1
ATOM 4982 C C . PRO B 1 180 ? 67.584 -4.749 18.347 1.00 70.03 174 PRO B C 1
ATOM 4983 O O . PRO B 1 180 ? 67.949 -3.679 17.859 1.00 70.67 174 PRO B O 1
ATOM 4987 N N . SER B 1 181 ? 68.242 -5.357 19.337 1.00 69.95 175 SER B N 1
ATOM 4988 C CA . SER B 1 181 ? 69.479 -4.763 19.824 1.00 68.86 175 SER B CA 1
ATOM 4989 C C . SER B 1 181 ? 70.529 -4.765 18.718 1.00 69.35 175 SER B C 1
ATOM 4990 O O . SER B 1 181 ? 70.638 -5.716 17.939 1.00 64.28 175 SER B O 1
ATOM 4993 N N . GLU B 1 182 ? 71.290 -3.668 18.649 1.00 69.48 176 GLU B N 1
ATOM 4994 C CA . GLU B 1 182 ? 72.398 -3.547 17.720 1.00 70.70 176 GLU B CA 1
ATOM 4995 C C . GLU B 1 182 ? 73.467 -4.614 17.919 1.00 69.50 176 GLU B C 1
ATOM 4996 O O . GLU B 1 182 ? 74.391 -4.692 17.099 1.00 71.48 176 GLU B O 1
ATOM 5002 N N . LEU B 1 183 ? 73.382 -5.428 18.978 1.00 65.58 177 LEU B N 1
ATOM 5003 C CA . LEU B 1 183 ? 74.291 -6.555 19.155 1.00 64.43 177 LEU B CA 1
ATOM 5004 C C . LEU B 1 183 ? 73.748 -7.859 18.581 1.00 70.05 177 LEU B C 1
ATOM 5005 O O . LEU B 1 183 ? 74.515 -8.824 18.446 1.00 72.88 177 LEU B O 1
ATOM 5010 N N . THR B 1 184 ? 72.450 -7.932 18.238 1.00 70.00 178 THR B N 1
ATOM 5011 C CA . THR B 1 184 ? 71.987 -9.185 17.644 1.00 69.25 178 THR B CA 1
ATOM 5012 C C . THR B 1 184 ? 71.144 -8.972 16.374 1.00 68.02 178 THR B C 1
ATOM 5013 O O . THR B 1 184 ? 70.178 -9.708 16.141 1.00 69.58 178 THR B O 1
ATOM 5017 N N . PRO B 1 185 ? 71.521 -8.057 15.476 1.00 66.91 179 PRO B N 1
ATOM 5018 C CA . PRO B 1 185 ? 70.673 -7.839 14.281 1.00 66.18 179 PRO B CA 1
ATOM 5019 C C . PRO B 1 185 ? 70.516 -9.075 13.413 1.00 65.17 179 PRO B C 1
ATOM 5020 O O . PRO B 1 185 ? 69.409 -9.341 12.935 1.00 67.05 179 PRO B O 1
ATOM 5024 N N . GLY B 1 186 ? 71.580 -9.858 13.230 1.00 63.74 180 GLY B N 1
ATOM 5025 C CA . GLY B 1 186 ? 71.493 -11.048 12.390 1.00 64.60 180 GLY B CA 1
ATOM 5026 C C . GLY B 1 186 ? 70.390 -12.005 12.798 1.00 68.67 180 GLY B C 1
ATOM 5027 O O . GLY B 1 186 ? 69.542 -12.374 11.984 1.00 74.06 180 GLY B O 1
ATOM 5028 N N . VAL B 1 187 ? 70.373 -12.412 14.069 1.00 69.93 181 VAL B N 1
ATOM 5029 C CA . VAL B 1 187 ? 69.343 -13.341 14.536 1.00 68.50 181 VAL B CA 1
ATOM 5030 C C . VAL B 1 187 ? 67.951 -12.796 14.231 1.00 66.17 181 VAL B C 1
ATOM 5031 O O . VAL B 1 187 ? 67.045 -13.554 13.852 1.00 67.96 181 VAL B O 1
ATOM 5035 N N . ALA B 1 188 ? 67.759 -11.474 14.411 1.00 60.17 182 ALA B N 1
ATOM 5036 C CA . ALA B 1 188 ? 66.465 -10.839 14.155 1.00 55.66 182 ALA B CA 1
ATOM 5037 C C . ALA B 1 188 ? 66.091 -10.882 12.674 1.00 64.05 182 ALA B C 1
ATOM 5038 O O . ALA B 1 188 ? 64.939 -11.173 12.315 1.00 63.07 182 ALA B O 1
ATOM 5040 N N . GLU B 1 189 ? 67.038 -10.511 11.810 1.00 66.95 183 GLU B N 1
ATOM 5041 C CA . GLU B 1 189 ? 66.808 -10.544 10.369 1.00 71.97 183 GLU B CA 1
ATOM 5042 C C . GLU B 1 189 ? 66.448 -11.949 9.895 1.00 72.86 183 GLU B C 1
ATOM 5043 O O . GLU B 1 189 ? 65.560 -12.124 9.045 1.00 70.70 183 GLU B O 1
ATOM 5049 N N . LEU B 1 190 ? 67.144 -12.964 10.419 1.00 72.58 184 LEU B N 1
ATOM 5050 C CA . LEU B 1 190 ? 66.773 -14.338 10.096 1.00 67.86 184 LEU B CA 1
ATOM 5051 C C . LEU B 1 190 ? 65.374 -14.671 10.611 1.00 69.18 184 LEU B C 1
ATOM 5052 O O . LEU B 1 190 ? 64.601 -15.357 9.928 1.00 71.03 184 LEU B O 1
ATOM 5057 N N . THR B 1 191 ? 65.011 -14.174 11.804 1.00 63.62 185 THR B N 1
ATOM 5058 C CA . THR B 1 191 ? 63.671 -14.450 12.317 1.00 58.89 185 THR B CA 1
ATOM 5059 C C . THR B 1 191 ? 62.599 -13.805 11.453 1.00 58.76 185 THR B C 1
ATOM 5060 O O . THR B 1 191 ? 61.598 -14.448 11.116 1.00 58.94 185 THR B O 1
ATOM 5064 N N . VAL B 1 192 ? 62.776 -12.527 11.097 1.00 60.92 186 VAL B N 1
ATOM 5065 C CA . VAL B 1 192 ? 61.797 -11.851 10.246 1.00 59.26 186 VAL B CA 1
ATOM 5066 C C . VAL B 1 192 ? 61.712 -12.525 8.867 1.00 61.75 186 VAL B C 1
ATOM 5067 O O . VAL B 1 192 ? 60.636 -12.580 8.268 1.00 56.89 186 VAL B O 1
ATOM 5071 N N . ARG B 1 193 ? 62.828 -13.052 8.343 1.00 61.65 187 ARG B N 1
ATOM 5072 C CA . ARG B 1 193 ? 62.727 -13.794 7.086 1.00 62.97 187 ARG B CA 1
ATOM 5073 C C . ARG B 1 193 ? 61.798 -14.987 7.233 1.00 67.96 187 ARG B C 1
ATOM 5074 O O . ARG B 1 193 ? 61.042 -15.309 6.305 1.00 72.01 187 ARG B O 1
ATOM 5082 N N . LEU B 1 194 ? 61.822 -15.642 8.402 1.00 68.49 188 LEU B N 1
ATOM 5083 C CA . LEU B 1 194 ? 60.932 -16.774 8.639 1.00 69.30 188 LEU B CA 1
ATOM 5084 C C . LEU B 1 194 ? 59.482 -16.325 8.744 1.00 71.47 188 LEU B C 1
ATOM 5085 O O . LEU B 1 194 ? 58.582 -17.010 8.247 1.00 75.58 188 LEU B O 1
ATOM 5090 N N . TRP B 1 195 ? 59.228 -15.179 9.385 1.00 70.48 189 TRP B N 1
ATOM 5091 C CA . TRP B 1 195 ? 57.866 -14.649 9.384 1.00 70.35 189 TRP B CA 1
ATOM 5092 C C . TRP B 1 195 ? 57.377 -14.429 7.956 1.00 68.29 189 TRP B C 1
ATOM 5093 O O . TRP B 1 195 ? 56.203 -14.672 7.638 1.00 67.43 189 TRP B O 1
ATOM 5104 N N . GLU B 1 196 ? 58.267 -13.961 7.083 1.00 67.85 190 GLU B N 1
ATOM 5105 C CA . GLU B 1 196 ? 57.894 -13.756 5.695 1.00 67.96 190 GLU B CA 1
ATOM 5106 C C . GLU B 1 196 ? 57.565 -15.080 5.017 1.00 67.32 190 GLU B C 1
ATOM 5107 O O . GLU B 1 196 ? 56.475 -15.248 4.454 1.00 65.45 190 GLU B O 1
ATOM 5113 N N . LYS B 1 197 ? 58.487 -16.041 5.073 1.00 66.49 191 LYS B N 1
ATOM 5114 C CA . LYS B 1 197 ? 58.171 -17.346 4.524 1.00 69.79 191 LYS B CA 1
ATOM 5115 C C . LYS B 1 197 ? 56.852 -17.888 5.062 1.00 70.72 191 LYS B C 1
ATOM 5116 O O . LYS B 1 197 ? 56.197 -18.687 4.387 1.00 72.58 191 LYS B O 1
ATOM 5122 N N . ALA B 1 198 ? 56.430 -17.458 6.251 1.00 69.46 192 ALA B N 1
ATOM 5123 C CA . ALA B 1 198 ? 55.176 -17.935 6.817 1.00 66.74 192 ALA B CA 1
ATOM 5124 C C . ALA B 1 198 ? 53.947 -17.341 6.139 1.00 67.97 192 ALA B C 1
ATOM 5125 O O . ALA B 1 198 ? 52.842 -17.840 6.368 1.00 70.85 192 ALA B O 1
ATOM 5127 N N . GLY B 1 199 ? 54.100 -16.302 5.324 1.00 68.99 193 GLY B N 1
ATOM 5128 C CA . GLY B 1 199 ? 52.971 -15.688 4.653 1.00 66.63 193 GLY B CA 1
ATOM 5129 C C . GLY B 1 199 ? 52.334 -14.521 5.369 1.00 67.35 193 GLY B C 1
ATOM 5130 O O . GLY B 1 199 ? 51.158 -14.235 5.126 1.00 69.31 193 GLY B O 1
ATOM 5131 N N . LEU B 1 200 ? 53.064 -13.847 6.255 1.00 67.67 194 LEU B N 1
ATOM 5132 C CA . LEU B 1 200 ? 52.522 -12.701 6.984 1.00 66.81 194 LEU B CA 1
ATOM 5133 C C . LEU B 1 200 ? 52.353 -11.524 6.029 1.00 64.86 194 LEU B C 1
ATOM 5134 O O . LEU B 1 200 ? 53.316 -11.140 5.372 1.00 65.69 194 LEU B O 1
ATOM 5139 N N . PRO B 1 201 ? 51.181 -10.887 5.974 1.00 60.76 195 PRO B N 1
ATOM 5140 C CA . PRO B 1 201 ? 50.965 -9.807 4.997 1.00 56.30 195 PRO B CA 1
ATOM 5141 C C . PRO B 1 201 ? 51.937 -8.640 5.146 1.00 61.15 195 PRO B C 1
ATOM 5142 O O . PRO B 1 201 ? 52.542 -8.411 6.200 1.00 61.83 195 PRO B O 1
ATOM 5146 N N . ASP B 1 202 ? 52.088 -7.899 4.043 1.00 59.20 196 ASP B N 1
ATOM 5147 C CA . ASP B 1 202 ? 52.924 -6.698 4.006 1.00 57.45 196 ASP B CA 1
ATOM 5148 C C . ASP B 1 202 ? 52.555 -5.729 5.126 1.00 57.08 196 ASP B C 1
ATOM 5149 O O . ASP B 1 202 ? 51.387 -5.344 5.266 1.00 57.84 196 ASP B O 1
ATOM 5154 N N . GLY B 1 203 ? 53.574 -5.248 5.842 1.00 51.75 197 GLY B N 1
ATOM 5155 C CA . GLY B 1 203 ? 53.418 -4.225 6.846 1.00 55.76 197 GLY B CA 1
ATOM 5156 C C . GLY B 1 203 ? 53.042 -4.742 8.231 1.00 61.23 197 GLY B C 1
ATOM 5157 O O . GLY B 1 203 ? 53.218 -4.016 9.219 1.00 58.42 197 GLY B O 1
ATOM 5158 N N . VAL B 1 204 ? 52.544 -5.980 8.320 1.00 62.08 198 VAL B N 1
ATOM 5159 C CA . VAL B 1 204 ? 52.164 -6.566 9.588 1.00 61.55 198 VAL B CA 1
ATOM 5160 C C . VAL B 1 204 ? 53.380 -6.734 10.475 1.00 64.47 198 VAL B C 1
ATOM 5161 O O . VAL B 1 204 ? 53.265 -6.701 11.707 1.00 65.50 198 VAL B O 1
ATOM 5165 N N . ILE B 1 205 ? 54.557 -6.925 9.885 1.00 62.76 199 ILE B N 1
ATOM 5166 C CA . ILE B 1 205 ? 55.780 -6.884 10.674 1.00 63.11 199 ILE B CA 1
ATOM 5167 C C . ILE B 1 205 ? 56.848 -6.092 9.933 1.00 61.11 199 ILE B C 1
ATOM 5168 O O . ILE B 1 205 ? 57.026 -6.241 8.725 1.00 61.79 199 ILE B O 1
ATOM 5173 N N . ASN B 1 206 ? 57.624 -5.323 10.679 1.00 59.31 200 ASN B N 1
ATOM 5174 C CA . ASN B 1 206 ? 58.575 -4.412 10.080 1.00 56.56 200 ASN B CA 1
ATOM 5175 C C . ASN B 1 206 ? 59.852 -4.453 10.885 1.00 58.01 200 ASN B C 1
ATOM 5176 O O . ASN B 1 206 ? 59.828 -4.299 12.106 1.00 55.66 200 ASN B O 1
ATOM 5181 N N . LEU B 1 207 ? 60.960 -4.689 10.209 1.00 58.45 201 LEU B N 1
ATOM 5182 C CA . LEU B 1 207 ? 62.256 -4.772 10.864 1.00 58.50 201 LEU B CA 1
ATOM 5183 C C . LEU B 1 207 ? 62.999 -3.453 10.658 1.00 60.91 201 LEU B C 1
ATOM 5184 O O . LEU B 1 207 ? 63.051 -2.932 9.543 1.00 61.65 201 LEU B O 1
ATOM 5189 N N . VAL B 1 208 ? 63.478 -2.858 11.742 1.00 57.72 202 VAL B N 1
ATOM 5190 C CA . VAL B 1 208 ? 64.236 -1.604 11.690 1.00 57.02 202 VAL B CA 1
ATOM 5191 C C . VAL B 1 208 ? 65.477 -1.818 12.541 1.00 65.47 202 VAL B C 1
ATOM 5192 O O . VAL B 1 208 ? 65.415 -1.731 13.778 1.00 63.55 202 VAL B O 1
ATOM 5196 N N . GLN B 1 209 ? 66.592 -2.146 11.889 1.00 69.37 203 GLN B N 1
ATOM 5197 C CA . GLN B 1 209 ? 67.860 -2.316 12.582 1.00 67.16 203 GLN B CA 1
ATOM 5198 C C . GLN B 1 209 ? 68.402 -0.962 13.025 1.00 68.94 203 GLN B C 1
ATOM 5199 O O . GLN B 1 209 ? 68.090 0.087 12.450 1.00 69.45 203 GLN B O 1
ATOM 5205 N N . GLY B 1 210 ? 69.248 -0.992 14.033 1.00 71.50 204 GLY B N 1
ATOM 5206 C CA . GLY B 1 210 ? 69.929 0.212 14.458 1.00 73.01 204 GLY B CA 1
ATOM 5207 C C . GLY B 1 210 ? 70.279 0.138 15.927 1.00 77.17 204 GLY B C 1
ATOM 5208 O O . GLY B 1 210 ? 69.943 -0.808 16.634 1.00 76.79 204 GLY B O 1
ATOM 5209 N N . GLY B 1 211 ? 70.958 1.182 16.370 1.00 79.75 205 GLY B N 1
ATOM 5210 C CA . GLY B 1 211 ? 71.317 1.334 17.757 1.00 77.08 205 GLY B CA 1
ATOM 5211 C C . GLY B 1 211 ? 70.448 2.350 18.456 1.00 77.85 205 GLY B C 1
ATOM 5212 O O . GLY B 1 211 ? 69.220 2.250 18.441 1.00 77.89 205 GLY B O 1
ATOM 5213 N N . SER B 1 212 ? 71.087 3.344 19.059 1.00 75.48 206 SER B N 1
ATOM 5214 C CA . SER B 1 212 ? 70.387 4.240 19.969 1.00 76.47 206 SER B CA 1
ATOM 5215 C C . SER B 1 212 ? 69.543 5.267 19.235 1.00 78.42 206 SER B C 1
ATOM 5216 O O . SER B 1 212 ? 68.460 5.631 19.714 1.00 78.06 206 SER B O 1
ATOM 5219 N N . ASP B 1 213 ? 70.034 5.770 18.100 1.00 81.63 207 ASP B N 1
ATOM 5220 C CA . ASP B 1 213 ? 69.245 6.697 17.299 1.00 81.79 207 ASP B CA 1
ATOM 5221 C C . ASP B 1 213 ? 67.961 6.042 16.821 1.00 77.75 207 ASP B C 1
ATOM 5222 O O . ASP B 1 213 ? 66.867 6.599 16.965 1.00 78.14 207 ASP B O 1
ATOM 5227 N N . THR B 1 214 ? 68.069 4.844 16.260 1.00 73.83 208 THR B N 1
ATOM 5228 C CA . THR B 1 214 ? 66.877 4.225 15.704 1.00 70.26 208 THR B CA 1
ATOM 5229 C C . THR B 1 214 ? 65.831 4.037 16.787 1.00 65.28 208 THR B C 1
ATOM 5230 O O . THR B 1 214 ? 64.672 4.444 16.623 1.00 61.05 208 THR B O 1
ATOM 5234 N N . GLY B 1 215 ? 66.243 3.489 17.939 1.00 65.54 209 GLY B N 1
ATOM 5235 C CA . GLY B 1 215 ? 65.286 3.240 19.003 1.00 58.26 209 GLY B CA 1
ATOM 5236 C C . GLY B 1 215 ? 64.589 4.505 19.460 1.00 59.86 209 GLY B C 1
ATOM 5237 O O . GLY B 1 215 ? 63.364 4.529 19.612 1.00 62.45 209 GLY B O 1
ATOM 5238 N N . LYS B 1 216 ? 65.340 5.596 19.606 1.00 60.10 210 LYS B N 1
ATOM 5239 C CA . LYS B 1 216 ? 64.722 6.847 20.025 1.00 63.87 210 LYS B CA 1
ATOM 5240 C C . LYS B 1 216 ? 63.649 7.282 19.037 1.00 67.42 210 LYS B C 1
ATOM 5241 O O . LYS B 1 216 ? 62.541 7.656 19.448 1.00 69.96 210 LYS B O 1
ATOM 5247 N N . CYS B 1 217 ? 63.956 7.223 17.720 1.00 61.87 211 CYS B N 1
ATOM 5248 C CA . CYS B 1 217 ? 62.985 7.619 16.710 1.00 63.64 211 CYS B CA 1
ATOM 5249 C C . CYS B 1 217 ? 61.723 6.775 16.796 1.00 61.14 211 CYS B C 1
ATOM 5250 O O . CYS B 1 217 ? 60.606 7.286 16.620 1.00 64.08 211 CYS B O 1
ATOM 5253 N N . LEU B 1 218 ? 61.881 5.470 17.006 1.00 57.11 212 LEU B N 1
ATOM 5254 C CA . LEU B 1 218 ? 60.720 4.599 17.151 1.00 57.56 212 LEU B CA 1
ATOM 5255 C C . LEU B 1 218 ? 59.970 4.900 18.453 1.00 62.19 212 LEU B C 1
ATOM 5256 O O . LEU B 1 218 ? 58.748 5.096 18.443 1.00 62.52 212 LEU B O 1
ATOM 5261 N N . ALA B 1 219 ? 60.695 4.979 19.584 1.00 61.20 213 ALA B N 1
ATOM 5262 C CA . ALA B 1 219 ? 60.046 5.225 20.883 1.00 61.79 213 ALA B CA 1
ATOM 5263 C C . ALA B 1 219 ? 59.187 6.491 20.881 1.00 63.84 213 ALA B C 1
ATOM 5264 O O . ALA B 1 219 ? 58.104 6.514 21.483 1.00 60.92 213 ALA B O 1
ATOM 5266 N N . ARG B 1 220 ? 59.656 7.553 20.220 1.00 65.66 214 ARG B N 1
ATOM 5267 C CA . ARG B 1 220 ? 58.984 8.842 20.213 1.00 67.00 214 ARG B CA 1
ATOM 5268 C C . ARG B 1 220 ? 57.995 8.993 19.080 1.00 65.75 214 ARG B C 1
ATOM 5269 O O . ARG B 1 220 ? 57.336 10.041 18.968 1.00 63.27 214 ARG B O 1
ATOM 5277 N N . HIS B 1 221 ? 57.869 8.001 18.219 1.00 63.82 215 HIS B N 1
ATOM 5278 C CA . HIS B 1 221 ? 57.000 8.221 17.090 1.00 59.08 215 HIS B CA 1
ATOM 5279 C C . HIS B 1 221 ? 55.579 8.355 17.599 1.00 59.36 215 HIS B C 1
ATOM 5280 O O . HIS B 1 221 ? 55.083 7.505 18.331 1.00 63.60 215 HIS B O 1
ATOM 5287 N N . SER B 1 222 ? 54.914 9.413 17.190 1.00 61.98 216 SER B N 1
ATOM 5288 C CA . SER B 1 222 ? 53.602 9.701 17.727 1.00 61.28 216 SER B CA 1
ATOM 5289 C C . SER B 1 222 ? 52.515 8.786 17.202 1.00 62.74 216 SER B C 1
ATOM 5290 O O . SER B 1 222 ? 51.364 8.959 17.604 1.00 66.46 216 SER B O 1
ATOM 5293 N N . LEU B 1 223 ? 52.828 7.822 16.341 1.00 61.70 217 LEU B N 1
ATOM 5294 C CA . LEU B 1 223 ? 51.810 6.984 15.727 1.00 59.50 217 LEU B CA 1
ATOM 5295 C C . LEU B 1 223 ? 51.889 5.523 16.161 1.00 56.79 217 LEU B C 1
ATOM 5296 O O . LEU B 1 223 ? 51.043 4.722 15.734 1.00 59.51 217 LEU B O 1
ATOM 5301 N N . ILE B 1 224 ? 52.871 5.144 16.990 1.00 52.15 218 ILE B N 1
ATOM 5302 C CA . ILE B 1 224 ? 52.829 3.829 17.624 1.00 53.01 218 ILE B CA 1
ATOM 5303 C C . ILE B 1 224 ? 51.752 3.842 18.695 1.00 53.09 218 ILE B C 1
ATOM 5304 O O . ILE B 1 224 ? 51.528 4.862 19.359 1.00 59.23 218 ILE B O 1
ATOM 5309 N N . ASP B 1 225 ? 51.035 2.731 18.829 1.00 50.21 219 ASP B N 1
ATOM 5310 C CA . ASP B 1 225 ? 49.979 2.606 19.833 1.00 53.67 219 ASP B CA 1
ATOM 5311 C C . ASP B 1 225 ? 50.443 1.898 21.112 1.00 56.89 219 ASP B C 1
ATOM 5312 O O . ASP B 1 225 ? 49.741 1.948 22.133 1.00 58.32 219 ASP B O 1
ATOM 5317 N N . GLY B 1 226 ? 51.586 1.228 21.077 1.00 57.86 220 GLY B N 1
ATOM 5318 C CA . GLY B 1 226 ? 52.104 0.537 22.238 1.00 58.58 220 GLY B CA 1
ATOM 5319 C C . GLY B 1 226 ? 53.583 0.317 22.051 1.00 61.10 220 GLY B C 1
ATOM 5320 O O . GLY B 1 226 ? 54.100 0.354 20.927 1.00 62.70 220 GLY B O 1
ATOM 5321 N N . LEU B 1 227 ? 54.269 0.107 23.175 1.00 58.64 221 LEU B N 1
ATOM 5322 C CA . LEU B 1 227 ? 55.705 -0.164 23.178 1.00 57.19 221 LEU B CA 1
ATOM 5323 C C . LEU B 1 227 ? 55.968 -1.283 24.169 1.00 60.39 221 LEU B C 1
ATOM 5324 O O . LEU B 1 227 ? 55.550 -1.191 25.317 1.00 66.41 221 LEU B O 1
ATOM 5329 N N . PHE B 1 228 ? 56.619 -2.345 23.721 1.00 59.87 222 PHE B N 1
ATOM 5330 C CA . PHE B 1 228 ? 56.942 -3.499 24.540 1.00 55.20 222 PHE B CA 1
ATOM 5331 C C . PHE B 1 228 ? 58.453 -3.599 24.620 1.00 60.18 222 PHE B C 1
ATOM 5332 O O . PHE B 1 228 ? 59.124 -3.715 23.589 1.00 65.76 222 PHE B O 1
ATOM 5340 N N . PHE B 1 229 ? 58.983 -3.569 25.839 1.00 62.00 223 PHE B N 1
ATOM 5341 C CA . PHE B 1 229 ? 60.411 -3.435 26.072 1.00 59.58 223 PHE B CA 1
ATOM 5342 C C . PHE B 1 229 ? 60.899 -4.591 26.926 1.00 60.55 223 PHE B C 1
ATOM 5343 O O . PHE B 1 229 ? 60.277 -4.924 27.940 1.00 67.80 223 PHE B O 1
ATOM 5351 N N . THR B 1 230 ? 61.987 -5.216 26.499 1.00 55.93 224 THR B N 1
ATOM 5352 C CA . THR B 1 230 ? 62.736 -6.154 27.314 1.00 61.15 224 THR B CA 1
ATOM 5353 C C . THR B 1 230 ? 64.163 -5.641 27.341 1.00 62.81 224 THR B C 1
ATOM 5354 O O . THR B 1 230 ? 64.753 -5.421 26.283 1.00 59.14 224 THR B O 1
ATOM 5358 N N . GLY B 1 231 ? 64.699 -5.399 28.532 1.00 61.66 225 GLY B N 1
ATOM 5359 C CA . GLY B 1 231 ? 66.032 -4.828 28.584 1.00 63.11 225 GLY B CA 1
ATOM 5360 C C . GLY B 1 231 ? 66.326 -4.187 29.933 1.00 61.32 225 GLY B C 1
ATOM 5361 O O . GLY B 1 231 ? 65.698 -4.501 30.940 1.00 64.10 225 GLY B O 1
ATOM 5362 N N . SER B 1 232 ? 67.280 -3.263 29.906 1.00 57.51 226 SER B N 1
ATOM 5363 C CA . SER B 1 232 ? 67.860 -2.757 31.132 1.00 59.49 226 SER B CA 1
ATOM 5364 C C . SER B 1 232 ? 66.862 -1.903 31.908 1.00 59.93 226 SER B C 1
ATOM 5365 O O . SER B 1 232 ? 66.100 -1.117 31.339 1.00 58.96 226 SER B O 1
ATOM 5368 N N . SER B 1 233 ? 66.932 -2.016 33.233 1.00 60.81 227 SER B N 1
ATOM 5369 C CA . SER B 1 233 ? 66.052 -1.257 34.112 1.00 60.33 227 SER B CA 1
ATOM 5370 C C . SER B 1 233 ? 66.232 0.254 33.936 1.00 61.36 227 SER B C 1
ATOM 5371 O O . SER B 1 233 ? 65.260 1.015 34.017 1.00 62.24 227 SER B O 1
ATOM 5374 N N . THR B 1 234 ? 67.459 0.705 33.689 1.00 61.32 228 THR B N 1
ATOM 5375 C CA . THR B 1 234 ? 67.709 2.118 33.434 1.00 64.14 228 THR B CA 1
ATOM 5376 C C . THR B 1 234 ? 66.916 2.630 32.247 1.00 67.46 228 THR B C 1
ATOM 5377 O O . THR B 1 234 ? 66.110 3.560 32.379 1.00 67.89 228 THR B O 1
ATOM 5381 N N . VAL B 1 235 ? 67.124 2.021 31.071 1.00 67.13 229 VAL B N 1
ATOM 5382 C CA . VAL B 1 235 ? 66.477 2.507 29.846 1.00 63.33 229 VAL B CA 1
ATOM 5383 C C . VAL B 1 235 ? 64.962 2.363 29.947 1.00 62.29 229 VAL B C 1
ATOM 5384 O O . VAL B 1 235 ? 64.215 3.216 29.446 1.00 60.26 229 VAL B O 1
ATOM 5388 N N . GLY B 1 236 ? 64.486 1.298 30.622 1.00 60.02 230 GLY B N 1
ATOM 5389 C CA . GLY B 1 236 ? 63.051 1.126 30.817 1.00 56.55 230 GLY B CA 1
ATOM 5390 C C . GLY B 1 236 ? 62.446 2.235 31.659 1.00 63.17 230 GLY B C 1
ATOM 5391 O O . GLY B 1 236 ? 61.322 2.688 31.406 1.00 63.93 230 GLY B O 1
ATOM 5392 N N . HIS B 1 237 ? 63.189 2.695 32.674 1.00 64.52 231 HIS B N 1
ATOM 5393 C CA . HIS B 1 237 ? 62.728 3.822 33.470 1.00 65.37 231 HIS B CA 1
ATOM 5394 C C . HIS B 1 237 ? 62.741 5.108 32.660 1.00 66.81 231 HIS B C 1
ATOM 5395 O O . HIS B 1 237 ? 61.830 5.933 32.805 1.00 68.30 231 HIS B O 1
ATOM 5402 N N . LEU B 1 238 ? 63.765 5.303 31.806 1.00 65.13 232 LEU B N 1
ATOM 5403 C CA . LEU B 1 238 ? 63.730 6.419 30.855 1.00 65.23 232 LEU B CA 1
ATOM 5404 C C . LEU B 1 238 ? 62.499 6.339 29.969 1.00 59.50 232 LEU B C 1
ATOM 5405 O O . LEU B 1 238 ? 61.841 7.353 29.706 1.00 55.70 232 LEU B O 1
ATOM 5410 N N . LEU B 1 239 ? 62.177 5.143 29.484 1.00 58.77 233 LEU B N 1
ATOM 5411 C CA . LEU B 1 239 ? 60.981 5.001 28.658 1.00 58.65 233 LEU B CA 1
ATOM 5412 C C . LEU B 1 239 ? 59.744 5.392 29.447 1.00 57.95 233 LEU B C 1
ATOM 5413 O O . LEU B 1 239 ? 58.944 6.220 28.997 1.00 56.72 233 LEU B O 1
ATOM 5418 N N . HIS B 1 240 ? 59.612 4.868 30.674 1.00 56.56 234 HIS B N 1
ATOM 5419 C CA . HIS B 1 240 ? 58.418 5.165 31.453 1.00 52.51 234 HIS B CA 1
ATOM 5420 C C . HIS B 1 240 ? 58.285 6.667 31.698 1.00 50.52 234 HIS B C 1
ATOM 5421 O O . HIS B 1 240 ? 57.180 7.221 31.626 1.00 48.36 234 HIS B O 1
ATOM 5428 N N . GLU B 1 241 ? 59.394 7.359 31.948 1.00 53.93 235 GLU B N 1
ATOM 5429 C CA . GLU B 1 241 ? 59.276 8.799 32.163 1.00 64.67 235 GLU B CA 1
ATOM 5430 C C . GLU B 1 241 ? 58.910 9.534 30.878 1.00 65.64 235 GLU B C 1
ATOM 5431 O O . GLU B 1 241 ? 58.180 10.530 30.913 1.00 65.42 235 GLU B O 1
ATOM 5437 N N . GLN B 1 242 ? 59.425 9.079 29.737 1.00 68.73 236 GLN B N 1
ATOM 5438 C CA . GLN B 1 242 ? 59.054 9.698 28.462 1.00 66.38 236 GLN B CA 1
ATOM 5439 C C . GLN B 1 242 ? 57.554 9.593 28.222 1.00 61.63 236 GLN B C 1
ATOM 5440 O O . GLN B 1 242 ? 56.904 10.552 27.779 1.00 57.97 236 GLN B O 1
ATOM 5446 N N . PHE B 1 243 ? 56.991 8.417 28.491 1.00 60.20 237 PHE B N 1
ATOM 5447 C CA . PHE B 1 243 ? 55.569 8.201 28.292 1.00 57.58 237 PHE B CA 1
ATOM 5448 C C . PHE B 1 243 ? 54.721 8.845 29.360 1.00 58.10 237 PHE B C 1
ATOM 5449 O O . PHE B 1 243 ? 53.491 8.740 29.293 1.00 57.31 237 PHE B O 1
ATOM 5457 N N . GLY B 1 244 ? 55.339 9.478 30.358 1.00 60.01 238 GLY B N 1
ATOM 5458 C CA . GLY B 1 244 ? 54.563 10.084 31.414 1.00 57.95 238 GLY B CA 1
ATOM 5459 C C . GLY B 1 244 ? 53.693 11.187 30.869 1.00 55.47 238 GLY B C 1
ATOM 5460 O O . GLY B 1 244 ? 54.227 12.170 30.363 1.00 56.15 238 GLY B O 1
ATOM 5461 N N . GLY B 1 245 ? 52.375 11.076 31.031 1.00 54.41 239 GLY B N 1
ATOM 5462 C CA . GLY B 1 245 ? 51.432 12.025 30.483 1.00 56.09 239 GLY B CA 1
ATOM 5463 C C . GLY B 1 245 ? 50.735 11.556 29.222 1.00 61.72 239 GLY B C 1
ATOM 5464 O O . GLY B 1 245 ? 49.841 12.257 28.736 1.00 64.79 239 GLY B O 1
ATOM 5465 N N . GLN B 1 246 ? 51.105 10.389 28.689 1.00 59.62 240 GLN B N 1
ATOM 5466 C CA . GLN B 1 246 ? 50.501 9.818 27.494 1.00 58.35 240 GLN B CA 1
ATOM 5467 C C . GLN B 1 246 ? 49.934 8.447 27.849 1.00 55.79 240 GLN B C 1
ATOM 5468 O O . GLN B 1 246 ? 50.433 7.414 27.385 1.00 53.31 240 GLN B O 1
ATOM 5474 N N . PRO B 1 247 ? 48.919 8.386 28.709 1.00 55.47 241 PRO B N 1
ATOM 5475 C CA . PRO B 1 247 ? 48.349 7.073 29.033 1.00 57.68 241 PRO B CA 1
ATOM 5476 C C . PRO B 1 247 ? 47.675 6.384 27.841 1.00 60.02 241 PRO B C 1
ATOM 5477 O O . PRO B 1 247 ? 47.367 5.180 27.938 1.00 61.02 241 PRO B O 1
ATOM 5481 N N . GLU B 1 248 ? 47.482 7.091 26.714 1.00 57.15 242 GLU B N 1
ATOM 5482 C CA . GLU B 1 248 ? 46.816 6.499 25.552 1.00 54.23 242 GLU B CA 1
ATOM 5483 C C . GLU B 1 248 ? 47.637 5.369 24.946 1.00 49.33 242 GLU B C 1
ATOM 5484 O O . GLU B 1 248 ? 47.073 4.401 24.432 1.00 48.49 242 GLU B O 1
ATOM 5490 N N . LYS B 1 249 ? 48.952 5.443 25.054 1.00 46.74 243 LYS B N 1
ATOM 5491 C CA . LYS B 1 249 ? 49.857 4.424 24.546 1.00 55.11 243 LYS B CA 1
ATOM 5492 C C . LYS B 1 249 ? 50.150 3.410 25.648 1.00 62.95 243 LYS B C 1
ATOM 5493 O O . LYS B 1 249 ? 50.553 3.784 26.745 1.00 64.53 243 LYS B O 1
ATOM 5499 N N . ILE B 1 250 ? 49.980 2.129 25.359 1.00 64.24 244 ILE B N 1
ATOM 5500 C CA . ILE B 1 250 ? 50.234 1.113 26.370 1.00 58.55 244 ILE B CA 1
ATOM 5501 C C . ILE B 1 250 ? 51.716 0.784 26.390 1.00 58.25 244 ILE B C 1
ATOM 5502 O O . ILE B 1 250 ? 52.331 0.554 25.340 1.00 52.24 244 ILE B O 1
ATOM 5507 N N . LEU B 1 251 ? 52.298 0.732 27.595 1.00 56.45 245 LEU B N 1
ATOM 5508 C CA . LEU B 1 251 ? 53.725 0.498 27.736 1.00 53.46 245 LEU B CA 1
ATOM 5509 C C . LEU B 1 251 ? 53.948 -0.765 28.548 1.00 56.84 245 LEU B C 1
ATOM 5510 O O . LEU B 1 251 ? 53.408 -0.896 29.645 1.00 65.10 245 LEU B O 1
ATOM 5515 N N . ALA B 1 252 ? 54.725 -1.700 28.014 1.00 54.81 246 ALA B N 1
ATOM 5516 C CA . ALA B 1 252 ? 55.053 -2.933 28.719 1.00 56.42 246 ALA B CA 1
ATOM 5517 C C . ALA B 1 252 ? 56.566 -3.018 28.856 1.00 62.94 246 ALA B C 1
ATOM 5518 O O . ALA B 1 252 ? 57.279 -3.051 27.843 1.00 63.33 246 ALA B O 1
ATOM 5520 N N . LEU B 1 253 ? 57.037 -3.077 30.114 1.00 63.50 247 LEU B N 1
ATOM 5521 C CA . LEU B 1 253 ? 58.453 -3.038 30.483 1.00 62.92 247 LEU B CA 1
ATOM 5522 C C . LEU B 1 253 ? 58.831 -4.307 31.238 1.00 62.76 247 LEU B C 1
ATOM 5523 O O . LEU B 1 253 ? 58.294 -4.588 32.316 1.00 63.00 247 LEU B O 1
ATOM 5528 N N . GLU B 1 254 ? 59.778 -5.050 30.694 1.00 62.12 248 GLU B N 1
ATOM 5529 C CA . GLU B 1 254 ? 60.274 -6.276 31.305 1.00 59.46 248 GLU B CA 1
ATOM 5530 C C . GLU B 1 254 ? 61.761 -6.075 31.567 1.00 60.64 248 GLU B C 1
ATOM 5531 O O . GLU B 1 254 ? 62.572 -6.105 30.632 1.00 62.19 248 GLU B O 1
ATOM 5537 N N . MET B 1 255 ? 62.139 -5.927 32.830 1.00 73.67 249 MET B N 1
ATOM 5538 C CA . MET B 1 255 ? 63.472 -5.436 33.134 1.00 68.45 249 MET B CA 1
ATOM 5539 C C . MET B 1 255 ? 64.229 -6.475 33.952 1.00 66.61 249 MET B C 1
ATOM 5540 O O . MET B 1 255 ? 63.752 -7.581 34.185 1.00 69.28 249 MET B O 1
ATOM 5545 N N . GLY B 1 256 ? 65.450 -6.138 34.335 1.00 65.92 250 GLY B N 1
ATOM 5546 C CA . GLY B 1 256 ? 66.311 -7.077 35.018 1.00 70.08 250 GLY B CA 1
ATOM 5547 C C . GLY B 1 256 ? 65.976 -7.202 36.495 1.00 70.08 250 GLY B C 1
ATOM 5548 O O . GLY B 1 256 ? 64.921 -6.781 36.971 1.00 69.80 250 GLY B O 1
ATOM 5549 N N . GLY B 1 257 ? 66.907 -7.794 37.230 1.00 70.41 251 GLY B N 1
ATOM 5550 C CA . GLY B 1 257 ? 66.699 -8.000 38.650 1.00 72.49 251 GLY B CA 1
ATOM 5551 C C . GLY B 1 257 ? 68.012 -8.150 39.397 1.00 77.57 251 GLY B C 1
ATOM 5552 O O . GLY B 1 257 ? 69.100 -8.111 38.811 1.00 68.14 251 GLY B O 1
ATOM 5553 N N . ASN B 1 258 ? 67.898 -8.271 40.738 1.00 69.04 252 ASN B N 1
ATOM 5554 C CA . ASN B 1 258 ? 69.049 -8.549 41.600 1.00 73.64 252 ASN B CA 1
ATOM 5555 C C . ASN B 1 258 ? 68.696 -9.770 42.458 1.00 74.23 252 ASN B C 1
ATOM 5556 O O . ASN B 1 258 ? 68.458 -9.661 43.662 1.00 71.11 252 ASN B O 1
ATOM 5561 N N . ASN B 1 259 ? 68.698 -10.934 41.825 1.00 73.65 253 ASN B N 1
ATOM 5562 C CA . ASN B 1 259 ? 67.928 -12.087 42.292 1.00 73.23 253 ASN B CA 1
ATOM 5563 C C . ASN B 1 259 ? 68.668 -12.874 43.371 1.00 73.90 253 ASN B C 1
ATOM 5564 O O . ASN B 1 259 ? 69.814 -13.290 43.153 1.00 74.34 253 ASN B O 1
ATOM 5569 N N . PRO B 1 260 ? 68.025 -13.151 44.516 1.00 72.54 254 PRO B N 1
ATOM 5570 C CA . PRO B 1 260 ? 68.683 -13.936 45.568 1.00 72.86 254 PRO B CA 1
ATOM 5571 C C . PRO B 1 260 ? 68.277 -15.403 45.556 1.00 74.06 254 PRO B C 1
ATOM 5572 O O . PRO B 1 260 ? 67.096 -15.714 45.359 1.00 71.07 254 PRO B O 1
ATOM 5576 N N . LEU B 1 261 ? 69.237 -16.300 45.793 1.00 72.13 255 LEU B N 1
ATOM 5577 C CA . LEU B 1 261 ? 68.985 -17.717 46.034 1.00 74.88 255 LEU B CA 1
ATOM 5578 C C . LEU B 1 261 ? 69.460 -18.109 47.435 1.00 79.81 255 LEU B C 1
ATOM 5579 O O . LEU B 1 261 ? 70.627 -17.896 47.787 1.00 78.98 255 LEU B O 1
ATOM 5584 N N . ILE B 1 262 ? 68.567 -18.698 48.223 1.00 84.56 256 ILE B N 1
ATOM 5585 C CA . ILE B 1 262 ? 68.869 -19.180 49.572 1.00 85.30 256 ILE B CA 1
ATOM 5586 C C . ILE B 1 262 ? 69.154 -20.674 49.508 1.00 85.20 256 ILE B C 1
ATOM 5587 O O . ILE B 1 262 ? 68.488 -21.408 48.767 1.00 84.04 256 ILE B O 1
ATOM 5592 N N . VAL B 1 263 ? 70.145 -21.134 50.269 1.00 84.62 257 VAL B N 1
ATOM 5593 C CA . VAL B 1 263 ? 70.418 -22.562 50.401 1.00 85.90 257 VAL B CA 1
ATOM 5594 C C . VAL B 1 263 ? 70.572 -22.872 51.892 1.00 91.27 257 VAL B C 1
ATOM 5595 O O . VAL B 1 263 ? 71.579 -22.506 52.512 1.00 93.99 257 VAL B O 1
ATOM 5599 N N . GLN B 1 264 ? 69.579 -23.540 52.469 1.00 90.65 258 GLN B N 1
ATOM 5600 C CA . GLN B 1 264 ? 69.631 -23.878 53.878 1.00 93.88 258 GLN B CA 1
ATOM 5601 C C . GLN B 1 264 ? 68.961 -25.228 54.064 1.00 97.79 258 GLN B C 1
ATOM 5602 O O . GLN B 1 264 ? 67.830 -25.420 53.603 1.00 95.54 258 GLN B O 1
ATOM 5608 N N . ASN B 1 265 ? 69.693 -26.175 54.675 1.00 98.83 259 ASN B N 1
ATOM 5609 C CA . ASN B 1 265 ? 69.127 -27.451 55.098 1.00 98.89 259 ASN B CA 1
ATOM 5610 C C . ASN B 1 265 ? 68.830 -28.373 53.917 1.00 100.70 259 ASN B C 1
ATOM 5611 O O . ASN B 1 265 ? 67.663 -28.690 53.657 1.00 100.82 259 ASN B O 1
ATOM 5616 N N . VAL B 1 266 ? 69.865 -28.812 53.195 1.00 103.01 260 VAL B N 1
ATOM 5617 C CA . VAL B 1 266 ? 69.712 -29.721 52.060 1.00 104.16 260 VAL B CA 1
ATOM 5618 C C . VAL B 1 266 ? 70.454 -31.019 52.351 1.00 105.50 260 VAL B C 1
ATOM 5619 O O . VAL B 1 266 ? 71.596 -31.002 52.819 1.00 103.84 260 VAL B O 1
ATOM 5623 N N . SER B 1 267 ? 69.803 -32.145 52.066 1.00 109.28 261 SER B N 1
ATOM 5624 C CA . SER B 1 267 ? 70.387 -33.461 52.296 1.00 111.61 261 SER B CA 1
ATOM 5625 C C . SER B 1 267 ? 71.123 -34.022 51.084 1.00 105.84 261 SER B C 1
ATOM 5626 O O . SER B 1 267 ? 71.861 -35.002 51.225 1.00 106.62 261 SER B O 1
ATOM 5629 N N . ASP B 1 268 ? 70.935 -33.452 49.901 1.00 101.12 262 ASP B N 1
ATOM 5630 C CA . ASP B 1 268 ? 71.600 -33.929 48.690 1.00 96.92 262 ASP B CA 1
ATOM 5631 C C . ASP B 1 268 ? 72.609 -32.878 48.225 1.00 97.25 262 ASP B C 1
ATOM 5632 O O . ASP B 1 268 ? 72.288 -31.999 47.421 1.00 98.21 262 ASP B O 1
ATOM 5637 N N . LEU B 1 269 ? 73.853 -33.023 48.692 1.00 96.72 263 LEU B N 1
ATOM 5638 C CA . LEU B 1 269 ? 74.875 -32.008 48.455 1.00 97.49 263 LEU B CA 1
ATOM 5639 C C . LEU B 1 269 ? 74.982 -31.631 46.976 1.00 99.67 263 LEU B C 1
ATOM 5640 O O . LEU B 1 269 ? 74.737 -30.477 46.599 1.00 100.55 263 LEU B O 1
ATOM 5645 N N . ASP B 1 270 ? 75.354 -32.591 46.119 1.00 98.76 264 ASP B N 1
ATOM 5646 C CA . ASP B 1 270 ? 75.557 -32.261 44.711 1.00 99.21 264 ASP B CA 1
ATOM 5647 C C . ASP B 1 270 ? 74.289 -31.703 44.079 1.00 98.52 264 ASP B C 1
ATOM 5648 O O . ASP B 1 270 ? 74.334 -30.673 43.399 1.00 99.97 264 ASP B O 1
ATOM 5653 N N . GLY B 1 271 ? 73.143 -32.334 44.336 1.00 98.38 265 GLY B N 1
ATOM 5654 C CA . GLY B 1 271 ? 71.891 -31.832 43.793 1.00 92.21 265 GLY B CA 1
ATOM 5655 C C . GLY B 1 271 ? 71.681 -30.351 44.038 1.00 90.91 265 GLY B C 1
ATOM 5656 O O . GLY B 1 271 ? 71.202 -29.628 43.161 1.00 93.99 265 GLY B O 1
ATOM 5657 N N . ALA B 1 272 ? 72.037 -29.869 45.228 1.00 88.33 266 ALA B N 1
ATOM 5658 C CA . ALA B 1 272 ? 71.912 -28.437 45.453 1.00 85.79 266 ALA B CA 1
ATOM 5659 C C . ALA B 1 272 ? 72.990 -27.661 44.706 1.00 83.79 266 ALA B C 1
ATOM 5660 O O . ALA B 1 272 ? 72.718 -26.572 44.184 1.00 82.10 266 ALA B O 1
ATOM 5662 N N . VAL B 1 273 ? 74.192 -28.229 44.586 1.00 81.09 267 VAL B N 1
ATOM 5663 C CA . VAL B 1 273 ? 75.259 -27.508 43.910 1.00 82.09 267 VAL B CA 1
ATOM 5664 C C . VAL B 1 273 ? 74.954 -27.393 42.419 1.00 86.64 267 VAL B C 1
ATOM 5665 O O . VAL B 1 273 ? 75.387 -26.436 41.764 1.00 87.43 267 VAL B O 1
ATOM 5669 N N . HIS B 1 274 ? 74.207 -28.359 41.867 1.00 87.52 268 HIS B N 1
ATOM 5670 C CA . HIS B 1 274 ? 73.771 -28.296 40.477 1.00 85.26 268 HIS B CA 1
ATOM 5671 C C . HIS B 1 274 ? 72.802 -27.140 40.255 1.00 85.33 268 HIS B C 1
ATOM 5672 O O . HIS B 1 274 ? 73.030 -26.279 39.395 1.00 81.40 268 HIS B O 1
ATOM 5679 N N . HIS B 1 275 ? 71.717 -27.097 41.038 1.00 87.73 269 HIS B N 1
ATOM 5680 C CA . HIS B 1 275 ? 70.738 -26.030 40.887 1.00 85.69 269 HIS B CA 1
ATOM 5681 C C . HIS B 1 275 ? 71.344 -24.676 41.201 1.00 86.83 269 HIS B C 1
ATOM 5682 O O . HIS B 1 275 ? 70.951 -23.666 40.612 1.00 88.77 269 HIS B O 1
ATOM 5689 N N . ALA B 1 276 ? 72.294 -24.631 42.125 1.00 89.17 270 ALA B N 1
ATOM 5690 C CA . ALA B 1 276 ? 72.934 -23.365 42.461 1.00 89.18 270 ALA B CA 1
ATOM 5691 C C . ALA B 1 276 ? 73.826 -22.887 41.323 1.00 87.95 270 ALA B C 1
ATOM 5692 O O . ALA B 1 276 ? 73.881 -21.687 41.034 1.00 87.51 270 ALA B O 1
ATOM 5694 N N . LEU B 1 277 ? 74.516 -23.816 40.654 1.00 88.89 271 LEU B N 1
ATOM 5695 C CA . LEU B 1 277 ? 75.368 -23.451 39.526 1.00 90.32 271 LEU B CA 1
ATOM 5696 C C . LEU B 1 277 ? 74.537 -23.022 38.319 1.00 87.85 271 LEU B C 1
ATOM 5697 O O . LEU B 1 277 ? 74.837 -22.007 37.679 1.00 88.33 271 LEU B O 1
ATOM 5702 N N . GLN B 1 278 ? 73.513 -23.808 37.971 1.00 86.38 272 GLN B N 1
ATOM 5703 C CA . GLN B 1 278 ? 72.562 -23.402 36.942 1.00 84.53 272 GLN B CA 1
ATOM 5704 C C . GLN B 1 278 ? 72.090 -21.976 37.168 1.00 85.61 272 GLN B C 1
ATOM 5705 O O . GLN B 1 278 ? 72.135 -21.135 36.262 1.00 90.06 272 GLN B O 1
ATOM 5711 N N . SER B 1 279 ? 71.603 -21.698 38.378 1.00 82.70 273 SER B N 1
ATOM 5712 C CA . SER B 1 279 ? 70.975 -20.414 38.662 1.00 82.25 273 SER B CA 1
ATOM 5713 C C . SER B 1 279 ? 71.909 -19.259 38.362 1.00 79.40 273 SER B C 1
ATOM 5714 O O . SER B 1 279 ? 71.481 -18.214 37.868 1.00 77.07 273 SER B O 1
ATOM 5717 N N . ALA B 1 280 ? 73.180 -19.412 38.680 1.00 81.78 274 ALA B N 1
ATOM 5718 C CA . ALA B 1 280 ? 74.072 -18.264 38.656 1.00 80.00 274 ALA B CA 1
ATOM 5719 C C . ALA B 1 280 ? 74.836 -18.125 37.350 1.00 79.23 274 ALA B C 1
ATOM 5720 O O . ALA B 1 280 ? 75.155 -17.001 36.952 1.00 77.86 274 ALA B O 1
ATOM 5722 N N . PHE B 1 281 ? 75.114 -19.231 36.667 1.00 80.16 275 PHE B N 1
ATOM 5723 C CA . PHE B 1 281 ? 76.082 -19.228 35.590 1.00 83.32 275 PHE B CA 1
ATOM 5724 C C . PHE B 1 281 ? 75.524 -19.704 34.260 1.00 85.79 275 PHE B C 1
ATOM 5725 O O . PHE B 1 281 ? 76.240 -19.653 33.252 1.00 85.20 275 PHE B O 1
ATOM 5733 N N . LEU B 1 282 ? 74.271 -20.141 34.216 1.00 86.40 276 LEU B N 1
ATOM 5734 C CA . LEU B 1 282 ? 73.690 -20.541 32.946 1.00 85.79 276 LEU B CA 1
ATOM 5735 C C . LEU B 1 282 ? 73.729 -19.370 31.971 1.00 83.48 276 LEU B C 1
ATOM 5736 O O . LEU B 1 282 ? 73.456 -18.225 32.336 1.00 84.73 276 LEU B O 1
ATOM 5741 N N . SER B 1 283 ? 74.094 -19.654 30.728 1.00 83.05 277 SER B N 1
ATOM 5742 C CA . SER B 1 283 ? 74.263 -18.611 29.714 1.00 83.48 277 SER B CA 1
ATOM 5743 C C . SER B 1 283 ? 75.353 -17.627 30.122 1.00 81.66 277 SER B C 1
ATOM 5744 O O . SER B 1 283 ? 75.314 -16.451 29.763 1.00 81.83 277 SER B O 1
ATOM 5747 N N . ALA B 1 284 ? 76.342 -18.098 30.867 1.00 80.80 278 ALA B N 1
ATOM 5748 C CA . ALA B 1 284 ? 77.391 -17.223 31.387 1.00 83.79 278 ALA B CA 1
ATOM 5749 C C . ALA B 1 284 ? 76.820 -16.127 32.286 1.00 83.70 278 ALA B C 1
ATOM 5750 O O . ALA B 1 284 ? 77.339 -15.006 32.326 1.00 81.04 278 ALA B O 1
ATOM 5752 N N . GLY B 1 285 ? 75.753 -16.451 33.014 1.00 87.07 279 GLY B N 1
ATOM 5753 C CA . GLY B 1 285 ? 75.072 -15.492 33.862 1.00 83.46 279 GLY B CA 1
ATOM 5754 C C . GLY B 1 285 ? 74.398 -14.358 33.117 1.00 81.23 279 GLY B C 1
ATOM 5755 O O . GLY B 1 285 ? 74.422 -13.215 33.581 1.00 83.93 279 GLY B O 1
ATOM 5756 N N . GLN B 1 286 ? 73.793 -14.631 31.971 1.00 79.16 280 GLN B N 1
ATOM 5757 C CA . GLN B 1 286 ? 73.118 -13.569 31.238 1.00 77.64 280 GLN B CA 1
ATOM 5758 C C . GLN B 1 286 ? 71.613 -13.767 31.153 1.00 75.52 280 GLN B C 1
ATOM 5759 O O . GLN B 1 286 ? 70.948 -13.035 30.418 1.00 76.48 280 GLN B O 1
ATOM 5765 N N . ARG B 1 287 ? 71.049 -14.725 31.879 1.00 71.37 281 ARG B N 1
ATOM 5766 C CA . ARG B 1 287 ? 69.599 -14.821 31.929 1.00 69.07 281 ARG B CA 1
ATOM 5767 C C . ARG B 1 287 ? 69.035 -13.813 32.922 1.00 72.05 281 ARG B C 1
ATOM 5768 O O . ARG B 1 287 ? 69.573 -13.632 34.016 1.00 74.32 281 ARG B O 1
ATOM 5776 N N . CYS B 1 288 ? 67.946 -13.151 32.530 1.00 74.05 282 CYS B N 1
ATOM 5777 C CA . CYS B 1 288 ? 67.391 -12.083 33.356 1.00 75.43 282 CYS B CA 1
ATOM 5778 C C . CYS B 1 288 ? 67.152 -12.532 34.787 1.00 75.05 282 CYS B C 1
ATOM 5779 O O . CYS B 1 288 ? 67.238 -11.717 35.719 1.00 72.48 282 CYS B O 1
ATOM 5782 N N . THR B 1 289 ? 66.812 -13.805 34.980 1.00 76.08 283 THR B N 1
ATOM 5783 C CA . THR B 1 289 ? 66.457 -14.323 36.293 1.00 77.02 283 THR B CA 1
ATOM 5784 C C . THR B 1 289 ? 67.631 -14.970 37.009 1.00 76.58 283 THR B C 1
ATOM 5785 O O . THR B 1 289 ? 67.411 -15.719 37.952 1.00 74.01 283 THR B O 1
ATOM 5789 N N . CYS B 1 290 ? 68.862 -14.749 36.550 1.00 79.36 284 CYS B N 1
ATOM 5790 C CA . CYS B 1 290 ? 70.013 -15.405 37.156 1.00 76.70 284 CYS B CA 1
ATOM 5791 C C . CYS B 1 290 ? 70.201 -14.957 38.594 1.00 79.67 284 CYS B C 1
ATOM 5792 O O . CYS B 1 290 ? 70.053 -13.775 38.919 1.00 81.14 284 CYS B O 1
ATOM 5795 N N . ALA B 1 291 ? 70.555 -15.917 39.447 1.00 78.57 285 ALA B N 1
ATOM 5796 C CA . ALA B 1 291 ? 70.891 -15.628 40.833 1.00 82.82 285 ALA B CA 1
ATOM 5797 C C . ALA B 1 291 ? 72.170 -14.815 40.877 1.00 83.07 285 ALA B C 1
ATOM 5798 O O . ALA B 1 291 ? 73.199 -15.228 40.330 1.00 83.38 285 ALA B O 1
ATOM 5800 N N . ARG B 1 292 ? 72.100 -13.650 41.513 1.00 80.76 286 ARG B N 1
ATOM 5801 C CA . ARG B 1 292 ? 73.269 -12.807 41.669 1.00 80.38 286 ARG B CA 1
ATOM 5802 C C . ARG B 1 292 ? 73.768 -12.750 43.104 1.00 78.41 286 ARG B C 1
ATOM 5803 O O . ARG B 1 292 ? 74.959 -12.515 43.315 1.00 79.36 286 ARG B O 1
ATOM 5811 N N . ARG B 1 293 ? 72.893 -13.002 44.073 1.00 75.29 287 ARG B N 1
ATOM 5812 C CA . ARG B 1 293 ? 73.213 -12.993 45.494 1.00 77.86 287 ARG B CA 1
ATOM 5813 C C . ARG B 1 293 ? 72.793 -14.349 46.040 1.00 78.16 287 ARG B C 1
ATOM 5814 O O . ARG B 1 293 ? 71.636 -14.751 45.867 1.00 78.05 287 ARG B O 1
ATOM 5822 N N . LEU B 1 294 ? 73.757 -15.094 46.591 1.00 75.17 288 LEU B N 1
ATOM 5823 C CA . LEU B 1 294 ? 73.526 -16.418 47.159 1.00 75.06 288 LEU B CA 1
ATOM 5824 C C . LEU B 1 294 ? 73.595 -16.330 48.683 1.00 80.43 288 LEU B C 1
ATOM 5825 O O . LEU B 1 294 ? 74.625 -15.940 49.242 1.00 82.14 288 LEU B O 1
ATOM 5830 N N . LEU B 1 295 ? 72.515 -16.717 49.349 1.00 80.42 289 LEU B N 1
ATOM 5831 C CA . LEU B 1 295 ? 72.360 -16.539 50.786 1.00 82.12 289 LEU B CA 1
ATOM 5832 C C . LEU B 1 295 ? 72.530 -17.893 51.469 1.00 82.58 289 LEU B C 1
ATOM 5833 O O . LEU B 1 295 ? 71.691 -18.790 51.307 1.00 82.93 289 LEU B O 1
ATOM 5838 N N . VAL B 1 296 ? 73.616 -18.034 52.226 1.00 80.28 290 VAL B N 1
ATOM 5839 C CA . VAL B 1 296 ? 73.985 -19.314 52.818 1.00 81.78 290 VAL B CA 1
ATOM 5840 C C . VAL B 1 296 ? 74.081 -19.166 54.331 1.00 86.83 290 VAL B C 1
ATOM 5841 O O . VAL B 1 296 ? 74.612 -18.160 54.822 1.00 86.90 290 VAL B O 1
ATOM 5845 N N . PRO B 1 297 ? 73.594 -20.139 55.097 1.00 89.59 291 PRO B N 1
ATOM 5846 C CA . PRO B 1 297 ? 73.710 -20.060 56.562 1.00 92.24 291 PRO B CA 1
ATOM 5847 C C . PRO B 1 297 ? 75.159 -20.011 57.020 1.00 92.71 291 PRO B C 1
ATOM 5848 O O . PRO B 1 297 ? 76.016 -20.775 56.558 1.00 88.42 291 PRO B O 1
ATOM 5852 N N . LYS B 1 298 ? 75.414 -19.108 57.962 1.00 94.94 292 LYS B N 1
ATOM 5853 C CA . LYS B 1 298 ? 76.746 -18.955 58.525 1.00 96.42 292 LYS B CA 1
ATOM 5854 C C . LYS B 1 298 ? 77.159 -20.239 59.238 1.00 94.30 292 LYS B C 1
ATOM 5855 O O . LYS B 1 298 ? 76.320 -21.023 59.685 1.00 90.60 292 LYS B O 1
ATOM 5861 N N . GLY B 1 299 ? 78.461 -20.511 59.217 1.00 97.17 293 GLY B N 1
ATOM 5862 C CA . GLY B 1 299 ? 79.029 -21.551 60.044 1.00 102.81 293 GLY B CA 1
ATOM 5863 C C . GLY B 1 299 ? 79.092 -22.953 59.478 1.00 108.41 293 GLY B C 1
ATOM 5864 O O . GLY B 1 299 ? 79.188 -23.168 58.270 1.00 107.79 293 GLY B O 1
ATOM 5865 N N . LYS B 1 300 ? 79.034 -23.922 60.387 1.00 114.73 294 LYS B N 1
ATOM 5866 C CA . LYS B 1 300 ? 79.313 -25.314 60.054 1.00 120.54 294 LYS B CA 1
ATOM 5867 C C . LYS B 1 300 ? 78.371 -25.819 58.970 1.00 127.85 294 LYS B C 1
ATOM 5868 O O . LYS B 1 300 ? 78.801 -26.219 57.880 1.00 124.32 294 LYS B O 1
ATOM 5874 N N . LYS B 1 301 ? 77.069 -25.776 59.248 1.00 138.59 295 LYS B N 1
ATOM 5875 C CA . LYS B 1 301 ? 76.080 -26.398 58.378 1.00 145.22 295 LYS B CA 1
ATOM 5876 C C . LYS B 1 301 ? 76.069 -25.809 56.968 1.00 144.38 295 LYS B C 1
ATOM 5877 O O . LYS B 1 301 ? 75.411 -26.373 56.089 1.00 145.13 295 LYS B O 1
ATOM 5883 N N . GLY B 1 302 ? 76.731 -24.679 56.738 1.00 138.32 296 GLY B N 1
ATOM 5884 C CA . GLY B 1 302 ? 76.777 -24.075 55.420 1.00 129.54 296 GLY B CA 1
ATOM 5885 C C . GLY B 1 302 ? 78.098 -24.185 54.678 1.00 125.20 296 GLY B C 1
ATOM 5886 O O . GLY B 1 302 ? 78.134 -24.236 53.442 1.00 125.80 296 GLY B O 1
ATOM 5887 N N . ASP B 1 303 ? 79.202 -24.228 55.424 1.00 120.57 297 ASP B N 1
ATOM 5888 C CA . ASP B 1 303 ? 80.528 -24.118 54.814 1.00 114.52 297 ASP B CA 1
ATOM 5889 C C . ASP B 1 303 ? 80.812 -25.212 53.787 1.00 111.68 297 ASP B C 1
ATOM 5890 O O . ASP B 1 303 ? 81.438 -24.949 52.751 1.00 105.65 297 ASP B O 1
ATOM 5895 N N . GLU B 1 304 ? 80.364 -26.440 54.046 1.00 114.21 298 GLU B N 1
ATOM 5896 C CA . GLU B 1 304 ? 80.611 -27.522 53.098 1.00 114.93 298 GLU B CA 1
ATOM 5897 C C . GLU B 1 304 ? 79.971 -27.228 51.744 1.00 108.96 298 GLU B C 1
ATOM 5898 O O . GLU B 1 304 ? 80.555 -27.523 50.696 1.00 107.59 298 GLU B O 1
ATOM 5904 N N . PHE B 1 305 ? 78.771 -26.647 51.751 1.00 101.34 299 PHE B N 1
ATOM 5905 C CA . PHE B 1 305 ? 78.084 -26.335 50.506 1.00 96.96 299 PHE B CA 1
ATOM 5906 C C . PHE B 1 305 ? 78.938 -25.446 49.608 1.00 94.55 299 PHE B C 1
ATOM 5907 O O . PHE B 1 305 ? 79.192 -25.784 48.448 1.00 94.21 299 PHE B O 1
ATOM 5915 N N . LEU B 1 306 ? 79.407 -24.313 50.136 1.00 92.94 300 LEU B N 1
ATOM 5916 C CA . LEU B 1 306 ? 80.260 -23.427 49.351 1.00 90.47 300 LEU B CA 1
ATOM 5917 C C . LEU B 1 306 ? 81.524 -24.127 48.858 1.00 91.58 300 LEU B C 1
ATOM 5918 O O . LEU B 1 306 ? 82.041 -23.785 47.791 1.00 98.88 300 LEU B O 1
ATOM 5923 N N . ALA B 1 307 ? 82.040 -25.100 49.603 1.00 88.25 301 ALA B N 1
ATOM 5924 C CA . ALA B 1 307 ? 83.253 -25.785 49.171 1.00 90.20 301 ALA B CA 1
ATOM 5925 C C . ALA B 1 307 ? 82.974 -26.685 47.976 1.00 94.79 301 ALA B C 1
ATOM 5926 O O . ALA B 1 307 ? 83.643 -26.586 46.938 1.00 98.19 301 ALA B O 1
ATOM 5928 N N . ARG B 1 308 ? 81.971 -27.557 48.087 1.00 93.17 302 ARG B N 1
ATOM 5929 C CA . ARG B 1 308 ? 81.605 -28.376 46.938 1.00 91.12 302 ARG B CA 1
ATOM 5930 C C . ARG B 1 308 ? 81.159 -27.498 45.772 1.00 90.71 302 ARG B C 1
ATOM 5931 O O . ARG B 1 308 ? 81.468 -27.790 44.612 1.00 91.93 302 ARG B O 1
ATOM 5939 N N . LEU B 1 309 ? 80.445 -26.406 46.059 1.00 90.03 303 LEU B N 1
ATOM 5940 C CA . LEU B 1 309 ? 80.015 -25.505 44.995 1.00 91.53 303 LEU B CA 1
ATOM 5941 C C . LEU B 1 309 ? 81.210 -24.837 44.323 1.00 93.82 303 LEU B C 1
ATOM 5942 O O . LEU B 1 309 ? 81.289 -24.780 43.089 1.00 94.14 303 LEU B O 1
ATOM 5947 N N . VAL B 1 310 ? 82.168 -24.352 45.116 1.00 94.96 304 VAL B N 1
ATOM 5948 C CA . VAL B 1 310 ? 83.357 -23.737 44.525 1.00 96.45 304 VAL B CA 1
ATOM 5949 C C . VAL B 1 310 ? 84.168 -24.779 43.769 1.00 99.18 304 VAL B C 1
ATOM 5950 O O . VAL B 1 310 ? 84.709 -24.502 42.691 1.00 99.09 304 VAL B O 1
ATOM 5954 N N . GLU B 1 311 ? 84.257 -25.993 44.317 1.00 99.46 305 GLU B N 1
ATOM 5955 C CA . GLU B 1 311 ? 84.928 -27.084 43.617 1.00 98.81 305 GLU B CA 1
ATOM 5956 C C . GLU B 1 311 ? 84.284 -27.327 42.254 1.00 97.86 305 GLU B C 1
ATOM 5957 O O . GLU B 1 311 ? 84.969 -27.360 41.224 1.00 97.20 305 GLU B O 1
ATOM 5963 N N . VAL B 1 312 ? 82.963 -27.524 42.234 1.00 97.41 306 VAL B N 1
ATOM 5964 C CA . VAL B 1 312 ? 82.303 -27.880 40.987 1.00 99.61 306 VAL B CA 1
ATOM 5965 C C . VAL B 1 312 ? 82.233 -26.684 40.046 1.00 101.99 306 VAL B C 1
ATOM 5966 O O . VAL B 1 312 ? 82.314 -26.847 38.826 1.00 101.41 306 VAL B O 1
ATOM 5970 N N . ALA B 1 313 ? 82.092 -25.472 40.587 1.00 105.08 307 ALA B N 1
ATOM 5971 C CA . ALA B 1 313 ? 82.048 -24.283 39.741 1.00 106.91 307 ALA B CA 1
ATOM 5972 C C . ALA B 1 313 ? 83.366 -24.054 39.016 1.00 110.54 307 ALA B C 1
ATOM 5973 O O . ALA B 1 313 ? 83.374 -23.559 37.884 1.00 112.21 307 ALA B O 1
ATOM 5975 N N . ALA B 1 314 ? 84.483 -24.407 39.644 1.00 108.59 308 ALA B N 1
ATOM 5976 C CA . ALA B 1 314 ? 85.794 -24.235 39.033 1.00 105.72 308 ALA B CA 1
ATOM 5977 C C . ALA B 1 314 ? 86.062 -25.249 37.939 1.00 102.40 308 ALA B C 1
ATOM 5978 O O . ALA B 1 314 ? 87.059 -25.115 37.228 1.00 102.86 308 ALA B O 1
ATOM 5980 N N . ARG B 1 315 ? 85.223 -26.268 37.804 1.00 99.27 309 ARG B N 1
ATOM 5981 C CA . ARG B 1 315 ? 85.340 -27.206 36.703 1.00 96.43 309 ARG B CA 1
ATOM 5982 C C . ARG B 1 315 ? 84.380 -26.880 35.574 1.00 96.46 309 ARG B C 1
ATOM 5983 O O . ARG B 1 315 ? 84.319 -27.627 34.590 1.00 101.53 309 ARG B O 1
ATOM 5991 N N . ILE B 1 316 ? 83.674 -25.750 35.654 1.00 101.25 310 ILE B N 1
ATOM 5992 C CA . ILE B 1 316 ? 82.827 -25.348 34.540 1.00 96.08 310 ILE B CA 1
ATOM 5993 C C . ILE B 1 316 ? 83.683 -25.059 33.314 1.00 92.13 310 ILE B C 1
ATOM 5994 O O . ILE B 1 316 ? 84.717 -24.383 33.391 1.00 88.87 310 ILE B O 1
ATOM 5999 N N . THR B 1 317 ? 83.248 -25.571 32.171 1.00 92.32 311 THR B N 1
ATOM 6000 C CA . THR B 1 317 ? 83.944 -25.367 30.907 1.00 93.72 311 THR B CA 1
ATOM 6001 C C . THR B 1 317 ? 83.310 -24.215 30.135 1.00 90.11 311 THR B C 1
ATOM 6002 O O . THR B 1 317 ? 82.087 -24.037 30.155 1.00 87.87 311 THR B O 1
ATOM 6006 N N . VAL B 1 318 ? 84.165 -23.414 29.495 1.00 89.55 312 VAL B N 1
ATOM 6007 C CA . VAL B 1 318 ? 83.776 -22.205 28.775 1.00 89.88 312 VAL B CA 1
ATOM 6008 C C . VAL B 1 318 ? 84.592 -22.153 27.491 1.00 97.25 312 VAL B C 1
ATOM 6009 O O . VAL B 1 318 ? 85.826 -22.188 27.542 1.00 102.07 312 VAL B O 1
ATOM 6013 N N . ALA B 1 319 ? 83.918 -22.060 26.347 1.00 96.19 313 ALA B N 1
ATOM 6014 C CA . ALA B 1 319 ? 84.604 -22.080 25.058 1.00 97.05 313 ALA B CA 1
ATOM 6015 C C . ALA B 1 319 ? 83.724 -21.388 24.025 1.00 94.97 313 ALA B C 1
ATOM 6016 O O . ALA B 1 319 ? 82.732 -20.732 24.369 1.00 94.96 313 ALA B O 1
ATOM 6018 N N . GLU B 1 320 ? 84.095 -21.547 22.750 1.00 95.30 314 GLU B N 1
ATOM 6019 C CA . GLU B 1 320 ? 83.374 -20.953 21.632 1.00 93.34 314 GLU B CA 1
ATOM 6020 C C . GLU B 1 320 ? 81.999 -21.595 21.488 1.00 87.92 314 GLU B C 1
ATOM 6021 O O . GLU B 1 320 ? 81.773 -22.740 21.892 1.00 85.35 314 GLU B O 1
ATOM 6027 N N . PHE B 1 321 ? 81.074 -20.847 20.886 1.00 78.94 315 PHE B N 1
ATOM 6028 C CA . PHE B 1 321 ? 79.699 -21.330 20.818 1.00 88.37 315 PHE B CA 1
ATOM 6029 C C . PHE B 1 321 ? 79.623 -22.707 20.164 1.00 89.94 315 PHE B C 1
ATOM 6030 O O . PHE B 1 321 ? 78.739 -23.506 20.502 1.00 88.39 315 PHE B O 1
ATOM 6038 N N . ASP B 1 322 ? 80.567 -23.023 19.270 1.00 90.03 316 ASP B N 1
ATOM 6039 C CA . ASP B 1 322 ? 80.559 -24.254 18.484 1.00 92.54 316 ASP B CA 1
ATOM 6040 C C . ASP B 1 322 ? 81.749 -25.160 18.808 1.00 96.93 316 ASP B C 1
ATOM 6041 O O . ASP B 1 322 ? 82.311 -25.808 17.923 1.00 97.37 316 ASP B O 1
ATOM 6046 N N . ALA B 1 323 ? 82.131 -25.230 20.082 1.00 102.71 317 ALA B N 1
ATOM 6047 C CA . ALA B 1 323 ? 83.294 -26.006 20.502 1.00 110.66 317 ALA B CA 1
ATOM 6048 C C . ALA B 1 323 ? 83.116 -27.490 20.181 1.00 115.91 317 ALA B C 1
ATOM 6049 O O . ALA B 1 323 ? 81.999 -28.010 20.152 1.00 112.95 317 ALA B O 1
ATOM 6051 N N . ASP B 1 324 ? 84.247 -28.179 19.953 1.00 124.09 318 ASP B N 1
ATOM 6052 C CA . ASP B 1 324 ? 84.203 -29.569 19.493 1.00 130.33 318 ASP B CA 1
ATOM 6053 C C . ASP B 1 324 ? 83.413 -30.476 20.424 1.00 123.63 318 ASP B C 1
ATOM 6054 O O . ASP B 1 324 ? 82.538 -31.211 19.932 1.00 124.80 318 ASP B O 1
ATOM 6059 N N . PRO B 1 325 ? 83.695 -30.531 21.745 1.00 117.61 319 PRO B N 1
ATOM 6060 C CA . PRO B 1 325 ? 82.664 -30.943 22.702 1.00 110.61 319 PRO B CA 1
ATOM 6061 C C . PRO B 1 325 ? 82.102 -29.687 23.336 1.00 105.52 319 PRO B C 1
ATOM 6062 O O . PRO B 1 325 ? 82.866 -28.755 23.605 1.00 106.56 319 PRO B O 1
ATOM 6066 N N . GLN B 1 326 ? 80.793 -29.632 23.556 1.00 100.43 320 GLN B N 1
ATOM 6067 C CA . GLN B 1 326 ? 80.160 -28.384 23.960 1.00 96.10 320 GLN B CA 1
ATOM 6068 C C . GLN B 1 326 ? 80.572 -27.977 25.374 1.00 99.24 320 GLN B C 1
ATOM 6069 O O . GLN B 1 326 ? 80.745 -28.838 26.245 1.00 102.01 320 GLN B O 1
ATOM 6075 N N . PRO B 1 327 ? 80.808 -26.686 25.611 1.00 98.54 321 PRO B N 1
ATOM 6076 C CA . PRO B 1 327 ? 80.989 -26.194 26.981 1.00 98.92 321 PRO B CA 1
ATOM 6077 C C . PRO B 1 327 ? 79.650 -25.979 27.676 1.00 98.17 321 PRO B C 1
ATOM 6078 O O . PRO B 1 327 ? 78.591 -25.921 27.048 1.00 99.80 321 PRO B O 1
ATOM 6082 N N . PHE B 1 328 ? 79.707 -25.850 29.000 1.00 96.14 322 PHE B N 1
ATOM 6083 C CA . PHE B 1 328 ? 78.490 -25.533 29.736 1.00 94.49 322 PHE B CA 1
ATOM 6084 C C . PHE B 1 328 ? 77.961 -24.153 29.365 1.00 93.11 322 PHE B C 1
ATOM 6085 O O . PHE B 1 328 ? 76.757 -23.972 29.139 1.00 90.74 322 PHE B O 1
ATOM 6093 N N . MET B 1 329 ? 78.848 -23.168 29.306 1.00 93.80 323 MET B N 1
ATOM 6094 C CA . MET B 1 329 ? 78.468 -21.790 29.047 1.00 91.07 323 MET B CA 1
ATOM 6095 C C . MET B 1 329 ? 79.447 -21.201 28.047 1.00 88.16 323 MET B C 1
ATOM 6096 O O . MET B 1 329 ? 80.508 -21.771 27.770 1.00 88.67 323 MET B O 1
ATOM 6101 N N . GLY B 1 330 ? 79.085 -20.046 27.505 1.00 87.19 324 GLY B N 1
ATOM 6102 C CA . GLY B 1 330 ? 79.920 -19.416 26.498 1.00 87.22 324 GLY B CA 1
ATOM 6103 C C . GLY B 1 330 ? 80.436 -18.059 26.919 1.00 86.18 324 GLY B C 1
ATOM 6104 O O . GLY B 1 330 ? 80.425 -17.718 28.109 1.00 84.06 324 GLY B O 1
ATOM 6105 N N . SER B 1 331 ? 80.894 -17.292 25.934 1.00 86.58 325 SER B N 1
ATOM 6106 C CA . SER B 1 331 ? 81.400 -15.943 26.140 1.00 91.30 325 SER B CA 1
ATOM 6107 C C . SER B 1 331 ? 80.288 -14.986 26.556 1.00 89.01 325 SER B C 1
ATOM 6108 O O . SER B 1 331 ? 79.111 -15.201 26.254 1.00 88.22 325 SER B O 1
ATOM 6111 N N . VAL B 1 332 ? 80.672 -13.917 27.262 1.00 89.24 326 VAL B N 1
ATOM 6112 C CA . VAL B 1 332 ? 79.779 -12.776 27.457 1.00 87.18 326 VAL B CA 1
ATOM 6113 C C . VAL B 1 332 ? 79.673 -12.055 26.121 1.00 90.07 326 VAL B C 1
ATOM 6114 O O . VAL B 1 332 ? 80.392 -12.392 25.177 1.00 90.15 326 VAL B O 1
ATOM 6118 N N . ILE B 1 333 ? 78.814 -11.032 26.045 1.00 90.38 327 ILE B N 1
ATOM 6119 C CA . ILE B 1 333 ? 78.363 -10.535 24.741 1.00 88.52 327 ILE B CA 1
ATOM 6120 C C . ILE B 1 333 ? 79.484 -9.882 23.938 1.00 90.14 327 ILE B C 1
ATOM 6121 O O . ILE B 1 333 ? 79.442 -9.881 22.702 1.00 91.76 327 ILE B O 1
ATOM 6126 N N . SER B 1 334 ? 80.490 -9.323 24.600 1.00 91.61 328 SER B N 1
ATOM 6127 C CA . SER B 1 334 ? 81.560 -8.635 23.893 1.00 94.91 328 SER B CA 1
ATOM 6128 C C . SER B 1 334 ? 82.775 -8.574 24.796 1.00 100.06 328 SER B C 1
ATOM 6129 O O . SER B 1 334 ? 82.677 -8.771 26.008 1.00 101.50 328 SER B O 1
ATOM 6132 N N . ALA B 1 335 ? 83.929 -8.293 24.193 1.00 104.29 329 ALA B N 1
ATOM 6133 C CA . ALA B 1 335 ? 85.135 -8.135 24.997 1.00 107.30 329 ALA B CA 1
ATOM 6134 C C . ALA B 1 335 ? 85.014 -6.947 25.947 1.00 111.12 329 ALA B C 1
ATOM 6135 O O . ALA B 1 335 ? 85.617 -6.956 27.028 1.00 111.44 329 ALA B O 1
ATOM 6137 N N . GLU B 1 336 ? 84.257 -5.913 25.559 1.00 111.55 330 GLU B N 1
ATOM 6138 C CA . GLU B 1 336 ? 84.038 -4.782 26.458 1.00 113.25 330 GLU B CA 1
ATOM 6139 C C . GLU B 1 336 ? 83.260 -5.203 27.698 1.00 109.77 330 GLU B C 1
ATOM 6140 O O . GLU B 1 336 ? 83.691 -4.955 28.830 1.00 110.95 330 GLU B O 1
ATOM 6146 N N . ALA B 1 337 ? 82.104 -5.842 27.499 1.00 106.26 331 ALA B N 1
ATOM 6147 C CA . ALA B 1 337 ? 81.300 -6.298 28.624 1.00 105.62 331 ALA B CA 1
ATOM 6148 C C . ALA B 1 337 ? 82.155 -7.065 29.622 1.00 110.06 331 ALA B C 1
ATOM 6149 O O . ALA B 1 337 ? 82.150 -6.776 30.829 1.00 108.31 331 ALA B O 1
ATOM 6151 N N . ALA B 1 338 ? 82.914 -8.044 29.130 1.00 112.31 332 ALA B N 1
ATOM 6152 C CA . ALA B 1 338 ? 83.821 -8.761 30.011 1.00 114.59 332 ALA B CA 1
ATOM 6153 C C . ALA B 1 338 ? 84.748 -7.798 30.748 1.00 118.40 332 ALA B C 1
ATOM 6154 O O . ALA B 1 338 ? 85.106 -8.042 31.908 1.00 119.15 332 ALA B O 1
ATOM 6156 N N . ASN B 1 339 ? 85.119 -6.686 30.104 1.00 120.18 333 ASN B N 1
ATOM 6157 C CA . ASN B 1 339 ? 86.049 -5.739 30.711 1.00 124.60 333 ASN B CA 1
ATOM 6158 C C . ASN B 1 339 ? 85.481 -5.132 31.991 1.00 123.49 333 ASN B C 1
ATOM 6159 O O . ASN B 1 339 ? 86.163 -5.084 33.021 1.00 127.32 333 ASN B O 1
ATOM 6164 N N . GLN B 1 340 ? 84.235 -4.654 31.952 1.00 116.58 334 GLN B N 1
ATOM 6165 C CA . GLN B 1 340 ? 83.671 -4.075 33.165 1.00 112.00 334 GLN B CA 1
ATOM 6166 C C . GLN B 1 340 ? 83.293 -5.148 34.177 1.00 106.87 334 GLN B C 1
ATOM 6167 O O . GLN B 1 340 ? 83.223 -4.863 35.375 1.00 107.29 334 GLN B O 1
ATOM 6173 N N . LEU B 1 341 ? 83.028 -6.373 33.726 1.00 101.69 335 LEU B N 1
ATOM 6174 C CA . LEU B 1 341 ? 82.829 -7.460 34.679 1.00 96.96 335 LEU B CA 1
ATOM 6175 C C . LEU B 1 341 ? 84.089 -7.688 35.510 1.00 100.74 335 LEU B C 1
ATOM 6176 O O . LEU B 1 341 ? 84.003 -7.985 36.705 1.00 101.01 335 LEU B O 1
ATOM 6181 N N . LEU B 1 342 ? 85.269 -7.605 34.886 1.00 102.31 336 LEU B N 1
ATOM 6182 C CA . LEU B 1 342 ? 86.510 -7.687 35.651 1.00 101.09 336 LEU B CA 1
ATOM 6183 C C . LEU B 1 342 ? 86.672 -6.476 36.565 1.00 103.23 336 LEU B C 1
ATOM 6184 O O . LEU B 1 342 ? 87.174 -6.603 37.692 1.00 102.58 336 LEU B O 1
ATOM 6189 N N . LYS B 1 343 ? 86.282 -5.286 36.089 1.00 104.00 337 LYS B N 1
ATOM 6190 C CA . LYS B 1 343 ? 86.304 -4.112 36.955 1.00 103.46 337 LYS B CA 1
ATOM 6191 C C . LYS B 1 343 ? 85.303 -4.255 38.087 1.00 99.85 337 LYS B C 1
ATOM 6192 O O . LYS B 1 343 ? 85.575 -3.825 39.213 1.00 102.69 337 LYS B O 1
ATOM 6198 N N . ALA B 1 344 ? 84.163 -4.889 37.818 1.00 96.33 338 ALA B N 1
ATOM 6199 C CA . ALA B 1 344 ? 83.158 -5.079 38.854 1.00 97.94 338 ALA B CA 1
ATOM 6200 C C . ALA B 1 344 ? 83.729 -5.841 40.048 1.00 101.38 338 ALA B C 1
ATOM 6201 O O . ALA B 1 344 ? 83.640 -5.379 41.193 1.00 100.35 338 ALA B O 1
ATOM 6203 N N . GLN B 1 345 ? 84.300 -7.027 39.801 1.00 100.49 339 GLN B N 1
ATOM 6204 C CA . GLN B 1 345 ? 84.832 -7.819 40.901 1.00 99.04 339 GLN B CA 1
ATOM 6205 C C . GLN B 1 345 ? 86.072 -7.165 41.485 1.00 102.71 339 GLN B C 1
ATOM 6206 O O . GLN B 1 345 ? 86.380 -7.362 42.671 1.00 104.76 339 GLN B O 1
ATOM 6212 N N . ALA B 1 346 ? 86.794 -6.394 40.668 1.00 103.08 340 ALA B N 1
ATOM 6213 C CA . ALA B 1 346 ? 87.898 -5.597 41.187 1.00 104.94 340 ALA B CA 1
ATOM 6214 C C . ALA B 1 346 ? 87.399 -4.625 42.245 1.00 105.48 340 ALA B C 1
ATOM 6215 O O . ALA B 1 346 ? 87.922 -4.577 43.367 1.00 108.33 340 ALA B O 1
ATOM 6217 N N . ALA B 1 347 ? 86.356 -3.864 41.914 1.00 102.55 341 ALA B N 1
ATOM 6218 C CA . ALA B 1 347 ? 85.792 -2.929 42.880 1.00 101.39 341 ALA B CA 1
ATOM 6219 C C . ALA B 1 347 ? 85.370 -3.633 44.170 1.00 100.05 341 ALA B C 1
ATOM 6220 O O . ALA B 1 347 ? 85.582 -3.105 45.267 1.00 98.55 341 ALA B O 1
ATOM 6222 N N . MET B 1 348 ? 84.764 -4.820 44.054 1.00 100.02 342 MET B N 1
ATOM 6223 C CA . MET B 1 348 ? 84.261 -5.530 45.228 1.00 102.89 342 MET B CA 1
ATOM 6224 C C . MET B 1 348 ? 85.372 -5.839 46.226 1.00 107.84 342 MET B C 1
ATOM 6225 O O . MET B 1 348 ? 85.263 -5.517 47.412 1.00 105.65 342 MET B O 1
ATOM 6230 N N . LEU B 1 349 ? 86.445 -6.483 45.768 1.00 114.60 343 LEU B N 1
ATOM 6231 C CA . LEU B 1 349 ? 87.503 -6.873 46.690 1.00 120.27 343 LEU B CA 1
ATOM 6232 C C . LEU B 1 349 ? 88.139 -5.649 47.328 1.00 127.05 343 LEU B C 1
ATOM 6233 O O . LEU B 1 349 ? 88.371 -5.615 48.543 1.00 128.99 343 LEU B O 1
ATOM 6238 N N . GLU B 1 350 ? 88.429 -4.627 46.524 1.00 131.34 344 GLU B N 1
ATOM 6239 C CA . GLU B 1 350 ? 88.923 -3.385 47.100 1.00 135.73 344 GLU B CA 1
ATOM 6240 C C . GLU B 1 350 ? 87.956 -2.825 48.134 1.00 129.68 344 GLU B C 1
ATOM 6241 O O . GLU B 1 350 ? 88.354 -1.999 48.960 1.00 136.57 344 GLU B O 1
ATOM 6247 N N . LYS B 1 351 ? 86.702 -3.261 48.105 1.00 117.66 345 LYS B N 1
ATOM 6248 C CA . LYS B 1 351 ? 85.687 -2.823 49.047 1.00 109.76 345 LYS B CA 1
ATOM 6249 C C . LYS B 1 351 ? 85.671 -3.657 50.326 1.00 104.78 345 LYS B C 1
ATOM 6250 O O . LYS B 1 351 ? 85.016 -3.264 51.303 1.00 100.40 345 LYS B O 1
ATOM 6256 N N . GLY B 1 352 ? 86.364 -4.795 50.337 1.00 107.40 346 GLY B N 1
ATOM 6257 C CA . GLY B 1 352 ? 86.428 -5.663 51.497 1.00 105.87 346 GLY B CA 1
ATOM 6258 C C . GLY B 1 352 ? 85.922 -7.072 51.283 1.00 104.86 346 GLY B C 1
ATOM 6259 O O . GLY B 1 352 ? 86.080 -7.910 52.189 1.00 107.17 346 GLY B O 1
ATOM 6260 N N . ALA B 1 353 ? 85.305 -7.379 50.145 1.00 98.43 347 ALA B N 1
ATOM 6261 C CA . ALA B 1 353 ? 84.861 -8.740 49.884 1.00 99.46 347 ALA B CA 1
ATOM 6262 C C . ALA B 1 353 ? 86.053 -9.647 49.585 1.00 99.05 347 ALA B C 1
ATOM 6263 O O . ALA B 1 353 ? 87.158 -9.190 49.278 1.00 98.02 347 ALA B O 1
ATOM 6265 N N . THR B 1 354 ? 85.812 -10.956 49.672 1.00 99.27 348 THR B N 1
ATOM 6266 C CA . THR B 1 354 ? 86.848 -11.968 49.504 1.00 99.86 348 THR B CA 1
ATOM 6267 C C . THR B 1 354 ? 86.479 -12.942 48.400 1.00 99.12 348 THR B C 1
ATOM 6268 O O . THR B 1 354 ? 85.325 -13.363 48.290 1.00 98.76 348 THR B O 1
ATOM 6272 N N . SER B 1 355 ? 87.487 -13.342 47.634 1.00 101.10 349 SER B N 1
ATOM 6273 C CA . SER B 1 355 ? 87.315 -14.150 46.432 1.00 99.19 349 SER B CA 1
ATOM 6274 C C . SER B 1 355 ? 87.287 -15.634 46.773 1.00 101.97 349 SER B C 1
ATOM 6275 O O . SER B 1 355 ? 88.275 -16.174 47.277 1.00 107.32 349 SER B O 1
ATOM 6278 N N . LEU B 1 356 ? 86.174 -16.297 46.468 1.00 95.98 350 LEU B N 1
ATOM 6279 C CA . LEU B 1 356 ? 86.093 -17.749 46.595 1.00 96.80 350 LEU B CA 1
ATOM 6280 C C . LEU B 1 356 ? 86.586 -18.463 45.345 1.00 98.57 350 LEU B C 1
ATOM 6281 O O . LEU B 1 356 ? 87.268 -19.491 45.439 1.00 97.41 350 LEU B O 1
ATOM 6286 N N . LEU B 1 357 ? 86.227 -17.929 44.181 1.00 101.37 351 LEU B N 1
ATOM 6287 C CA . LEU B 1 357 ? 86.602 -18.449 42.875 1.00 104.53 351 LEU B CA 1
ATOM 6288 C C . LEU B 1 357 ? 86.783 -17.244 41.966 1.00 101.19 351 LEU B C 1
ATOM 6289 O O . LEU B 1 357 ? 85.871 -16.419 41.850 1.00 98.30 351 LEU B O 1
ATOM 6294 N N . GLU B 1 358 ? 87.952 -17.139 41.341 1.00 102.33 352 GLU B N 1
ATOM 6295 C CA . GLU B 1 358 ? 88.303 -15.949 40.579 1.00 107.04 352 GLU B CA 1
ATOM 6296 C C . GLU B 1 358 ? 87.758 -16.021 39.151 1.00 108.98 352 GLU B C 1
ATOM 6297 O O . GLU B 1 358 ? 88.057 -16.962 38.400 1.00 110.02 352 GLU B O 1
ATOM 6303 N N . MET B 1 359 ? 86.954 -15.023 38.783 1.00 107.24 353 MET B N 1
ATOM 6304 C CA . MET B 1 359 ? 86.582 -14.811 37.392 1.00 106.84 353 MET B CA 1
ATOM 6305 C C . MET B 1 359 ? 87.799 -14.324 36.606 1.00 108.37 353 MET B C 1
ATOM 6306 O O . MET B 1 359 ? 88.403 -13.302 36.951 1.00 109.91 353 MET B O 1
ATOM 6311 N N . LYS B 1 360 ? 88.176 -15.061 35.565 1.00 107.86 354 LYS B N 1
ATOM 6312 C CA . LYS B 1 360 ? 89.355 -14.748 34.768 1.00 110.10 354 LYS B CA 1
ATOM 6313 C C . LYS B 1 360 ? 88.968 -14.647 33.300 1.00 114.28 354 LYS B C 1
ATOM 6314 O O . LYS B 1 360 ? 88.076 -15.363 32.829 1.00 115.98 354 LYS B O 1
ATOM 6320 N N . GLN B 1 361 ? 89.629 -13.740 32.579 1.00 114.72 355 GLN B N 1
ATOM 6321 C CA . GLN B 1 361 ? 89.429 -13.615 31.136 1.00 111.43 355 GLN B CA 1
ATOM 6322 C C . GLN B 1 361 ? 90.215 -14.727 30.454 1.00 112.15 355 GLN B C 1
ATOM 6323 O O . GLN B 1 361 ? 91.446 -14.725 30.474 1.00 115.65 355 GLN B O 1
ATOM 6329 N N . LEU B 1 362 ? 89.512 -15.659 29.818 1.00 111.91 356 LEU B N 1
ATOM 6330 C CA . LEU B 1 362 ? 90.144 -16.886 29.343 1.00 113.04 356 LEU B CA 1
ATOM 6331 C C . LEU B 1 362 ? 91.009 -16.708 28.095 1.00 113.43 356 LEU B C 1
ATOM 6332 O O . LEU B 1 362 ? 91.908 -17.528 27.871 1.00 112.31 356 LEU B O 1
ATOM 6337 N N . LYS B 1 363 ? 90.769 -15.672 27.284 1.00 114.29 357 LYS B N 1
ATOM 6338 C CA . LYS B 1 363 ? 91.523 -15.435 26.049 1.00 114.16 357 LYS B CA 1
ATOM 6339 C C . LYS B 1 363 ? 91.667 -13.938 25.833 1.00 119.37 357 LYS B C 1
ATOM 6340 O O . LYS B 1 363 ? 90.701 -13.195 26.049 1.00 119.85 357 LYS B O 1
ATOM 6346 N N . PRO B 1 364 ? 92.828 -13.480 25.361 1.00 126.37 358 PRO B N 1
ATOM 6347 C CA . PRO B 1 364 ? 93.219 -12.072 25.544 1.00 129.37 358 PRO B CA 1
ATOM 6348 C C . PRO B 1 364 ? 92.122 -11.041 25.331 1.00 129.34 358 PRO B C 1
ATOM 6349 O O . PRO B 1 364 ? 91.746 -10.350 26.282 1.00 131.98 358 PRO B O 1
ATOM 6353 N N . ASP B 1 365 ? 91.608 -10.897 24.120 1.00 125.93 359 ASP B N 1
ATOM 6354 C CA . ASP B 1 365 ? 90.608 -9.874 23.834 1.00 126.19 359 ASP B CA 1
ATOM 6355 C C . ASP B 1 365 ? 89.299 -10.539 23.415 1.00 123.97 359 ASP B C 1
ATOM 6356 O O . ASP B 1 365 ? 88.855 -10.397 22.273 1.00 121.84 359 ASP B O 1
ATOM 6361 N N . THR B 1 366 ? 88.679 -11.263 24.340 1.00 121.61 360 THR B N 1
ATOM 6362 C CA . THR B 1 366 ? 87.419 -11.934 24.072 1.00 117.61 360 THR B CA 1
ATOM 6363 C C . THR B 1 366 ? 86.471 -11.703 25.237 1.00 114.26 360 THR B C 1
ATOM 6364 O O . THR B 1 366 ? 86.818 -11.074 26.241 1.00 114.81 360 THR B O 1
ATOM 6368 N N . GLY B 1 367 ? 85.262 -12.231 25.100 1.00 108.67 361 GLY B N 1
ATOM 6369 C CA . GLY B 1 367 ? 84.322 -12.180 26.191 1.00 104.63 361 GLY B CA 1
ATOM 6370 C C . GLY B 1 367 ? 84.259 -13.488 26.949 1.00 101.48 361 GLY B C 1
ATOM 6371 O O . GLY B 1 367 ? 83.318 -13.714 27.714 1.00 102.02 361 GLY B O 1
ATOM 6372 N N . LEU B 1 368 ? 85.249 -14.356 26.761 1.00 97.21 362 LEU B N 1
ATOM 6373 C CA . LEU B 1 368 ? 85.257 -15.647 27.443 1.00 96.36 362 LEU B CA 1
ATOM 6374 C C . LEU B 1 368 ? 85.709 -15.449 28.891 1.00 97.33 362 LEU B C 1
ATOM 6375 O O . LEU B 1 368 ? 86.892 -15.197 29.148 1.00 97.37 362 LEU B O 1
ATOM 6380 N N . LEU B 1 369 ? 84.775 -15.579 29.842 1.00 96.01 363 LEU B N 1
ATOM 6381 C CA . LEU B 1 369 ? 85.046 -15.369 31.263 1.00 95.26 363 LEU B CA 1
ATOM 6382 C C . LEU B 1 369 ? 84.826 -16.650 32.061 1.00 93.89 363 LEU B C 1
ATOM 6383 O O . LEU B 1 369 ? 83.903 -17.422 31.785 1.00 92.98 363 LEU B O 1
ATOM 6388 N N . SER B 1 370 ? 85.691 -16.888 33.028 1.00 95.56 364 SER B N 1
ATOM 6389 C CA . SER B 1 370 ? 85.466 -17.984 33.955 1.00 97.09 364 SER B CA 1
ATOM 6390 C C . SER B 1 370 ? 84.527 -17.567 35.091 1.00 98.30 364 SER B C 1
ATOM 6391 O O . SER B 1 370 ? 84.350 -16.376 35.369 1.00 96.62 364 SER B O 1
ATOM 6394 N N . PRO B 1 371 ? 83.875 -18.534 35.736 1.00 102.61 365 PRO B N 1
ATOM 6395 C CA . PRO B 1 371 ? 82.970 -18.195 36.837 1.00 103.83 365 PRO B CA 1
ATOM 6396 C C . PRO B 1 371 ? 83.715 -17.503 37.975 1.00 104.22 365 PRO B C 1
ATOM 6397 O O . PRO B 1 371 ? 84.888 -17.778 38.252 1.00 102.31 365 PRO B O 1
ATOM 6401 N N . GLY B 1 372 ? 83.013 -16.585 38.620 1.00 102.53 366 GLY B N 1
ATOM 6402 C CA . GLY B 1 372 ? 83.573 -15.833 39.727 1.00 101.77 366 GLY B CA 1
ATOM 6403 C C . GLY B 1 372 ? 82.607 -15.820 40.891 1.00 103.82 366 GLY B C 1
ATOM 6404 O O . GLY B 1 372 ? 81.405 -15.605 40.712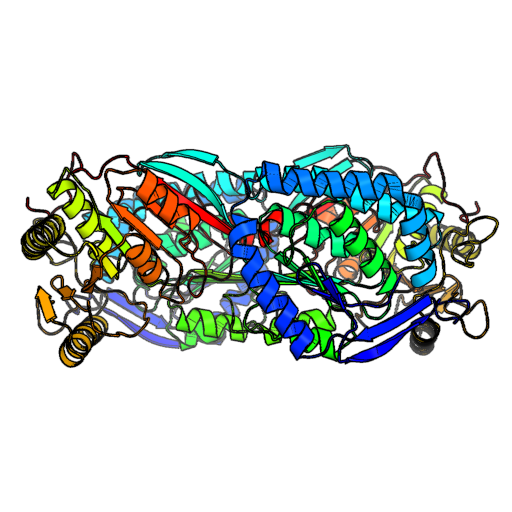 1.00 103.81 366 GLY B O 1
ATOM 6405 N N . ILE B 1 373 ? 83.149 -16.055 42.092 1.00 102.19 367 ILE B N 1
ATOM 6406 C CA . ILE B 1 373 ? 82.374 -16.067 43.328 1.00 102.24 367 ILE B CA 1
ATOM 6407 C C . ILE B 1 373 ? 83.083 -15.191 44.353 1.00 101.72 367 ILE B C 1
ATOM 6408 O O . ILE B 1 373 ? 84.269 -15.388 44.636 1.00 101.08 367 ILE B O 1
ATOM 6413 N N . VAL B 1 374 ? 82.354 -14.242 44.923 1.00 99.74 368 VAL B N 1
ATOM 6414 C CA . VAL B 1 374 ? 82.901 -13.311 45.895 1.00 97.35 368 VAL B CA 1
ATOM 6415 C C . VAL B 1 374 ? 82.000 -13.337 47.114 1.00 96.15 368 VAL B C 1
ATOM 6416 O O . VAL B 1 374 ? 80.773 -13.431 46.981 1.00 94.92 368 VAL B O 1
ATOM 6420 N N . ASP B 1 375 ? 82.620 -13.292 48.303 1.00 97.57 369 ASP B N 1
ATOM 6421 C CA . ASP B 1 375 ? 81.931 -13.210 49.589 1.00 93.83 369 ASP B CA 1
ATOM 6422 C C . ASP B 1 375 ? 82.014 -11.760 50.052 1.00 92.66 369 ASP B C 1
ATOM 6423 O O . ASP B 1 375 ? 83.109 -11.235 50.280 1.00 92.49 369 ASP B O 1
ATOM 6428 N N . ALA B 1 376 ? 80.865 -11.096 50.123 1.00 91.75 370 ALA B N 1
ATOM 6429 C CA . ALA B 1 376 ? 80.757 -9.732 50.631 1.00 92.06 370 ALA B CA 1
ATOM 6430 C C . ALA B 1 376 ? 79.975 -9.686 51.946 1.00 93.79 370 ALA B C 1
ATOM 6431 O O . ALA B 1 376 ? 79.232 -8.739 52.208 1.00 91.07 370 ALA B O 1
ATOM 6433 N N . THR B 1 377 ? 80.137 -10.716 52.791 1.00 98.80 371 THR B N 1
ATOM 6434 C CA . THR B 1 377 ? 79.247 -10.909 53.938 1.00 100.36 371 THR B CA 1
ATOM 6435 C C . THR B 1 377 ? 79.129 -9.677 54.826 1.00 100.79 371 THR B C 1
ATOM 6436 O O . THR B 1 377 ? 78.058 -9.418 55.382 1.00 102.32 371 THR B O 1
ATOM 6440 N N . GLY B 1 378 ? 80.195 -8.913 54.981 1.00 102.38 372 GLY B N 1
ATOM 6441 C CA . GLY B 1 378 ? 80.081 -7.723 55.797 1.00 107.74 372 GLY B CA 1
ATOM 6442 C C . GLY B 1 378 ? 80.184 -6.433 55.015 1.00 112.42 372 GLY B C 1
ATOM 6443 O O . GLY B 1 378 ? 80.113 -5.345 55.594 1.00 113.11 372 GLY B O 1
ATOM 6444 N N . ILE B 1 379 ? 80.335 -6.543 53.694 1.00 113.26 373 ILE B N 1
ATOM 6445 C CA . ILE B 1 379 ? 80.664 -5.411 52.835 1.00 113.45 373 ILE B CA 1
ATOM 6446 C C . ILE B 1 379 ? 79.408 -4.910 52.134 1.00 111.66 373 ILE B C 1
ATOM 6447 O O . ILE B 1 379 ? 78.507 -5.682 51.792 1.00 111.00 373 ILE B O 1
ATOM 6452 N N . GLU B 1 380 ? 79.345 -3.594 51.922 1.00 112.57 374 GLU B N 1
ATOM 6453 C CA . GLU B 1 380 ? 78.194 -2.949 51.302 1.00 112.70 374 GLU B CA 1
ATOM 6454 C C . GLU B 1 380 ? 78.464 -2.750 49.817 1.00 113.35 374 GLU B C 1
ATOM 6455 O O . GLU B 1 380 ? 79.274 -1.902 49.431 1.00 117.18 374 GLU B O 1
ATOM 6461 N N . LEU B 1 381 ? 77.786 -3.528 48.989 1.00 109.50 375 LEU B N 1
ATOM 6462 C CA . LEU B 1 381 ? 77.917 -3.403 47.552 1.00 105.81 375 LEU B CA 1
ATOM 6463 C C . LEU B 1 381 ? 76.681 -2.724 46.968 1.00 104.36 375 LEU B C 1
ATOM 6464 O O . LEU B 1 381 ? 75.635 -2.628 47.611 1.00 103.89 375 LEU B O 1
ATOM 6469 N N . GLU B 1 382 ? 76.807 -2.269 45.722 1.00 105.64 376 GLU B N 1
ATOM 6470 C CA . GLU B 1 382 ? 75.741 -1.510 45.075 1.00 102.37 376 GLU B CA 1
ATOM 6471 C C . GLU B 1 382 ? 74.598 -2.423 44.643 1.00 95.04 376 GLU B C 1
ATOM 6472 O O . GLU B 1 382 ? 74.801 -3.599 44.339 1.00 95.49 376 GLU B O 1
ATOM 6478 N N . ASP B 1 383 ? 73.383 -1.863 44.629 1.00 91.89 377 ASP B N 1
ATOM 6479 C CA . ASP B 1 383 ? 72.166 -2.568 44.208 1.00 89.47 377 ASP B CA 1
ATOM 6480 C C . ASP B 1 383 ? 72.030 -2.407 42.694 1.00 88.23 377 ASP B C 1
ATOM 6481 O O . ASP B 1 383 ? 71.330 -1.518 42.199 1.00 85.54 377 ASP B O 1
ATOM 6486 N N . GLN B 1 384 ? 72.695 -3.282 41.940 1.00 88.31 378 GLN B N 1
ATOM 6487 C CA . GLN B 1 384 ? 72.811 -3.091 40.503 1.00 86.33 378 GLN B CA 1
ATOM 6488 C C . GLN B 1 384 ? 72.556 -4.391 39.746 1.00 86.46 378 GLN B C 1
ATOM 6489 O O . GLN B 1 384 ? 73.167 -5.421 40.043 1.00 84.56 378 GLN B O 1
ATOM 6495 N N . GLU B 1 385 ? 71.652 -4.334 38.762 1.00 88.83 379 GLU B N 1
ATOM 6496 C CA . GLU B 1 385 ? 71.463 -5.429 37.819 1.00 93.14 379 GLU B CA 1
ATOM 6497 C C . GLU B 1 385 ? 72.673 -5.554 36.902 1.00 95.36 379 GLU B C 1
ATOM 6498 O O . GLU B 1 385 ? 73.314 -4.562 36.543 1.00 98.38 379 GLU B O 1
ATOM 6504 N N . PHE B 1 386 ? 72.967 -6.779 36.481 1.00 93.00 380 PHE B N 1
ATOM 6505 C CA . PHE B 1 386 ? 74.028 -6.926 35.497 1.00 94.94 380 PHE B CA 1
ATOM 6506 C C . PHE B 1 386 ? 74.067 -8.359 34.994 1.00 97.63 380 PHE B C 1
ATOM 6507 O O . PHE B 1 386 ? 73.598 -9.281 35.667 1.00 98.60 380 PHE B O 1
ATOM 6515 N N . PHE B 1 387 ? 74.636 -8.526 33.795 1.00 99.59 381 PHE B N 1
ATOM 6516 C CA . PHE B 1 387 ? 74.817 -9.821 33.149 1.00 96.16 381 PHE B CA 1
ATOM 6517 C C . PHE B 1 387 ? 76.282 -10.221 33.221 1.00 93.39 381 PHE B C 1
ATOM 6518 O O . PHE B 1 387 ? 77.167 -9.409 32.933 1.00 95.35 381 PHE B O 1
ATOM 6526 N N . GLY B 1 388 ? 76.534 -11.468 33.603 1.00 90.88 382 GLY B N 1
ATOM 6527 C CA . GLY B 1 388 ? 77.879 -11.956 33.780 1.00 91.55 382 GLY B CA 1
ATOM 6528 C C . GLY B 1 388 ? 77.946 -13.048 34.826 1.00 92.79 382 GLY B C 1
ATOM 6529 O O . GLY B 1 388 ? 77.051 -13.183 35.669 1.00 94.72 382 GLY B O 1
ATOM 6530 N N . PRO B 1 389 ? 78.992 -13.889 34.765 1.00 89.51 383 PRO B N 1
ATOM 6531 C CA . PRO B 1 389 ? 79.113 -15.016 35.707 1.00 85.65 383 PRO B CA 1
ATOM 6532 C C . PRO B 1 389 ? 79.873 -14.621 36.974 1.00 85.20 383 PRO B C 1
ATOM 6533 O O . PRO B 1 389 ? 80.936 -15.164 37.281 1.00 85.68 383 PRO B O 1
ATOM 6537 N N . LEU B 1 390 ? 79.326 -13.651 37.710 1.00 85.11 384 LEU B N 1
ATOM 6538 C CA . LEU B 1 390 ? 79.944 -13.114 38.928 1.00 89.32 384 LEU B CA 1
ATOM 6539 C C . LEU B 1 390 ? 78.917 -13.204 40.054 1.00 85.78 384 LEU B C 1
ATOM 6540 O O . LEU B 1 390 ? 78.007 -12.374 40.138 1.00 84.65 384 LEU B O 1
ATOM 6545 N N . LEU B 1 391 ? 79.095 -14.174 40.944 1.00 86.80 385 LEU B N 1
ATOM 6546 C CA . LEU B 1 391 ? 78.135 -14.469 41.995 1.00 85.07 385 LEU B CA 1
ATOM 6547 C C . LEU B 1 391 ? 78.671 -13.972 43.328 1.00 86.54 385 LEU B C 1
ATOM 6548 O O . LEU B 1 391 ? 79.833 -14.218 43.659 1.00 92.31 385 LEU B O 1
ATOM 6553 N N . THR B 1 392 ? 77.842 -13.253 44.074 1.00 83.68 386 THR B N 1
ATOM 6554 C CA . THR B 1 392 ? 78.212 -12.758 45.386 1.00 88.13 386 THR B CA 1
ATOM 6555 C C . THR B 1 392 ? 77.466 -13.536 46.460 1.00 88.30 386 THR B C 1
ATOM 6556 O O . THR B 1 392 ? 76.259 -13.781 46.345 1.00 86.76 386 THR B O 1
ATOM 6560 N N . VAL B 1 393 ? 78.189 -13.894 47.512 1.00 88.26 387 VAL B N 1
ATOM 6561 C CA . VAL B 1 393 ? 77.661 -14.699 48.606 1.00 90.80 387 VAL B CA 1
ATOM 6562 C C . VAL B 1 393 ? 77.548 -13.832 49.851 1.00 89.93 387 VAL B C 1
ATOM 6563 O O . VAL B 1 393 ? 78.432 -13.021 50.145 1.00 90.64 387 VAL B O 1
ATOM 6567 N N . TYR B 1 394 ? 76.443 -13.993 50.564 1.00 88.99 388 TYR B N 1
ATOM 6568 C CA . TYR B 1 394 ? 76.224 -13.368 51.858 1.00 90.25 388 TYR B CA 1
ATOM 6569 C C . TYR B 1 394 ? 75.890 -14.469 52.856 1.00 92.04 388 TYR B C 1
ATOM 6570 O O . TYR B 1 394 ? 75.026 -15.316 52.590 1.00 93.26 388 TYR B O 1
ATOM 6579 N N . ARG B 1 395 ? 76.583 -14.463 53.990 1.00 91.07 389 ARG B N 1
ATOM 6580 C CA . ARG B 1 395 ? 76.333 -15.411 55.059 1.00 93.03 389 ARG B CA 1
ATOM 6581 C C . ARG B 1 395 ? 75.433 -14.776 56.114 1.00 95.33 389 ARG B C 1
ATOM 6582 O O . ARG B 1 395 ? 75.452 -13.560 56.323 1.00 97.60 389 ARG B O 1
ATOM 6590 N N . TYR B 1 396 ? 74.615 -15.608 56.757 1.00 94.04 390 TYR B N 1
ATOM 6591 C CA . TYR B 1 396 ? 73.581 -15.123 57.662 1.00 91.04 390 TYR B CA 1
ATOM 6592 C C . TYR B 1 396 ? 73.367 -16.137 58.774 1.00 91.88 390 TYR B C 1
ATOM 6593 O O . TYR B 1 396 ? 73.792 -17.290 58.679 1.00 90.98 390 TYR B O 1
ATOM 6602 N N . LYS B 1 397 ? 72.617 -15.706 59.798 1.00 95.76 391 LYS B N 1
ATOM 6603 C CA . LYS B 1 397 ? 72.350 -16.483 61.007 1.00 95.45 391 LYS B CA 1
ATOM 6604 C C . LYS B 1 397 ? 70.916 -17.015 61.066 1.00 88.06 391 LYS B C 1
ATOM 6605 O O . LYS B 1 397 ? 70.693 -18.212 60.849 1.00 85.86 391 LYS B O 1
ATOM 6611 N N . GLY B 1 398 ? 69.943 -16.176 61.429 1.00 84.35 392 GLY B N 1
ATOM 6612 C CA . GLY B 1 398 ? 68.561 -16.615 61.404 1.00 83.64 392 GLY B CA 1
ATOM 6613 C C . GLY B 1 398 ? 67.985 -16.575 59.994 1.00 86.98 392 GLY B C 1
ATOM 6614 O O . GLY B 1 398 ? 68.328 -15.721 59.169 1.00 85.39 392 GLY B O 1
ATOM 6615 N N . PHE B 1 399 ? 67.079 -17.517 59.712 1.00 87.52 393 PHE B N 1
ATOM 6616 C CA . PHE B 1 399 ? 66.411 -17.510 58.415 1.00 86.38 393 PHE B CA 1
ATOM 6617 C C . PHE B 1 399 ? 65.627 -16.224 58.212 1.00 88.67 393 PHE B C 1
ATOM 6618 O O . PHE B 1 399 ? 65.405 -15.808 57.065 1.00 89.94 393 PHE B O 1
ATOM 6626 N N . ASP B 1 400 ? 65.184 -15.595 59.306 1.00 84.68 394 ASP B N 1
ATOM 6627 C CA . ASP B 1 400 ? 64.629 -14.248 59.221 1.00 85.11 394 ASP B CA 1
ATOM 6628 C C . ASP B 1 400 ? 65.657 -13.249 58.710 1.00 83.80 394 ASP B C 1
ATOM 6629 O O . ASP B 1 400 ? 65.290 -12.232 58.106 1.00 80.00 394 ASP B O 1
ATOM 6634 N N . GLU B 1 401 ? 66.941 -13.512 58.945 1.00 83.72 395 GLU B N 1
ATOM 6635 C CA . GLU B 1 401 ? 67.980 -12.705 58.320 1.00 86.80 395 GLU B CA 1
ATOM 6636 C C . GLU B 1 401 ? 68.111 -13.010 56.816 1.00 84.48 395 GLU B C 1
ATOM 6637 O O . GLU B 1 401 ? 68.385 -12.106 56.016 1.00 80.95 395 GLU B O 1
ATOM 6643 N N . ALA B 1 402 ? 67.896 -14.264 56.407 1.00 83.95 396 ALA B N 1
ATOM 6644 C CA . ALA B 1 402 ? 67.853 -14.576 54.985 1.00 86.72 396 ALA B CA 1
ATOM 6645 C C . ALA B 1 402 ? 66.756 -13.775 54.288 1.00 86.36 396 ALA B C 1
ATOM 6646 O O . ALA B 1 402 ? 66.992 -13.134 53.255 1.00 83.02 396 ALA B O 1
ATOM 6648 N N . LEU B 1 403 ? 65.542 -13.808 54.842 1.00 86.74 397 LEU B N 1
ATOM 6649 C CA . LEU B 1 403 ? 64.447 -13.037 54.271 1.00 84.22 397 LEU B CA 1
ATOM 6650 C C . LEU B 1 403 ? 64.813 -11.557 54.169 1.00 84.53 397 LEU B C 1
ATOM 6651 O O . LEU B 1 403 ? 64.659 -10.942 53.107 1.00 85.12 397 LEU B O 1
ATOM 6656 N N . GLU B 1 404 ? 65.349 -10.979 55.249 1.00 82.08 398 GLU B N 1
ATOM 6657 C CA . GLU B 1 404 ? 65.673 -9.556 55.234 1.00 84.65 398 GLU B CA 1
ATOM 6658 C C . GLU B 1 404 ? 66.671 -9.228 54.129 1.00 82.64 398 GLU B C 1
ATOM 6659 O O . GLU B 1 404 ? 66.532 -8.208 53.441 1.00 81.88 398 GLU B O 1
ATOM 6665 N N . LEU B 1 405 ? 67.653 -10.104 53.910 1.00 80.56 399 LEU B N 1
ATOM 6666 C CA . LEU B 1 405 ? 68.637 -9.870 52.862 1.00 81.50 399 LEU B CA 1
ATOM 6667 C C . LEU B 1 405 ? 68.027 -10.102 51.482 1.00 81.72 399 LEU B C 1
ATOM 6668 O O . LEU B 1 405 ? 68.275 -9.334 50.550 1.00 78.81 399 LEU B O 1
ATOM 6673 N N . ALA B 1 406 ? 67.225 -11.157 51.341 1.00 82.95 400 ALA B N 1
ATOM 6674 C CA . ALA B 1 406 ? 66.579 -11.427 50.072 1.00 83.35 400 ALA B CA 1
ATOM 6675 C C . ALA B 1 406 ? 65.859 -10.183 49.557 1.00 90.44 400 ALA B C 1
ATOM 6676 O O . ALA B 1 406 ? 66.030 -9.800 48.393 1.00 89.06 400 ALA B O 1
ATOM 6678 N N . ASN B 1 407 ? 65.116 -9.497 50.431 1.00 80.12 401 ASN B N 1
ATOM 6679 C CA . ASN B 1 407 ? 64.396 -8.276 50.073 1.00 78.21 401 ASN B CA 1
ATOM 6680 C C . ASN B 1 407 ? 65.263 -7.019 50.108 1.00 77.52 401 ASN B C 1
ATOM 6681 O O . ASN B 1 407 ? 64.736 -5.928 49.890 1.00 78.04 401 ASN B O 1
ATOM 6686 N N . ASN B 1 408 ? 66.563 -7.122 50.389 1.00 77.06 402 ASN B N 1
ATOM 6687 C CA . ASN B 1 408 ? 67.425 -5.940 50.397 1.00 80.28 402 ASN B CA 1
ATOM 6688 C C . ASN B 1 408 ? 67.814 -5.613 48.952 1.00 83.33 402 ASN B C 1
ATOM 6689 O O . ASN B 1 408 ? 68.943 -5.836 48.494 1.00 83.56 402 ASN B O 1
ATOM 6694 N N . THR B 1 409 ? 66.827 -5.101 48.219 1.00 82.41 403 THR B N 1
ATOM 6695 C CA . THR B 1 409 ? 66.995 -4.681 46.837 1.00 77.18 403 THR B CA 1
ATOM 6696 C C . THR B 1 409 ? 65.712 -4.018 46.391 1.00 74.94 403 THR B C 1
ATOM 6697 O O . THR B 1 409 ? 64.634 -4.338 46.898 1.00 73.37 403 THR B O 1
ATOM 6701 N N . ARG B 1 410 ? 65.848 -3.048 45.491 1.00 75.76 404 ARG B N 1
ATOM 6702 C CA . ARG B 1 410 ? 64.690 -2.383 44.908 1.00 78.90 404 ARG B CA 1
ATOM 6703 C C . ARG B 1 410 ? 64.171 -3.089 43.663 1.00 76.13 404 ARG B C 1
ATOM 6704 O O . ARG B 1 410 ? 63.146 -2.666 43.117 1.00 71.41 404 ARG B O 1
ATOM 6712 N N . TYR B 1 411 ? 64.860 -4.144 43.218 1.00 76.81 405 TYR B N 1
ATOM 6713 C CA . TYR B 1 411 ? 64.431 -5.032 42.156 1.00 76.81 405 TYR B CA 1
ATOM 6714 C C . TYR B 1 411 ? 63.431 -6.041 42.695 1.00 74.17 405 TYR B C 1
ATOM 6715 O O . TYR B 1 411 ? 63.136 -6.080 43.884 1.00 73.31 405 TYR B O 1
ATOM 6724 N N . GLY B 1 412 ? 62.922 -6.902 41.820 1.00 76.31 406 GLY B N 1
ATOM 6725 C CA . GLY B 1 412 ? 61.952 -7.870 42.279 1.00 72.60 406 GLY B CA 1
ATOM 6726 C C . GLY B 1 412 ? 61.632 -8.948 41.273 1.00 67.90 406 GLY B C 1
ATOM 6727 O O . GLY B 1 412 ? 60.468 -9.315 41.101 1.00 70.53 406 GLY B O 1
ATOM 6728 N N . LEU B 1 413 ? 62.649 -9.497 40.620 1.00 63.42 407 LEU B N 1
ATOM 6729 C CA . LEU B 1 413 ? 62.318 -10.397 39.516 1.00 65.95 407 LEU B CA 1
ATOM 6730 C C . LEU B 1 413 ? 62.225 -11.827 40.036 1.00 63.58 407 LEU B C 1
ATOM 6731 O O . LEU B 1 413 ? 61.125 -12.365 40.203 1.00 64.93 407 LEU B O 1
ATOM 6736 N N . SER B 1 414 ? 63.353 -12.455 40.309 1.00 60.78 408 SER B N 1
ATOM 6737 C CA . SER B 1 414 ? 63.309 -13.829 40.762 1.00 66.49 408 SER B CA 1
ATOM 6738 C C . SER B 1 414 ? 63.872 -13.915 42.173 1.00 67.79 408 SER B C 1
ATOM 6739 O O . SER B 1 414 ? 64.612 -13.041 42.621 1.00 72.04 408 SER B O 1
ATOM 6742 N N . ALA B 1 415 ? 63.495 -14.981 42.870 1.00 67.55 409 ALA B N 1
ATOM 6743 C CA . ALA B 1 415 ? 63.971 -15.281 44.216 1.00 72.10 409 ALA B CA 1
ATOM 6744 C C . ALA B 1 415 ? 63.743 -16.765 44.431 1.00 74.76 409 ALA B C 1
ATOM 6745 O O . ALA B 1 415 ? 62.895 -17.371 43.765 1.00 77.95 409 ALA B O 1
ATOM 6747 N N . GLY B 1 416 ? 64.532 -17.365 45.312 1.00 72.41 410 GLY B N 1
ATOM 6748 C CA . GLY B 1 416 ? 64.359 -18.800 45.498 1.00 74.88 410 GLY B CA 1
ATOM 6749 C C . GLY B 1 416 ? 65.086 -19.343 46.707 1.00 75.99 410 GLY B C 1
ATOM 6750 O O . GLY B 1 416 ? 65.927 -18.676 47.321 1.00 74.32 410 GLY B O 1
ATOM 6751 N N . ILE B 1 417 ? 64.756 -20.592 47.022 1.00 77.29 411 ILE B N 1
ATOM 6752 C CA . ILE B 1 417 ? 65.373 -21.324 48.119 1.00 76.73 411 ILE B CA 1
ATOM 6753 C C . ILE B 1 417 ? 65.549 -22.772 47.681 1.00 80.79 411 ILE B C 1
ATOM 6754 O O . ILE B 1 417 ? 64.674 -23.339 47.017 1.00 81.14 411 ILE B O 1
ATOM 6759 N N . LEU B 1 418 ? 66.716 -23.334 47.974 1.00 83.01 412 LEU B N 1
ATOM 6760 C CA . LEU B 1 418 ? 66.955 -24.773 47.934 1.00 78.24 412 LEU B CA 1
ATOM 6761 C C . LEU B 1 418 ? 66.896 -25.283 49.375 1.00 78.70 412 LEU B C 1
ATOM 6762 O O . LEU B 1 418 ? 67.633 -24.791 50.238 1.00 75.18 412 LEU B O 1
ATOM 6767 N N . SER B 1 419 ? 66.029 -26.257 49.637 1.00 79.38 413 SER B N 1
ATOM 6768 C CA . SER B 1 419 ? 65.902 -26.775 50.987 1.00 77.72 413 SER B CA 1
ATOM 6769 C C . SER B 1 419 ? 64.990 -27.987 50.990 1.00 81.92 413 SER B C 1
ATOM 6770 O O . SER B 1 419 ? 64.058 -28.079 50.190 1.00 81.14 413 SER B O 1
ATOM 6773 N N . ASP B 1 420 ? 65.238 -28.889 51.948 1.00 85.38 414 ASP B N 1
ATOM 6774 C CA . ASP B 1 420 ? 64.344 -30.015 52.175 1.00 89.00 414 ASP B CA 1
ATOM 6775 C C . ASP B 1 420 ? 63.087 -29.607 52.929 1.00 89.43 414 ASP B C 1
ATOM 6776 O O . ASP B 1 420 ? 62.068 -30.305 52.849 1.00 91.31 414 ASP B O 1
ATOM 6781 N N . ASP B 1 421 ? 63.121 -28.460 53.590 1.00 83.08 415 ASP B N 1
ATOM 6782 C CA . ASP B 1 421 ? 62.090 -28.042 54.530 1.00 83.30 415 ASP B CA 1
ATOM 6783 C C . ASP B 1 421 ? 61.084 -27.160 53.791 1.00 82.68 415 ASP B C 1
ATOM 6784 O O . ASP B 1 421 ? 61.335 -25.974 53.558 1.00 79.46 415 ASP B O 1
ATOM 6789 N N . ARG B 1 422 ? 59.950 -27.761 53.397 1.00 84.25 416 ARG B N 1
ATOM 6790 C CA . ARG B 1 422 ? 58.899 -27.027 52.689 1.00 79.95 416 ARG B CA 1
ATOM 6791 C C . ARG B 1 422 ? 58.515 -25.723 53.372 1.00 81.35 416 ARG B C 1
ATOM 6792 O O . ARG B 1 422 ? 58.118 -24.767 52.696 1.00 84.76 416 ARG B O 1
ATOM 6800 N N . LYS B 1 423 ? 58.578 -25.666 54.703 1.00 79.15 417 LYS B N 1
ATOM 6801 C CA . LYS B 1 423 ? 58.101 -24.473 55.384 1.00 78.06 417 LYS B CA 1
ATOM 6802 C C . LYS B 1 423 ? 59.059 -23.304 55.267 1.00 73.99 417 LYS B C 1
ATOM 6803 O O . LYS B 1 423 ? 58.610 -22.155 55.336 1.00 76.74 417 LYS B O 1
ATOM 6809 N N . LEU B 1 424 ? 60.354 -23.553 55.073 1.00 69.48 418 LEU B N 1
ATOM 6810 C CA . LEU B 1 424 ? 61.242 -22.439 54.768 1.00 71.75 418 LEU B CA 1
ATOM 6811 C C . LEU B 1 424 ? 60.870 -21.816 53.418 1.00 77.29 418 LEU B C 1
ATOM 6812 O O . LEU B 1 424 ? 60.936 -20.588 53.248 1.00 79.67 418 LEU B O 1
ATOM 6817 N N . TYR B 1 425 ? 60.457 -22.647 52.454 1.00 77.20 419 TYR B N 1
ATOM 6818 C CA . TYR B 1 425 ? 59.915 -22.117 51.201 1.00 76.19 419 TYR B CA 1
ATOM 6819 C C . TYR B 1 425 ? 58.588 -21.397 51.435 1.00 77.91 419 TYR B C 1
ATOM 6820 O O . TYR B 1 425 ? 58.346 -20.339 50.849 1.00 76.35 419 TYR B O 1
ATOM 6829 N N . ASN B 1 426 ? 57.730 -21.923 52.319 1.00 80.88 420 ASN B N 1
ATOM 6830 C CA . ASN B 1 426 ? 56.455 -21.253 52.579 1.00 82.67 420 ASN B CA 1
ATOM 6831 C C . ASN B 1 426 ? 56.663 -19.864 53.165 1.00 81.79 420 ASN B C 1
ATOM 6832 O O . ASN B 1 426 ? 55.900 -18.934 52.868 1.00 79.16 420 ASN B O 1
ATOM 6837 N N . ARG B 1 427 ? 57.670 -19.711 54.028 1.00 83.94 421 ARG B N 1
ATOM 6838 C CA . ARG B 1 427 ? 57.973 -18.392 54.571 1.00 84.39 421 ARG B CA 1
ATOM 6839 C C . ARG B 1 427 ? 58.504 -17.445 53.493 1.00 83.06 421 ARG B C 1
ATOM 6840 O O . ARG B 1 427 ? 58.086 -16.284 53.419 1.00 84.67 421 ARG B O 1
ATOM 6848 N N . LEU B 1 428 ? 59.405 -17.917 52.631 1.00 77.90 422 LEU B N 1
ATOM 6849 C CA . LEU B 1 428 ? 59.870 -17.056 51.547 1.00 74.95 422 LEU B CA 1
ATOM 6850 C C . LEU B 1 428 ? 58.694 -16.533 50.723 1.00 71.17 422 LEU B C 1
ATOM 6851 O O . LEU B 1 428 ? 58.557 -15.322 50.517 1.00 69.44 422 LEU B O 1
ATOM 6856 N N . VAL B 1 429 ? 57.795 -17.432 50.309 1.00 70.77 423 VAL B N 1
ATOM 6857 C CA . VAL B 1 429 ? 56.656 -17.064 49.463 1.00 66.75 423 VAL B CA 1
ATOM 6858 C C . VAL B 1 429 ? 55.791 -16.018 50.149 1.00 69.33 423 VAL B C 1
ATOM 6859 O O . VAL B 1 429 ? 55.219 -15.135 49.491 1.00 69.17 423 VAL B O 1
ATOM 6863 N N . GLU B 1 430 ? 55.634 -16.140 51.479 1.00 69.74 424 GLU B N 1
ATOM 6864 C CA . GLU B 1 430 ? 54.830 -15.214 52.263 1.00 69.55 424 GLU B CA 1
ATOM 6865 C C . GLU B 1 430 ? 55.493 -13.854 52.385 1.00 64.49 424 GLU B C 1
ATOM 6866 O O . GLU B 1 430 ? 54.808 -12.855 52.623 1.00 62.38 424 GLU B O 1
ATOM 6872 N N . GLU B 1 431 ? 56.798 -13.788 52.238 1.00 64.32 425 GLU B N 1
ATOM 6873 C CA . GLU B 1 431 ? 57.518 -12.578 52.587 1.00 70.88 425 GLU B CA 1
ATOM 6874 C C . GLU B 1 431 ? 58.197 -11.902 51.421 1.00 69.89 425 GLU B C 1
ATOM 6875 O O . GLU B 1 431 ? 58.312 -10.676 51.426 1.00 74.50 425 GLU B O 1
ATOM 6881 N N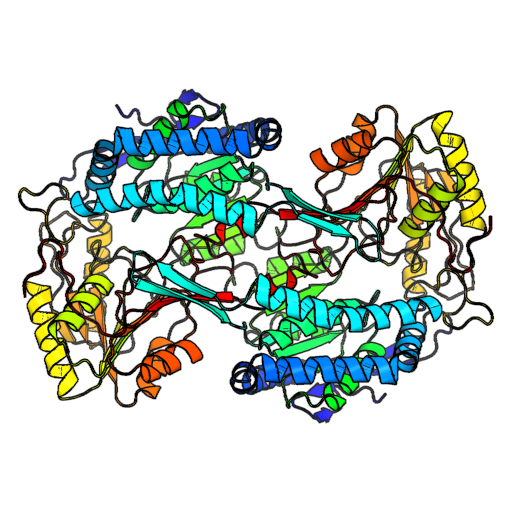 . VAL B 1 432 ? 58.658 -12.650 50.445 1.00 68.41 426 VAL B N 1
ATOM 6882 C CA . VAL B 1 432 ? 59.460 -12.089 49.357 1.00 70.15 426 VAL B CA 1
ATOM 6883 C C . VAL B 1 432 ? 58.582 -11.334 48.365 1.00 73.19 426 VAL B C 1
ATOM 6884 O O . VAL B 1 432 ? 57.462 -11.745 48.044 1.00 74.04 426 VAL B O 1
ATOM 6888 N N . ARG B 1 433 ? 59.104 -10.225 47.856 1.00 75.06 427 ARG B N 1
ATOM 6889 C CA . ARG B 1 433 ? 58.416 -9.404 46.867 1.00 77.44 427 ARG B CA 1
ATOM 6890 C C . ARG B 1 433 ? 59.094 -9.642 45.508 1.00 74.64 427 ARG B C 1
ATOM 6891 O O . ARG B 1 433 ? 59.945 -8.872 45.058 1.00 75.28 427 ARG B O 1
ATOM 6899 N N . ALA B 1 434 ? 58.718 -10.742 44.856 1.00 68.68 428 ALA B N 1
ATOM 6900 C CA . ALA B 1 434 ? 59.384 -11.136 43.622 1.00 69.34 428 ALA B CA 1
ATOM 6901 C C . ALA B 1 434 ? 58.401 -11.860 42.703 1.00 69.25 428 ALA B C 1
ATOM 6902 O O . ALA B 1 434 ? 57.478 -12.545 43.164 1.00 65.70 428 ALA B O 1
ATOM 6904 N N . GLY B 1 435 ? 58.626 -11.724 41.393 1.00 72.87 429 GLY B N 1
ATOM 6905 C CA . GLY B 1 435 ? 57.698 -12.218 40.383 1.00 59.13 429 GLY B CA 1
ATOM 6906 C C . GLY B 1 435 ? 57.742 -13.714 40.172 1.00 66.82 429 GLY B C 1
ATOM 6907 O O . GLY B 1 435 ? 56.698 -14.340 40.010 1.00 59.93 429 GLY B O 1
ATOM 6908 N N . ILE B 1 436 ? 58.932 -14.309 40.177 1.00 65.13 430 ILE B N 1
ATOM 6909 C CA . ILE B 1 436 ? 59.085 -15.758 40.126 1.00 65.50 430 ILE B CA 1
ATOM 6910 C C . ILE B 1 436 ? 59.878 -16.190 41.353 1.00 67.17 430 ILE B C 1
ATOM 6911 O O . ILE B 1 436 ? 60.904 -15.584 41.683 1.00 72.25 430 ILE B O 1
ATOM 6916 N N . VAL B 1 437 ? 59.409 -17.241 42.022 1.00 65.56 431 VAL B N 1
ATOM 6917 C CA . VAL B 1 437 ? 59.981 -17.686 43.291 1.00 63.54 431 VAL B CA 1
ATOM 6918 C C . VAL B 1 437 ? 59.986 -19.208 43.257 1.00 64.68 431 VAL B C 1
ATOM 6919 O O . VAL B 1 437 ? 58.917 -19.826 43.232 1.00 67.35 431 VAL B O 1
ATOM 6923 N N . ASN B 1 438 ? 61.175 -19.812 43.220 1.00 63.60 432 ASN B N 1
ATOM 6924 C CA . ASN B 1 438 ? 61.306 -21.255 43.048 1.00 64.52 432 ASN B CA 1
ATOM 6925 C C . ASN B 1 438 ? 61.809 -21.966 44.309 1.00 68.24 432 ASN B C 1
ATOM 6926 O O . ASN B 1 438 ? 62.567 -21.407 45.106 1.00 70.23 432 ASN B O 1
ATOM 6931 N N . TRP B 1 439 ? 61.403 -23.229 44.444 1.00 69.33 433 TRP B N 1
ATOM 6932 C CA . TRP B 1 439 ? 61.814 -24.127 45.513 1.00 73.96 433 TRP B CA 1
ATOM 6933 C C . TRP B 1 439 ? 62.448 -25.352 44.871 1.00 77.87 433 TRP B C 1
ATOM 6934 O O . TRP B 1 439 ? 61.750 -26.153 44.239 1.00 80.85 433 TRP B O 1
ATOM 6945 N N . ASN B 1 440 ? 63.761 -25.507 45.037 1.00 78.31 434 ASN B N 1
ATOM 6946 C CA . ASN B 1 440 ? 64.487 -26.694 44.593 1.00 78.47 434 ASN B CA 1
ATOM 6947 C C . ASN B 1 440 ? 64.519 -26.843 43.081 1.00 81.63 434 ASN B C 1
ATOM 6948 O O . ASN B 1 440 ? 64.629 -27.959 42.561 1.00 82.26 434 ASN B O 1
ATOM 6953 N N . ARG B 1 441 ? 64.374 -25.740 42.369 1.00 85.50 435 ARG B N 1
ATOM 6954 C CA . ARG B 1 441 ? 64.643 -25.601 40.950 1.00 84.42 435 ARG B CA 1
ATOM 6955 C C . ARG B 1 441 ? 65.522 -24.377 40.752 1.00 86.32 435 ARG B C 1
ATOM 6956 O O . ARG B 1 441 ? 65.518 -23.466 41.588 1.00 87.12 435 ARG B O 1
ATOM 6964 N N . PRO B 1 442 ? 66.340 -24.361 39.701 1.00 85.09 436 PRO B N 1
ATOM 6965 C CA . PRO B 1 442 ? 67.171 -23.178 39.430 1.00 82.27 436 PRO B CA 1
ATOM 6966 C C . PRO B 1 442 ? 66.328 -21.924 39.259 1.00 78.73 436 PRO B C 1
ATOM 6967 O O . PRO B 1 442 ? 65.184 -21.972 38.801 1.00 78.91 436 PRO B O 1
ATOM 6971 N N . LEU B 1 443 ? 66.901 -20.785 39.654 1.00 76.78 437 LEU B N 1
ATOM 6972 C CA . LEU B 1 443 ? 66.205 -19.522 39.435 1.00 78.42 437 LEU B CA 1
ATOM 6973 C C . LEU B 1 443 ? 65.939 -19.285 37.954 1.00 81.16 437 LEU B C 1
ATOM 6974 O O . LEU B 1 443 ? 64.903 -18.715 37.597 1.00 81.87 437 LEU B O 1
ATOM 6979 N N . THR B 1 444 ? 66.851 -19.726 37.079 1.00 83.14 438 THR B N 1
ATOM 6980 C CA . THR B 1 444 ? 66.714 -19.540 35.632 1.00 83.45 438 THR B CA 1
ATOM 6981 C C . THR B 1 444 ? 65.600 -20.375 35.008 1.00 86.25 438 THR B C 1
ATOM 6982 O O . THR B 1 444 ? 65.293 -20.180 33.826 1.00 89.38 438 THR B O 1
ATOM 6986 N N . GLY B 1 445 ? 64.976 -21.269 35.770 1.00 90.29 439 GLY B N 1
ATOM 6987 C CA . GLY B 1 445 ? 63.862 -22.056 35.285 1.00 88.84 439 GLY B CA 1
ATOM 6988 C C . GLY B 1 445 ? 62.523 -21.371 35.496 1.00 87.59 439 GLY B C 1
ATOM 6989 O O . GLY B 1 445 ? 62.157 -21.034 36.630 1.00 89.65 439 GLY B O 1
ATOM 6990 N N . ALA B 1 446 ? 61.795 -21.139 34.406 1.00 74.39 440 ALA B N 1
ATOM 6991 C CA . ALA B 1 446 ? 60.476 -20.533 34.463 1.00 70.80 440 ALA B CA 1
ATOM 6992 C C . ALA B 1 446 ? 59.576 -21.225 33.447 1.00 77.31 440 ALA B C 1
ATOM 6993 O O . ALA B 1 446 ? 60.047 -21.897 32.524 1.00 82.82 440 ALA B O 1
ATOM 6995 N N . SER B 1 447 ? 58.272 -21.037 33.609 1.00 73.86 441 SER B N 1
ATOM 6996 C CA . SER B 1 447 ? 57.274 -21.725 32.806 1.00 71.12 441 SER B CA 1
ATOM 6997 C C . SER B 1 447 ? 56.526 -20.725 31.932 1.00 72.62 441 SER B C 1
ATOM 6998 O O . SER B 1 447 ? 55.778 -19.882 32.440 1.00 72.24 441 SER B O 1
ATOM 7001 N N . SER B 1 448 ? 56.678 -20.853 30.611 1.00 72.75 442 SER B N 1
ATOM 7002 C CA . SER B 1 448 ? 55.936 -19.957 29.731 1.00 69.31 442 SER B CA 1
ATOM 7003 C C . SER B 1 448 ? 54.430 -20.097 29.916 1.00 65.66 442 SER B C 1
ATOM 7004 O O . SER B 1 448 ? 53.692 -19.168 29.575 1.00 61.83 442 SER B O 1
ATOM 7007 N N . ALA B 1 449 ? 53.960 -21.187 30.537 1.00 65.82 443 ALA B N 1
ATOM 7008 C CA . ALA B 1 449 ? 52.533 -21.334 30.836 1.00 66.55 443 ALA B CA 1
ATOM 7009 C C . ALA B 1 449 ? 52.072 -20.522 32.052 1.00 67.10 443 ALA B C 1
ATOM 7010 O O . ALA B 1 449 ? 50.880 -20.556 32.377 1.00 63.12 443 ALA B O 1
ATOM 7012 N N . ALA B 1 450 ? 52.952 -19.737 32.672 1.00 51.10 444 ALA B N 1
ATOM 7013 C CA . ALA B 1 450 ? 52.623 -18.843 33.771 1.00 54.37 444 ALA B CA 1
ATOM 7014 C C . ALA B 1 450 ? 53.113 -17.437 33.472 1.00 59.84 444 ALA B C 1
ATOM 7015 O O . ALA B 1 450 ? 53.997 -17.243 32.628 1.00 58.77 444 ALA B O 1
ATOM 7017 N N . PRO B 1 451 ? 52.571 -16.429 34.169 1.00 61.57 445 PRO B N 1
ATOM 7018 C CA . PRO B 1 451 ? 53.072 -15.061 34.010 1.00 58.56 445 PRO B CA 1
ATOM 7019 C C . PRO B 1 451 ? 54.556 -14.998 34.302 1.00 60.57 445 PRO B C 1
ATOM 7020 O O . PRO B 1 451 ? 55.097 -15.800 35.084 1.00 58.80 445 PRO B O 1
ATOM 7024 N N . PHE B 1 452 ? 55.211 -14.018 33.673 1.00 58.78 446 PHE B N 1
ATOM 7025 C CA . PHE B 1 452 ? 56.655 -13.816 33.829 1.00 62.36 446 PHE B CA 1
ATOM 7026 C C . PHE B 1 452 ? 56.894 -12.318 33.978 1.00 62.32 446 PHE B C 1
ATOM 7027 O O . PHE B 1 452 ? 57.065 -11.600 32.993 1.00 62.98 446 PHE B O 1
ATOM 7035 N N . GLY B 1 453 ? 56.907 -11.851 35.216 1.00 62.28 447 GLY B N 1
ATOM 7036 C CA . GLY B 1 453 ? 57.148 -10.444 35.456 1.00 61.16 447 GLY B CA 1
ATOM 7037 C C . GLY B 1 453 ? 57.539 -10.106 36.881 1.00 57.21 447 GLY B C 1
ATOM 7038 O O . GLY B 1 453 ? 56.985 -10.650 37.834 1.00 56.63 447 GLY B O 1
ATOM 7039 N N . GLY B 1 454 ? 58.494 -9.214 37.023 1.00 54.37 448 GLY B N 1
ATOM 7040 C CA . GLY B 1 454 ? 58.860 -8.697 38.308 1.00 57.28 448 GLY B CA 1
ATOM 7041 C C . GLY B 1 454 ? 58.118 -7.433 38.690 1.00 59.75 448 GLY B C 1
ATOM 7042 O O . GLY B 1 454 ? 57.597 -6.695 37.846 1.00 60.60 448 GLY B O 1
ATOM 7043 N N . VAL B 1 455 ? 58.122 -7.182 40.006 1.00 54.82 449 VAL B N 1
ATOM 7044 C CA . VAL B 1 455 ? 57.588 -5.964 40.584 1.00 52.07 449 VAL B CA 1
ATOM 7045 C C . VAL B 1 455 ? 58.776 -5.142 41.048 1.00 54.49 449 VAL B C 1
ATOM 7046 O O . VAL B 1 455 ? 59.926 -5.475 40.744 1.00 53.60 449 VAL B O 1
ATOM 7050 N N . GLY B 1 456 ? 58.524 -4.106 41.848 1.00 56.89 450 GLY B N 1
ATOM 7051 C CA . GLY B 1 456 ? 59.620 -3.206 42.135 1.00 54.67 450 GLY B CA 1
ATOM 7052 C C . GLY B 1 456 ? 60.189 -2.677 40.838 1.00 60.07 450 GLY B C 1
ATOM 7053 O O . GLY B 1 456 ? 59.457 -2.374 39.884 1.00 65.57 450 GLY B O 1
ATOM 7054 N N . ALA B 1 457 ? 61.511 -2.595 40.778 1.00 58.03 451 ALA B N 1
ATOM 7055 C CA . ALA B 1 457 ? 62.206 -1.993 39.648 1.00 58.86 451 ALA B CA 1
ATOM 7056 C C . ALA B 1 457 ? 62.300 -2.895 38.418 1.00 58.49 451 ALA B C 1
ATOM 7057 O O . ALA B 1 457 ? 62.970 -2.500 37.460 1.00 59.74 451 ALA B O 1
ATOM 7059 N N . SER B 1 458 ? 61.651 -4.061 38.422 1.00 55.77 452 SER B N 1
ATOM 7060 C CA . SER B 1 458 ? 61.741 -5.042 37.362 1.00 60.10 452 SER B CA 1
ATOM 7061 C C . SER B 1 458 ? 60.573 -4.979 36.384 1.00 61.97 452 SER B C 1
ATOM 7062 O O . SER B 1 458 ? 60.559 -5.757 35.413 1.00 60.09 452 SER B O 1
ATOM 7065 N N . GLY B 1 459 ? 59.604 -4.086 36.595 1.00 59.35 453 GLY B N 1
ATOM 7066 C CA . GLY B 1 459 ? 58.477 -4.055 35.679 1.00 53.72 453 GLY B CA 1
ATOM 7067 C C . GLY B 1 459 ? 57.624 -2.823 35.883 1.00 51.18 453 GLY B C 1
ATOM 7068 O O . GLY B 1 459 ? 57.953 -1.926 36.671 1.00 49.30 453 GLY B O 1
ATOM 7069 N N . ASN B 1 460 ? 56.522 -2.778 35.130 1.00 47.83 454 ASN B N 1
ATOM 7070 C CA . ASN B 1 460 ? 55.489 -1.775 35.345 1.00 48.42 454 ASN B CA 1
ATOM 7071 C C . ASN B 1 460 ? 54.135 -2.443 35.439 1.00 51.62 454 ASN B C 1
ATOM 7072 O O . ASN B 1 460 ? 53.107 -1.866 35.059 1.00 53.59 454 ASN B O 1
ATOM 7077 N N . HIS B 1 461 ? 54.129 -3.650 35.991 1.00 53.42 455 HIS B N 1
ATOM 7078 C CA . HIS B 1 461 ? 52.906 -4.365 36.286 1.00 52.63 455 HIS B CA 1
ATOM 7079 C C . HIS B 1 461 ? 52.212 -4.778 34.997 1.00 54.77 455 HIS B C 1
ATOM 7080 O O . HIS B 1 461 ? 50.986 -4.767 34.887 1.00 57.67 455 HIS B O 1
ATOM 7087 N N . ARG B 1 462 ? 53.025 -5.176 34.026 1.00 54.29 456 ARG B N 1
ATOM 7088 C CA . ARG B 1 462 ? 52.556 -5.728 32.758 1.00 55.17 456 ARG B CA 1
ATOM 7089 C C . ARG B 1 462 ? 53.319 -7.021 32.555 1.00 56.49 456 ARG B C 1
ATOM 7090 O O . ARG B 1 462 ? 54.084 -7.181 31.588 1.00 53.61 456 ARG B O 1
ATOM 7098 N N . PRO B 1 463 ? 53.146 -7.968 33.466 1.00 55.23 457 PRO B N 1
ATOM 7099 C CA . PRO B 1 463 ? 53.888 -9.223 33.358 1.00 59.71 457 PRO B CA 1
ATOM 7100 C C . PRO B 1 463 ? 53.657 -9.856 31.989 1.00 63.00 457 PRO B C 1
ATOM 7101 O O . PRO B 1 463 ? 52.610 -9.676 31.360 1.00 64.68 457 PRO B O 1
ATOM 7105 N N . SER B 1 464 ? 54.690 -10.538 31.502 1.00 64.82 458 SER B N 1
ATOM 7106 C CA . SER B 1 464 ? 54.680 -11.145 30.179 1.00 57.20 458 SER B CA 1
ATOM 7107 C C . SER B 1 464 ? 54.447 -12.651 30.274 1.00 60.69 458 SER B C 1
ATOM 7108 O O . SER B 1 464 ? 53.763 -13.137 31.195 1.00 63.57 458 SER B O 1
ATOM 7111 N N . ALA B 1 465 ? 55.022 -13.389 29.327 1.00 56.95 459 ALA B N 1
ATOM 7112 C CA . ALA B 1 465 ? 54.707 -14.793 29.084 1.00 50.27 459 ALA B CA 1
ATOM 7113 C C . ALA B 1 465 ? 53.202 -14.952 29.136 1.00 52.54 459 ALA B C 1
ATOM 7114 O O . ALA B 1 465 ? 52.485 -14.207 28.467 1.00 47.50 459 ALA B O 1
ATOM 7116 N N . TYR B 1 466 ? 52.703 -15.831 30.006 1.00 63.49 460 TYR B N 1
ATOM 7117 C CA . TYR B 1 466 ? 51.283 -16.171 29.956 1.00 62.50 460 TYR B CA 1
ATOM 7118 C C . TYR B 1 466 ? 50.373 -14.945 29.993 1.00 61.32 460 TYR B C 1
ATOM 7119 O O . TYR B 1 466 ? 49.282 -14.972 29.412 1.00 59.50 460 TYR B O 1
ATOM 7128 N N . TYR B 1 467 ? 50.763 -13.889 30.721 1.00 60.02 461 TYR B N 1
ATOM 7129 C CA . TYR B 1 467 ? 49.927 -12.697 30.819 1.00 55.04 461 TYR B CA 1
ATOM 7130 C C . TYR B 1 467 ? 50.187 -11.691 29.714 1.00 53.24 461 TYR B C 1
ATOM 7131 O O . TYR B 1 467 ? 49.540 -10.636 29.711 1.00 50.21 461 TYR B O 1
ATOM 7140 N N . ALA B 1 468 ? 51.096 -11.977 28.765 1.00 59.08 462 ALA B N 1
ATOM 7141 C CA . ALA B 1 468 ? 51.280 -11.055 27.636 1.00 59.32 462 ALA B CA 1
ATOM 7142 C C . ALA B 1 468 ? 49.957 -10.760 26.956 1.00 55.89 462 ALA B C 1
ATOM 7143 O O . ALA B 1 468 ? 49.722 -9.631 26.514 1.00 55.47 462 ALA B O 1
ATOM 7145 N N . ALA B 1 469 ? 49.053 -11.737 26.913 1.00 55.69 463 ALA B N 1
ATOM 7146 C CA . ALA B 1 469 ? 47.737 -11.453 26.352 1.00 54.69 463 ALA B CA 1
ATOM 7147 C C . ALA B 1 469 ? 47.163 -10.171 26.929 1.00 54.37 463 ALA B C 1
ATOM 7148 O O . ALA B 1 469 ? 46.483 -9.416 26.226 1.00 55.55 463 ALA B O 1
ATOM 7150 N N . ASP B 1 470 ? 47.432 -9.904 28.206 1.00 51.71 464 ASP B N 1
ATOM 7151 C CA . ASP B 1 470 ? 46.761 -8.801 28.878 1.00 48.95 464 ASP B CA 1
ATOM 7152 C C . ASP B 1 470 ? 47.152 -7.467 28.290 1.00 42.56 464 ASP B C 1
ATOM 7153 O O . ASP B 1 470 ? 46.301 -6.584 28.178 1.00 43.18 464 ASP B O 1
ATOM 7158 N N . TYR B 1 471 ? 48.429 -7.281 27.929 1.00 39.31 465 TYR B N 1
ATOM 7159 C CA . TYR B 1 471 ? 48.813 -6.007 27.333 1.00 46.44 465 TYR B CA 1
ATOM 7160 C C . TYR B 1 471 ? 48.745 -5.992 25.778 1.00 48.21 465 TYR B C 1
ATOM 7161 O O . TYR B 1 471 ? 48.931 -4.922 25.170 1.00 44.82 465 TYR B O 1
ATOM 7170 N N . CYS B 1 472 ? 48.425 -7.115 25.126 1.00 47.79 466 CYS B N 1
ATOM 7171 C CA . CYS B 1 472 ? 48.319 -7.139 23.663 1.00 51.00 466 CYS B CA 1
ATOM 7172 C C . CYS B 1 472 ? 46.926 -6.829 23.146 1.00 58.05 466 CYS B C 1
ATOM 7173 O O . CYS B 1 472 ? 46.789 -6.512 21.958 1.00 65.95 466 CYS B O 1
ATOM 7176 N N . ALA B 1 473 ? 45.889 -6.938 23.978 1.00 56.07 467 ALA B N 1
ATOM 7177 C CA . ALA B 1 473 ? 44.532 -6.636 23.542 1.00 53.08 467 ALA B CA 1
ATOM 7178 C C . ALA B 1 473 ? 43.758 -6.083 24.723 1.00 54.43 467 ALA B C 1
ATOM 7179 O O . ALA B 1 473 ? 43.927 -6.579 25.828 1.00 63.94 467 ALA B O 1
ATOM 7181 N N . TRP B 1 474 ? 42.889 -5.073 24.482 1.00 51.20 468 TRP B N 1
ATOM 7182 C CA . TRP B 1 474 ? 42.022 -4.366 25.406 1.00 51.07 468 TRP B CA 1
ATOM 7183 C C . TRP B 1 474 ? 40.577 -4.835 25.265 1.00 56.97 468 TRP B C 1
ATOM 7184 O O . TRP B 1 474 ? 40.164 -5.303 24.199 1.00 60.12 468 TRP B O 1
ATOM 7195 N N . PRO B 1 475 ? 39.801 -4.728 26.346 1.00 53.28 469 PRO B N 1
ATOM 7196 C CA . PRO B 1 475 ? 38.443 -5.271 26.363 1.00 48.52 469 PRO B CA 1
ATOM 7197 C C . PRO B 1 475 ? 37.399 -4.284 25.889 1.00 50.19 469 PRO B C 1
ATOM 7198 O O . PRO B 1 475 ? 37.467 -3.082 26.145 1.00 50.51 469 PRO B O 1
ATOM 7202 N N . MET B 1 476 ? 36.384 -4.839 25.244 1.00 52.60 470 MET B N 1
ATOM 7203 C CA . MET B 1 476 ? 35.235 -4.097 24.735 1.00 54.66 470 MET B CA 1
ATOM 7204 C C . MET B 1 476 ? 34.009 -4.852 25.206 1.00 55.69 470 MET B C 1
ATOM 7205 O O . MET B 1 476 ? 33.815 -6.016 24.838 1.00 59.46 470 MET B O 1
ATOM 7210 N N . ALA B 1 477 ? 33.227 -4.237 26.072 1.00 56.42 471 ALA B N 1
ATOM 7211 C CA . ALA B 1 477 ? 32.102 -4.918 26.689 1.00 56.42 471 ALA B CA 1
ATOM 7212 C C . ALA B 1 477 ? 30.805 -4.324 26.165 1.00 58.24 471 ALA B C 1
ATOM 7213 O O . ALA B 1 477 ? 30.688 -3.103 26.009 1.00 57.20 471 ALA B O 1
ATOM 7215 N N . SER B 1 478 ? 29.842 -5.190 25.881 1.00 58.80 472 SER B N 1
ATOM 7216 C CA . SER B 1 478 ? 28.601 -4.773 25.253 1.00 59.61 472 SER B CA 1
ATOM 7217 C C . SER B 1 478 ? 27.429 -5.291 26.052 1.00 59.47 472 SER B C 1
ATOM 7218 O O . SER B 1 478 ? 27.474 -6.407 26.577 1.00 55.66 472 SER B O 1
ATOM 7221 N N . LEU B 1 479 ? 26.395 -4.465 26.141 1.00 62.56 473 LEU B N 1
ATOM 7222 C CA . LEU B 1 479 ? 25.054 -4.903 26.499 1.00 65.05 473 LEU B CA 1
ATOM 7223 C C . LEU B 1 479 ? 24.195 -4.825 25.245 1.00 65.84 473 LEU B C 1
ATOM 7224 O O . LEU B 1 479 ? 24.051 -3.756 24.647 1.00 67.06 473 LEU B O 1
ATOM 7229 N N . GLU B 1 480 ? 23.644 -5.954 24.844 1.00 66.07 474 GLU B N 1
ATOM 7230 C CA . GLU B 1 480 ? 22.828 -6.069 23.651 1.00 63.18 474 GLU B CA 1
ATOM 7231 C C . GLU B 1 480 ? 21.373 -6.304 24.028 1.00 67.90 474 GLU B C 1
ATOM 7232 O O . GLU B 1 480 ? 21.067 -6.911 25.062 1.00 70.99 474 GLU B O 1
ATOM 7238 N N . ALA B 1 481 ? 20.473 -5.795 23.196 1.00 68.79 475 ALA B N 1
ATOM 7239 C CA . ALA B 1 481 ? 19.047 -6.026 23.381 1.00 76.01 475 ALA B CA 1
ATOM 7240 C C . ALA B 1 481 ? 18.417 -6.738 22.195 1.00 86.03 475 ALA B C 1
ATOM 7241 O O . ALA B 1 481 ? 17.826 -7.814 22.372 1.00 91.45 475 ALA B O 1
ATOM 7243 N N . GLY B 1 482 ? 18.562 -6.196 20.987 1.00 88.35 476 GLY B N 1
ATOM 7244 C CA . GLY B 1 482 ? 17.903 -6.735 19.809 1.00 96.07 476 GLY B CA 1
ATOM 7245 C C . GLY B 1 482 ? 16.921 -5.760 19.176 1.00 99.64 476 GLY B C 1
ATOM 7246 O O . GLY B 1 482 ? 16.817 -5.689 17.943 1.00 100.45 476 GLY B O 1
ATOM 7247 N N . LYS B 1 483 ? 16.210 -4.989 20.000 1.00 96.91 477 LYS B N 1
ATOM 7248 C CA . LYS B 1 483 ? 15.499 -3.813 19.512 1.00 99.20 477 LYS B CA 1
ATOM 7249 C C . LYS B 1 483 ? 15.171 -2.898 20.683 1.00 99.48 477 LYS B C 1
ATOM 7250 O O . LYS B 1 483 ? 14.624 -3.351 21.689 1.00 101.01 477 LYS B O 1
ATOM 7256 N N . SER B 1 484 ? 15.487 -1.615 20.534 1.00 95.93 478 SER B N 1
ATOM 7257 C CA . SER B 1 484 ? 15.179 -0.615 21.548 1.00 95.09 478 SER B CA 1
ATOM 7258 C C . SER B 1 484 ? 13.672 -0.516 21.756 1.00 98.77 478 SER B C 1
ATOM 7259 O O . SER B 1 484 ? 12.922 -0.248 20.811 1.00 101.78 478 SER B O 1
ATOM 7262 N N . GLU B 1 485 ? 13.223 -0.752 22.989 1.00 98.20 479 GLU B N 1
ATOM 7263 C CA . GLU B 1 485 ? 11.797 -0.703 23.290 1.00 97.69 479 GLU B CA 1
ATOM 7264 C C . GLU B 1 485 ? 11.588 -0.392 24.764 1.00 97.01 479 GLU B C 1
ATOM 7265 O O . GLU B 1 485 ? 12.412 -0.743 25.612 1.00 100.28 479 GLU B O 1
ATOM 7271 N N . LEU B 1 486 ? 10.483 0.305 25.051 1.00 95.36 480 LEU B N 1
ATOM 7272 C CA . LEU B 1 486 ? 10.156 0.776 26.392 1.00 93.04 480 LEU B CA 1
ATOM 7273 C C . LEU B 1 486 ? 10.267 -0.364 27.399 1.00 96.50 480 LEU B C 1
ATOM 7274 O O . LEU B 1 486 ? 9.981 -1.525 27.055 1.00 92.45 480 LEU B O 1
ATOM 7279 N N . PRO B 1 487 ? 10.693 -0.084 28.634 1.00 101.84 481 PRO B N 1
ATOM 7280 C CA . PRO B 1 487 ? 10.693 -1.114 29.680 1.00 107.51 481 PRO B CA 1
ATOM 7281 C C . PRO B 1 487 ? 9.314 -1.235 30.318 1.00 117.66 481 PRO B C 1
ATOM 7282 O O . PRO B 1 487 ? 8.444 -0.378 30.150 1.00 119.19 481 PRO B O 1
ATOM 7286 N N . ASP B 1 488 ? 9.132 -2.317 31.084 1.00 124.46 482 ASP B N 1
ATOM 7287 C CA . ASP B 1 488 ? 7.861 -2.527 31.779 1.00 127.51 482 ASP B CA 1
ATOM 7288 C C . ASP B 1 488 ? 7.615 -1.443 32.824 1.00 123.71 482 ASP B C 1
ATOM 7289 O O . ASP B 1 488 ? 6.508 -0.900 32.930 1.00 125.04 482 ASP B O 1
ATOM 7294 N N . SER B 1 489 ? 8.629 -1.127 33.616 1.00 117.54 483 SER B N 1
ATOM 7295 C CA . SER B 1 489 ? 8.546 -0.065 34.608 1.00 114.76 483 SER B CA 1
ATOM 7296 C C . SER B 1 489 ? 9.368 1.117 34.119 1.00 110.12 483 SER B C 1
ATOM 7297 O O . SER B 1 489 ? 10.591 1.008 33.975 1.00 110.68 483 SER B O 1
ATOM 7300 N N . LEU B 1 490 ? 8.703 2.241 33.872 1.00 104.98 484 LEU B N 1
ATOM 7301 C CA . LEU B 1 490 ? 9.419 3.430 33.434 1.00 103.75 484 LEU B CA 1
ATOM 7302 C C . LEU B 1 490 ? 10.025 4.154 34.634 1.00 103.07 484 LEU B C 1
ATOM 7303 O O . LEU B 1 490 ? 9.649 3.929 35.788 1.00 105.71 484 LEU B O 1
ATOM 7308 N N . ALA B 1 491 ? 10.957 5.016 34.353 1.00 97.90 485 ALA B N 1
ATOM 7309 C CA . ALA B 1 491 ? 11.428 5.820 35.461 1.00 94.95 485 ALA B CA 1
ATOM 7310 C C . ALA B 1 491 ? 10.586 7.084 35.590 1.00 95.08 485 ALA B C 1
ATOM 7311 O O . ALA B 1 491 ? 10.037 7.577 34.594 1.00 94.51 485 ALA B O 1
ATOM 7313 N N . PRO B 1 492 ? 10.452 7.613 36.810 1.00 92.26 486 PRO B N 1
ATOM 7314 C CA . PRO B 1 492 ? 9.664 8.837 36.996 1.00 91.27 486 PRO B CA 1
ATOM 7315 C C . PRO B 1 492 ? 10.155 9.963 36.092 1.00 91.27 486 PRO B C 1
ATOM 7316 O O . PRO B 1 492 ? 11.351 10.102 35.830 1.00 90.90 486 PRO B O 1
ATOM 7320 N N . GLY B 1 493 ? 9.206 10.772 35.613 1.00 91.55 487 GLY B N 1
ATOM 7321 C CA . GLY B 1 493 ? 9.502 11.904 34.761 1.00 92.49 487 GLY B CA 1
ATOM 7322 C C . GLY B 1 493 ? 9.511 11.595 33.282 1.00 94.00 487 GLY B C 1
ATOM 7323 O O . GLY B 1 493 ? 9.694 12.515 32.474 1.00 93.87 487 GLY B O 1
ATOM 7324 N N . LEU B 1 494 ? 9.322 10.332 32.906 1.00 95.23 488 LEU B N 1
ATOM 7325 C CA . LEU B 1 494 ? 9.349 9.889 31.521 1.00 96.34 488 LEU B CA 1
ATOM 7326 C C . LEU B 1 494 ? 7.911 9.804 31.023 1.00 101.65 488 LEU B C 1
ATOM 7327 O O . LEU B 1 494 ? 7.161 8.905 31.423 1.00 103.72 488 LEU B O 1
ATOM 7332 N N . ASN B 1 495 ? 7.528 10.739 30.151 1.00 102.02 489 ASN B N 1
ATOM 7333 C CA . ASN B 1 495 ? 6.145 10.907 29.716 1.00 103.50 489 ASN B CA 1
ATOM 7334 C C . ASN B 1 495 ? 6.061 10.643 28.222 1.00 102.30 489 ASN B C 1
ATOM 7335 O O . ASN B 1 495 ? 6.557 11.443 27.422 1.00 101.78 489 ASN B O 1
ATOM 7340 N N . PHE B 1 496 ? 5.422 9.537 27.849 1.00 103.16 490 PHE B N 1
ATOM 7341 C CA . PHE B 1 496 ? 5.231 9.210 26.440 1.00 103.30 490 PHE B CA 1
ATOM 7342 C C . PHE B 1 496 ? 3.751 9.287 26.047 1.00 105.90 490 PHE B C 1
ATOM 7343 O O . PHE B 1 496 ? 3.304 10.273 25.444 1.00 105.96 490 PHE B O 1
#

Nearest PDB structures (foldseek):
  5u0m-assembly1_B  TM=1.001E+00  e=6.585E-99  Marinobacter nauticus VT8
  7uyy-assembly1_A  TM=9.327E-01  e=1.557E-42  Pseudomonas aeruginosa PAO1
  1t90-assembly1_D  TM=9.403E-01  e=1.398E-41  Bacillus subtilis
  4ywe-assembly2_H  TM=9.251E-01  e=4.580E-41  Burkholderia cenocepacia J2315
  8rwk-assembly1_A  TM=9.321E-01  e=1.500E-40  Saccharomyces cerevisiae SK1

Organism: Marinobacter nauticus (strain ATCC 700491 / DSM 11845 / VT8) (NCBI:txid351348)

Solvent-accessible surface area: 33941 Å² total; per-residue (Å²): 175,46,73,3,29,2,6,17,46,16,104,48,88,87,7,134,21,73,108,49,100,4,65,5,7,18,84,48,92,73,24,7,89,16,40,16,4,19,102,102,10,0,40,40,0,0,118,36,0,106,129,17,17,100,65,4,29,121,84,52,51,74,88,13,44,59,29,1,72,30,0,9,124,41,0,99,78,46,68,73,105,1,0,77,18,0,0,31,1,4,0,8,0,21,61,3,0,79,70,1,0,53,34,0,47,35,10,9,89,26,8,21,118,4,21,81,109,17,3,12,106,87,95,57,125,47,118,33,14,62,12,7,24,30,11,42,11,26,1,0,0,0,0,20,11,14,53,6,20,4,2,36,29,4,4,5,3,4,0,8,0,0,1,2,0,0,0,0,0,2,14,3,12,68,66,1,0,0,0,0,0,37,10,0,50,5,1,62,154,11,47,12,53,89,0,0,3,0,0,0,1,1,18,72,119,2,7,106,33,0,7,147,23,88,38,1,40,0,0,0,13,10,24,50,5,90,59,0,35,98,14,24,104,52,6,14,24,73,1,62,44,3,10,0,1,19,8,6,5,12,2,6,2,1,4,45,87,28,99,48,49,39,0,0,0,8,2,2,0,30,0,0,0,13,3,1,0,10,41,24,7,1,1,8,18,1,0,1,25,137,28,156,143,3,68,88,5,10,63,48,1,34,74,0,0,71,90,16,66,28,23,54,10,78,17,151,102,43,2,0,0,2,2,2,9,26,36,117,19,0,70,99,15,43,131,30,13,54,43,18,67,141,93,43,9,85,56,54,24,90,1,115,70,72,92,114,128,11,0,1,1,20,5,0,0,0,24,0,56,74,41,158,33,147,44,84,19,50,57,0,0,1,2,8,0,30,31,1,149,38,15,89,44,0,14,131,45,3,50,106,32,142,10,6,6,2,1,1,0,0,0,53,58,127,117,12,3,45,82,0,13,53,47,4,104,3,2,3,0,0,6,0,70,8,0,18,22,54,14,44,48,14,5,37,8,5,16,23,4,1,4,9,24,28,19,10,15,22,17,0,4,50,2,0,2,15,12,0,10,3,7,15,47,24,48,0,96,53,56,162,100,82,22,50,21,15,93,70,184,80,3,30,3,7,18,44,17,107,50,91,83,7,133,20,73,108,44,99,2,63,3,9,17,80,50,106,68,37,17,90,14,39,16,4,21,121,98,10,0,34,37,0,0,108,41,0,120,130,16,17,108,67,3,30,125,75,54,52,74,82,14,48,50,22,0,77,33,0,7,126,40,0,103,76,40,56,77,104,0,0,77,33,0,0,42,1,6,1,12,0,10,62,2,0,75,67,6,0,54,37,0,44,33,10,9,89,28,7,24,111,3,22,80,107,19,3,9,123,86,94,62,128,50,115,35,24,58,12,11,25,30,10,38,13,25,0,0,0,0,0,22,9,14,54,5,24,4,2,38,23,4,2,6,4,3,0,8,0,0,2,1,0,0,0,0,0,3,11,3,16,73,68,2,0,5,0,0,2,47,8,0,52,4,0,64,149,12,50,11,54,91,1,0,3,0,0,0,0,0,19,76,113,1,7,108,37,0,7,135,25,84,38,1,51,0,0,0,11,10,23,50,7,91,61,0,38,100,15,21,106,60,8,15,23,78,2,62,44,3,12,0,0,19,6,6,4,12,2,6,1,1,7,43,93,39,91,46,75,38,0,0,0,10,3,2,1,30,0,2,0,14,4,1,0,13,38,22,6,0,1,8,19,1,0,0,17,120,31,154,152,1,72,87,11,12,64,39,1,32,74,0,0,65,91,15,66,22,24,46,11,76,14,146,103,48,3,0,0,2,3,4,12,30,28,120,32,0,74,107,10,51,126,35,20,57,51,20,72,140,94,43,8,89,50,55,21,93,1,113,66,77,77,127,111,11,0,0,1,17,4,0,0,0,33,0,54,74,42,155,38,146,44,87,23,57,56,0,0,2,3,9,0,33,35,1,153,38,13,86,45,0,9,123,45,3,49,105,32,152,14,6,6,2,0,0,0,0,0,53,55,128,107,13,2,46,80,1,7,59,49,3,86,3,2,5,0,2,7,0,74,14,0,15,25,53,19,45,47,13,5,44,9,6,16,22,5,1,3,11,24,30,20,10,13,28,14,0,6,46,1,1,3,18,15,0,7,1,7,17,52,32,39,0,103,56,51,160,98,63,20,49,20,21,80,68

Foldseek 3Di:
DADQFWAAQHDTHAAPADKDFAAFQFPRHTPHIGHFHALVSLVRLLVLLQVVLVVLQVDDLVVLLQLVVLLLVLLVVCLQVLLVLLCRLFQWASVCSSVLSVLLNVLRVLLVVLCCVPANWDWDQDDLFIKIKHWAFQEEEEEEEDSLSQRNVSSLQLNNQSSRRYAYEYEYALSRLPSVSVSVVSSVVSPDGGSSYIYGYDHDNSVCSNLLPPRHQEYAYEEALVVLVVSVVSCVVPPRHYYWYFHAAAEEEEEDADPDLVLVLVLLCCQQQQQQQAQRQRHAEYEYADDDPRVVSLVVNLVVLQPFFEDGSHDPPIGRYYFGNHLVLLVVVLVQVVVLVVQPKAWSDDWDDPDPGGRTIRATEIECQPGDDDQDGDGHRHHYYHYDHDLVRVLCVRQPHQKAAEYEYEHPDVVSLVVCVVRGQHDYYYYSHHSSDDDLSDWHFTDGSRIDPQTTRSSSSVSSIGMDMDRDHPDDDADPDDDPDDDD/DAQFWFAQHDTHAAPAAKDFAAFQFVRHTPHIGGFHALVSLVRLLVLLQVVLVVLQVDDLVVLLQLVVLLLVLLVVCLQVLLVLLQRLFFWASVVSSVLSVLLSVLRVLLVVLCCVPARWDWDQDDLFTKIKHWAFQEEEEEEAESLSRRNVSSLQLNNQSSRRYAYEYEYALSRVPSVVVSVVSSVVSPDGGSSYIYGYDHDNSVVSNLPPPRHQEYADEEALVVLVVSVVVCVPPVRRYYWFFHAFAEEEEEAADPDLVLVLVLLCCQQQQQQQAQRQRHAEYEFADDDRGPVSLVVNLVVLQPFDEDGSHDPPIGRYYFGNHLVLLVVVLVQVVVQVVQPKAWSHDWDDPDDRGRTIRATEIECQPGDDDQGGDGHRHHYYHYDHDLVVVLVVSQPHQKAAEYEYEHPDVVSLVVNVVRGQHDYYDYSHHSSDDDLSDWGFHPGSRIDPQTTRSSSNVSRIGMDMDRDHPDDDDDPDDDPPDDD

Sequence (975 aa):
NLTGNVYIDGLWLPGHGAPFESVQPVTGETVWDGNAASLEDVDAAVREARKAFLAWRRKSLAERQAVIEAFGELLEANKEELAHQIGLETGKPLWESRTEVAAMMGKIPISVKAYNERTGHTESDVAGGHAVLRHRPHGVVAVFGPYNFPGHLPNGHIVPALLAGNTVVFKPSELTPGVAELTVRLWEKAGLPDGVINLVQGGSDTGKCLARHSLIDGLFFTGSSTVGHLLHEQFGGQPEKILALEMGGNNPLIVQNVSDLDGAVHHALQSAFLSAGQRCTCARRLLVPKGKKGDEFLARLVEVAARITVAEFDADPQPFMGSVISAEAANQLLKAQAAMLEKGATSLLEMKQLKPDTGLLSPGIVDATGIELEDQEFFGPLLTVYRYKGFDEALELANNTRYGLSAGILSDDRKLYNRLVEEVRAGIVNWNRPLTGASSAAPFGGVGASGNHRPSAYYAADYCAWPMASLEAGKSELPDSLAPGLNFLTGNVYIDGLWLPGHGAPFESVQPVTGETVWDGNAASLEDVDAAVREARKAFLAWRRKSLAERQAVIEAFGELLEANKEELAHQIGLETGKPLWESRTEVAAMMGKIPISVKAYNERTGHTESDVAGGHAVLRHRPHGVVAVFGPYNFPGHLPNGHIVPALLAGNTVVFKPSELTPGVAELTVRLWEKAGLPDGVINLVQGGSDTGKCLARHSLIDGLFFTGSSTVGHLLHEQFGGQPEKILALEMGGNNPLIVQNVSDLDGAVHHALQSAFLSAGQRCTCARRLLVPKGKKGDEFLARLVEVAARITVAEFDADPQPFMGSVISAEAANQLLKAQAAMLEKGATSLLEMKQLKPDTGLLSPGIVDATGIELEDQEFFGPLLTVYRYKGFDEALELANNTRYGLSAGILSDDRKLYNRLVEEVRAGIVNWNRPLTGASSAAPFGGVGASGNHRPSAYYAADYCAWPMASLEAGKSELPDSLAPGLNF